Protein AF-0000000070917417 (afdb_homodimer)

Sequence (1078 aa):
MVTTTGLTSVLLRDFNTTGLFTLMVLMLLGSSVFVSLLPIYVRRLRILRYNRALDTSNAANVSSSQLSSYNSSDCHHSRATGMSPISNHTLQIVAEVDAQSHDSGTGFGRHPHINSDPVVINIANRFNDLSDEQEVAQQSDDLRIARWLEDQALRSLSWIIPTYIVVLLTFGFLAVVWNNSFNSKEASKIRSLFDAQGINPTLAAIFMSISAFSNTGSSPLDENFVPFATSSLVLVSLTVLFLGGNTLFPPILRFIIWGLRTLKRTDDPQKDVYNFLLRYPRRCSTHLFPHMQSLWIIATVLGFNTVDLIAFCALEWKSAALAALPDRSAWIKLMDGLFQSLNTRSSGMNVLTLSTLSPSLLVLYSAMMCIAVYPVYLSRQHTRLTHTDFNQLHLFSTSDLCDPEKHKSTADGADDNRLSTQYKQLLTRDSASLFVLVFLVCTLEMRNTNSDPLNYSVFNIVFEVISAYGNVGLSLGYSCEQWQRASSNSSTSQLADECKNVSYSFSGKWSSGSKLLLICCMILGKHRSLPNDDDSTISMVTTTGLTSVLLRDFNTTGLFTLMVLMLLGSSVFVSLLPIYVRRLRILRYNRALDTSNAANVSSSQLSSYNSSDCHHSRATGMSPISNHTLQIVAEVDAQSHDSGTGFGRHPHINSDPVVINIANRFNDLSDEQEVAQQSDDLRIARWLEDQALRSLSWIIPTYIVVLLTFGFLAVVWNNSFNSKEASKIRSLFDAQGINPTLAAIFMSISAFSNTGSSPLDENFVPFATSSLVLVSLTVLFLGGNTLFPPILRFIIWGLRTLKRTDDPQKDVYNFLLRYPRRCSTHLFPHMQSLWIIATVLGFNTVDLIAFCALEWKSAALAALPDRSAWIKLMDGLFQSLNTRSSGMNVLTLSTLSPSLLVLYSAMMCIAVYPVYLSRQHTRLTHTDFNQLHLFSTSDLCDPEKHKSTADGADDNRLSTQYKQLLTRDSASLFVLVFLVCTLEMRNTNSDPLNYSVFNIVFEVISAYGNVGLSLGYSCEQWQRASSNSSTSQLADECKNVSYSFSGKWSSGSKLLLICCMILGKHRSLPNDDDSTIS

Structure (mmCIF, N/CA/C/O backbone):
data_AF-0000000070917417-model_v1
#
loop_
_entity.id
_entity.type
_entity.pdbx_description
1 polymer 'Sodium transporter'
#
loop_
_atom_site.group_PDB
_atom_site.id
_atom_site.type_symbol
_atom_site.label_atom_id
_atom_site.label_alt_id
_atom_site.label_comp_id
_atom_site.label_asym_id
_atom_site.label_entity_id
_atom_site.label_seq_id
_atom_site.pdbx_PDB_ins_code
_atom_site.Cartn_x
_atom_site.Cartn_y
_atom_site.Cartn_z
_atom_site.occupancy
_atom_site.B_iso_or_equiv
_atom_site.auth_seq_id
_atom_site.auth_comp_id
_atom_site.auth_asym_id
_atom_site.auth_atom_id
_atom_site.pdbx_PDB_model_num
ATOM 1 N N . MET A 1 1 ? 10.109 -21.766 5.824 1 53.62 1 MET A N 1
ATOM 2 C CA . MET A 1 1 ? 8.906 -22.562 5.676 1 53.62 1 MET A CA 1
ATOM 3 C C . MET A 1 1 ? 8.867 -23.25 4.309 1 53.62 1 MET A C 1
ATOM 5 O O . MET A 1 1 ? 8.922 -22.578 3.275 1 53.62 1 MET A O 1
ATOM 9 N N . VAL A 1 2 ? 9.188 -24.516 4.262 1 57.09 2 VAL A N 1
ATOM 10 C CA . VAL A 1 2 ? 9.516 -25.406 3.148 1 57.09 2 VAL A CA 1
ATOM 11 C C . VAL A 1 2 ? 8.266 -25.688 2.328 1 57.09 2 VAL A C 1
ATOM 13 O O . VAL A 1 2 ? 8.344 -25.938 1.122 1 57.09 2 VAL A O 1
ATOM 16 N N . THR A 1 3 ? 7.055 -25.422 2.969 1 56.38 3 THR A N 1
ATOM 17 C CA . THR A 1 3 ? 5.883 -25.922 2.266 1 56.38 3 THR A CA 1
ATOM 18 C C . THR A 1 3 ? 5.23 -24.828 1.435 1 56.38 3 THR A C 1
ATOM 20 O O . THR A 1 3 ? 4.391 -25.094 0.577 1 56.38 3 THR A O 1
ATOM 23 N N . THR A 1 4 ? 5.676 -23.562 1.662 1 62.25 4 THR A N 1
ATOM 24 C CA . THR A 1 4 ? 4.809 -22.562 1.047 1 62.25 4 THR A CA 1
ATOM 25 C C . THR A 1 4 ? 5.582 -21.719 0.045 1 62.25 4 THR A C 1
ATOM 27 O O . THR A 1 4 ? 5.051 -21.344 -1.002 1 62.25 4 THR A O 1
ATOM 30 N N . THR A 1 5 ? 6.84 -21.312 0.39 1 69 5 THR A N 1
ATOM 31 C CA . THR A 1 5 ? 7.504 -20.391 -0.52 1 69 5 THR A CA 1
ATOM 32 C C . THR A 1 5 ? 8.961 -20.797 -0.735 1 69 5 THR A C 1
ATOM 34 O O . THR A 1 5 ? 9.539 -21.516 0.08 1 69 5 THR A O 1
ATOM 37 N N . GLY A 1 6 ? 9.406 -20.609 -1.938 1 67.12 6 GLY A N 1
ATOM 38 C CA . GLY A 1 6 ? 10.766 -20.922 -2.338 1 67.12 6 GLY A CA 1
ATOM 39 C C . GLY A 1 6 ? 11.797 -19.969 -1.765 1 67.12 6 GLY A C 1
ATOM 40 O O . GLY A 1 6 ? 12.883 -19.812 -2.324 1 67.12 6 GLY A O 1
ATOM 41 N N . LEU A 1 7 ? 11.414 -19.219 -0.703 1 71.25 7 LEU A N 1
ATOM 42 C CA . LEU A 1 7 ? 12.445 -18.391 -0.101 1 71.25 7 LEU A CA 1
ATOM 43 C C . LEU A 1 7 ? 13.344 -19.203 0.814 1 71.25 7 LEU A C 1
ATOM 45 O O . LEU A 1 7 ? 12.914 -19.641 1.887 1 71.25 7 LEU A O 1
ATOM 49 N N . THR A 1 8 ? 14.523 -19.578 0.251 1 70.5 8 THR A N 1
ATOM 50 C CA . THR A 1 8 ? 15.43 -20.453 0.98 1 70.5 8 THR A CA 1
ATOM 51 C C . THR A 1 8 ? 16.531 -19.656 1.663 1 70.5 8 THR A C 1
ATOM 53 O O . THR A 1 8 ? 17.047 -18.688 1.096 1 70.5 8 THR A O 1
ATOM 56 N N . SER A 1 9 ? 16.719 -19.953 2.865 1 70.81 9 SER A N 1
ATOM 57 C CA . SER A 1 9 ? 17.812 -19.312 3.604 1 70.81 9 SER A CA 1
ATOM 58 C C . SER A 1 9 ? 19.062 -20.172 3.568 1 70.81 9 SER A C 1
ATOM 60 O O . SER A 1 9 ? 20.141 -19.719 3.955 1 70.81 9 SER A O 1
ATOM 62 N N . VAL A 1 10 ? 18.906 -21.5 3.023 1 68.38 10 VAL A N 1
ATOM 63 C CA . VAL A 1 10 ? 20.031 -22.422 2.953 1 68.38 10 VAL A CA 1
ATOM 64 C C . VAL A 1 10 ? 20.125 -23.016 1.55 1 68.38 10 VAL A C 1
ATOM 66 O O . VAL A 1 10 ? 19.125 -23.078 0.829 1 68.38 10 VAL A O 1
ATOM 69 N N . LEU A 1 11 ? 21.328 -23.375 1.203 1 70.25 11 LEU A N 1
ATOM 70 C CA . LEU A 1 11 ? 21.531 -24 -0.1 1 70.25 11 LEU A CA 1
ATOM 71 C C . LEU A 1 11 ? 21.031 -25.438 -0.09 1 70.25 11 LEU A C 1
ATOM 73 O O . LEU A 1 11 ? 21.359 -26.203 0.809 1 70.25 11 LEU A O 1
ATOM 77 N N . LEU A 1 12 ? 20.203 -25.734 -1.057 1 71.81 12 LEU A N 1
ATOM 78 C CA . LEU A 1 12 ? 19.594 -27.062 -1.142 1 71.81 12 LEU A CA 1
ATOM 79 C C . LEU A 1 12 ? 20.625 -28.125 -1.525 1 71.81 12 LEU A C 1
ATOM 81 O O . LEU A 1 12 ? 20.422 -29.312 -1.26 1 71.81 12 LEU A O 1
ATOM 85 N N . ARG A 1 13 ? 21.797 -27.625 -2.131 1 69.5 13 ARG A N 1
ATOM 86 C CA . ARG A 1 13 ? 22.828 -28.562 -2.518 1 69.5 13 ARG A CA 1
ATOM 87 C C . ARG A 1 13 ? 23.469 -29.219 -1.291 1 69.5 13 ARG A C 1
ATOM 89 O O . ARG A 1 13 ? 24 -30.328 -1.379 1 69.5 13 ARG A O 1
ATOM 96 N N . ASP A 1 14 ? 23.266 -28.531 -0.188 1 73.88 14 ASP A N 1
ATOM 97 C CA . ASP A 1 14 ? 23.922 -29.031 1.024 1 73.88 14 ASP A CA 1
ATOM 98 C C . ASP A 1 14 ? 23.047 -30.078 1.719 1 73.88 14 ASP A C 1
ATOM 100 O O . ASP A 1 14 ? 23.5 -30.734 2.67 1 73.88 14 ASP A O 1
ATOM 104 N N . PHE A 1 15 ? 21.922 -30.359 1.168 1 78.19 15 PHE A N 1
ATOM 105 C CA . PHE A 1 15 ? 21.031 -31.359 1.761 1 78.19 15 PHE A CA 1
ATOM 106 C C . PHE A 1 15 ? 21.375 -32.75 1.261 1 78.19 15 PHE A C 1
ATOM 108 O O . PHE A 1 15 ? 21.734 -32.938 0.093 1 78.19 15 PHE A O 1
ATOM 115 N N . ASN A 1 16 ? 21.359 -33.656 2.131 1 80.56 16 ASN A N 1
ATOM 116 C CA . ASN A 1 16 ? 21.516 -35.062 1.77 1 80.56 16 ASN A CA 1
ATOM 117 C C . ASN A 1 16 ? 20.312 -35.562 1 1 80.56 16 ASN A C 1
ATOM 119 O O . ASN A 1 16 ? 19.281 -34.906 0.911 1 80.56 16 ASN A O 1
ATOM 123 N N . THR A 1 17 ? 20.484 -36.719 0.344 1 84.75 17 THR A N 1
ATOM 124 C CA . THR A 1 17 ? 19.422 -37.312 -0.446 1 84.75 17 THR A CA 1
ATOM 125 C C . THR A 1 17 ? 18.172 -37.531 0.403 1 84.75 17 THR A C 1
ATOM 127 O O . THR A 1 17 ? 17.047 -37.344 -0.073 1 84.75 17 THR A O 1
ATOM 130 N N . THR A 1 18 ? 18.344 -37.781 1.649 1 85.44 18 THR A N 1
ATOM 131 C CA . THR A 1 18 ? 17.203 -37.969 2.537 1 85.44 18 THR A CA 1
ATOM 132 C C . THR A 1 18 ? 16.516 -36.625 2.838 1 85.44 18 THR A C 1
ATOM 134 O O . THR A 1 18 ? 15.289 -36.562 2.951 1 85.44 18 THR A O 1
ATOM 137 N N . GLY A 1 19 ? 17.328 -35.688 2.92 1 84.56 19 GLY A N 1
ATOM 138 C CA . GLY A 1 19 ? 16.766 -34.344 3.143 1 84.56 19 GLY A CA 1
ATOM 139 C C . GLY A 1 19 ? 15.945 -33.844 1.973 1 84.56 19 GLY A C 1
ATOM 140 O O . GLY A 1 19 ? 14.891 -33.25 2.164 1 84.56 19 GLY A O 1
ATOM 141 N N . LEU A 1 20 ? 16.391 -34.188 0.832 1 86.38 20 LEU A N 1
ATOM 142 C CA . LEU A 1 20 ? 15.664 -33.781 -0.367 1 86.38 20 LEU A CA 1
ATOM 143 C C . LEU A 1 20 ? 14.344 -34.531 -0.494 1 86.38 20 LEU A C 1
ATOM 145 O O . LEU A 1 20 ? 13.336 -33.938 -0.903 1 86.38 20 LEU A O 1
ATOM 149 N N . PHE A 1 21 ? 14.391 -35.75 -0.078 1 88.25 21 PHE A N 1
ATOM 150 C CA . PHE A 1 21 ? 13.18 -36.562 -0.131 1 88.25 21 PHE A CA 1
ATOM 151 C C . PHE A 1 21 ? 12.148 -36.062 0.871 1 88.25 21 PHE A C 1
ATOM 153 O O . PHE A 1 21 ? 10.953 -36 0.562 1 88.25 21 PHE A O 1
ATOM 160 N N . THR A 1 22 ? 12.578 -35.719 2.016 1 87.62 22 THR A N 1
ATOM 161 C CA . THR A 1 22 ? 11.672 -35.188 3.025 1 87.62 22 THR A CA 1
ATOM 162 C C . THR A 1 22 ? 11.062 -33.875 2.557 1 87.62 22 THR A C 1
ATOM 164 O O . THR A 1 22 ? 9.867 -33.625 2.762 1 87.62 22 THR A O 1
ATOM 167 N N . LEU A 1 23 ? 11.867 -33.094 1.877 1 87.5 23 LEU A N 1
ATOM 168 C CA . LEU A 1 23 ? 11.375 -31.828 1.363 1 87.5 23 LEU A CA 1
ATOM 169 C C . LEU A 1 23 ? 10.336 -32.062 0.272 1 87.5 23 LEU A C 1
ATOM 171 O O . LEU A 1 23 ? 9.336 -31.344 0.205 1 87.5 23 LEU A O 1
ATOM 175 N N . MET A 1 24 ? 10.531 -33.062 -0.531 1 90 24 MET A N 1
ATOM 176 C CA . MET A 1 24 ? 9.602 -33.375 -1.614 1 90 24 MET A CA 1
ATOM 177 C C . MET A 1 24 ? 8.25 -33.812 -1.062 1 90 24 MET A C 1
ATOM 179 O O . MET A 1 24 ? 7.203 -33.375 -1.55 1 90 24 MET A O 1
ATOM 183 N N . VAL A 1 25 ? 8.328 -34.531 -0.019 1 89.88 25 VAL A N 1
ATOM 184 C CA . VAL A 1 25 ? 7.098 -35.031 0.572 1 89.88 25 VAL A CA 1
ATOM 185 C C . VAL A 1 25 ? 6.34 -33.906 1.246 1 89.88 25 VAL A C 1
ATOM 187 O O . VAL A 1 25 ? 5.117 -33.781 1.12 1 89.88 25 VAL A O 1
ATOM 190 N N . LEU A 1 26 ? 7.078 -33.094 1.856 1 87.81 26 LEU A N 1
ATOM 191 C CA . LEU A 1 26 ? 6.445 -31.984 2.535 1 87.81 26 LEU A CA 1
ATOM 192 C C . LEU A 1 26 ? 5.836 -31.016 1.527 1 87.81 26 LEU A C 1
ATOM 194 O O . LEU A 1 26 ? 4.777 -30.438 1.776 1 87.81 26 LEU A O 1
ATOM 198 N N . MET A 1 27 ? 6.469 -30.875 0.442 1 89.44 27 MET A N 1
ATOM 199 C CA . MET A 1 27 ? 5.953 -30 -0.601 1 89.44 27 MET A CA 1
ATOM 200 C C . MET A 1 27 ? 4.664 -30.547 -1.196 1 89.44 27 MET A C 1
ATOM 202 O O . MET A 1 27 ? 3.717 -29.797 -1.444 1 89.44 27 MET A O 1
ATOM 206 N N . LEU A 1 28 ? 4.645 -31.797 -1.358 1 89.25 28 LEU A N 1
ATOM 207 C CA . LEU A 1 28 ? 3.465 -32.438 -1.944 1 89.25 28 LEU A CA 1
ATOM 208 C C . LEU A 1 28 ? 2.287 -32.375 -0.977 1 89.25 28 LEU A C 1
ATOM 210 O O . LEU A 1 28 ? 1.146 -32.156 -1.391 1 89.25 28 LEU A O 1
ATOM 214 N N . LEU A 1 29 ? 2.578 -32.5 0.268 1 87 29 LEU A N 1
ATOM 215 C CA . LEU A 1 29 ? 1.525 -32.469 1.278 1 87 29 LEU A CA 1
ATOM 216 C C . LEU A 1 29 ? 0.992 -31.062 1.481 1 87 29 LEU A C 1
ATOM 218 O O . LEU A 1 29 ? -0.166 -30.875 1.864 1 87 29 LEU A O 1
ATOM 222 N N . GLY A 1 30 ? 1.816 -30.203 1.198 1 84.19 30 GLY A N 1
ATOM 223 C CA . GLY A 1 30 ? 1.404 -28.812 1.386 1 84.19 30 GLY A CA 1
ATOM 224 C C . GLY A 1 30 ? 0.796 -28.203 0.139 1 84.19 30 GLY A C 1
ATOM 225 O O . GLY A 1 30 ? 0.291 -27.078 0.178 1 84.19 30 GLY A O 1
ATOM 226 N N . SER A 1 31 ? 0.723 -28.938 -0.907 1 87.62 31 SER A N 1
ATOM 227 C CA . SER A 1 31 ? 0.179 -28.406 -2.154 1 87.62 31 SER A CA 1
ATOM 228 C C . SER A 1 31 ? -1.331 -28.219 -2.061 1 87.62 31 SER A C 1
ATOM 230 O O . SER A 1 31 ? -2.016 -28.953 -1.356 1 87.62 31 SER A O 1
ATOM 232 N N . SER A 1 32 ? -1.799 -27.172 -2.666 1 83 32 SER A N 1
ATOM 233 C CA . SER A 1 32 ? -3.219 -26.828 -2.631 1 83 32 SER A CA 1
ATOM 234 C C . SER A 1 32 ? -4.07 -27.969 -3.197 1 83 32 SER A C 1
ATOM 236 O O . SER A 1 32 ? -5.172 -28.219 -2.713 1 83 32 SER A O 1
ATOM 238 N N . VAL A 1 33 ? -3.588 -28.641 -4.195 1 88.81 33 VAL A N 1
ATOM 239 C CA . VAL A 1 33 ? -4.34 -29.719 -4.824 1 88.81 33 VAL A CA 1
ATOM 240 C C . VAL A 1 33 ? -4.449 -30.906 -3.865 1 88.81 33 VAL A C 1
ATOM 242 O O . VAL A 1 33 ? -5.52 -31.5 -3.729 1 88.81 33 VAL A O 1
ATOM 245 N N . PHE A 1 34 ? -3.381 -31.203 -3.184 1 88.38 34 PHE A N 1
ATOM 246 C CA . PHE A 1 34 ? -3.391 -32.312 -2.242 1 88.38 34 PHE A CA 1
ATOM 247 C C . PHE A 1 34 ? -4.266 -32 -1.036 1 88.38 34 PHE A C 1
ATOM 249 O O . PHE A 1 34 ? -4.992 -32.875 -0.545 1 88.38 34 PHE A O 1
ATOM 256 N N . VAL A 1 35 ? -4.219 -30.797 -0.583 1 84.56 35 VAL A N 1
ATOM 257 C CA . VAL A 1 35 ? -5.016 -30.406 0.573 1 84.56 35 VAL A CA 1
ATOM 258 C C . VAL A 1 35 ? -6.5 -30.422 0.215 1 84.56 35 VAL A C 1
ATOM 260 O O . VAL A 1 35 ? -7.348 -30.672 1.075 1 84.56 35 VAL A O 1
ATOM 263 N N . SER A 1 36 ? -6.797 -30.219 -0.989 1 84.88 36 SER A N 1
ATOM 264 C CA . SER A 1 36 ? -8.188 -30.234 -1.427 1 84.88 36 SER A CA 1
ATOM 265 C C . SER A 1 36 ? -8.766 -31.641 -1.382 1 84.88 36 SER A C 1
ATOM 267 O O . SER A 1 36 ? -9.984 -31.812 -1.401 1 84.88 36 SER A O 1
ATOM 269 N N . LEU A 1 37 ? -7.898 -32.656 -1.332 1 87.38 37 LEU A N 1
ATOM 270 C CA . LEU A 1 37 ? -8.336 -34.031 -1.302 1 87.38 37 LEU A CA 1
ATOM 271 C C . LEU A 1 37 ? -8.812 -34.438 0.093 1 87.38 37 LEU A C 1
ATOM 273 O O . LEU A 1 37 ? -9.664 -35.312 0.237 1 87.38 37 LEU A O 1
ATOM 277 N N . LEU A 1 38 ? -8.344 -33.719 1.079 1 84.81 38 LEU A N 1
ATOM 278 C CA . LEU A 1 38 ? -8.617 -34.094 2.461 1 84.81 38 LEU A CA 1
ATOM 279 C C . LEU A 1 38 ? -10.094 -33.969 2.783 1 84.81 38 LEU A C 1
ATOM 281 O O . LEU A 1 38 ? -10.719 -34.906 3.289 1 84.81 38 LEU A O 1
ATOM 285 N N . PRO A 1 39 ? -10.672 -32.906 2.447 1 83.19 39 PRO A N 1
ATOM 286 C CA . PRO A 1 39 ? -12.102 -32.781 2.75 1 83.19 39 PRO A CA 1
ATOM 287 C C . PRO A 1 39 ? -12.953 -33.781 1.952 1 83.19 39 PRO A C 1
ATOM 289 O O . PRO A 1 39 ? -14 -34.219 2.428 1 83.19 39 PRO A O 1
ATOM 292 N N . ILE A 1 40 ? -12.586 -34.156 0.803 1 85.44 40 ILE A N 1
ATOM 293 C CA . ILE A 1 40 ? -13.328 -35.094 -0.031 1 85.44 40 ILE A CA 1
ATOM 294 C C . ILE A 1 40 ? -13.297 -36.469 0.602 1 85.44 40 ILE A C 1
ATOM 296 O O . ILE A 1 40 ? -14.328 -37.125 0.701 1 85.44 40 ILE A O 1
ATOM 300 N N . TYR A 1 41 ? -12.148 -36.875 1.142 1 86.56 41 TYR A N 1
ATOM 301 C CA . TYR A 1 41 ? -12.023 -38.188 1.762 1 86.56 41 TYR A CA 1
ATOM 302 C C . TYR A 1 41 ? -12.719 -38.219 3.115 1 86.56 41 TYR A C 1
ATOM 304 O O . TYR A 1 41 ? -13.305 -39.25 3.492 1 86.56 41 TYR A O 1
ATOM 312 N N . VAL A 1 42 ? -12.68 -37.125 3.801 1 83.94 42 VAL A N 1
ATOM 313 C CA . VAL A 1 42 ? -13.359 -37.094 5.09 1 83.94 42 VAL A CA 1
ATOM 314 C C . VAL A 1 42 ? -14.867 -37.156 4.883 1 83.94 42 VAL A C 1
ATOM 316 O O . VAL A 1 42 ? -15.57 -37.875 5.609 1 83.94 42 VAL A O 1
ATOM 319 N N . ARG A 1 43 ? -15.336 -36.469 3.951 1 82.75 43 ARG A N 1
ATOM 320 C CA . ARG A 1 43 ? -16.766 -36.5 3.662 1 82.75 43 ARG A CA 1
ATOM 321 C C . ARG A 1 43 ? -17.203 -37.875 3.172 1 82.75 43 ARG A C 1
ATOM 323 O O . ARG A 1 43 ? -18.281 -38.344 3.516 1 82.75 43 ARG A O 1
ATOM 330 N N . ARG A 1 44 ? -16.391 -38.5 2.4 1 82.5 44 ARG A N 1
ATOM 331 C CA . ARG A 1 44 ? -16.688 -39.844 1.937 1 82.5 44 ARG A CA 1
ATOM 332 C C . ARG A 1 44 ? -16.734 -40.812 3.105 1 82.5 44 ARG A C 1
ATOM 334 O O . ARG A 1 44 ? -17.625 -41.688 3.16 1 82.5 44 ARG A O 1
ATOM 341 N N . LEU A 1 45 ? -15.844 -40.562 4.043 1 82.06 45 LEU A N 1
ATOM 342 C CA . LEU A 1 45 ? -15.812 -41.438 5.211 1 82.06 45 LEU A CA 1
ATOM 343 C C . LEU A 1 45 ? -17.031 -41.188 6.094 1 82.06 45 LEU A C 1
ATOM 345 O O . LEU A 1 45 ? -17.594 -42.156 6.664 1 82.06 45 LEU A O 1
ATOM 349 N N . ARG A 1 46 ? -17.469 -40 6.113 1 78 46 ARG A N 1
ATOM 350 C CA . ARG A 1 46 ? -18.641 -39.688 6.918 1 78 46 ARG A CA 1
ATOM 351 C C . ARG A 1 46 ? -19.906 -40.281 6.312 1 78 46 ARG A C 1
ATOM 353 O O . ARG A 1 46 ? -20.781 -40.781 7.035 1 78 46 ARG A O 1
ATOM 360 N N . ILE A 1 47 ? -20 -40.219 5.023 1 76.88 47 ILE A N 1
ATOM 361 C CA . ILE A 1 47 ? -21.172 -40.781 4.344 1 76.88 47 ILE A CA 1
ATOM 362 C C . ILE A 1 47 ? -21.172 -42.281 4.461 1 76.88 47 ILE A C 1
ATOM 364 O O . ILE A 1 47 ? -22.219 -42.906 4.664 1 76.88 47 ILE A O 1
ATOM 368 N N . LEU A 1 48 ? -20.016 -42.875 4.426 1 74.62 48 LEU A N 1
ATOM 369 C CA . LEU A 1 48 ? -19.906 -44.312 4.562 1 74.62 48 LEU A CA 1
ATOM 370 C C . LEU A 1 48 ? -20.281 -44.75 5.977 1 74.62 48 LEU A C 1
ATOM 372 O O . LEU A 1 48 ? -20.938 -45.781 6.156 1 74.62 48 LEU A O 1
ATOM 376 N N . ARG A 1 49 ? -19.938 -43.875 6.848 1 70.31 49 ARG A N 1
ATOM 377 C CA . ARG A 1 49 ? -20.266 -44.219 8.227 1 70.31 49 ARG A CA 1
ATOM 378 C C . ARG A 1 49 ? -21.766 -44.062 8.477 1 70.31 49 ARG A C 1
ATOM 380 O O . ARG A 1 49 ? -22.359 -44.875 9.203 1 70.31 49 ARG A O 1
ATOM 387 N N . TYR A 1 50 ? -22.266 -43.094 7.832 1 67.5 50 TYR A N 1
ATOM 388 C CA . TYR A 1 50 ? -23.703 -42.906 7.984 1 67.5 50 TYR A CA 1
ATOM 389 C C . TYR A 1 50 ? -24.484 -44.031 7.32 1 67.5 50 TYR A C 1
ATOM 391 O O . TYR A 1 50 ? -25.453 -44.531 7.883 1 67.5 50 TYR A O 1
ATOM 399 N N . ASN A 1 51 ? -24.078 -44.469 6.16 1 65.44 51 ASN A N 1
ATOM 400 C CA . ASN A 1 51 ? -24.734 -45.562 5.469 1 65.44 51 ASN A CA 1
ATOM 401 C C . ASN A 1 51 ? -24.594 -46.875 6.23 1 65.44 51 ASN A C 1
ATOM 403 O O . ASN A 1 51 ? -25.516 -47.688 6.277 1 65.44 51 ASN A O 1
ATOM 407 N N . ARG A 1 52 ? -23.531 -46.969 6.82 1 63.62 52 ARG A N 1
ATOM 408 C CA . ARG A 1 52 ? -23.328 -48.188 7.621 1 63.62 52 ARG A CA 1
ATOM 409 C C . ARG A 1 52 ? -24.219 -48.156 8.867 1 63.62 52 ARG A C 1
ATOM 411 O O . ARG A 1 52 ? -24.75 -49.188 9.273 1 63.62 52 ARG A O 1
ATOM 418 N N . ALA A 1 53 ? -24.406 -47 9.297 1 63.78 53 ALA A N 1
ATOM 419 C CA . ALA A 1 53 ? -25.266 -46.875 10.469 1 63.78 53 ALA A CA 1
ATOM 420 C C . ALA A 1 53 ? -26.734 -47.156 10.109 1 63.78 53 ALA A C 1
ATOM 422 O O . ALA A 1 53 ? -27.469 -47.75 10.883 1 63.78 53 ALA A O 1
ATOM 423 N N . LEU A 1 54 ? -27.047 -46.656 8.953 1 57.47 54 LEU A N 1
ATOM 424 C CA . LEU A 1 54 ? -28.422 -46.906 8.5 1 57.47 54 LEU A CA 1
ATOM 425 C C . LEU A 1 54 ? -28.625 -48.375 8.18 1 57.47 54 LEU A C 1
ATOM 427 O O . LEU A 1 54 ? -29.703 -48.938 8.469 1 57.47 54 LEU A O 1
ATOM 431 N N . ASP A 1 55 ? -27.688 -48.938 7.59 1 56.72 55 ASP A N 1
ATOM 432 C CA . ASP A 1 55 ? -27.781 -50.375 7.273 1 56.72 55 ASP A CA 1
ATOM 433 C C . ASP A 1 55 ? -27.859 -51.219 8.547 1 56.72 55 ASP A C 1
ATOM 435 O O . ASP A 1 55 ? -28.609 -52.188 8.609 1 56.72 55 ASP A O 1
ATOM 439 N N . THR A 1 56 ? -27.219 -50.719 9.508 1 58.28 56 THR A N 1
ATOM 440 C CA . THR A 1 56 ? -27.266 -51.438 10.773 1 58.28 56 THR A CA 1
ATOM 441 C C . THR A 1 56 ? -28.609 -51.219 11.469 1 58.28 56 THR A C 1
ATOM 443 O O . THR A 1 56 ? -29.125 -52.125 12.125 1 58.28 56 THR A O 1
ATOM 446 N N . SER A 1 57 ? -29.094 -50.062 11.258 1 51.94 57 SER A N 1
ATOM 447 C CA . SER A 1 57 ? -30.391 -49.812 11.859 1 51.94 57 SER A CA 1
ATOM 448 C C . SER A 1 57 ? -31.5 -50.562 11.109 1 51.94 57 SER A C 1
ATOM 450 O O . SER A 1 57 ? -32.438 -51.062 11.727 1 51.94 57 SER A O 1
ATOM 452 N N . ASN A 1 58 ? -31.438 -50.594 9.82 1 49 58 ASN A N 1
ATOM 453 C CA . ASN A 1 58 ? -32.438 -51.312 9.055 1 49 58 ASN A CA 1
ATOM 454 C C . ASN A 1 58 ? -32.281 -52.812 9.227 1 49 58 ASN A C 1
ATOM 456 O O . ASN A 1 58 ? -33.281 -53.562 9.227 1 49 58 ASN A O 1
ATOM 460 N N . ALA A 1 59 ? -31.156 -53.375 9.312 1 44.88 59 ALA A N 1
ATOM 461 C CA . ALA A 1 59 ? -30.969 -54.812 9.625 1 44.88 59 ALA A CA 1
ATOM 462 C C . ALA A 1 59 ? -31.516 -55.125 11.016 1 44.88 59 ALA A C 1
ATOM 464 O O . ALA A 1 59 ? -32.094 -56.188 11.227 1 44.88 59 ALA A O 1
ATOM 465 N N . ALA A 1 60 ? -31.422 -54.094 11.773 1 45.97 60 ALA A N 1
ATOM 466 C CA . ALA A 1 60 ? -32 -54.344 13.094 1 45.97 60 ALA A CA 1
ATOM 467 C C . ALA A 1 60 ? -33.531 -54.312 13.039 1 45.97 60 ALA A C 1
ATOM 469 O O . ALA A 1 60 ? -34.188 -55.062 13.75 1 45.97 60 ALA A O 1
ATOM 470 N N . ASN A 1 61 ? -34.031 -53.469 12.242 1 40.91 61 ASN A N 1
ATOM 471 C CA . ASN A 1 61 ? -35.5 -53.438 12.156 1 40.91 61 ASN A CA 1
ATOM 472 C C . ASN A 1 61 ? -36 -54.594 11.328 1 40.91 61 ASN A C 1
ATOM 474 O O . ASN A 1 61 ? -37.156 -55 11.484 1 40.91 61 ASN A O 1
ATOM 478 N N . VAL A 1 62 ? -35.281 -55.094 10.359 1 38.59 62 VAL A N 1
ATOM 479 C CA . VAL A 1 62 ? -35.781 -56.25 9.617 1 38.59 62 VAL A CA 1
ATOM 480 C C . VAL A 1 62 ? -35.75 -57.5 10.492 1 38.59 62 VAL A C 1
ATOM 482 O O . VAL A 1 62 ? -36.594 -58.375 10.344 1 38.59 62 VAL A O 1
ATOM 485 N N . SER A 1 63 ? -34.844 -57.656 11.406 1 34.16 63 SER A N 1
ATOM 486 C CA . SER A 1 63 ? -34.906 -58.906 12.156 1 34.16 63 SER A CA 1
ATOM 487 C C . SER A 1 63 ? -36.125 -58.906 13.094 1 34.16 63 SER A C 1
ATOM 489 O O . SER A 1 63 ? -36.625 -59.969 13.445 1 34.16 63 SER A O 1
ATOM 491 N N . SER A 1 64 ? -36.5 -57.844 13.797 1 31.92 64 SER A N 1
ATOM 492 C CA . SER A 1 64 ? -37.594 -58 14.734 1 31.92 64 SER A CA 1
ATOM 493 C C . SER A 1 64 ? -38.938 -57.938 14.023 1 31.92 64 SER A C 1
ATOM 495 O O . SER A 1 64 ? -40 -58.031 14.656 1 31.92 64 SER A O 1
ATOM 497 N N . SER A 1 65 ? -39.094 -57.438 12.781 1 31.33 65 SER A N 1
ATOM 498 C CA . SER A 1 65 ? -40.438 -57.531 12.195 1 31.33 65 SER A CA 1
ATOM 499 C C . SER A 1 65 ? -40.812 -58.969 11.883 1 31.33 65 SER A C 1
ATOM 501 O O . SER A 1 65 ? -40.312 -59.531 10.906 1 31.33 65 SER A O 1
ATOM 503 N N . GLN A 1 66 ? -40.781 -59.938 12.844 1 27.58 66 GLN A N 1
ATOM 504 C CA . GLN A 1 66 ? -41.656 -61.125 12.844 1 27.58 66 GLN A CA 1
ATOM 505 C C . GLN A 1 66 ? -43.062 -60.75 12.414 1 27.58 66 GLN A C 1
ATOM 507 O O . GLN A 1 66 ? -43.531 -59.625 12.617 1 27.58 66 GLN A O 1
ATOM 512 N N . LEU A 1 67 ? -43.938 -61.75 11.695 1 24.81 67 LEU A N 1
ATOM 513 C CA . LEU A 1 67 ? -45.188 -61.969 11.008 1 24.81 67 LEU A CA 1
ATOM 514 C C . LEU A 1 67 ? -46.375 -61.562 11.906 1 24.81 67 LEU A C 1
ATOM 516 O O . LEU A 1 67 ? -47.062 -62.438 12.43 1 24.81 67 LEU A O 1
ATOM 520 N N . SER A 1 68 ? -46.312 -60.938 13.047 1 24.66 68 SER A N 1
ATOM 521 C CA . SER A 1 68 ? -47.594 -60.875 13.727 1 24.66 68 SER A CA 1
ATOM 522 C C . SER A 1 68 ? -48.656 -60.281 12.836 1 24.66 68 SER A C 1
ATOM 524 O O . SER A 1 68 ? -48.406 -59.281 12.125 1 24.66 68 SER A O 1
ATOM 526 N N . SER A 1 69 ? -49.781 -61.062 12.359 1 24.11 69 SER A N 1
ATOM 527 C CA . SER A 1 69 ? -51.094 -60.969 11.688 1 24.11 69 SER A CA 1
ATOM 528 C C . SER A 1 69 ? -51.875 -59.75 12.203 1 24.11 69 SER A C 1
ATOM 530 O O . SER A 1 69 ? -52.312 -59.75 13.352 1 24.11 69 SER A O 1
ATOM 532 N N . TYR A 1 70 ? -51.344 -58.562 12.227 1 21.3 70 TYR A N 1
ATOM 533 C CA . TYR A 1 70 ? -52.188 -57.438 12.664 1 21.3 70 TYR A CA 1
ATOM 534 C C . TYR A 1 70 ? -53.531 -57.438 11.914 1 21.3 70 TYR A C 1
ATOM 536 O O . TYR A 1 70 ? -53.562 -57.438 10.68 1 21.3 70 TYR A O 1
ATOM 544 N N . ASN A 1 71 ? -54.656 -58 12.477 1 19.34 71 ASN A N 1
ATOM 545 C CA . ASN A 1 71 ? -56.094 -57.906 12.266 1 19.34 71 ASN A CA 1
ATOM 546 C C . ASN A 1 71 ? -56.531 -56.5 11.898 1 19.34 71 ASN A C 1
ATOM 548 O O . ASN A 1 71 ? -55.969 -55.5 12.414 1 19.34 71 ASN A O 1
ATOM 552 N N . SER A 1 72 ? -57.094 -56.219 10.664 1 20.81 72 SER A N 1
ATOM 553 C CA . SER A 1 72 ? -57.719 -55.125 9.891 1 20.81 72 SER A CA 1
ATOM 554 C C . SER A 1 72 ? -58.688 -54.312 10.742 1 20.81 72 SER A C 1
ATOM 556 O O . SER A 1 72 ? -59.562 -53.625 10.211 1 20.81 72 SER A O 1
ATOM 558 N N . SER A 1 73 ? -58.688 -54.312 12.102 1 19.73 73 SER A N 1
ATOM 559 C CA . SER A 1 73 ? -59.875 -53.719 12.664 1 19.73 73 SER A CA 1
ATOM 560 C C . SER A 1 73 ? -60.125 -52.312 12.086 1 19.73 73 SER A C 1
ATOM 562 O O . SER A 1 73 ? -59.188 -51.625 11.719 1 19.73 73 SER A O 1
ATOM 564 N N . ASP A 1 74 ? -61.5 -51.938 11.844 1 19.89 74 ASP A N 1
ATOM 565 C CA . ASP A 1 74 ? -62.469 -51.031 11.219 1 19.89 74 ASP A CA 1
ATOM 566 C C . ASP A 1 74 ? -62.344 -49.625 11.758 1 19.89 74 ASP A C 1
ATOM 568 O O . ASP A 1 74 ? -62.781 -49.344 12.867 1 19.89 74 ASP A O 1
ATOM 572 N N . CYS A 1 75 ? -61.125 -49.094 12.055 1 19.58 75 CYS A N 1
ATOM 573 C CA . CYS A 1 75 ? -61.281 -47.75 12.602 1 19.58 75 CYS A CA 1
ATOM 574 C C . CYS A 1 75 ? -62.094 -46.875 11.688 1 19.58 75 CYS A C 1
ATOM 576 O O . CYS A 1 75 ? -61.75 -46.656 10.523 1 19.58 75 CYS A O 1
ATOM 578 N N . HIS A 1 76 ? -63.438 -46.906 11.844 1 19.12 76 HIS A N 1
ATOM 579 C CA . HIS A 1 76 ? -64.562 -46.094 11.367 1 19.12 76 HIS A CA 1
ATOM 580 C C . HIS A 1 76 ? -64.25 -44.625 11.523 1 19.12 76 HIS A C 1
ATOM 582 O O . HIS A 1 76 ? -64.125 -44.125 12.648 1 19.12 76 HIS A O 1
ATOM 588 N N . HIS A 1 77 ? -63.344 -44.125 10.742 1 19.62 77 HIS A N 1
ATOM 589 C CA . HIS A 1 77 ? -63.156 -42.688 10.648 1 19.62 77 HIS A CA 1
ATOM 590 C C . HIS A 1 77 ? -64.438 -41.938 10.422 1 19.62 77 HIS A C 1
ATOM 592 O O . HIS A 1 77 ? -65.188 -42.219 9.453 1 19.62 77 HIS A O 1
ATOM 598 N N . SER A 1 78 ? -65.188 -41.656 11.523 1 18.86 78 SER A N 1
ATOM 599 C CA . SER A 1 78 ? -66.438 -40.844 11.469 1 18.86 78 SER A CA 1
ATOM 600 C C . SER A 1 78 ? -66.188 -39.562 10.656 1 18.86 78 SER A C 1
ATOM 602 O O . SER A 1 78 ? -65.188 -38.875 10.867 1 18.86 78 SER A O 1
ATOM 604 N N . ARG A 1 79 ? -66.75 -39.438 9.422 1 21.41 79 ARG A N 1
ATOM 605 C CA . ARG A 1 79 ? -66.938 -38.469 8.352 1 21.41 79 ARG A CA 1
ATOM 606 C C . ARG A 1 79 ? -67.562 -37.188 8.906 1 21.41 79 ARG A C 1
ATOM 608 O O . ARG A 1 79 ? -68.75 -37.094 9.133 1 21.41 79 ARG A O 1
ATOM 615 N N . ALA A 1 80 ? -67 -36.625 10.086 1 19.09 80 ALA A N 1
ATOM 616 C CA . ALA A 1 80 ? -67.75 -35.406 10.438 1 19.09 80 ALA A CA 1
ATOM 617 C C . ALA A 1 80 ? -67.875 -34.469 9.242 1 19.09 80 ALA A C 1
ATOM 619 O O . ALA A 1 80 ? -66.875 -34.219 8.539 1 19.09 80 ALA A O 1
ATOM 620 N N . THR A 1 81 ? -69.062 -34.25 8.617 1 19.08 81 THR A N 1
ATOM 621 C CA . THR A 1 81 ? -69.75 -33.625 7.496 1 19.08 81 THR A CA 1
ATOM 622 C C . THR A 1 81 ? -69.438 -32.156 7.383 1 19.08 81 THR A C 1
ATOM 624 O O . THR A 1 81 ? -69.438 -31.594 6.285 1 19.08 81 THR A O 1
ATOM 627 N N . GLY A 1 82 ? -69.5 -31.344 8.453 1 18.81 82 GLY A N 1
ATOM 628 C CA . GLY A 1 82 ? -70.25 -30.109 8.289 1 18.81 82 GLY A CA 1
ATOM 629 C C . GLY A 1 82 ? -69.438 -29.047 7.512 1 18.81 82 GLY A C 1
ATOM 630 O O . GLY A 1 82 ? -69.938 -27.922 7.352 1 18.81 82 GLY A O 1
ATOM 631 N N . MET A 1 83 ? -68.125 -29.078 7.457 1 18.8 83 MET A N 1
ATOM 632 C CA . MET A 1 83 ? -67.562 -27.719 7.309 1 18.8 83 MET A CA 1
ATOM 633 C C . MET A 1 83 ? -67.938 -27.141 5.941 1 18.8 83 MET A C 1
ATOM 635 O O . MET A 1 83 ? -67.875 -27.844 4.93 1 18.8 83 MET A O 1
ATOM 639 N N . SER A 1 84 ? -68.625 -25.938 5.934 1 19.94 84 SER A N 1
ATOM 640 C CA . SER A 1 84 ? -69.25 -25.141 4.879 1 19.94 84 SER A CA 1
ATOM 641 C C . SER A 1 84 ? -68.312 -24.828 3.76 1 19.94 84 SER A C 1
ATOM 643 O O . SER A 1 84 ? -67.062 -24.703 4 1 19.94 84 SER A O 1
ATOM 645 N N . PRO A 1 85 ? -68.625 -25.109 2.479 1 20 85 PRO A N 1
ATOM 646 C CA . PRO A 1 85 ? -67.875 -25.047 1.193 1 20 85 PRO A CA 1
ATOM 647 C C . PRO A 1 85 ? -67.375 -23.641 0.88 1 20 85 PRO A C 1
ATOM 649 O O . PRO A 1 85 ? -68.188 -22.688 0.835 1 20 85 PRO A O 1
ATOM 652 N N . ILE A 1 86 ? -66.312 -23.172 1.608 1 19.81 86 ILE A N 1
ATOM 653 C CA . ILE A 1 86 ? -65.812 -21.828 1.319 1 19.81 86 ILE A CA 1
ATOM 654 C C . ILE A 1 86 ? -65.75 -21.641 -0.191 1 19.81 86 ILE A C 1
ATOM 656 O O . ILE A 1 86 ? -65.25 -22.516 -0.903 1 19.81 86 ILE A O 1
ATOM 660 N N . SER A 1 87 ? -66.562 -20.641 -0.743 1 18.3 87 SER A N 1
ATOM 661 C CA . SER A 1 87 ? -66.812 -20.141 -2.088 1 18.3 87 SER A CA 1
ATOM 662 C C . SER A 1 87 ? -65.5 -19.891 -2.85 1 18.3 87 SER A C 1
ATOM 664 O O . SER A 1 87 ? -64.5 -19.453 -2.266 1 18.3 87 SER A O 1
ATOM 666 N N . ASN A 1 88 ? -65.25 -20.625 -3.936 1 19.17 88 ASN A N 1
ATOM 667 C CA . ASN A 1 88 ? -64.25 -20.734 -5.008 1 19.17 88 ASN A CA 1
ATOM 668 C C . ASN A 1 88 ? -64 -19.375 -5.672 1 19.17 88 ASN A C 1
ATOM 670 O O . ASN A 1 88 ? -64.75 -18.938 -6.523 1 19.17 88 ASN A O 1
ATOM 674 N N . HIS A 1 89 ? -63.938 -18.219 -4.91 1 19.41 89 HIS A N 1
ATOM 675 C CA . HIS A 1 89 ? -63.812 -17 -5.707 1 19.41 89 HIS A CA 1
ATOM 676 C C . HIS A 1 89 ? -62.688 -17.125 -6.723 1 19.41 89 HIS A C 1
ATOM 678 O O . HIS A 1 89 ? -61.562 -17.453 -6.363 1 19.41 89 HIS A O 1
ATOM 684 N N . THR A 1 90 ? -63.031 -17.531 -7.992 1 19.42 90 THR A N 1
ATOM 685 C CA . THR A 1 90 ? -62.312 -17.656 -9.258 1 19.42 90 THR A CA 1
ATOM 686 C C . THR A 1 90 ? -61.531 -16.375 -9.57 1 19.42 90 THR A C 1
ATOM 688 O O . THR A 1 90 ? -62.125 -15.305 -9.703 1 19.42 90 THR A O 1
ATOM 691 N N . LEU A 1 91 ? -60.406 -16.125 -8.859 1 18.77 91 LEU A N 1
ATOM 692 C CA . LEU A 1 91 ? -59.562 -14.992 -9.242 1 18.77 91 LEU A CA 1
ATOM 693 C C . LEU A 1 91 ? -59.312 -14.992 -10.742 1 18.77 91 LEU A C 1
ATOM 695 O O . LEU A 1 91 ? -58.781 -15.969 -11.289 1 18.77 91 LEU A O 1
ATOM 699 N N . GLN A 1 92 ? -60.219 -14.469 -11.562 1 19.08 92 GLN A N 1
ATOM 700 C CA . GLN A 1 92 ? -60.156 -14.203 -13 1 19.08 92 GLN A CA 1
ATOM 701 C C . GLN A 1 92 ? -58.844 -13.461 -13.352 1 19.08 92 GLN A C 1
ATOM 703 O O . GLN A 1 92 ? -58.656 -12.312 -12.953 1 19.08 92 GLN A O 1
ATOM 708 N N . ILE A 1 93 ? -57.75 -14.18 -13.328 1 20.02 93 ILE A N 1
ATOM 709 C CA . ILE A 1 93 ? -56.469 -13.672 -13.859 1 20.02 93 ILE A CA 1
ATOM 710 C C . ILE A 1 93 ? -56.719 -13.102 -15.258 1 20.02 93 ILE A C 1
ATOM 712 O O . ILE A 1 93 ? -57.156 -13.812 -16.156 1 20.02 93 ILE A O 1
ATOM 716 N N . VAL A 1 94 ? -57.094 -11.82 -15.352 1 19.83 94 VAL A N 1
ATOM 717 C CA . VAL A 1 94 ? -57.281 -11.047 -16.578 1 19.83 94 VAL A CA 1
ATOM 718 C C . VAL A 1 94 ? -56.094 -11.242 -17.516 1 19.83 94 VAL A C 1
ATOM 720 O O . VAL A 1 94 ? -54.969 -10.828 -17.188 1 19.83 94 VAL A O 1
ATOM 723 N N . ALA A 1 95 ? -56 -12.32 -18.328 1 20.34 95 ALA A N 1
ATOM 724 C CA . ALA A 1 95 ? -55.094 -12.766 -19.391 1 20.34 95 ALA A CA 1
ATOM 725 C C . ALA A 1 95 ? -54.969 -11.703 -20.484 1 20.34 95 ALA A C 1
ATOM 727 O O . ALA A 1 95 ? -54.125 -11.828 -21.375 1 20.34 95 ALA A O 1
ATOM 728 N N . GLU A 1 96 ? -55.875 -10.766 -20.688 1 20.81 96 GLU A N 1
ATOM 729 C CA . GLU A 1 96 ? -56.031 -10.375 -22.078 1 20.81 96 GLU A CA 1
ATOM 730 C C . GLU A 1 96 ? -54.844 -9.523 -22.562 1 20.81 96 GLU A C 1
ATOM 732 O O . GLU A 1 96 ? -54.906 -8.297 -22.438 1 20.81 96 GLU A O 1
ATOM 737 N N . VAL A 1 97 ? -53.688 -9.445 -21.984 1 20.81 97 VAL A N 1
ATOM 738 C CA . VAL A 1 97 ? -52.938 -8.352 -22.578 1 20.81 97 VAL A CA 1
ATOM 739 C C . VAL A 1 97 ? -52.781 -8.594 -24.078 1 20.81 97 VAL A C 1
ATOM 741 O O . VAL A 1 97 ? -52.406 -9.688 -24.5 1 20.81 97 VAL A O 1
ATOM 744 N N . ASP A 1 98 ? -53.344 -7.855 -24.938 1 19.16 98 ASP A N 1
ATOM 745 C CA . ASP A 1 98 ? -53.406 -7.727 -26.391 1 19.16 98 ASP A CA 1
ATOM 746 C C . ASP A 1 98 ? -52 -7.668 -27 1 19.16 98 ASP A C 1
ATOM 748 O O . ASP A 1 98 ? -51.156 -6.918 -26.531 1 19.16 98 ASP A O 1
ATOM 752 N N . ALA A 1 99 ? -51.562 -8.766 -27.766 1 20.47 99 ALA A N 1
ATOM 753 C CA . ALA A 1 99 ? -50.469 -9.109 -28.656 1 20.47 99 ALA A CA 1
ATOM 754 C C . ALA A 1 99 ? -50.281 -8.055 -29.734 1 20.47 99 ALA A C 1
ATOM 756 O O . ALA A 1 99 ? -50.531 -8.32 -30.922 1 20.47 99 ALA A O 1
ATOM 757 N N . GLN A 1 100 ? -50.625 -6.797 -29.578 1 20.38 100 GLN A N 1
ATOM 758 C CA . GLN A 1 100 ? -50.469 -6.098 -30.844 1 20.38 100 GLN A CA 1
ATOM 759 C C . GLN A 1 100 ? -49.031 -6.207 -31.359 1 20.38 100 GLN A C 1
ATOM 761 O O . GLN A 1 100 ? -48.062 -6.051 -30.594 1 20.38 100 GLN A O 1
ATOM 766 N N . SER A 1 101 ? -48.844 -6.824 -32.656 1 20.52 101 SER A N 1
ATOM 767 C CA . SER A 1 101 ? -47.812 -7.27 -33.562 1 20.52 101 SER A CA 1
ATOM 768 C C . SER A 1 101 ? -46.844 -6.137 -33.938 1 20.52 101 SER A C 1
ATOM 770 O O . SER A 1 101 ? -45.969 -6.293 -34.781 1 20.52 101 SER A O 1
ATOM 772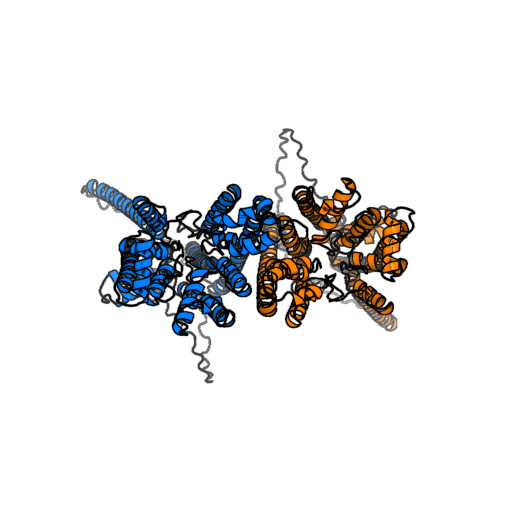 N N . HIS A 1 102 ? -46.75 -4.992 -33.25 1 21.48 102 HIS A N 1
ATOM 773 C CA . HIS A 1 102 ? -46.031 -4.066 -34.125 1 21.48 102 HIS A CA 1
ATOM 774 C C . HIS A 1 102 ? -44.656 -4.633 -34.531 1 21.48 102 HIS A C 1
ATOM 776 O O . HIS A 1 102 ? -44 -5.285 -33.75 1 21.48 102 HIS A O 1
ATOM 782 N N . ASP A 1 103 ? -44.281 -4.703 -35.906 1 20.08 103 ASP A N 1
ATOM 783 C CA . ASP A 1 103 ? -43.375 -5.305 -36.875 1 20.08 103 ASP A CA 1
ATOM 784 C C . ASP A 1 103 ? -41.906 -5.02 -36.5 1 20.08 103 ASP A C 1
ATOM 786 O O . ASP A 1 103 ? -41 -5.727 -36.969 1 20.08 103 ASP A O 1
ATOM 790 N N . SER A 1 104 ? -41.562 -3.754 -36.156 1 23.44 104 SER A N 1
ATOM 791 C CA . SER A 1 104 ? -40.312 -3.305 -36.75 1 23.44 104 SER A CA 1
ATOM 792 C C . SER A 1 104 ? -39.156 -4.195 -36.312 1 23.44 104 SER A C 1
ATOM 794 O O . SER A 1 104 ? -39.25 -4.883 -35.281 1 23.44 104 SER A O 1
ATOM 796 N N . GLY A 1 105 ? -37.906 -4.199 -37.031 1 21.39 105 GLY A N 1
ATOM 797 C CA . GLY A 1 105 ? -36.781 -5.047 -37.438 1 21.39 105 GLY A CA 1
ATOM 798 C C . GLY A 1 105 ? -35.969 -5.543 -36.281 1 21.39 105 GLY A C 1
ATOM 799 O O . GLY A 1 105 ? -35.594 -6.719 -36.219 1 21.39 105 GLY A O 1
ATOM 800 N N . THR A 1 106 ? -35.188 -4.59 -35.656 1 24.86 106 THR A N 1
ATOM 801 C CA . THR A 1 106 ? -33.812 -4.992 -35.344 1 24.86 106 THR A CA 1
ATOM 802 C C . THR A 1 106 ? -33.781 -6.074 -34.281 1 24.86 106 THR A C 1
ATOM 804 O O . THR A 1 106 ? -34.406 -5.938 -33.219 1 24.86 106 THR A O 1
ATOM 807 N N . GLY A 1 107 ? -33.594 -7.309 -34.656 1 22.38 107 GLY A N 1
ATOM 808 C CA . GLY A 1 107 ? -33.75 -8.625 -34.062 1 22.38 107 GLY A CA 1
ATOM 809 C C . GLY A 1 107 ? -32.938 -8.789 -32.781 1 22.38 107 GLY A C 1
ATOM 810 O O . GLY A 1 107 ? -31.953 -9.531 -32.75 1 22.38 107 GLY A O 1
ATOM 811 N N . PHE A 1 108 ? -32.5 -7.676 -32.125 1 23.45 108 PHE A N 1
ATOM 812 C CA . PHE A 1 108 ? -31.641 -8.086 -31.031 1 23.45 108 PHE A CA 1
ATOM 813 C C . PHE A 1 108 ? -32.312 -9.156 -30.188 1 23.45 108 PHE A C 1
ATOM 815 O O . PHE A 1 108 ? -33.438 -8.977 -29.734 1 23.45 108 PHE A O 1
ATOM 822 N N . GLY A 1 109 ? -32 -10.344 -30.578 1 21.84 109 GLY A N 1
ATOM 823 C CA . GLY A 1 109 ? -32.562 -11.594 -30.109 1 21.84 109 GLY A CA 1
ATOM 824 C C . GLY A 1 109 ? -32.844 -11.609 -28.609 1 21.84 109 GLY A C 1
ATOM 825 O O . GLY A 1 109 ? -32.062 -11.039 -27.844 1 21.84 109 GLY A O 1
ATOM 826 N N . ARG A 1 110 ? -34.094 -11.539 -28.281 1 25.62 110 ARG A N 1
ATOM 827 C CA . ARG A 1 110 ? -34.625 -11.797 -26.953 1 25.62 110 ARG A CA 1
ATOM 828 C C . ARG A 1 110 ? -33.906 -12.977 -26.281 1 25.62 110 ARG A C 1
ATOM 830 O O . ARG A 1 110 ? -33.688 -14 -26.922 1 25.62 110 ARG A O 1
ATOM 837 N N . HIS A 1 111 ? -32.969 -12.609 -25.422 1 23.14 111 HIS A N 1
ATOM 838 C CA . HIS A 1 111 ? -32.312 -13.641 -24.641 1 23.14 111 HIS A CA 1
ATOM 839 C C . HIS A 1 111 ? -33.219 -14.836 -24.391 1 23.14 111 HIS A C 1
ATOM 841 O O . HIS A 1 111 ? -34.406 -14.664 -24.078 1 23.14 111 HIS A O 1
ATOM 847 N N . PRO A 1 112 ? -33.031 -15.922 -25.156 1 25.05 112 PRO A N 1
ATOM 848 C CA . PRO A 1 112 ? -33.844 -17.125 -25.016 1 25.05 112 PRO A CA 1
ATOM 849 C C . PRO A 1 112 ? -34.25 -17.391 -23.562 1 25.05 112 PRO A C 1
ATOM 851 O O . PRO A 1 112 ? -33.531 -17 -22.641 1 25.05 112 PRO A O 1
ATOM 854 N N . HIS A 1 113 ? -35.562 -17.359 -23.359 1 25.53 113 HIS A N 1
ATOM 855 C CA . HIS A 1 113 ? -36.188 -17.875 -22.156 1 25.53 113 HIS A CA 1
ATOM 856 C C . HIS A 1 113 ? -35.5 -19.125 -21.641 1 25.53 113 HIS A C 1
ATOM 858 O O . HIS A 1 113 ? -35.219 -20.047 -22.406 1 25.53 113 HIS A O 1
ATOM 864 N N . ILE A 1 114 ? -34.469 -18.906 -20.812 1 26.78 114 ILE A N 1
ATOM 865 C CA . ILE A 1 114 ? -33.906 -20.031 -20.094 1 26.78 114 ILE A CA 1
ATOM 866 C C . ILE A 1 114 ? -34.969 -21.094 -19.844 1 26.78 114 ILE A C 1
ATOM 868 O O . ILE A 1 114 ? -35.938 -20.828 -19.141 1 26.78 114 ILE A O 1
ATOM 872 N N . ASN A 1 115 ? -35.25 -21.875 -20.906 1 25.56 115 ASN A N 1
ATOM 873 C CA . ASN A 1 115 ? -36.031 -23.109 -20.781 1 25.56 115 ASN A CA 1
ATOM 874 C C . ASN A 1 115 ? -35.781 -23.781 -19.438 1 25.56 115 ASN A C 1
ATOM 876 O O . ASN A 1 115 ? -34.656 -24.156 -19.125 1 25.56 115 ASN A O 1
ATOM 880 N N . SER A 1 116 ? -36.5 -23.312 -18.406 1 28.7 116 SER A N 1
ATOM 881 C CA . SER A 1 116 ? -36.625 -24.031 -17.141 1 28.7 116 SER A CA 1
ATOM 882 C C . SER A 1 116 ? -36.656 -25.547 -17.359 1 28.7 116 SER A C 1
ATOM 884 O O . SER A 1 116 ? -37.438 -26.047 -18.172 1 28.7 116 SER A O 1
ATOM 886 N N . ASP A 1 117 ? -35.562 -26.188 -17.391 1 26.75 117 ASP A N 1
ATOM 887 C CA . ASP A 1 117 ? -35.438 -27.625 -17.547 1 26.75 117 ASP A CA 1
ATOM 888 C C . ASP A 1 117 ? -36.625 -28.344 -16.906 1 26.75 117 ASP A C 1
ATOM 890 O O . ASP A 1 117 ? -37.125 -27.938 -15.852 1 26.75 117 ASP A O 1
ATOM 894 N N . PRO A 1 118 ? -37.438 -29.125 -17.641 1 31.41 118 PRO A N 1
ATOM 895 C CA . PRO A 1 118 ? -38.656 -29.844 -17.312 1 31.41 118 PRO A CA 1
ATOM 896 C C . PRO A 1 118 ? -38.594 -30.562 -15.969 1 31.41 118 PRO A C 1
ATOM 898 O O . PRO A 1 118 ? -39.625 -30.875 -15.367 1 31.41 118 PRO A O 1
ATOM 901 N N . VAL A 1 119 ? -37.406 -30.906 -15.586 1 31.41 119 VAL A N 1
ATOM 902 C CA . VAL A 1 119 ? -37.344 -31.75 -14.391 1 31.41 119 VAL A CA 1
ATOM 903 C C . VAL A 1 119 ? -37.812 -30.938 -13.18 1 31.41 119 VAL A C 1
ATOM 905 O O . VAL A 1 119 ? -38.562 -31.453 -12.336 1 31.41 119 VAL A O 1
ATOM 908 N N . VAL A 1 120 ? -37.5 -29.672 -13.117 1 32.25 120 VAL A N 1
ATOM 909 C CA . VAL A 1 120 ? -37.969 -28.891 -11.977 1 32.25 120 VAL A CA 1
ATOM 910 C C . VAL A 1 120 ? -39.469 -28.609 -12.148 1 32.25 120 VAL A C 1
ATOM 912 O O . VAL A 1 120 ? -40.219 -28.562 -11.164 1 32.25 120 VAL A O 1
ATOM 915 N N . ILE A 1 121 ? -39.938 -28.391 -13.375 1 33.34 121 ILE A N 1
ATOM 916 C CA . ILE A 1 121 ? -41.344 -28.156 -13.617 1 33.34 121 ILE A CA 1
ATOM 917 C C . ILE A 1 121 ? -42.156 -29.406 -13.289 1 33.34 121 ILE A C 1
ATOM 919 O O . ILE A 1 121 ? -43.219 -29.344 -12.711 1 33.34 121 ILE A O 1
ATOM 923 N N . ASN A 1 122 ? -41.594 -30.547 -13.781 1 31.05 122 ASN A N 1
ATOM 924 C CA . ASN A 1 122 ? -42.344 -31.766 -13.516 1 31.05 122 ASN A CA 1
ATOM 925 C C . ASN A 1 122 ? -42.469 -32.031 -12.023 1 31.05 122 ASN A C 1
ATOM 927 O O . ASN A 1 122 ? -43.438 -32.656 -11.562 1 31.05 122 ASN A O 1
ATOM 931 N N . ILE A 1 123 ? -41.406 -31.641 -11.305 1 30.83 123 ILE A N 1
ATOM 932 C CA . ILE A 1 123 ? -41.531 -31.859 -9.867 1 30.83 123 ILE A CA 1
ATOM 933 C C . ILE A 1 123 ? -42.562 -30.906 -9.297 1 30.83 123 ILE A C 1
ATOM 935 O O . ILE A 1 123 ? -43.406 -31.281 -8.469 1 30.83 123 ILE A O 1
ATOM 939 N N . ALA A 1 124 ? -42.531 -29.656 -9.844 1 30.52 124 ALA A N 1
ATOM 940 C CA . ALA A 1 124 ? -43.531 -28.703 -9.344 1 30.52 124 ALA A CA 1
ATOM 941 C C . ALA A 1 124 ? -44.938 -29.109 -9.766 1 30.52 124 ALA A C 1
ATOM 943 O O . ALA A 1 124 ? -45.875 -28.969 -8.984 1 30.52 124 ALA A O 1
ATOM 944 N N . ASN A 1 125 ? -45.062 -29.422 -11.055 1 33.41 125 ASN A N 1
ATOM 945 C CA . ASN A 1 125 ? -46.406 -29.766 -11.492 1 33.41 125 ASN A CA 1
ATOM 946 C C . ASN A 1 125 ? -46.906 -31.062 -10.844 1 33.41 125 ASN A C 1
ATOM 948 O O . ASN A 1 125 ? -48.094 -31.297 -10.734 1 33.41 125 ASN A O 1
ATOM 952 N N . ARG A 1 126 ? -45.938 -32.031 -10.688 1 31.86 126 ARG A N 1
ATOM 953 C CA . ARG A 1 126 ? -46.438 -33.25 -10.062 1 31.86 126 ARG A CA 1
ATOM 954 C C . ARG A 1 126 ? -46.875 -33 -8.633 1 31.86 126 ARG A C 1
ATOM 956 O O . ARG A 1 126 ? -47.531 -33.844 -8.016 1 31.86 126 ARG A O 1
ATOM 963 N N . PHE A 1 127 ? -46.438 -31.875 -8.109 1 34.31 127 PHE A N 1
ATOM 964 C CA . PHE A 1 127 ? -46.906 -31.594 -6.754 1 34.31 127 PHE A CA 1
ATOM 965 C C . PHE A 1 127 ? -48.375 -31.281 -6.727 1 34.31 127 PHE A C 1
ATOM 967 O O . PHE A 1 127 ? -49 -31.234 -5.66 1 34.31 127 PHE A O 1
ATOM 974 N N . ASN A 1 128 ? -48.875 -30.797 -7.809 1 33.5 128 ASN A N 1
ATOM 975 C CA . ASN A 1 128 ? -50.281 -30.484 -7.652 1 33.5 128 ASN A CA 1
ATOM 976 C C . ASN A 1 128 ? -51.094 -31.719 -7.246 1 33.5 128 ASN A C 1
ATOM 978 O O . ASN A 1 128 ? -52.062 -31.609 -6.484 1 33.5 128 ASN A O 1
ATOM 982 N N . ASP A 1 129 ? -51.125 -32.781 -8.141 1 35.47 129 ASP A N 1
ATOM 983 C CA . ASP A 1 129 ? -52.125 -33.812 -7.953 1 35.47 129 ASP A CA 1
ATOM 984 C C . ASP A 1 129 ? -51.719 -34.812 -6.879 1 35.47 129 ASP A C 1
ATOM 986 O O . ASP A 1 129 ? -52.375 -35.844 -6.676 1 35.47 129 ASP A O 1
ATOM 990 N N . LEU A 1 130 ? -50.375 -34.969 -6.57 1 35.06 130 LEU A N 1
ATOM 991 C CA . LEU A 1 130 ? -50.062 -36.094 -5.707 1 35.06 130 LEU A CA 1
ATOM 992 C C . LEU A 1 130 ? -50.438 -35.812 -4.262 1 35.06 130 LEU A C 1
ATOM 994 O O . LEU A 1 130 ? -50.406 -34.656 -3.83 1 35.06 130 LEU A O 1
ATOM 998 N N . SER A 1 131 ? -51.219 -36.688 -3.615 1 35.31 131 SER A N 1
ATOM 999 C CA . SER A 1 131 ? -51.625 -36.719 -2.215 1 35.31 131 SER A CA 1
ATOM 1000 C C . SER A 1 131 ? -50.438 -36.438 -1.29 1 35.31 131 SER A C 1
ATOM 1002 O O . SER A 1 131 ? -49.281 -36.594 -1.686 1 35.31 131 SER A O 1
ATOM 1004 N N . ASP A 1 132 ? -50.562 -35.781 -0.16 1 40.88 132 ASP A N 1
ATOM 1005 C CA . ASP A 1 132 ? -49.594 -35.344 0.87 1 40.88 132 ASP A CA 1
ATOM 1006 C C . ASP A 1 132 ? -48.531 -36.406 1.103 1 40.88 132 ASP A C 1
ATOM 1008 O O . ASP A 1 132 ? -47.344 -36.094 1.294 1 40.88 132 ASP A O 1
ATOM 1012 N N . GLU A 1 133 ? -48.875 -37.625 1.212 1 43.66 133 GLU A N 1
ATOM 1013 C CA . GLU A 1 133 ? -47.938 -38.719 1.548 1 43.66 133 GLU A CA 1
ATOM 1014 C C . GLU A 1 133 ? -46.969 -39 0.403 1 43.66 133 GLU A C 1
ATOM 1016 O O . GLU A 1 133 ? -45.812 -39.312 0.636 1 43.66 133 GLU A O 1
ATOM 1021 N N . GLN A 1 134 ? -47.438 -38.906 -0.726 1 45.09 134 GLN A N 1
ATOM 1022 C CA . GLN A 1 134 ? -46.594 -39.188 -1.896 1 45.09 134 GLN A CA 1
ATOM 1023 C C . GLN A 1 134 ? -45.594 -38.094 -2.129 1 45.09 134 GLN A C 1
ATOM 1025 O O . GLN A 1 134 ? -44.469 -38.344 -2.602 1 45.09 134 GLN A O 1
ATOM 1030 N N . GLU A 1 135 ? -45.906 -36.938 -1.732 1 46.84 135 GLU A N 1
ATOM 1031 C CA . GLU A 1 135 ? -44.969 -35.812 -1.831 1 46.84 135 GLU A CA 1
ATOM 1032 C C . GLU A 1 135 ? -43.781 -36 -0.902 1 46.84 135 GLU A C 1
ATOM 1034 O O . GLU A 1 135 ? -42.656 -35.719 -1.281 1 46.84 135 GLU A O 1
ATOM 1039 N N . VAL A 1 136 ? -44.188 -36.375 0.306 1 47.53 136 VAL A N 1
ATOM 1040 C CA . VAL A 1 136 ? -43.094 -36.594 1.265 1 47.53 136 VAL A CA 1
ATOM 1041 C C . VAL A 1 136 ? -42.219 -37.75 0.797 1 47.53 136 VAL A C 1
ATOM 1043 O O . VAL A 1 136 ? -41 -37.688 0.912 1 47.53 136 VAL A O 1
ATOM 1046 N N . ALA A 1 137 ? -42.844 -38.781 0.296 1 47.28 137 ALA A N 1
ATOM 1047 C CA . ALA A 1 137 ? -42.094 -39.938 -0.2 1 47.28 137 ALA A CA 1
ATOM 1048 C C . ALA A 1 137 ? -41.219 -39.562 -1.4 1 47.28 137 ALA A C 1
ATOM 1050 O O . ALA A 1 137 ? -40.062 -40 -1.512 1 47.28 137 ALA A O 1
ATOM 1051 N N . GLN A 1 138 ? -41.75 -38.781 -2.262 1 48.59 138 GLN A N 1
ATOM 1052 C CA . GLN A 1 138 ? -41 -38.344 -3.43 1 48.59 138 GLN A CA 1
ATOM 1053 C C . GLN A 1 138 ? -39.844 -37.406 -3.025 1 48.59 138 GLN A C 1
ATOM 1055 O O . GLN A 1 138 ? -38.75 -37.469 -3.584 1 48.59 138 GLN A O 1
ATOM 1060 N N . GLN A 1 139 ? -40.219 -36.562 -2.092 1 51.41 139 GLN A N 1
ATOM 1061 C CA . GLN A 1 139 ? -39.156 -35.688 -1.589 1 51.41 139 GLN A CA 1
ATOM 1062 C C . GLN A 1 139 ? -38.062 -36.5 -0.945 1 51.41 139 GLN A C 1
ATOM 1064 O O . GLN A 1 139 ? -36.875 -36.188 -1.098 1 51.41 139 GLN A O 1
ATOM 1069 N N . SER A 1 140 ? -38.531 -37.5 -0.207 1 52.88 140 SER A N 1
ATOM 1070 C CA . SER A 1 140 ? -37.562 -38.375 0.417 1 52.88 140 SER A CA 1
ATOM 1071 C C . SER A 1 140 ? -36.75 -39.125 -0.631 1 52.88 140 SER A C 1
ATOM 1073 O O . SER A 1 140 ? -35.562 -39.344 -0.478 1 52.88 140 SER A O 1
ATOM 1075 N N . ASP A 1 141 ? -37.438 -39.594 -1.634 1 54.75 141 ASP A N 1
ATOM 1076 C CA . ASP A 1 141 ? -36.75 -40.281 -2.703 1 54.75 141 ASP A CA 1
ATOM 1077 C C . ASP A 1 141 ? -35.781 -39.344 -3.445 1 54.75 141 ASP A C 1
ATOM 1079 O O . ASP A 1 141 ? -34.688 -39.75 -3.809 1 54.75 141 ASP A O 1
ATOM 1083 N N . ASP A 1 142 ? -36.188 -38.188 -3.68 1 57.84 142 ASP A N 1
ATOM 1084 C CA . ASP A 1 142 ? -35.312 -37.219 -4.336 1 57.84 142 ASP A CA 1
ATOM 1085 C C . ASP A 1 142 ? -34.094 -36.875 -3.486 1 57.84 142 ASP A C 1
ATOM 1087 O O . ASP A 1 142 ? -33 -36.719 -4.012 1 57.84 142 ASP A O 1
ATOM 1091 N N . LEU A 1 143 ? -34.375 -36.812 -2.219 1 62.34 143 LEU A N 1
ATOM 1092 C CA . LEU A 1 143 ? -33.25 -36.594 -1.314 1 62.34 143 LEU A CA 1
ATOM 1093 C C . LEU A 1 143 ? -32.281 -37.781 -1.317 1 62.34 143 LEU A C 1
ATOM 1095 O O . LEU A 1 143 ? -31.078 -37.594 -1.235 1 62.34 143 LEU A O 1
ATOM 1099 N N . ARG A 1 144 ? -32.938 -39 -1.466 1 64.31 144 ARG A N 1
ATOM 1100 C CA . ARG A 1 144 ? -32.094 -40.188 -1.501 1 64.31 144 ARG A CA 1
ATOM 1101 C C . ARG A 1 144 ? -31.266 -40.25 -2.777 1 64.31 144 ARG A C 1
ATOM 1103 O O . ARG A 1 144 ? -30.094 -40.594 -2.746 1 64.31 144 ARG A O 1
ATOM 1110 N N . ILE A 1 145 ? -31.812 -39.844 -3.895 1 68 145 ILE A N 1
ATOM 1111 C CA . ILE A 1 145 ? -31.109 -39.844 -5.168 1 68 145 ILE A CA 1
ATOM 1112 C C . ILE A 1 145 ? -30.016 -38.75 -5.145 1 68 145 ILE A C 1
ATOM 1114 O O . ILE A 1 145 ? -28.906 -38.969 -5.633 1 68 145 ILE A O 1
ATOM 1118 N N . ALA A 1 146 ? -30.312 -37.719 -4.508 1 69.06 146 ALA A N 1
ATOM 1119 C CA . ALA A 1 146 ? -29.328 -36.625 -4.414 1 69.06 146 ALA A CA 1
ATOM 1120 C C . ALA A 1 146 ? -28.141 -37.062 -3.564 1 69.06 146 ALA A C 1
ATOM 1122 O O . ALA A 1 146 ? -26.984 -36.75 -3.898 1 69.06 146 ALA A O 1
ATOM 1123 N N . ARG A 1 147 ? -28.453 -37.781 -2.568 1 71.44 147 ARG A N 1
ATOM 1124 C CA . ARG A 1 147 ? -27.391 -38.25 -1.69 1 71.44 147 ARG A CA 1
ATOM 1125 C C . ARG A 1 147 ? -26.531 -39.281 -2.383 1 71.44 147 ARG A C 1
ATOM 1127 O O . ARG A 1 147 ? -25.312 -39.344 -2.186 1 71.44 147 ARG A O 1
ATOM 1134 N N . TRP A 1 148 ? -27.266 -40.094 -3.113 1 75.25 148 TRP A N 1
ATOM 1135 C CA . TRP A 1 148 ? -26.531 -41.062 -3.879 1 75.25 148 TRP A CA 1
ATOM 1136 C C . TRP A 1 148 ? -25.656 -40.406 -4.93 1 75.25 148 TRP A C 1
ATOM 1138 O O . TRP A 1 148 ? -24.484 -40.781 -5.109 1 75.25 148 TRP A O 1
ATOM 1148 N N . LEU A 1 149 ? -26.109 -39.5 -5.613 1 77.56 149 LEU A N 1
ATOM 1149 C CA . LEU A 1 149 ? -25.344 -38.781 -6.625 1 77.56 149 LEU A CA 1
ATOM 1150 C C . LEU A 1 149 ? -24.172 -38.031 -5.996 1 77.56 149 LEU A C 1
ATOM 1152 O O . LEU A 1 149 ? -23.094 -37.969 -6.586 1 77.56 149 LEU A O 1
ATOM 1156 N N . GLU A 1 150 ? -24.375 -37.594 -4.832 1 79.19 150 GLU A N 1
ATOM 1157 C CA . GLU A 1 150 ? -23.297 -36.906 -4.121 1 79.19 150 GLU A CA 1
ATOM 1158 C C . GLU A 1 150 ? -22.188 -37.875 -3.736 1 79.19 150 GLU A C 1
ATOM 1160 O O . GLU A 1 150 ? -21 -37.562 -3.844 1 79.19 150 GLU A O 1
ATOM 1165 N N . ASP A 1 151 ? -22.625 -39.031 -3.332 1 80.94 151 ASP A N 1
ATOM 1166 C CA . ASP A 1 151 ? -21.641 -40.031 -2.957 1 80.94 151 ASP A CA 1
ATOM 1167 C C . ASP A 1 151 ? -20.828 -40.5 -4.172 1 80.94 151 ASP A C 1
ATOM 1169 O O . ASP A 1 151 ? -19.625 -40.656 -4.086 1 80.94 151 ASP A O 1
ATOM 1173 N N . GLN A 1 152 ? -21.531 -40.656 -5.262 1 83.56 152 GLN A N 1
ATOM 1174 C CA . GLN A 1 152 ? -20.844 -41.062 -6.477 1 83.56 152 GLN A CA 1
ATOM 1175 C C . GLN A 1 152 ? -19.938 -39.938 -7.004 1 83.56 152 GLN A C 1
ATOM 1177 O O . GLN A 1 152 ? -18.875 -40.219 -7.578 1 83.56 152 GLN A O 1
ATOM 1182 N N . ALA A 1 153 ? -20.359 -38.781 -6.824 1 84.88 153 ALA A N 1
ATOM 1183 C CA . ALA A 1 153 ? -19.562 -37.625 -7.23 1 84.88 153 ALA A CA 1
ATOM 1184 C C . ALA A 1 153 ? -18.281 -37.562 -6.418 1 84.88 153 ALA A C 1
ATOM 1186 O O . ALA A 1 153 ? -17.203 -37.281 -6.969 1 84.88 153 ALA A O 1
ATOM 1187 N N . LEU A 1 154 ? -18.391 -37.812 -5.172 1 85.62 154 LEU A N 1
ATOM 1188 C CA . LEU A 1 154 ? -17.219 -37.781 -4.305 1 85.62 154 LEU A CA 1
ATOM 1189 C C . LEU A 1 154 ? -16.266 -38.906 -4.621 1 85.62 154 LEU A C 1
ATOM 1191 O O . LEU A 1 154 ? -15.039 -38.75 -4.547 1 85.62 154 LEU A O 1
ATOM 1195 N N . ARG A 1 155 ? -16.875 -40 -5 1 86.12 155 ARG A N 1
ATOM 1196 C CA . ARG A 1 155 ? -16.047 -41.156 -5.395 1 86.12 155 ARG A CA 1
ATOM 1197 C C . ARG A 1 155 ? -15.305 -40.875 -6.699 1 86.12 155 ARG A C 1
ATOM 1199 O O . ARG A 1 155 ? -14.133 -41.219 -6.844 1 86.12 155 ARG A O 1
ATOM 1206 N N . SER A 1 156 ? -15.984 -40.312 -7.586 1 87.62 156 SER A N 1
ATOM 1207 C CA . SER A 1 156 ? -15.352 -39.969 -8.859 1 87.62 156 SER A CA 1
ATOM 1208 C C . SER A 1 156 ? -14.25 -38.938 -8.664 1 87.62 156 SER A C 1
ATOM 1210 O O . SER A 1 156 ? -13.172 -39.031 -9.25 1 87.62 156 SER A O 1
ATOM 1212 N N . LEU A 1 157 ? -14.5 -38 -7.82 1 88.62 157 LEU A N 1
ATOM 1213 C CA . LEU A 1 157 ? -13.516 -36.938 -7.57 1 88.62 157 LEU A CA 1
ATOM 1214 C C . LEU A 1 157 ? -12.289 -37.5 -6.852 1 88.62 157 LEU A C 1
ATOM 1216 O O . LEU A 1 157 ? -11.172 -37.031 -7.066 1 88.62 157 LEU A O 1
ATOM 1220 N N . SER A 1 158 ? -12.5 -38.531 -5.973 1 88.81 158 SER A N 1
ATOM 1221 C CA . SER A 1 158 ? -11.414 -39.156 -5.219 1 88.81 158 SER A CA 1
ATOM 1222 C C . SER A 1 158 ? -10.453 -39.875 -6.137 1 88.81 158 SER A C 1
ATOM 1224 O O . SER A 1 158 ? -9.305 -40.125 -5.777 1 88.81 158 SER A O 1
ATOM 1226 N N . TRP A 1 159 ? -10.922 -40.156 -7.332 1 90.19 159 TRP A N 1
ATOM 1227 C CA . TRP A 1 159 ? -10.047 -40.844 -8.289 1 90.19 159 TRP A CA 1
ATOM 1228 C C . TRP A 1 159 ? -9.5 -39.844 -9.312 1 90.19 159 TRP A C 1
ATOM 1230 O O . TRP A 1 159 ? -8.375 -40 -9.789 1 90.19 159 TRP A O 1
ATOM 1240 N N . ILE A 1 160 ? -10.242 -38.844 -9.641 1 91 160 ILE A N 1
ATOM 1241 C CA . ILE A 1 160 ? -9.867 -37.906 -10.688 1 91 160 ILE A CA 1
ATOM 1242 C C . ILE A 1 160 ? -8.711 -37.031 -10.203 1 91 160 ILE A C 1
ATOM 1244 O O . ILE A 1 160 ? -7.742 -36.812 -10.93 1 91 160 ILE A O 1
ATOM 1248 N N . ILE A 1 161 ? -8.727 -36.562 -8.922 1 92.12 161 ILE A N 1
ATOM 1249 C CA . ILE A 1 161 ? -7.75 -35.625 -8.422 1 92.12 161 ILE A CA 1
ATOM 1250 C C . ILE A 1 161 ? -6.391 -36.281 -8.258 1 92.12 161 ILE A C 1
ATOM 1252 O O . ILE A 1 161 ? -5.371 -35.781 -8.711 1 92.12 161 ILE A O 1
ATOM 1256 N N . PRO A 1 162 ? -6.332 -37.531 -7.676 1 93.12 162 PRO A N 1
ATOM 1257 C CA . PRO A 1 162 ? -5.027 -38.219 -7.605 1 93.12 162 PRO A CA 1
ATOM 1258 C C . PRO A 1 162 ? -4.465 -38.562 -8.984 1 93.12 162 PRO A C 1
ATOM 1260 O O . PRO A 1 162 ? -3.252 -38.5 -9.195 1 93.12 162 PRO A O 1
ATOM 1263 N N . THR A 1 163 ? -5.332 -38.969 -9.891 1 94.12 163 THR A N 1
ATOM 1264 C CA . THR A 1 163 ? -4.871 -39.25 -11.25 1 94.12 163 THR A CA 1
ATOM 1265 C C . THR A 1 163 ? -4.336 -37.969 -11.898 1 94.12 163 THR A C 1
ATOM 1267 O O . THR A 1 163 ? -3.34 -38 -12.625 1 94.12 163 THR A O 1
ATOM 1270 N N . TYR A 1 164 ? -5.008 -36.844 -11.633 1 94.56 164 TYR A N 1
ATOM 1271 C CA . TYR A 1 164 ? -4.566 -35.562 -12.117 1 94.56 164 TYR A CA 1
ATOM 1272 C C . TYR A 1 164 ? -3.17 -35.219 -11.609 1 94.56 164 TYR A C 1
ATOM 1274 O O . TYR A 1 164 ? -2.311 -34.781 -12.375 1 94.56 164 TYR A O 1
ATOM 1282 N N . ILE A 1 165 ? -2.871 -35.469 -10.312 1 95.19 165 ILE A N 1
ATOM 1283 C CA . ILE A 1 165 ? -1.584 -35.188 -9.688 1 95.19 165 ILE A CA 1
ATOM 1284 C C . ILE A 1 165 ? -0.498 -36.062 -10.336 1 95.19 165 ILE A C 1
ATOM 1286 O O . ILE A 1 165 ? 0.554 -35.562 -10.727 1 95.19 165 ILE A O 1
ATOM 1290 N N . VAL A 1 166 ? -0.792 -37.312 -10.555 1 95.31 166 VAL A N 1
ATOM 1291 C CA . VAL A 1 166 ? 0.192 -38.25 -11.078 1 95.31 166 VAL A CA 1
ATOM 1292 C C . VAL A 1 166 ? 0.488 -37.938 -12.547 1 95.31 166 VAL A C 1
ATOM 1294 O O . VAL A 1 166 ? 1.646 -37.938 -12.969 1 95.31 166 VAL A O 1
ATOM 1297 N N . VAL A 1 167 ? -0.527 -37.625 -13.289 1 95.81 167 VAL A N 1
ATOM 1298 C CA . VAL A 1 167 ? -0.361 -37.344 -14.711 1 95.81 167 VAL A CA 1
ATOM 1299 C C . VAL A 1 167 ? 0.488 -36.094 -14.891 1 95.81 167 VAL A C 1
ATOM 1301 O O . VAL A 1 167 ? 1.402 -36.062 -15.719 1 95.81 167 VAL A O 1
ATOM 1304 N N . LEU A 1 168 ? 0.227 -35.062 -14.109 1 96 168 LEU A N 1
ATOM 1305 C CA . LEU A 1 168 ? 0.96 -33.812 -14.25 1 96 168 LEU A CA 1
ATOM 1306 C C . LEU A 1 168 ? 2.4 -33.969 -13.781 1 96 168 LEU A C 1
ATOM 1308 O O . LEU A 1 168 ? 3.326 -33.438 -14.406 1 96 168 LEU A O 1
ATOM 1312 N N . LEU A 1 169 ? 2.607 -34.688 -12.695 1 96.38 169 LEU A N 1
ATOM 1313 C CA . LEU A 1 169 ? 3.957 -34.906 -12.18 1 96.38 169 LEU A CA 1
ATOM 1314 C C . LEU A 1 169 ? 4.785 -35.75 -13.141 1 96.38 169 LEU A C 1
ATOM 1316 O O . LEU A 1 169 ? 5.973 -35.469 -13.344 1 96.38 169 LEU A O 1
ATOM 1320 N N . THR A 1 170 ? 4.105 -36.75 -13.734 1 96.56 170 THR A N 1
ATOM 1321 C CA . THR A 1 170 ? 4.805 -37.562 -14.711 1 96.56 170 THR A CA 1
ATOM 1322 C C . THR A 1 170 ? 5.129 -36.781 -15.969 1 96.56 170 THR A C 1
ATOM 1324 O O . THR A 1 170 ? 6.203 -36.938 -16.547 1 96.56 170 THR A O 1
ATOM 1327 N N . PHE A 1 171 ? 4.219 -35.969 -16.328 1 96 171 PHE A N 1
ATOM 1328 C CA . PHE A 1 171 ? 4.441 -35.094 -17.469 1 96 171 PHE A CA 1
ATOM 1329 C C . PHE A 1 171 ? 5.652 -34.219 -17.25 1 96 171 PHE A C 1
ATOM 1331 O O . PHE A 1 171 ? 6.512 -34.094 -18.125 1 96 171 PHE A O 1
ATOM 1338 N N . GLY A 1 172 ? 5.73 -33.562 -16.109 1 95.44 172 GLY A N 1
ATOM 1339 C CA . GLY A 1 172 ? 6.867 -32.719 -15.789 1 95.44 172 GLY A CA 1
ATOM 1340 C C . GLY A 1 172 ? 8.18 -33.469 -15.727 1 95.44 172 GLY A C 1
ATOM 1341 O O . GLY A 1 172 ? 9.195 -33.031 -16.25 1 95.44 172 GLY A O 1
ATOM 1342 N N . PHE A 1 173 ? 8.141 -34.625 -15.125 1 95.81 173 PHE A N 1
ATOM 1343 C CA . PHE A 1 173 ? 9.32 -35.469 -14.984 1 95.81 173 PHE A CA 1
ATOM 1344 C C . PHE A 1 173 ? 9.844 -35.906 -16.344 1 95.81 173 PHE A C 1
ATOM 1346 O O . PHE A 1 173 ? 11.039 -35.781 -16.625 1 95.81 173 PHE A O 1
ATOM 1353 N N . LEU A 1 174 ? 8.977 -36.344 -17.203 1 95.5 174 LEU A N 1
ATOM 1354 C CA . LEU A 1 174 ? 9.367 -36.812 -18.531 1 95.5 174 LEU A CA 1
ATOM 1355 C C . LEU A 1 174 ? 9.914 -35.688 -19.375 1 95.5 174 LEU A C 1
ATOM 1357 O O . LEU A 1 174 ? 10.859 -35.875 -20.156 1 95.5 174 LEU A O 1
ATOM 1361 N N . ALA A 1 175 ? 9.359 -34.531 -19.281 1 94.75 175 ALA A N 1
ATOM 1362 C CA . ALA A 1 175 ? 9.812 -33.406 -20.062 1 94.75 175 ALA A CA 1
ATOM 1363 C C . ALA A 1 175 ? 11.234 -33 -19.672 1 94.75 175 ALA A C 1
ATOM 1365 O O . ALA A 1 175 ? 12.062 -32.719 -20.547 1 94.75 175 ALA A O 1
ATOM 1366 N N . VAL A 1 176 ? 11.531 -32.969 -18.406 1 92.81 176 VAL A N 1
ATOM 1367 C CA . VAL A 1 176 ? 12.852 -32.562 -17.938 1 92.81 176 VAL A CA 1
ATOM 1368 C C . VAL A 1 176 ? 13.883 -33.625 -18.312 1 92.81 176 VAL A C 1
ATOM 1370 O O . VAL A 1 176 ? 14.969 -33.281 -18.797 1 92.81 176 VAL A O 1
ATOM 1373 N N . VAL A 1 177 ? 13.539 -34.906 -18.203 1 93.19 177 VAL A N 1
ATOM 1374 C CA . VAL A 1 177 ? 14.453 -35.969 -18.547 1 93.19 177 VAL A CA 1
ATOM 1375 C C . VAL A 1 177 ? 14.672 -36 -20.047 1 93.19 177 VAL A C 1
ATOM 1377 O O . VAL A 1 177 ? 15.789 -36.25 -20.516 1 93.19 177 VAL A O 1
ATOM 1380 N N . TRP A 1 178 ? 13.562 -35.781 -20.734 1 91.69 178 TRP A N 1
ATOM 1381 C CA . TRP A 1 178 ? 13.664 -35.75 -22.188 1 91.69 178 TRP A CA 1
ATOM 1382 C C . TRP A 1 178 ? 14.594 -34.625 -22.656 1 91.69 178 TRP A C 1
ATOM 1384 O O . TRP A 1 178 ? 15.414 -34.844 -23.562 1 91.69 178 TRP A O 1
ATOM 1394 N N . ASN A 1 179 ? 14.531 -33.5 -22.078 1 90.81 179 ASN A N 1
ATOM 1395 C CA . ASN A 1 179 ? 15.414 -32.406 -22.438 1 90.81 179 ASN A CA 1
ATOM 1396 C C . ASN A 1 179 ? 16.875 -32.719 -22.125 1 90.81 179 ASN A C 1
ATOM 1398 O O . ASN A 1 179 ? 17.766 -32.375 -22.891 1 90.81 179 ASN A O 1
ATOM 1402 N N . ASN A 1 180 ? 17.109 -33.344 -20.984 1 88.12 180 ASN A N 1
ATOM 1403 C CA . ASN A 1 180 ? 18.469 -33.656 -20.562 1 88.12 180 ASN A CA 1
ATOM 1404 C C . ASN A 1 180 ? 19.078 -34.75 -21.453 1 88.12 180 ASN A C 1
ATOM 1406 O O . ASN A 1 180 ? 20.312 -34.875 -21.547 1 88.12 180 ASN A O 1
ATOM 1410 N N . SER A 1 181 ? 18.25 -35.469 -22.109 1 87.06 181 SER A N 1
ATOM 1411 C CA . SER A 1 181 ? 18.734 -36.562 -22.938 1 87.06 181 SER A CA 1
ATOM 1412 C C . SER A 1 181 ? 19.094 -36.094 -24.328 1 87.06 181 SER A C 1
ATOM 1414 O O . SER A 1 181 ? 19.734 -36.844 -25.094 1 87.06 181 SER A O 1
ATOM 1416 N N . PHE A 1 182 ? 18.672 -34.875 -24.641 1 82.94 182 PHE A N 1
ATOM 1417 C CA . PHE A 1 182 ? 19 -34.344 -25.953 1 82.94 182 PHE A CA 1
ATOM 1418 C C . PHE A 1 182 ? 20.5 -34.094 -26.078 1 82.94 182 PHE A C 1
ATOM 1420 O O . PHE A 1 182 ? 21.172 -33.844 -25.062 1 82.94 182 PHE A O 1
ATOM 1427 N N . ASN A 1 183 ? 21.031 -34.344 -27.25 1 77.06 183 ASN A N 1
ATOM 1428 C CA . ASN A 1 183 ? 22.438 -34.062 -27.5 1 77.06 183 ASN A CA 1
ATOM 1429 C C . ASN A 1 183 ? 22.656 -32.625 -27.984 1 77.06 183 ASN A C 1
ATOM 1431 O O . ASN A 1 183 ? 23.188 -32.406 -29.078 1 77.06 183 ASN A O 1
ATOM 1435 N N . SER A 1 184 ? 22.047 -31.656 -27.297 1 81.81 184 SER A N 1
ATOM 1436 C CA . SER A 1 184 ? 22.25 -30.25 -27.641 1 81.81 184 SER A CA 1
ATOM 1437 C C . SER A 1 184 ? 23.266 -29.609 -26.719 1 81.81 184 SER A C 1
ATOM 1439 O O . SER A 1 184 ? 23.609 -30.156 -25.656 1 81.81 184 SER A O 1
ATOM 1441 N N . LYS A 1 185 ? 23.922 -28.531 -27.188 1 79.69 185 LYS A N 1
ATOM 1442 C CA . LYS A 1 185 ? 24.906 -27.797 -26.406 1 79.69 185 LYS A CA 1
ATOM 1443 C C . LYS A 1 185 ? 24.328 -27.312 -25.078 1 79.69 185 LYS A C 1
ATOM 1445 O O . LYS A 1 185 ? 25.016 -27.328 -24.062 1 79.69 185 LYS A O 1
ATOM 1450 N N . GLU A 1 186 ? 23.078 -27.078 -25.172 1 82.12 186 GLU A N 1
ATOM 1451 C CA . GLU A 1 186 ? 22.406 -26.594 -23.969 1 82.12 186 GLU A CA 1
ATOM 1452 C C . GLU A 1 186 ? 22.219 -27.703 -22.953 1 82.12 186 GLU A C 1
ATOM 1454 O O . GLU A 1 186 ? 22.438 -27.516 -21.766 1 82.12 186 GLU A O 1
ATOM 1459 N N . ALA A 1 187 ? 21.859 -28.812 -23.375 1 86.12 187 ALA A N 1
ATOM 1460 C CA . ALA A 1 187 ? 21.656 -29.969 -22.5 1 86.12 187 ALA A CA 1
ATOM 1461 C C . ALA A 1 187 ? 22.969 -30.422 -21.875 1 86.12 187 ALA A C 1
ATOM 1463 O O . ALA A 1 187 ? 23 -30.828 -20.703 1 86.12 187 ALA A O 1
ATOM 1464 N N . SER A 1 188 ? 24.016 -30.312 -22.625 1 87.5 188 SER A N 1
ATOM 1465 C CA . SER A 1 188 ? 25.328 -30.688 -22.109 1 87.5 188 SER A CA 1
ATOM 1466 C C . SER A 1 188 ? 25.781 -29.75 -21 1 87.5 188 SER A C 1
ATOM 1468 O O . SER A 1 188 ? 26.406 -30.188 -20.031 1 87.5 188 SER A O 1
ATOM 1470 N N . LYS A 1 189 ? 25.438 -28.5 -21.172 1 86.06 189 LYS A N 1
ATOM 1471 C CA . LYS A 1 189 ? 25.781 -27.516 -20.156 1 86.06 189 LYS A CA 1
ATOM 1472 C C . LYS A 1 189 ? 25.047 -27.812 -18.844 1 86.06 189 LYS A C 1
ATOM 1474 O O . LYS A 1 189 ? 25.641 -27.719 -17.766 1 86.06 189 LYS A O 1
ATOM 1479 N N . ILE A 1 190 ? 23.844 -28.172 -18.984 1 87.88 190 ILE A N 1
ATOM 1480 C CA . ILE A 1 190 ? 23.031 -28.469 -17.812 1 87.88 190 ILE A CA 1
ATOM 1481 C C . ILE A 1 190 ? 23.531 -29.734 -17.125 1 87.88 190 ILE A C 1
ATOM 1483 O O . ILE A 1 190 ? 23.625 -29.812 -15.906 1 87.88 190 ILE A O 1
ATOM 1487 N N . ARG A 1 191 ? 23.953 -30.688 -17.891 1 88.06 191 ARG A N 1
ATOM 1488 C CA . ARG A 1 191 ? 24.484 -31.938 -17.359 1 88.06 191 ARG A CA 1
ATOM 1489 C C . ARG A 1 191 ? 25.812 -31.688 -16.641 1 88.06 191 ARG A C 1
ATOM 1491 O O . ARG A 1 191 ? 26.047 -32.281 -15.578 1 88.06 191 ARG A O 1
ATOM 1498 N N . SER A 1 192 ? 26.516 -30.875 -17.234 1 88.69 192 SER A N 1
ATOM 1499 C CA . SER A 1 192 ? 27.797 -30.547 -16.609 1 88.69 192 SER A CA 1
ATOM 1500 C C . SER A 1 192 ? 27.609 -29.812 -15.297 1 88.69 192 SER A C 1
ATOM 1502 O O . SER A 1 192 ? 28.375 -30 -14.352 1 88.69 192 SER A O 1
ATOM 1504 N N . LEU A 1 193 ? 26.594 -29 -15.289 1 87.88 193 LEU A N 1
ATOM 1505 C CA . LEU A 1 193 ? 26.297 -28.281 -14.055 1 87.88 193 LEU A CA 1
ATOM 1506 C C . LEU A 1 193 ? 25.828 -29.234 -12.961 1 87.88 193 LEU A C 1
ATOM 1508 O O . LEU A 1 193 ? 26.203 -29.078 -11.797 1 87.88 193 LEU A O 1
ATOM 1512 N N . PHE A 1 194 ? 25 -30.203 -13.312 1 87.12 194 PHE A N 1
ATOM 1513 C CA . PHE A 1 194 ? 24.547 -31.203 -12.352 1 87.12 194 PHE A CA 1
ATOM 1514 C C . PHE A 1 194 ? 25.719 -32 -11.812 1 87.12 194 PHE A C 1
ATOM 1516 O O . PHE A 1 194 ? 25.797 -32.281 -10.609 1 87.12 194 PHE A O 1
ATOM 1523 N N . ASP A 1 195 ? 26.609 -32.344 -12.688 1 87 195 ASP A N 1
ATOM 1524 C CA . ASP A 1 195 ? 27.781 -33.094 -12.289 1 87 195 ASP A CA 1
ATOM 1525 C C . ASP A 1 195 ? 28.719 -32.281 -11.406 1 87 195 ASP A C 1
ATOM 1527 O O . ASP A 1 195 ? 29.25 -32.781 -10.422 1 87 195 ASP A O 1
ATOM 1531 N N . ALA A 1 196 ? 28.828 -31.047 -11.75 1 86 196 ALA A N 1
ATOM 1532 C CA . ALA A 1 196 ? 29.703 -30.156 -10.992 1 86 196 ALA A CA 1
ATOM 1533 C C . ALA A 1 196 ? 29.188 -29.953 -9.57 1 86 196 ALA A C 1
ATOM 1535 O O . ALA A 1 196 ? 29.969 -29.812 -8.633 1 86 196 ALA A O 1
ATOM 1536 N N . GLN A 1 197 ? 27.938 -29.984 -9.445 1 85.69 197 GLN A N 1
ATOM 1537 C CA . GLN A 1 197 ? 27.328 -29.734 -8.141 1 85.69 197 GLN A CA 1
ATOM 1538 C C . GLN A 1 197 ? 27 -31.047 -7.434 1 85.69 197 GLN A C 1
ATOM 1540 O O . GLN A 1 197 ? 26.516 -31.047 -6.297 1 85.69 197 GLN A O 1
ATOM 1545 N N . GLY A 1 198 ? 27.203 -32.188 -8.016 1 82.5 198 GLY A N 1
ATOM 1546 C CA . GLY A 1 198 ? 27.016 -33.5 -7.426 1 82.5 198 GLY A CA 1
ATOM 1547 C C . GLY A 1 198 ? 25.562 -33.875 -7.262 1 82.5 198 GLY A C 1
ATOM 1548 O O . GLY A 1 198 ? 25.188 -34.5 -6.266 1 82.5 198 GLY A O 1
ATOM 1549 N N . ILE A 1 199 ? 24.719 -33.438 -8.141 1 86.62 199 ILE A N 1
ATOM 1550 C CA . ILE A 1 199 ? 23.297 -33.719 -8.039 1 86.62 199 ILE A CA 1
ATOM 1551 C C . ILE A 1 199 ? 22.891 -34.719 -9.117 1 86.62 199 ILE A C 1
ATOM 1553 O O . ILE A 1 199 ? 23.312 -34.594 -10.273 1 86.62 199 ILE A O 1
ATOM 1557 N N . ASN A 1 200 ? 22.203 -35.719 -8.719 1 88.62 200 ASN A N 1
ATOM 1558 C CA . ASN A 1 200 ? 21.672 -36.688 -9.688 1 88.62 200 ASN A CA 1
ATOM 1559 C C . ASN A 1 200 ? 20.609 -36.062 -10.57 1 88.62 200 ASN A C 1
ATOM 1561 O O . ASN A 1 200 ? 19.625 -35.5 -10.062 1 88.62 200 ASN A O 1
ATOM 1565 N N . PRO A 1 201 ? 20.828 -36.094 -11.859 1 89.31 201 PRO A N 1
ATOM 1566 C CA . PRO A 1 201 ? 19.891 -35.438 -12.773 1 89.31 201 PRO A CA 1
ATOM 1567 C C . PRO A 1 201 ? 18.469 -36 -12.68 1 89.31 201 PRO A C 1
ATOM 1569 O O . PRO A 1 201 ? 17.5 -35.25 -12.844 1 89.31 201 PRO A O 1
ATOM 1572 N N . THR A 1 202 ? 18.312 -37.25 -12.453 1 90.69 202 THR A N 1
ATOM 1573 C CA . THR A 1 202 ? 16.984 -37.844 -12.344 1 90.69 202 THR A CA 1
ATOM 1574 C C . THR A 1 202 ? 16.266 -37.375 -11.086 1 90.69 202 THR A C 1
ATOM 1576 O O . THR A 1 202 ? 15.078 -37.031 -11.133 1 90.69 202 THR A O 1
ATOM 1579 N N . LEU A 1 203 ? 16.953 -37.344 -10.039 1 90 203 LEU A N 1
ATOM 1580 C CA . LEU A 1 203 ? 16.375 -36.844 -8.797 1 90 203 LEU A CA 1
ATOM 1581 C C . LEU A 1 203 ? 16.047 -35.344 -8.906 1 90 203 LEU A C 1
ATOM 1583 O O . LEU A 1 203 ? 15.031 -34.906 -8.367 1 90 203 LEU A O 1
ATOM 1587 N N . ALA A 1 204 ? 16.906 -34.688 -9.586 1 90.75 204 ALA A N 1
ATOM 1588 C CA . ALA A 1 204 ? 16.672 -33.25 -9.797 1 90.75 204 ALA A CA 1
ATOM 1589 C C . ALA A 1 204 ? 15.398 -33.031 -10.617 1 90.75 204 ALA A C 1
ATOM 1591 O O . ALA A 1 204 ? 14.648 -32.094 -10.359 1 90.75 204 ALA A O 1
ATOM 1592 N N . ALA A 1 205 ? 15.172 -33.875 -11.562 1 93.31 205 ALA A N 1
ATOM 1593 C CA . ALA A 1 205 ? 13.984 -33.75 -12.406 1 93.31 205 ALA A CA 1
ATOM 1594 C C . ALA A 1 205 ? 12.711 -33.969 -11.609 1 93.31 205 ALA A C 1
ATOM 1596 O O . ALA A 1 205 ? 11.719 -33.281 -11.773 1 93.31 205 ALA A O 1
ATOM 1597 N N . ILE A 1 206 ? 12.734 -34.938 -10.734 1 93.56 206 ILE A N 1
ATOM 1598 C CA . ILE A 1 206 ? 11.594 -35.219 -9.875 1 93.56 206 ILE A CA 1
ATOM 1599 C C . ILE A 1 206 ? 11.352 -34.062 -8.93 1 93.56 206 ILE A C 1
ATOM 1601 O O . ILE A 1 206 ? 10.219 -33.594 -8.758 1 93.56 206 ILE A O 1
ATOM 1605 N N . PHE A 1 207 ? 12.406 -33.594 -8.422 1 91.81 207 PHE A N 1
ATOM 1606 C CA . PHE A 1 207 ? 12.32 -32.5 -7.465 1 91.81 207 PHE A CA 1
ATOM 1607 C C . PHE A 1 207 ? 11.758 -31.25 -8.125 1 91.81 207 PHE A C 1
ATOM 1609 O O . PHE A 1 207 ? 10.883 -30.594 -7.566 1 91.81 207 PHE A O 1
ATOM 1616 N N . MET A 1 208 ? 12.234 -30.969 -9.258 1 92.12 208 MET A N 1
ATOM 1617 C CA . MET A 1 208 ? 11.789 -29.781 -9.969 1 92.12 208 MET A CA 1
ATOM 1618 C C . MET A 1 208 ? 10.312 -29.875 -10.328 1 92.12 208 MET A C 1
ATOM 1620 O O . MET A 1 208 ? 9.586 -28.891 -10.258 1 92.12 208 MET A O 1
ATOM 1624 N N . SER A 1 209 ? 9.898 -31 -10.719 1 94.38 209 SER A N 1
ATOM 1625 C CA . SER A 1 209 ? 8.5 -31.188 -11.078 1 94.38 209 SER A CA 1
ATOM 1626 C C . SER A 1 209 ? 7.59 -31.031 -9.867 1 94.38 209 SER A C 1
ATOM 1628 O O . SER A 1 209 ? 6.551 -30.375 -9.953 1 94.38 209 SER A O 1
ATOM 1630 N N . ILE A 1 210 ? 8.008 -31.594 -8.758 1 92.69 210 ILE A N 1
ATOM 1631 C CA . ILE A 1 210 ? 7.215 -31.5 -7.539 1 92.69 210 ILE A CA 1
ATOM 1632 C C . ILE A 1 210 ? 7.219 -30.047 -7.031 1 92.69 210 ILE A C 1
ATOM 1634 O O . ILE A 1 210 ? 6.191 -29.547 -6.574 1 92.69 210 ILE A O 1
ATOM 1638 N N . SER A 1 211 ? 8.328 -29.391 -7.145 1 91.5 211 SER A N 1
ATOM 1639 C CA . SER A 1 211 ? 8.445 -28 -6.707 1 91.5 211 SER A CA 1
ATOM 1640 C C . SER A 1 211 ? 7.559 -27.094 -7.539 1 91.5 211 SER A C 1
ATOM 1642 O O . SER A 1 211 ? 6.934 -26.172 -7.008 1 91.5 211 SER A O 1
ATOM 1644 N N . ALA A 1 212 ? 7.516 -27.328 -8.781 1 92.88 212 ALA A N 1
ATOM 1645 C CA . ALA A 1 212 ? 6.672 -26.531 -9.664 1 92.88 212 ALA A CA 1
ATOM 1646 C C . ALA A 1 212 ? 5.195 -26.797 -9.398 1 92.88 212 ALA A C 1
ATOM 1648 O O . ALA A 1 212 ? 4.398 -25.859 -9.289 1 92.88 212 ALA A O 1
ATOM 1649 N N . PHE A 1 213 ? 4.859 -28.047 -9.234 1 93 213 PHE A N 1
ATOM 1650 C CA . PHE A 1 213 ? 3.469 -28.406 -9.023 1 93 213 PHE A CA 1
ATOM 1651 C C . PHE A 1 213 ? 2.969 -27.891 -7.68 1 93 213 PHE A C 1
ATOM 1653 O O . PHE A 1 213 ? 1.814 -27.469 -7.562 1 93 213 PHE A O 1
ATOM 1660 N N . SER A 1 214 ? 3.818 -27.938 -6.711 1 90.25 214 SER A N 1
ATOM 1661 C CA . SER A 1 214 ? 3.436 -27.516 -5.367 1 90.25 214 SER A CA 1
ATOM 1662 C C . SER A 1 214 ? 3.594 -26 -5.203 1 90.25 214 SER A C 1
ATOM 1664 O O . SER A 1 214 ? 3.332 -25.453 -4.125 1 90.25 214 SER A O 1
ATOM 1666 N N . ASN A 1 215 ? 3.992 -25.281 -6.109 1 88.19 215 ASN A N 1
ATOM 1667 C CA . ASN A 1 215 ? 4.141 -23.828 -6.113 1 88.19 215 ASN A CA 1
ATOM 1668 C C . ASN A 1 215 ? 5.156 -23.375 -5.074 1 88.19 215 ASN A C 1
ATOM 1670 O O . ASN A 1 215 ? 4.98 -22.328 -4.449 1 88.19 215 ASN A O 1
ATOM 1674 N N . THR A 1 216 ? 6.141 -24.109 -4.801 1 85.81 216 THR A N 1
ATOM 1675 C CA . THR A 1 216 ? 7.195 -23.703 -3.873 1 85.81 216 THR A CA 1
ATOM 1676 C C . THR A 1 216 ? 8.344 -23.031 -4.613 1 85.81 216 THR A C 1
ATOM 1678 O O . THR A 1 216 ? 8.93 -22.078 -4.113 1 85.81 216 THR A O 1
ATOM 1681 N N . GLY A 1 217 ? 8.625 -23.406 -5.789 1 84.19 217 GLY A N 1
ATOM 1682 C CA . GLY A 1 217 ? 9.602 -22.75 -6.648 1 84.19 217 GLY A CA 1
ATOM 1683 C C . GLY A 1 217 ? 11.031 -22.984 -6.211 1 84.19 217 GLY A C 1
ATOM 1684 O O . GLY A 1 217 ? 11.93 -22.219 -6.559 1 84.19 217 GLY A O 1
ATOM 1685 N N . SER A 1 218 ? 11.344 -24 -5.492 1 83.31 218 SER A N 1
ATOM 1686 C CA . SER A 1 218 ? 12.703 -24.297 -5.062 1 83.31 218 SER A CA 1
ATOM 1687 C C . SER A 1 218 ? 13.438 -25.141 -6.102 1 83.31 218 SER A C 1
ATOM 1689 O O . SER A 1 218 ? 12.828 -26 -6.754 1 83.31 218 SER A O 1
ATOM 1691 N N . SER A 1 219 ? 14.656 -24.75 -6.363 1 84.12 219 SER A N 1
ATOM 1692 C CA . SER A 1 219 ? 15.5 -25.484 -7.293 1 84.12 219 SER A CA 1
ATOM 1693 C C . SER A 1 219 ? 16.703 -26.094 -6.582 1 84.12 219 SER A C 1
ATOM 1695 O O . SER A 1 219 ? 17.219 -25.531 -5.613 1 84.12 219 SER A O 1
ATOM 1697 N N . PRO A 1 220 ? 17.062 -27.297 -7.047 1 81.38 220 PRO A N 1
ATOM 1698 C CA . PRO A 1 220 ? 18.266 -27.891 -6.453 1 81.38 220 PRO A CA 1
ATOM 1699 C C . PRO A 1 220 ? 19.547 -27.188 -6.879 1 81.38 220 PRO A C 1
ATOM 1701 O O . PRO A 1 220 ? 20.578 -27.328 -6.227 1 81.38 220 PRO A O 1
ATOM 1704 N N . LEU A 1 221 ? 19.438 -26.406 -7.922 1 82.19 221 LEU A N 1
ATOM 1705 C CA . LEU A 1 221 ? 20.609 -25.672 -8.398 1 82.19 221 LEU A CA 1
ATOM 1706 C C . LEU A 1 221 ? 20.734 -24.328 -7.676 1 82.19 221 LEU A C 1
ATOM 1708 O O . LEU A 1 221 ? 19.734 -23.719 -7.289 1 82.19 221 LEU A O 1
ATOM 1712 N N . ASP A 1 222 ? 21.906 -23.938 -7.551 1 76.5 222 ASP A N 1
ATOM 1713 C CA . ASP A 1 222 ? 22.188 -22.688 -6.852 1 76.5 222 ASP A CA 1
ATOM 1714 C C . ASP A 1 222 ? 21.656 -21.484 -7.633 1 76.5 222 ASP A C 1
ATOM 1716 O O . ASP A 1 222 ? 21.188 -20.516 -7.043 1 76.5 222 ASP A O 1
ATOM 1720 N N . GLU A 1 223 ? 21.656 -21.547 -8.891 1 77.81 223 GLU A N 1
ATOM 1721 C CA . GLU A 1 223 ? 21.219 -20.422 -9.719 1 77.81 223 GLU A CA 1
ATOM 1722 C C . GLU A 1 223 ? 19.75 -20.562 -10.102 1 77.81 223 GLU A C 1
ATOM 1724 O O . GLU A 1 223 ? 19.281 -19.938 -11.055 1 77.81 223 GLU A O 1
ATOM 1729 N N . ASN A 1 224 ? 18.984 -21.391 -9.398 1 85.31 224 ASN A N 1
ATOM 1730 C CA . ASN A 1 224 ? 17.578 -21.625 -9.648 1 85.31 224 ASN A CA 1
ATOM 1731 C C . ASN A 1 224 ? 17.328 -22.094 -11.078 1 85.31 224 ASN A C 1
ATOM 1733 O O . ASN A 1 224 ? 17.906 -23.109 -11.508 1 85.31 224 ASN A O 1
ATOM 1737 N N . PHE A 1 225 ? 16.625 -21.438 -11.875 1 88.88 225 PHE A N 1
ATOM 1738 C CA . PHE A 1 225 ? 16.297 -21.922 -13.211 1 88.88 225 PHE A CA 1
ATOM 1739 C C . PHE A 1 225 ? 16.953 -21.062 -14.281 1 88.88 225 PHE A C 1
ATOM 1741 O O . PHE A 1 225 ? 16.578 -21.125 -15.453 1 88.88 225 PHE A O 1
ATOM 1748 N N . VAL A 1 226 ? 18.031 -20.344 -13.875 1 86.31 226 VAL A N 1
ATOM 1749 C CA . VAL A 1 226 ? 18.75 -19.469 -14.805 1 86.31 226 VAL A CA 1
ATOM 1750 C C . VAL A 1 226 ? 19.453 -20.312 -15.867 1 86.31 226 VAL A C 1
ATOM 1752 O O . VAL A 1 226 ? 19.438 -19.969 -17.047 1 86.31 226 VAL A O 1
ATOM 1755 N N . PRO A 1 227 ? 20.031 -21.5 -15.484 1 86.06 227 PRO A N 1
ATOM 1756 C CA . PRO A 1 227 ? 20.688 -22.312 -16.5 1 86.06 227 PRO A CA 1
ATOM 1757 C C . PRO A 1 227 ? 19.719 -22.906 -17.516 1 86.06 227 PRO A C 1
ATOM 1759 O O . PRO A 1 227 ? 20.141 -23.328 -18.594 1 86.06 227 PRO A O 1
ATOM 1762 N N . PHE A 1 228 ? 18.438 -22.953 -17.219 1 88.88 228 PHE A N 1
ATOM 1763 C CA . PHE A 1 228 ? 17.438 -23.531 -18.094 1 88.88 228 PHE A CA 1
ATOM 1764 C C . PHE A 1 228 ? 16.812 -22.453 -18.984 1 88.88 228 PHE A C 1
ATOM 1766 O O . PHE A 1 228 ? 15.797 -22.688 -19.641 1 88.88 228 PHE A O 1
ATOM 1773 N N . ALA A 1 229 ? 17.406 -21.281 -19.031 1 87.88 229 ALA A N 1
ATOM 1774 C CA . ALA A 1 229 ? 16.859 -20.141 -19.781 1 87.88 229 ALA A CA 1
ATOM 1775 C C . ALA A 1 229 ? 16.766 -20.469 -21.266 1 87.88 229 ALA A C 1
ATOM 1777 O O . ALA A 1 229 ? 15.883 -19.969 -21.953 1 87.88 229 ALA A O 1
ATOM 1778 N N . THR A 1 230 ? 17.609 -21.312 -21.766 1 86.81 230 THR A N 1
ATOM 1779 C CA . THR A 1 230 ? 17.656 -21.609 -23.188 1 86.81 230 THR A CA 1
ATOM 1780 C C . THR A 1 230 ? 16.828 -22.844 -23.516 1 86.81 230 THR A C 1
ATOM 1782 O O . THR A 1 230 ? 16.609 -23.172 -24.688 1 86.81 230 THR A O 1
ATOM 1785 N N . SER A 1 231 ? 16.375 -23.625 -22.562 1 89.38 231 SER A N 1
ATOM 1786 C CA . SER A 1 231 ? 15.578 -24.828 -22.766 1 89.38 231 SER A CA 1
ATOM 1787 C C . SER A 1 231 ? 14.086 -24.531 -22.688 1 89.38 231 SER A C 1
ATOM 1789 O O . SER A 1 231 ? 13.484 -24.609 -21.625 1 89.38 231 SER A O 1
ATOM 1791 N N . SER A 1 232 ? 13.5 -24.266 -23.828 1 89.56 232 SER A N 1
ATOM 1792 C CA . SER A 1 232 ? 12.094 -23.875 -23.875 1 89.56 232 SER A CA 1
ATOM 1793 C C . SER A 1 232 ? 11.188 -25.031 -23.453 1 89.56 232 SER A C 1
ATOM 1795 O O . SER A 1 232 ? 10.117 -24.812 -22.875 1 89.56 232 SER A O 1
ATOM 1797 N N . LEU A 1 233 ? 11.609 -26.266 -23.672 1 91.44 233 LEU A N 1
ATOM 1798 C CA . LEU A 1 233 ? 10.789 -27.422 -23.328 1 91.44 233 LEU A CA 1
ATOM 1799 C C . LEU A 1 233 ? 10.602 -27.531 -21.812 1 91.44 233 LEU A C 1
ATOM 1801 O O . LEU A 1 233 ? 9.492 -27.766 -21.344 1 91.44 233 LEU A O 1
ATOM 1805 N N . VAL A 1 234 ? 11.664 -27.344 -21.125 1 93.06 234 VAL A N 1
ATOM 1806 C CA . VAL A 1 234 ? 11.609 -27.438 -19.672 1 93.06 234 VAL A CA 1
ATOM 1807 C C . VAL A 1 234 ? 10.766 -26.281 -19.125 1 93.06 234 VAL A C 1
ATOM 1809 O O . VAL A 1 234 ? 9.922 -26.5 -18.234 1 93.06 234 VAL A O 1
ATOM 1812 N N . LEU A 1 235 ? 10.922 -25.094 -19.641 1 94.25 235 LEU A N 1
ATOM 1813 C CA . LEU A 1 235 ? 10.203 -23.922 -19.141 1 94.25 235 LEU A CA 1
ATOM 1814 C C . LEU A 1 235 ? 8.703 -24.062 -19.391 1 94.25 235 LEU A C 1
ATOM 1816 O O . LEU A 1 235 ? 7.898 -23.734 -18.516 1 94.25 235 LEU A O 1
ATOM 1820 N N . VAL A 1 236 ? 8.312 -24.547 -20.531 1 94.56 236 VAL A N 1
ATOM 1821 C CA . VAL A 1 236 ? 6.902 -24.688 -20.859 1 94.56 236 VAL A CA 1
ATOM 1822 C C . VAL A 1 236 ? 6.277 -25.766 -19.969 1 94.56 236 VAL A C 1
ATOM 1824 O O . VAL A 1 236 ? 5.152 -25.609 -19.484 1 94.56 236 VAL A O 1
ATOM 1827 N N . SER A 1 237 ? 6.988 -26.844 -19.797 1 95.56 237 SER A N 1
ATOM 1828 C CA . SER A 1 237 ? 6.469 -27.938 -18.969 1 95.56 237 SER A CA 1
ATOM 1829 C C . SER A 1 237 ? 6.285 -27.484 -17.531 1 95.56 237 SER A C 1
ATOM 1831 O O . SER A 1 237 ? 5.27 -27.781 -16.891 1 95.56 237 SER A O 1
ATOM 1833 N N . LEU A 1 238 ? 7.266 -26.75 -17.031 1 95 238 LEU A N 1
ATOM 1834 C CA . LEU A 1 238 ? 7.16 -26.266 -15.664 1 95 238 LEU A CA 1
ATOM 1835 C C . LEU A 1 238 ? 6.012 -25.266 -15.539 1 95 238 LEU A C 1
ATOM 1837 O O . LEU A 1 238 ? 5.336 -25.219 -14.508 1 95 238 LEU A O 1
ATOM 1841 N N . THR A 1 239 ? 5.781 -24.453 -16.562 1 95.12 239 THR A N 1
ATOM 1842 C CA . THR A 1 239 ? 4.688 -23.5 -16.562 1 95.12 239 THR A CA 1
ATOM 1843 C C . THR A 1 239 ? 3.342 -24.203 -16.453 1 95.12 239 THR A C 1
ATOM 1845 O O . THR A 1 239 ? 2.473 -23.766 -15.688 1 95.12 239 THR A O 1
ATOM 1848 N N . VAL A 1 240 ? 3.207 -25.25 -17.156 1 94.62 240 VAL A N 1
ATOM 1849 C CA . VAL A 1 240 ? 1.97 -26.031 -17.109 1 94.62 240 VAL A CA 1
ATOM 1850 C C . VAL A 1 240 ? 1.779 -26.609 -15.703 1 94.62 240 VAL A C 1
ATOM 1852 O O . VAL A 1 240 ? 0.661 -26.656 -15.188 1 94.62 240 VAL A O 1
ATOM 1855 N N . LEU A 1 241 ? 2.852 -26.984 -15.141 1 95.25 241 LEU A N 1
ATOM 1856 C CA . LEU A 1 241 ? 2.787 -27.625 -13.836 1 95.25 241 LEU A CA 1
ATOM 1857 C C . LEU A 1 241 ? 2.391 -26.609 -12.758 1 95.25 241 LEU A C 1
ATOM 1859 O O . LEU A 1 241 ? 1.511 -26.891 -11.938 1 95.25 241 LEU A O 1
ATOM 1863 N N . PHE A 1 242 ? 3.031 -25.438 -12.711 1 93.25 242 PHE A N 1
ATOM 1864 C CA . PHE A 1 242 ? 2.707 -24.531 -11.609 1 93.25 242 PHE A CA 1
ATOM 1865 C C . PHE A 1 242 ? 1.359 -23.859 -11.836 1 93.25 242 PHE A C 1
ATOM 1867 O O . PHE A 1 242 ? 0.663 -23.516 -10.883 1 93.25 242 PHE A O 1
ATOM 1874 N N . LEU A 1 243 ? 0.94 -23.625 -13.07 1 93 243 LEU A N 1
ATOM 1875 C CA . LEU A 1 243 ? -0.396 -23.109 -13.32 1 93 243 LEU A CA 1
ATOM 1876 C C . LEU A 1 243 ? -1.462 -24.141 -12.992 1 93 243 LEU A C 1
ATOM 1878 O O . LEU A 1 243 ? -2.496 -23.812 -12.406 1 93 243 LEU A O 1
ATOM 1882 N N . GLY A 1 244 ? -1.177 -25.359 -13.375 1 92.56 244 GLY A N 1
ATOM 1883 C CA . GLY A 1 244 ? -2.119 -26.453 -13.141 1 92.56 244 GLY A CA 1
ATOM 1884 C C . GLY A 1 244 ? -2.189 -26.859 -11.68 1 92.56 244 GLY A C 1
ATOM 1885 O O . GLY A 1 244 ? -3.203 -27.406 -11.234 1 92.56 244 GLY A O 1
ATOM 1886 N N . GLY A 1 245 ? -1.185 -26.625 -10.984 1 90.56 245 GLY A N 1
ATOM 1887 C CA . GLY A 1 245 ? -1.151 -27.047 -9.586 1 90.56 245 GLY A CA 1
ATOM 1888 C C . GLY A 1 245 ? -1.68 -25.984 -8.641 1 90.56 245 GLY A C 1
ATOM 1889 O O . GLY A 1 245 ? -1.924 -26.266 -7.461 1 90.56 245 GLY A O 1
ATOM 1890 N N . ASN A 1 246 ? -1.926 -24.828 -9.125 1 87.62 246 ASN A N 1
ATOM 1891 C CA . ASN A 1 246 ? -2.324 -23.766 -8.211 1 87.62 246 ASN A CA 1
ATOM 1892 C C . ASN A 1 246 ? -3.537 -23 -8.734 1 87.62 246 ASN A C 1
ATOM 1894 O O . ASN A 1 246 ? -4.672 -23.469 -8.594 1 87.62 246 ASN A O 1
ATOM 1898 N N . THR A 1 247 ? -3.408 -21.969 -9.492 1 86.69 247 THR A N 1
ATOM 1899 C CA . THR A 1 247 ? -4.48 -21.047 -9.844 1 86.69 247 THR A CA 1
ATOM 1900 C C . THR A 1 247 ? -5.41 -21.656 -10.883 1 86.69 247 THR A C 1
ATOM 1902 O O . THR A 1 247 ? -6.621 -21.438 -10.852 1 86.69 247 THR A O 1
ATOM 1905 N N . LEU A 1 248 ? -4.895 -22.406 -11.773 1 90.94 248 LEU A N 1
ATOM 1906 C CA . LEU A 1 248 ? -5.727 -22.906 -12.859 1 90.94 248 LEU A CA 1
ATOM 1907 C C . LEU A 1 248 ? -6.219 -24.328 -12.547 1 90.94 248 LEU A C 1
ATOM 1909 O O . LEU A 1 248 ? -6.832 -24.969 -13.398 1 90.94 248 LEU A O 1
ATOM 1913 N N . PHE A 1 249 ? -6.055 -24.797 -11.32 1 90.94 249 PHE A N 1
ATOM 1914 C CA . PHE A 1 249 ? -6.508 -26.141 -10.938 1 90.94 249 PHE A CA 1
ATOM 1915 C C . PHE A 1 249 ? -8.023 -26.234 -11.047 1 90.94 249 PHE A C 1
ATOM 1917 O O . PHE A 1 249 ? -8.547 -27.172 -11.672 1 90.94 249 PHE A O 1
ATOM 1924 N N . PRO A 1 250 ? -8.711 -25.234 -10.578 1 89.38 250 PRO A N 1
ATOM 1925 C CA . PRO A 1 250 ? -10.172 -25.359 -10.633 1 89.38 250 PRO A CA 1
ATOM 1926 C C . PRO A 1 250 ? -10.711 -25.344 -12.055 1 89.38 250 PRO A C 1
ATOM 1928 O O . PRO A 1 250 ? -11.508 -26.219 -12.422 1 89.38 250 PRO A O 1
ATOM 1931 N N . PRO A 1 251 ? -10.258 -24.453 -12.883 1 90.88 251 PRO A N 1
ATOM 1932 C CA . PRO A 1 251 ? -10.75 -24.484 -14.258 1 90.88 251 PRO A CA 1
ATOM 1933 C C . PRO A 1 251 ? -10.305 -25.734 -15.016 1 90.88 251 PRO A C 1
ATOM 1935 O O . PRO A 1 251 ? -11.047 -26.25 -15.859 1 90.88 251 PRO A O 1
ATOM 1938 N N . ILE A 1 252 ? -9.133 -26.25 -14.812 1 92.88 252 ILE A N 1
ATOM 1939 C CA . ILE A 1 252 ? -8.648 -27.453 -15.484 1 92.88 252 ILE A CA 1
ATOM 1940 C C . ILE A 1 252 ? -9.453 -28.672 -15.016 1 92.88 252 ILE A C 1
ATOM 1942 O O . ILE A 1 252 ? -9.805 -29.531 -15.82 1 92.88 252 ILE A O 1
ATOM 1946 N N . LEU A 1 253 ? -9.703 -28.688 -13.75 1 90.88 253 LEU A N 1
ATOM 1947 C CA . LEU A 1 253 ? -10.508 -29.781 -13.203 1 90.88 253 LEU A CA 1
ATOM 1948 C C . LEU A 1 253 ? -11.898 -29.781 -13.836 1 90.88 253 LEU A C 1
ATOM 1950 O O . LEU A 1 253 ? -12.414 -30.844 -14.188 1 90.88 253 LEU A O 1
ATOM 1954 N N . ARG A 1 254 ? -12.469 -28.672 -14 1 90.69 254 ARG A N 1
ATOM 1955 C CA . ARG A 1 254 ? -13.781 -28.578 -14.633 1 90.69 254 ARG A CA 1
ATOM 1956 C C . ARG A 1 254 ? -13.711 -29.047 -16.078 1 90.69 254 ARG A C 1
ATOM 1958 O O . ARG A 1 254 ? -14.625 -29.734 -16.562 1 90.69 254 ARG A O 1
ATOM 1965 N N . PHE A 1 255 ? -12.68 -28.672 -16.703 1 90.94 255 PHE A N 1
ATOM 1966 C CA . PHE A 1 255 ? -12.508 -29.062 -18.094 1 90.94 255 PHE A CA 1
ATOM 1967 C C . PHE A 1 255 ? -12.359 -30.578 -18.219 1 90.94 255 PHE A C 1
ATOM 1969 O O . PHE A 1 255 ? -12.898 -31.188 -19.141 1 90.94 255 PHE A O 1
ATOM 1976 N N . ILE A 1 256 ? -11.656 -31.156 -17.344 1 91.12 256 ILE A N 1
ATOM 1977 C CA . ILE A 1 256 ? -11.453 -32.594 -17.344 1 91.12 256 ILE A CA 1
ATOM 1978 C C . ILE A 1 256 ? -12.789 -33.312 -17.094 1 91.12 256 ILE A C 1
ATOM 1980 O O . ILE A 1 256 ? -13.109 -34.281 -17.766 1 91.12 256 ILE A O 1
ATOM 1984 N N . ILE A 1 257 ? -13.586 -32.781 -16.109 1 89.44 257 ILE A N 1
ATOM 1985 C CA . ILE A 1 257 ? -14.883 -33.375 -15.805 1 89.44 257 ILE A CA 1
ATOM 1986 C C . ILE A 1 257 ? -15.828 -33.219 -16.984 1 89.44 257 ILE A C 1
ATOM 1988 O O . ILE A 1 257 ? -16.594 -34.125 -17.328 1 89.44 257 ILE A O 1
ATOM 1992 N N . TRP A 1 258 ? -15.734 -32.125 -17.641 1 87.94 258 TRP A N 1
ATOM 1993 C CA . TRP A 1 258 ? -16.531 -31.891 -18.828 1 87.94 258 TRP A CA 1
ATOM 1994 C C . TRP A 1 258 ? -16.141 -32.844 -19.953 1 87.94 258 TRP A C 1
ATOM 1996 O O . TRP A 1 258 ? -17 -33.375 -20.656 1 87.94 258 TRP A O 1
ATOM 2006 N N . GLY A 1 259 ? -14.836 -33 -20.125 1 88.81 259 GLY A N 1
ATOM 2007 C CA . GLY A 1 259 ? -14.344 -33.938 -21.141 1 88.81 259 GLY A CA 1
ATOM 2008 C C . GLY A 1 259 ? -14.75 -35.375 -20.875 1 88.81 259 GLY A C 1
ATOM 2009 O O . GLY A 1 259 ? -15.133 -36.094 -21.797 1 88.81 259 GLY A O 1
ATOM 2010 N N . LEU A 1 260 ? -14.727 -35.781 -19.609 1 88.5 260 LEU A N 1
ATOM 2011 C CA . LEU A 1 260 ? -15.125 -37.156 -19.25 1 88.5 260 LEU A CA 1
ATOM 2012 C C . LEU A 1 260 ? -16.625 -37.344 -19.469 1 88.5 260 LEU A C 1
ATOM 2014 O O . LEU A 1 260 ? -17.047 -38.438 -19.859 1 88.5 260 LEU A O 1
ATOM 2018 N N . ARG A 1 261 ? -17.359 -36.281 -19.266 1 85.19 261 ARG A N 1
ATOM 2019 C CA . ARG A 1 261 ? -18.797 -36.312 -19.5 1 85.19 261 ARG A CA 1
ATOM 2020 C C . ARG A 1 261 ? -19.109 -36.531 -20.969 1 85.19 261 ARG A C 1
ATOM 2022 O O . ARG A 1 261 ? -20 -37.312 -21.328 1 85.19 261 ARG A O 1
ATOM 2029 N N . THR A 1 262 ? -18.312 -35.906 -21.781 1 86.06 262 THR A N 1
ATOM 2030 C CA . THR A 1 262 ? -18.578 -35.938 -23.203 1 86.06 262 THR A CA 1
ATOM 2031 C C . THR A 1 262 ? -18.109 -37.281 -23.812 1 86.06 262 THR A C 1
ATOM 2033 O O . THR A 1 262 ? -18.641 -37.719 -24.828 1 86.06 262 THR A O 1
ATOM 2036 N N . LEU A 1 263 ? -17.109 -37.844 -23.203 1 85.56 263 LEU A N 1
ATOM 2037 C CA . LEU A 1 263 ? -16.547 -39.062 -23.734 1 85.56 263 LEU A CA 1
ATOM 2038 C C . LEU A 1 263 ? -17.422 -40.25 -23.359 1 85.56 263 LEU A C 1
ATOM 2040 O O . LEU A 1 263 ? -17.406 -41.281 -24.031 1 85.56 263 LEU A O 1
ATOM 2044 N N . LYS A 1 264 ? -18.188 -40.125 -22.312 1 78.12 264 LYS A N 1
ATOM 2045 C CA . LYS A 1 264 ? -19.016 -41.25 -21.891 1 78.12 264 LYS A CA 1
ATOM 2046 C C . LYS A 1 264 ? -20.312 -41.312 -22.688 1 78.12 264 LYS A C 1
ATOM 2048 O O . LYS A 1 264 ? -20.797 -40.312 -23.172 1 78.12 264 LYS A O 1
ATOM 2053 N N . ARG A 1 265 ? -20.703 -42.562 -23 1 70.88 265 ARG A N 1
ATOM 2054 C CA . ARG A 1 265 ? -21.906 -42.812 -23.766 1 70.88 265 ARG A CA 1
ATOM 2055 C C . ARG A 1 265 ? -23.141 -42.312 -23.031 1 70.88 265 ARG A C 1
ATOM 2057 O O . ARG A 1 265 ? -23.141 -42.188 -21.812 1 70.88 265 ARG A O 1
ATOM 2064 N N . THR A 1 266 ? -24.141 -41.719 -23.672 1 67.69 266 THR A N 1
ATOM 2065 C CA . THR A 1 266 ? -25.375 -41.125 -23.203 1 67.69 266 THR A CA 1
ATOM 2066 C C . THR A 1 266 ? -26.078 -42.062 -22.203 1 67.69 266 THR A C 1
ATOM 2068 O O . THR A 1 266 ? -26.781 -41.594 -21.312 1 67.69 266 THR A O 1
ATOM 2071 N N . ASP A 1 267 ? -25.781 -43.375 -22.25 1 67.06 267 ASP A N 1
ATOM 2072 C CA . ASP A 1 267 ? -26.547 -44.312 -21.422 1 67.06 267 ASP A CA 1
ATOM 2073 C C . ASP A 1 267 ? -25.781 -44.656 -20.156 1 67.06 267 ASP A C 1
ATOM 2075 O O . ASP A 1 267 ? -26.281 -45.406 -19.312 1 67.06 267 ASP A O 1
ATOM 2079 N N . ASP A 1 268 ? -24.734 -44 -19.875 1 72.81 268 ASP A N 1
ATOM 2080 C CA . ASP A 1 268 ? -23.922 -44.375 -18.719 1 72.81 268 ASP A CA 1
ATOM 2081 C C . ASP A 1 268 ? -24.328 -43.562 -17.484 1 72.81 268 ASP A C 1
ATOM 2083 O O . ASP A 1 268 ? -24.5 -42.344 -17.578 1 72.81 268 ASP A O 1
ATOM 2087 N N . PRO A 1 269 ? -24.688 -44.25 -16.406 1 76.12 269 PRO A N 1
ATOM 2088 C CA . PRO A 1 269 ? -25.094 -43.562 -15.18 1 76.12 269 PRO A CA 1
ATOM 2089 C C . PRO A 1 269 ? -24.031 -42.594 -14.664 1 76.12 269 PRO A C 1
ATOM 2091 O O . PRO A 1 269 ? -24.344 -41.656 -13.938 1 76.12 269 PRO A O 1
ATOM 2094 N N . GLN A 1 270 ? -22.844 -42.781 -15.188 1 80.06 270 GLN A N 1
ATOM 2095 C CA . GLN A 1 270 ? -21.781 -41.906 -14.711 1 80.06 270 GLN A CA 1
ATOM 2096 C C . GLN A 1 270 ? -21.891 -40.5 -15.32 1 80.06 270 GLN A C 1
ATOM 2098 O O . GLN A 1 270 ? -21.359 -39.531 -14.773 1 80.06 270 GLN A O 1
ATOM 2103 N N . LYS A 1 271 ? -22.578 -40.406 -16.391 1 81.06 271 LYS A N 1
ATOM 2104 C CA . LYS A 1 271 ? -22.797 -39.094 -17.016 1 81.06 271 LYS A CA 1
ATOM 2105 C C . LYS A 1 271 ? -23.625 -38.188 -16.125 1 81.06 271 LYS A C 1
ATOM 2107 O O . LYS A 1 271 ? -23.391 -36.969 -16.078 1 81.06 271 LYS A O 1
ATOM 2112 N N . ASP A 1 272 ? -24.438 -38.812 -15.391 1 79.38 272 ASP A N 1
ATOM 2113 C CA . ASP A 1 272 ? -25.281 -38.031 -14.484 1 79.38 272 ASP A CA 1
ATOM 2114 C C . ASP A 1 272 ? -24.484 -37.531 -13.289 1 79.38 272 ASP A C 1
ATOM 2116 O O . ASP A 1 272 ? -24.75 -36.438 -12.789 1 79.38 272 ASP A O 1
ATOM 2120 N N . VAL A 1 273 ? -23.547 -38.344 -12.969 1 81.94 273 VAL A N 1
ATOM 2121 C CA . VAL A 1 273 ? -22.688 -37.938 -11.852 1 81.94 273 VAL A CA 1
ATOM 2122 C C . VAL A 1 273 ? -21.859 -36.719 -12.242 1 81.94 273 VAL A C 1
ATOM 2124 O O . VAL A 1 273 ? -21.75 -35.781 -11.477 1 81.94 273 VAL A O 1
ATOM 2127 N N . TYR A 1 274 ? -21.406 -36.781 -13.461 1 84.88 274 TYR A N 1
ATOM 2128 C CA . TYR A 1 274 ? -20.578 -35.688 -13.938 1 84.88 274 TYR A CA 1
ATOM 2129 C C . TYR A 1 274 ? -21.422 -34.438 -14.164 1 84.88 274 TYR A C 1
ATOM 2131 O O . TYR A 1 274 ? -20.969 -33.312 -13.914 1 84.88 274 TYR A O 1
ATOM 2139 N N . ASN A 1 275 ? -22.609 -34.594 -14.594 1 80.5 275 ASN A N 1
ATOM 2140 C CA . ASN A 1 275 ? -23.516 -33.438 -14.75 1 80.5 275 ASN A CA 1
ATOM 2141 C C . ASN A 1 275 ? -23.859 -32.812 -13.398 1 80.5 275 ASN A C 1
ATOM 2143 O O . ASN A 1 275 ? -23.984 -31.594 -13.289 1 80.5 275 ASN A O 1
ATOM 2147 N N . PHE A 1 276 ? -23.922 -33.75 -12.477 1 77.62 276 PHE A N 1
ATOM 2148 C CA . PHE A 1 276 ? -24.203 -33.25 -11.125 1 77.62 276 PHE A CA 1
ATOM 2149 C C . PHE A 1 276 ? -23.031 -32.438 -10.594 1 77.62 276 PHE A C 1
ATOM 2151 O O . PHE A 1 276 ? -23.234 -31.391 -9.977 1 77.62 276 PHE A O 1
ATOM 2158 N N . LEU A 1 277 ? -21.875 -32.844 -10.906 1 79.81 277 LEU A N 1
ATOM 2159 C CA . LEU A 1 277 ? -20.672 -32.188 -10.438 1 79.81 277 LEU A CA 1
ATOM 2160 C C . LEU A 1 277 ? -20.531 -30.812 -11.102 1 79.81 277 LEU A C 1
ATOM 2162 O O . LEU A 1 277 ? -20.094 -29.844 -10.469 1 79.81 277 LEU A O 1
ATOM 2166 N N . LEU A 1 278 ? -20.953 -30.766 -12.367 1 80.25 278 LEU A N 1
ATOM 2167 C CA . LEU A 1 278 ? -20.812 -29.531 -13.117 1 80.25 278 LEU A CA 1
ATOM 2168 C C . LEU A 1 278 ? -21.906 -28.531 -12.727 1 80.25 278 LEU A C 1
ATOM 2170 O O . LEU A 1 278 ? -21.688 -27.312 -12.773 1 80.25 278 LEU A O 1
ATOM 2174 N N . ARG A 1 279 ? -22.984 -29.062 -12.25 1 72.94 279 ARG A N 1
ATOM 2175 C CA . ARG A 1 279 ? -24.109 -28.203 -11.906 1 72.94 279 ARG A CA 1
ATOM 2176 C C . ARG A 1 279 ? -23.984 -27.703 -10.469 1 72.94 279 ARG A C 1
ATOM 2178 O O . ARG A 1 279 ? -24.328 -26.547 -10.18 1 72.94 279 ARG A O 1
ATOM 2185 N N . TYR A 1 280 ? -23.5 -28.656 -9.648 1 70.94 280 TYR A N 1
ATOM 2186 C CA . TYR A 1 280 ? -23.375 -28.297 -8.25 1 70.94 280 TYR A CA 1
ATOM 2187 C C . TYR A 1 280 ? -21.938 -28.453 -7.766 1 70.94 280 TYR A C 1
ATOM 2189 O O . TYR A 1 280 ? -21.656 -29.266 -6.883 1 70.94 280 TYR A O 1
ATOM 2197 N N . PRO A 1 281 ? -21.141 -27.656 -8.25 1 72.56 281 PRO A N 1
ATOM 2198 C CA . PRO A 1 281 ? -19.719 -27.844 -7.961 1 72.56 281 PRO A CA 1
ATOM 2199 C C . PRO A 1 281 ? -19.375 -27.516 -6.508 1 72.56 281 PRO A C 1
ATOM 2201 O O . PRO A 1 281 ? -18.531 -28.203 -5.91 1 72.56 281 PRO A O 1
ATOM 2204 N N . ARG A 1 282 ? -20.031 -26.609 -5.887 1 67.81 282 ARG A N 1
ATOM 2205 C CA . ARG A 1 282 ? -19.656 -26.156 -4.551 1 67.81 282 ARG A CA 1
ATOM 2206 C C . ARG A 1 282 ? -20.078 -27.156 -3.488 1 67.81 282 ARG A C 1
ATOM 2208 O O . ARG A 1 282 ? -19.5 -27.203 -2.404 1 67.81 282 ARG A O 1
ATOM 2215 N N . ARG A 1 283 ? -21.031 -28 -3.889 1 64.94 283 ARG A N 1
ATOM 2216 C CA . ARG A 1 283 ? -21.5 -28.984 -2.928 1 64.94 283 ARG A CA 1
ATOM 2217 C C . ARG A 1 283 ? -20.5 -30.125 -2.775 1 64.94 283 ARG A C 1
ATOM 2219 O O . ARG A 1 283 ? -20.422 -30.766 -1.717 1 64.94 283 ARG A O 1
ATOM 2226 N N . CYS A 1 284 ? -19.688 -30.156 -3.803 1 67.81 284 CYS A N 1
ATOM 2227 C CA . CYS A 1 284 ? -18.844 -31.344 -3.787 1 67.81 284 CYS A CA 1
ATOM 2228 C C . CYS A 1 284 ? -17.391 -30.969 -3.48 1 67.81 284 CYS A C 1
ATOM 2230 O O . CYS A 1 284 ? -16.703 -31.688 -2.768 1 67.81 284 CYS A O 1
ATOM 2232 N N . SER A 1 285 ? -16.984 -29.938 -4.117 1 75.19 285 SER A N 1
ATOM 2233 C CA . SER A 1 285 ? -15.586 -29.578 -3.891 1 75.19 285 SER A CA 1
ATOM 2234 C C . SER A 1 285 ? -15.422 -28.078 -3.736 1 75.19 285 SER A C 1
ATOM 2236 O O . SER A 1 285 ? -16.188 -27.297 -4.316 1 75.19 285 SER A O 1
ATOM 2238 N N . THR A 1 286 ? -14.531 -27.734 -2.83 1 70.62 286 THR A N 1
ATOM 2239 C CA . THR A 1 286 ? -14.266 -26.328 -2.539 1 70.62 286 THR A CA 1
ATOM 2240 C C . THR A 1 286 ? -13.531 -25.672 -3.701 1 70.62 286 THR A C 1
ATOM 2242 O O . THR A 1 286 ? -13.562 -24.453 -3.84 1 70.62 286 THR A O 1
ATOM 2245 N N . HIS A 1 287 ? -12.945 -26.484 -4.527 1 76.62 287 HIS A N 1
ATOM 2246 C CA . HIS A 1 287 ? -12.133 -25.891 -5.578 1 76.62 287 HIS A CA 1
ATOM 2247 C C . HIS A 1 287 ? -12.789 -26.047 -6.945 1 76.62 287 HIS A C 1
ATOM 2249 O O . HIS A 1 287 ? -12.141 -25.844 -7.977 1 76.62 287 HIS A O 1
ATOM 2255 N N . LEU A 1 288 ? -14.008 -26.5 -6.973 1 78.19 288 LEU A N 1
ATOM 2256 C CA . LEU A 1 288 ? -14.758 -26.562 -8.227 1 78.19 288 LEU A CA 1
ATOM 2257 C C . LEU A 1 288 ? -15.695 -25.375 -8.359 1 78.19 288 LEU A C 1
ATOM 2259 O O . LEU A 1 288 ? -16.609 -25.203 -7.551 1 78.19 288 LEU A O 1
ATOM 2263 N N . PHE A 1 289 ? -15.367 -24.562 -9.297 1 80.12 289 PHE A N 1
ATOM 2264 C CA . PHE A 1 289 ? -16.125 -23.344 -9.484 1 80.12 289 PHE A CA 1
ATOM 2265 C C . PHE A 1 289 ? -17.094 -23.469 -10.656 1 80.12 289 PHE A C 1
ATOM 2267 O O . PHE A 1 289 ? -16.875 -24.297 -11.555 1 80.12 289 PHE A O 1
ATOM 2274 N N . PRO A 1 290 ? -18.094 -22.672 -10.516 1 80.62 290 PRO A N 1
ATOM 2275 C CA . PRO A 1 290 ? -19.031 -22.672 -11.648 1 80.62 290 PRO A CA 1
ATOM 2276 C C . PRO A 1 290 ? -18.406 -22.094 -12.914 1 80.62 290 PRO A C 1
ATOM 2278 O O . PRO A 1 290 ? -17.281 -21.594 -12.891 1 80.62 290 PRO A O 1
ATOM 2281 N N . HIS A 1 291 ? -19.062 -22.219 -13.953 1 8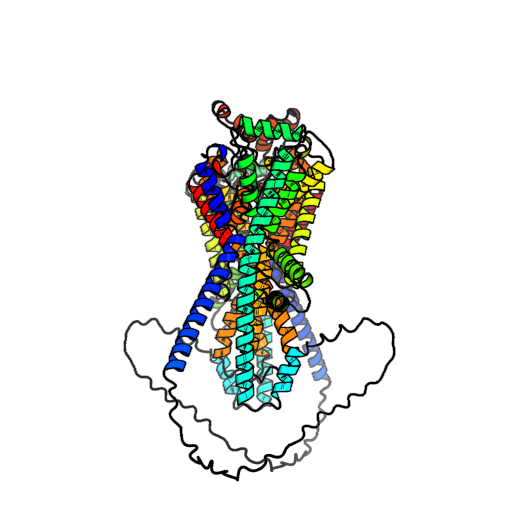3.94 291 HIS A N 1
ATOM 2282 C CA . HIS A 1 291 ? -18.547 -21.891 -15.273 1 83.94 291 HIS A CA 1
ATOM 2283 C C . HIS A 1 291 ? -18.109 -20.422 -15.352 1 83.94 291 HIS A C 1
ATOM 2285 O O . HIS A 1 291 ? -17.016 -20.125 -15.82 1 83.94 291 HIS A O 1
ATOM 2291 N N . MET A 1 292 ? -18.891 -19.531 -14.812 1 80.81 292 MET A N 1
ATOM 2292 C CA . MET A 1 292 ? -18.594 -18.109 -14.914 1 80.81 292 MET A CA 1
ATOM 2293 C C . MET A 1 292 ? -17.359 -17.75 -14.094 1 80.81 292 MET A C 1
ATOM 2295 O O . MET A 1 292 ? -16.531 -16.953 -14.539 1 80.81 292 MET A O 1
ATOM 2299 N N . GLN A 1 293 ? -17.297 -18.359 -13.008 1 83.5 293 GLN A N 1
ATOM 2300 C CA . GLN A 1 293 ? -16.156 -18.062 -12.141 1 83.5 293 GLN A CA 1
ATOM 2301 C C . GLN A 1 293 ? -14.875 -18.688 -12.688 1 83.5 293 GLN A C 1
ATOM 2303 O O . GLN A 1 293 ? -13.797 -18.109 -12.547 1 83.5 293 GLN A O 1
ATOM 2308 N N . SER A 1 294 ? -15 -19.828 -13.305 1 88.38 294 SER A N 1
ATOM 2309 C CA . SER A 1 294 ? -13.836 -20.469 -13.914 1 88.38 294 SER A CA 1
ATOM 2310 C C . SER A 1 294 ? -13.305 -19.641 -15.086 1 88.38 294 SER A C 1
ATOM 2312 O O . SER A 1 294 ? -12.094 -19.469 -15.242 1 88.38 294 SER A O 1
ATOM 2314 N N . LEU A 1 295 ? -14.227 -19.078 -15.812 1 89.12 295 LEU A N 1
ATOM 2315 C CA . LEU A 1 295 ? -13.82 -18.25 -16.938 1 89.12 295 LEU A CA 1
ATOM 2316 C C . LEU A 1 295 ? -13.211 -16.938 -16.453 1 89.12 295 LEU A C 1
ATOM 2318 O O . LEU A 1 295 ? -12.297 -16.406 -17.094 1 89.12 295 LEU A O 1
ATOM 2322 N N . TRP A 1 296 ? -13.703 -16.484 -15.344 1 87.19 296 TRP A N 1
ATOM 2323 C CA . TRP A 1 296 ? -13.164 -15.266 -14.758 1 87.19 296 TRP A CA 1
ATOM 2324 C C . TRP A 1 296 ? -11.719 -15.469 -14.305 1 87.19 296 TRP A C 1
ATOM 2326 O O . TRP A 1 296 ? -10.867 -14.609 -14.531 1 87.19 296 TRP A O 1
ATOM 2336 N N . ILE A 1 297 ? -11.461 -16.594 -13.719 1 90.06 297 ILE A N 1
ATOM 2337 C CA . ILE A 1 297 ? -10.117 -16.875 -13.234 1 90.06 297 ILE A CA 1
ATOM 2338 C C . ILE A 1 297 ? -9.156 -16.984 -14.414 1 90.06 297 ILE A C 1
ATOM 2340 O O . ILE A 1 297 ? -8.047 -16.438 -14.375 1 90.06 297 ILE A O 1
ATOM 2344 N N . ILE A 1 298 ? -9.617 -17.609 -15.461 1 92.62 298 ILE A N 1
ATOM 2345 C CA . ILE A 1 298 ? -8.789 -17.766 -16.656 1 92.62 298 ILE A CA 1
ATOM 2346 C C . ILE A 1 298 ? -8.523 -16.391 -17.281 1 92.62 298 ILE A C 1
ATOM 2348 O O . ILE A 1 298 ? -7.395 -16.094 -17.672 1 92.62 298 ILE A O 1
ATOM 2352 N N . ALA A 1 299 ? -9.5 -15.609 -17.297 1 91.88 299 ALA A N 1
ATOM 2353 C CA . ALA A 1 299 ? -9.383 -14.281 -17.891 1 91.88 299 ALA A CA 1
ATOM 2354 C C . ALA A 1 299 ? -8.422 -13.406 -17.078 1 91.88 299 ALA A C 1
ATOM 2356 O O . ALA A 1 299 ? -7.637 -12.648 -17.656 1 91.88 299 ALA A O 1
ATOM 2357 N N . THR A 1 300 ? -8.508 -13.516 -15.797 1 90 300 THR A N 1
ATOM 2358 C CA . THR A 1 300 ? -7.648 -12.703 -14.945 1 90 300 THR A CA 1
ATOM 2359 C C . THR A 1 300 ? -6.195 -13.148 -15.062 1 90 300 THR A C 1
ATOM 2361 O O . THR A 1 300 ? -5.285 -12.32 -15.094 1 90 300 THR A O 1
ATOM 2364 N N . VAL A 1 301 ? -5.969 -14.484 -15.117 1 91.19 301 VAL A N 1
ATOM 2365 C CA . VAL A 1 301 ? -4.613 -15 -15.258 1 91.19 301 VAL A CA 1
ATOM 2366 C C . VAL A 1 301 ? -4.023 -14.531 -16.594 1 91.19 301 VAL A C 1
ATOM 2368 O O . VAL A 1 301 ? -2.889 -14.047 -16.641 1 91.19 301 VAL A O 1
ATOM 2371 N N . LEU A 1 302 ? -4.801 -14.609 -17.578 1 92.31 302 LEU A N 1
ATOM 2372 C CA . LEU A 1 302 ? -4.332 -14.195 -18.891 1 92.31 302 LEU A CA 1
ATOM 2373 C C . LEU A 1 302 ? -4.164 -12.688 -18.969 1 92.31 302 LEU A C 1
ATOM 2375 O O . LEU A 1 302 ? -3.191 -12.188 -19.531 1 92.31 302 LEU A O 1
ATOM 2379 N N . GLY A 1 303 ? -5.062 -11.984 -18.422 1 92.88 303 GLY A N 1
ATOM 2380 C CA . GLY A 1 303 ? -5.016 -10.531 -18.469 1 92.88 303 GLY A CA 1
ATOM 2381 C C . GLY A 1 303 ? -3.82 -9.953 -17.734 1 92.88 303 GLY A C 1
ATOM 2382 O O . GLY A 1 303 ? -3.051 -9.172 -18.297 1 92.88 303 GLY A O 1
ATOM 2383 N N . PHE A 1 304 ? -3.596 -10.297 -16.516 1 92.19 304 PHE A N 1
ATOM 2384 C CA . PHE A 1 304 ? -2.504 -9.766 -15.711 1 92.19 304 PHE A CA 1
ATOM 2385 C C . PHE A 1 304 ? -1.154 -10.211 -16.266 1 92.19 304 PHE A C 1
ATOM 2387 O O . PHE A 1 304 ? -0.2 -9.43 -16.297 1 92.19 304 PHE A O 1
ATOM 2394 N N . ASN A 1 305 ? -1.081 -11.484 -16.719 1 93.44 305 ASN A N 1
ATOM 2395 C CA . ASN A 1 305 ? 0.185 -11.969 -17.266 1 93.44 305 ASN A CA 1
ATOM 2396 C C . ASN A 1 305 ? 0.526 -11.305 -18.594 1 93.44 305 ASN A C 1
ATOM 2398 O O . ASN A 1 305 ? 1.701 -11.109 -18.906 1 93.44 305 ASN A O 1
ATOM 2402 N N . THR A 1 306 ? -0.487 -10.945 -19.312 1 94.38 306 THR A N 1
ATOM 2403 C CA . THR A 1 306 ? -0.235 -10.234 -20.562 1 94.38 306 THR A CA 1
ATOM 2404 C C . THR A 1 306 ? 0.313 -8.836 -20.297 1 94.38 306 THR A C 1
ATOM 2406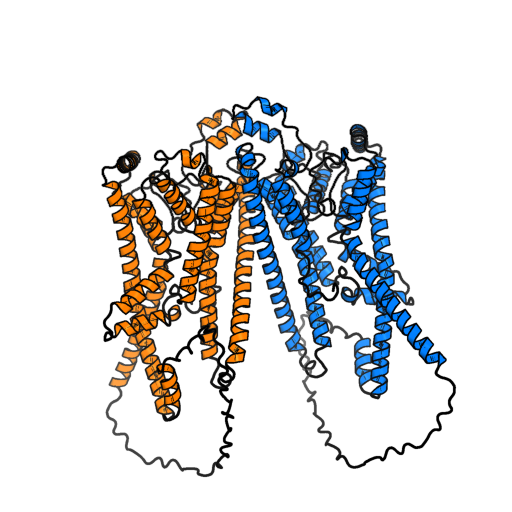 O O . THR A 1 306 ? 1.217 -8.367 -20.984 1 94.38 306 THR A O 1
ATOM 2409 N N . VAL A 1 307 ? -0.156 -8.227 -19.312 1 92.25 307 VAL A N 1
ATOM 2410 C CA . VAL A 1 307 ? 0.335 -6.902 -18.938 1 92.25 307 VAL A CA 1
ATOM 2411 C C . VAL A 1 307 ? 1.794 -7 -18.5 1 92.25 307 VAL A C 1
ATOM 2413 O O . VAL A 1 307 ? 2.621 -6.168 -18.875 1 92.25 307 VAL A O 1
ATOM 2416 N N . ASP A 1 308 ? 2.062 -7.98 -17.734 1 94.12 308 ASP A N 1
ATOM 2417 C CA . ASP A 1 308 ? 3.426 -8.203 -17.266 1 94.12 308 ASP A CA 1
ATOM 2418 C C . ASP A 1 308 ? 4.367 -8.477 -18.438 1 94.12 308 ASP A C 1
ATOM 2420 O O . ASP A 1 308 ? 5.492 -7.965 -18.469 1 94.12 308 ASP A O 1
ATOM 2424 N N . LEU A 1 309 ? 3.879 -9.266 -19.375 1 94.88 309 LEU A N 1
ATOM 2425 C CA . LEU A 1 309 ? 4.703 -9.617 -20.516 1 94.88 309 LEU A CA 1
ATOM 2426 C C . LEU A 1 309 ? 4.977 -8.391 -21.391 1 94.88 309 LEU A C 1
ATOM 2428 O O . LEU A 1 309 ? 6.102 -8.188 -21.844 1 94.88 309 LEU A O 1
ATOM 2432 N N . ILE A 1 310 ? 4 -7.594 -21.562 1 94.25 310 ILE A N 1
ATOM 2433 C CA . ILE A 1 310 ? 4.156 -6.383 -22.359 1 94.25 310 ILE A CA 1
ATOM 2434 C C . ILE A 1 310 ? 5.148 -5.441 -21.688 1 94.25 310 ILE A C 1
ATOM 2436 O O . ILE A 1 310 ? 6.008 -4.852 -22.344 1 94.25 310 ILE A O 1
ATOM 2440 N N . ALA A 1 311 ? 5 -5.305 -20.422 1 92.62 311 ALA A N 1
ATOM 2441 C CA . ALA A 1 311 ? 5.922 -4.453 -19.672 1 92.62 311 ALA A CA 1
ATOM 2442 C C . ALA A 1 311 ? 7.352 -4.988 -19.75 1 92.62 311 ALA A C 1
ATOM 2444 O O . ALA A 1 311 ? 8.305 -4.215 -19.891 1 92.62 311 ALA A O 1
ATOM 2445 N N . PHE A 1 312 ? 7.48 -6.281 -19.641 1 92.56 312 PHE A N 1
ATOM 2446 C CA . PHE A 1 312 ? 8.797 -6.902 -19.75 1 92.56 312 PHE A CA 1
ATOM 2447 C C . PHE A 1 312 ? 9.422 -6.629 -21.109 1 92.56 312 PHE A C 1
ATOM 2449 O O . PHE A 1 312 ? 10.586 -6.25 -21.203 1 92.56 312 PHE A O 1
ATOM 2456 N N . CYS A 1 313 ? 8.633 -6.816 -22.141 1 91.56 313 CYS A N 1
ATOM 2457 C CA . CYS A 1 313 ? 9.141 -6.625 -23.5 1 91.56 313 CYS A CA 1
ATOM 2458 C C . CYS A 1 313 ? 9.453 -5.156 -23.75 1 91.56 313 CYS A C 1
ATOM 2460 O O . CYS A 1 313 ? 10.438 -4.836 -24.422 1 91.56 313 CYS A O 1
ATOM 2462 N N . ALA A 1 314 ? 8.734 -4.277 -23.25 1 88.69 314 ALA A N 1
ATOM 2463 C CA . ALA A 1 314 ? 8.922 -2.848 -23.484 1 88.69 314 ALA A CA 1
ATOM 2464 C C . ALA A 1 314 ? 10.133 -2.318 -22.719 1 88.69 314 ALA A C 1
ATOM 2466 O O . ALA A 1 314 ? 10.875 -1.477 -23.219 1 88.69 314 ALA A O 1
ATOM 2467 N N . LEU A 1 315 ? 10.383 -2.857 -21.578 1 87.5 315 LEU A N 1
ATOM 2468 C CA . LEU A 1 315 ? 11.391 -2.262 -20.703 1 87.5 315 LEU A CA 1
ATOM 2469 C C . LEU A 1 315 ? 12.711 -3.02 -20.797 1 87.5 315 LEU A C 1
ATOM 2471 O O . LEU A 1 315 ? 13.781 -2.439 -20.609 1 87.5 315 LEU A O 1
ATOM 2475 N N . GLU A 1 316 ? 12.633 -4.324 -20.984 1 86.38 316 GLU A N 1
ATOM 2476 C CA . GLU A 1 316 ? 13.836 -5.129 -20.844 1 86.38 316 GLU A CA 1
ATOM 2477 C C . GLU A 1 316 ? 14.32 -5.652 -22.188 1 86.38 316 GLU A C 1
ATOM 2479 O O . GLU A 1 316 ? 15.375 -6.277 -22.281 1 86.38 316 GLU A O 1
ATOM 2484 N N . TRP A 1 317 ? 13.695 -5.402 -23.219 1 82.12 317 TRP A N 1
ATOM 2485 C CA . TRP A 1 317 ? 14.055 -6.023 -24.5 1 82.12 317 TRP A CA 1
ATOM 2486 C C . TRP A 1 317 ? 15.484 -5.668 -24.891 1 82.12 317 TRP A C 1
ATOM 2488 O O . TRP A 1 317 ? 16.203 -6.504 -25.453 1 82.12 317 TRP A O 1
ATOM 2498 N N . LYS A 1 318 ? 15.938 -4.469 -24.531 1 77.06 318 LYS A N 1
ATOM 2499 C CA . LYS A 1 318 ? 17.281 -4.047 -24.922 1 77.06 318 LYS A CA 1
ATOM 2500 C C . LYS A 1 318 ? 18.203 -3.945 -23.719 1 77.06 318 LYS A C 1
ATOM 2502 O O . LYS A 1 318 ? 19.297 -3.402 -23.812 1 77.06 318 LYS A O 1
ATOM 2507 N N . SER A 1 319 ? 17.828 -4.562 -22.734 1 75.12 319 SER A N 1
ATOM 2508 C CA . SER A 1 319 ? 18.594 -4.387 -21.5 1 75.12 319 SER A CA 1
ATOM 2509 C C . SER A 1 319 ? 19.734 -5.387 -21.422 1 75.12 319 SER A C 1
ATOM 2511 O O . SER A 1 319 ? 19.781 -6.363 -22.172 1 75.12 319 SER A O 1
ATOM 2513 N N . ALA A 1 320 ? 20.656 -5.027 -20.547 1 65.75 320 ALA A N 1
ATOM 2514 C CA . ALA A 1 320 ? 21.859 -5.828 -20.312 1 65.75 320 ALA A CA 1
ATOM 2515 C C . ALA A 1 320 ? 21.5 -7.176 -19.703 1 65.75 320 ALA A C 1
ATOM 2517 O O . ALA A 1 320 ? 22.203 -8.164 -19.891 1 65.75 320 ALA A O 1
ATOM 2518 N N . ALA A 1 321 ? 20.422 -7.258 -19.094 1 65.69 321 ALA A N 1
ATOM 2519 C CA . ALA A 1 321 ? 20.031 -8.5 -18.438 1 65.69 321 ALA A CA 1
ATOM 2520 C C . ALA A 1 321 ? 19.766 -9.602 -19.453 1 65.69 321 ALA A C 1
ATOM 2522 O O . ALA A 1 321 ? 20.109 -10.766 -19.219 1 65.69 321 ALA A O 1
ATOM 2523 N N . LEU A 1 322 ? 19.188 -9.188 -20.578 1 71.75 322 LEU A N 1
ATOM 2524 C CA . LEU A 1 322 ? 18.875 -10.156 -21.625 1 71.75 322 LEU A CA 1
ATOM 2525 C C . LEU A 1 322 ? 20.062 -10.328 -22.562 1 71.75 322 LEU A C 1
ATOM 2527 O O . LEU A 1 322 ? 20.172 -11.344 -23.25 1 71.75 322 LEU A O 1
ATOM 2531 N N . ALA A 1 323 ? 20.875 -9.297 -22.469 1 64.5 323 ALA A N 1
ATOM 2532 C CA . ALA A 1 323 ? 22.047 -9.367 -23.328 1 64.5 323 ALA A CA 1
ATOM 2533 C C . ALA A 1 323 ? 23.031 -10.445 -22.859 1 64.5 323 ALA A C 1
ATOM 2535 O O . ALA A 1 323 ? 23.812 -10.977 -23.641 1 64.5 323 ALA A O 1
ATOM 2536 N N . ALA A 1 324 ? 22.922 -10.742 -21.609 1 60.72 324 ALA A N 1
ATOM 2537 C CA . ALA A 1 324 ? 23.828 -11.742 -21.047 1 60.72 324 ALA A CA 1
ATOM 2538 C C . ALA A 1 324 ? 23.453 -13.148 -21.516 1 60.72 324 ALA A C 1
ATOM 2540 O O . ALA A 1 324 ? 24.234 -14.086 -21.359 1 60.72 324 ALA A O 1
ATOM 2541 N N . LEU A 1 325 ? 22.328 -13.312 -22.188 1 62.03 325 LEU A N 1
ATOM 2542 C CA . LEU A 1 325 ? 21.906 -14.633 -22.641 1 62.03 325 LEU A CA 1
ATOM 2543 C C . LEU A 1 325 ? 22.594 -15 -23.953 1 62.03 325 LEU A C 1
ATOM 2545 O O . LEU A 1 325 ? 22.719 -14.164 -24.859 1 62.03 325 LEU A O 1
ATOM 2549 N N . PRO A 1 326 ? 23.469 -16 -23.922 1 57.41 326 PRO A N 1
ATOM 2550 C CA . PRO A 1 326 ? 24.266 -16.359 -25.094 1 57.41 326 PRO A CA 1
ATOM 2551 C C . PRO A 1 326 ? 23.484 -16.281 -26.391 1 57.41 326 PRO A C 1
ATOM 2553 O O . PRO A 1 326 ? 24.016 -15.859 -27.422 1 57.41 326 PRO A O 1
ATOM 2556 N N . ASP A 1 327 ? 22.312 -17.062 -26.453 1 61.56 327 ASP A N 1
ATOM 2557 C CA . ASP A 1 327 ? 21.578 -17.125 -27.719 1 61.56 327 ASP A CA 1
ATOM 2558 C C . ASP A 1 327 ? 20.438 -16.109 -27.75 1 61.56 327 ASP A C 1
ATOM 2560 O O . ASP A 1 327 ? 19.516 -16.172 -26.938 1 61.56 327 ASP A O 1
ATOM 2564 N N . ARG A 1 328 ? 20.75 -14.883 -28.344 1 62.97 328 ARG A N 1
ATOM 2565 C CA . ARG A 1 328 ? 19.984 -13.641 -28.422 1 62.97 328 ARG A CA 1
ATOM 2566 C C . ARG A 1 328 ? 18.766 -13.805 -29.328 1 62.97 328 ARG A C 1
ATOM 2568 O O . ARG A 1 328 ? 18.422 -12.883 -30.078 1 62.97 328 ARG A O 1
ATOM 2575 N N . SER A 1 329 ? 18.141 -15.156 -29.422 1 81.31 329 SER A N 1
ATOM 2576 C CA . SER A 1 329 ? 16.969 -15.211 -30.297 1 81.31 329 SER A CA 1
ATOM 2577 C C . SER A 1 329 ? 15.75 -14.602 -29.641 1 81.31 329 SER A C 1
ATOM 2579 O O . SER A 1 329 ? 15.625 -14.625 -28.406 1 81.31 329 SER A O 1
ATOM 2581 N N . ALA A 1 330 ? 14.984 -13.891 -30.375 1 86.12 330 ALA A N 1
ATOM 2582 C CA . ALA A 1 330 ? 13.773 -13.219 -29.922 1 86.12 330 ALA A CA 1
ATOM 2583 C C . ALA A 1 330 ? 12.812 -14.211 -29.266 1 86.12 330 ALA A C 1
ATOM 2585 O O . ALA A 1 330 ? 12.125 -13.875 -28.297 1 86.12 330 ALA A O 1
ATOM 2586 N N . TRP A 1 331 ? 12.883 -15.492 -29.75 1 87.25 331 TRP A N 1
ATOM 2587 C CA . TRP A 1 331 ? 11.992 -16.516 -29.219 1 87.25 331 TRP A CA 1
ATOM 2588 C C . TRP A 1 331 ? 12.383 -16.875 -27.797 1 87.25 331 TRP A C 1
ATOM 2590 O O . TRP A 1 331 ? 11.516 -17 -26.922 1 87.25 331 TRP A O 1
ATOM 2600 N N . ILE A 1 332 ? 13.609 -17.031 -27.562 1 88.12 332 ILE A N 1
ATOM 2601 C CA . ILE A 1 332 ? 14.094 -17.391 -26.234 1 88.12 332 ILE A CA 1
ATOM 2602 C C . ILE A 1 332 ? 13.828 -16.266 -25.266 1 88.12 332 ILE A C 1
ATOM 2604 O O . ILE A 1 332 ? 13.414 -16.5 -24.125 1 88.12 332 ILE A O 1
ATOM 2608 N N . LYS A 1 333 ? 13.977 -15.047 -25.75 1 89.19 333 LYS A N 1
ATOM 2609 C CA . LYS A 1 333 ? 13.719 -13.891 -24.906 1 89.19 333 LYS A CA 1
ATOM 2610 C C . LYS A 1 333 ? 12.242 -13.812 -24.516 1 89.19 333 LYS A C 1
ATOM 2612 O O . LYS A 1 333 ? 11.914 -13.516 -23.375 1 89.19 333 LYS A O 1
ATOM 2617 N N . LEU A 1 334 ? 11.469 -14.086 -25.453 1 90.44 334 LEU A N 1
ATOM 2618 C CA . LEU A 1 334 ? 10.031 -14.039 -25.203 1 90.44 334 LEU A CA 1
ATOM 2619 C C . LEU A 1 334 ? 9.609 -15.141 -24.25 1 90.44 334 LEU A C 1
ATOM 2621 O O . LEU A 1 334 ? 8.766 -14.922 -23.375 1 90.44 334 LEU A O 1
ATOM 2625 N N . MET A 1 335 ? 10.195 -16.312 -24.422 1 91.38 335 MET A N 1
ATOM 2626 C CA . MET A 1 335 ? 9.859 -17.438 -23.547 1 91.38 335 MET A CA 1
ATOM 2627 C C . MET A 1 335 ? 10.32 -17.188 -22.125 1 91.38 335 MET A C 1
ATOM 2629 O O . MET A 1 335 ? 9.602 -17.5 -21.172 1 91.38 335 MET A O 1
ATOM 2633 N N . ASP A 1 336 ? 11.43 -16.578 -22 1 91.5 336 ASP A N 1
ATOM 2634 C CA . ASP A 1 336 ? 11.938 -16.25 -20.672 1 91.5 336 ASP A CA 1
ATOM 2635 C C . ASP A 1 336 ? 11.078 -15.172 -20 1 91.5 336 ASP A C 1
ATOM 2637 O O . ASP A 1 336 ? 10.836 -15.227 -18.797 1 91.5 336 ASP A O 1
ATOM 2641 N N . GLY A 1 337 ? 10.703 -14.211 -20.859 1 91.44 337 GLY A N 1
ATOM 2642 C CA . GLY A 1 337 ? 9.812 -13.18 -20.344 1 91.44 337 GLY A CA 1
ATOM 2643 C C . GLY A 1 337 ? 8.461 -13.727 -19.922 1 91.44 337 GLY A C 1
ATOM 2644 O O . GLY A 1 337 ? 7.922 -13.312 -18.891 1 91.44 337 GLY A O 1
ATOM 2645 N N . LEU A 1 338 ? 7.984 -14.648 -20.688 1 93.62 338 LEU A N 1
ATOM 2646 C CA . LEU A 1 338 ? 6.703 -15.258 -20.359 1 93.62 338 LEU A CA 1
ATOM 2647 C C . LEU A 1 338 ? 6.812 -16.094 -19.078 1 93.62 338 LEU A C 1
ATOM 2649 O O . LEU A 1 338 ? 5.953 -16.016 -18.203 1 93.62 338 LEU A O 1
ATOM 2653 N N . PHE A 1 339 ? 7.879 -16.875 -19 1 94.25 339 PHE A N 1
ATOM 2654 C CA . PHE A 1 339 ? 8.102 -17.719 -17.828 1 94.25 339 PHE A CA 1
ATOM 2655 C C . PHE A 1 339 ? 8.242 -16.859 -16.562 1 94.25 339 PHE A C 1
ATOM 2657 O O . PHE A 1 339 ? 7.645 -17.172 -15.531 1 94.25 339 PHE A O 1
ATOM 2664 N N . GLN A 1 340 ? 8.914 -15.805 -16.688 1 92.5 340 GLN A N 1
ATOM 2665 C CA . GLN A 1 340 ? 9.141 -14.93 -15.547 1 92.5 340 GLN A CA 1
ATOM 2666 C C . GLN A 1 340 ? 7.859 -14.203 -15.141 1 92.5 340 GLN A C 1
ATOM 2668 O O . GLN A 1 340 ? 7.578 -14.047 -13.953 1 92.5 340 GLN A O 1
ATOM 2673 N N . SER A 1 341 ? 7.145 -13.727 -16.078 1 93.06 341 SER A N 1
ATOM 2674 C CA . SER A 1 341 ? 5.898 -13.016 -15.812 1 93.06 341 SER A CA 1
ATOM 2675 C C . SER A 1 341 ? 4.879 -13.922 -15.133 1 93.06 341 SER A C 1
ATOM 2677 O O . SER A 1 341 ? 4.18 -13.5 -14.211 1 93.06 341 SER A O 1
ATOM 2679 N N . LEU A 1 342 ? 4.836 -15.156 -15.516 1 92.88 342 LEU A N 1
ATOM 2680 C CA . LEU A 1 342 ? 3.885 -16.109 -14.938 1 92.88 342 LEU A CA 1
ATOM 2681 C C . LEU A 1 342 ? 4.297 -16.484 -13.523 1 92.88 342 LEU A C 1
ATOM 2683 O O . LEU A 1 342 ? 3.443 -16.75 -12.672 1 92.88 342 LEU A O 1
ATOM 2687 N N . ASN A 1 343 ? 5.523 -16.438 -13.258 1 92.56 343 ASN A N 1
ATOM 2688 C CA . ASN A 1 343 ? 6.027 -16.859 -11.953 1 92.56 343 ASN A CA 1
ATOM 2689 C C . ASN A 1 343 ? 5.867 -15.75 -10.914 1 92.56 343 ASN A C 1
ATOM 2691 O O . ASN A 1 343 ? 5.969 -16 -9.711 1 92.56 343 ASN A O 1
ATOM 2695 N N . THR A 1 344 ? 5.582 -14.508 -11.312 1 90.81 344 THR A N 1
ATOM 2696 C CA . THR A 1 344 ? 5.398 -13.406 -10.375 1 90.81 344 THR A CA 1
ATOM 2697 C C . THR A 1 344 ? 4.141 -13.617 -9.531 1 90.81 344 THR A C 1
ATOM 2699 O O . THR A 1 344 ? 4.035 -13.086 -8.422 1 90.81 344 THR A O 1
ATOM 2702 N N . ARG A 1 345 ? 3.275 -14.391 -9.961 1 88.81 345 ARG A N 1
ATOM 2703 C CA . ARG A 1 345 ? 2.033 -14.609 -9.227 1 88.81 345 ARG A CA 1
ATOM 2704 C C . ARG A 1 345 ? 1.896 -16.062 -8.805 1 88.81 345 ARG A C 1
ATOM 2706 O O . ARG A 1 345 ? 0.842 -16.484 -8.312 1 88.81 345 ARG A O 1
ATOM 2713 N N . SER A 1 346 ? 2.895 -16.828 -9.055 1 86.06 346 SER A N 1
ATOM 2714 C CA . SER A 1 346 ? 2.783 -18.25 -8.766 1 86.06 346 SER A CA 1
ATOM 2715 C C . SER A 1 346 ? 3.967 -18.75 -7.941 1 86.06 346 SER A C 1
ATOM 2717 O O . SER A 1 346 ? 4.16 -18.312 -6.805 1 86.06 346 SER A O 1
ATOM 2719 N N . SER A 1 347 ? 4.844 -19.719 -8.469 1 83.19 347 SER A N 1
ATOM 2720 C CA . SER A 1 347 ? 5.844 -20.453 -7.715 1 83.19 347 SER A CA 1
ATOM 2721 C C . SER A 1 347 ? 7.094 -19.609 -7.469 1 83.19 347 SER A C 1
ATOM 2723 O O . SER A 1 347 ? 7.902 -19.938 -6.598 1 83.19 347 SER A O 1
ATOM 2725 N N . GLY A 1 348 ? 7.312 -18.531 -8.141 1 86.31 348 GLY A N 1
ATOM 2726 C CA . GLY A 1 348 ? 8.461 -17.672 -7.895 1 86.31 348 GLY A CA 1
ATOM 2727 C C . GLY A 1 348 ? 9.758 -18.234 -8.438 1 86.31 348 GLY A C 1
ATOM 2728 O O . GLY A 1 348 ? 10.812 -18.062 -7.82 1 86.31 348 GLY A O 1
ATOM 2729 N N . MET A 1 349 ? 9.758 -19.031 -9.414 1 89.62 349 MET A N 1
ATOM 2730 C CA . MET A 1 349 ? 10.969 -19.5 -10.094 1 89.62 349 MET A CA 1
ATOM 2731 C C . MET A 1 349 ? 11.57 -18.406 -10.969 1 89.62 349 MET A C 1
ATOM 2733 O O . MET A 1 349 ? 10.836 -17.672 -11.633 1 89.62 349 MET A O 1
ATOM 2737 N N . ASN A 1 350 ? 12.836 -18.234 -10.781 1 88.69 350 ASN A N 1
ATOM 2738 C CA . ASN A 1 350 ? 13.461 -17.172 -11.562 1 88.69 350 ASN A CA 1
ATOM 2739 C C . ASN A 1 350 ? 14.359 -17.734 -12.656 1 88.69 350 ASN A C 1
ATOM 2741 O O . ASN A 1 350 ? 15.203 -18.594 -12.398 1 88.69 350 ASN A O 1
ATOM 2745 N N . VAL A 1 351 ? 14.109 -17.328 -13.812 1 89.31 351 VAL A N 1
ATOM 2746 C CA . VAL A 1 351 ? 14.93 -17.719 -14.953 1 89.31 351 VAL A CA 1
ATOM 2747 C C . VAL A 1 351 ? 15.953 -16.625 -15.25 1 89.31 351 VAL A C 1
ATOM 2749 O O . VAL A 1 351 ? 16.984 -16.891 -15.859 1 89.31 351 VAL A O 1
ATOM 2752 N N . LEU A 1 352 ? 15.625 -15.438 -14.766 1 86.56 352 LEU A N 1
ATOM 2753 C CA . LEU A 1 352 ? 16.516 -14.289 -14.875 1 86.56 352 LEU A CA 1
ATOM 2754 C C . LEU A 1 352 ? 16.938 -13.781 -13.5 1 86.56 352 LEU A C 1
ATOM 2756 O O . LEU A 1 352 ? 16.234 -14.008 -12.516 1 86.56 352 LEU A O 1
ATOM 2760 N N . THR A 1 353 ? 18.109 -13.258 -13.523 1 83.25 353 THR A N 1
ATOM 2761 C CA . THR A 1 353 ? 18.5 -12.594 -12.281 1 83.25 353 THR A CA 1
ATOM 2762 C C . THR A 1 353 ? 17.703 -11.32 -12.062 1 83.25 353 THR A C 1
ATOM 2764 O O . THR A 1 353 ? 17.875 -10.336 -12.789 1 83.25 353 THR A O 1
ATOM 2767 N N . LEU A 1 354 ? 16.891 -11.344 -11.078 1 86.31 354 LEU A N 1
ATOM 2768 C CA . LEU A 1 354 ? 15.914 -10.281 -10.867 1 86.31 354 LEU A CA 1
ATOM 2769 C C . LEU A 1 354 ? 16.609 -8.969 -10.508 1 86.31 354 LEU A C 1
ATOM 2771 O O . LEU A 1 354 ? 16.094 -7.887 -10.797 1 86.31 354 LEU A O 1
ATOM 2775 N N . SER A 1 355 ? 17.797 -9.039 -9.883 1 79.94 355 SER A N 1
ATOM 2776 C CA . SER A 1 355 ? 18.516 -7.844 -9.438 1 79.94 355 SER A CA 1
ATOM 2777 C C . SER A 1 355 ? 18.984 -7.016 -10.625 1 79.94 355 SER A C 1
ATOM 2779 O O . SER A 1 355 ? 19.281 -5.824 -10.484 1 79.94 355 SER A O 1
ATOM 2781 N N . THR A 1 356 ? 19 -7.645 -11.781 1 79.06 356 THR A N 1
ATOM 2782 C CA . THR A 1 356 ? 19.516 -6.949 -12.953 1 79.06 356 THR A CA 1
ATOM 2783 C C . THR A 1 356 ? 18.375 -6.336 -13.758 1 79.06 356 THR A C 1
ATOM 2785 O O . THR A 1 356 ? 18.609 -5.605 -14.727 1 79.06 356 THR A O 1
ATOM 2788 N N . LEU A 1 357 ? 17.234 -6.59 -13.344 1 85.75 357 LEU A N 1
ATOM 2789 C CA . LEU A 1 357 ? 16.078 -6.059 -14.055 1 85.75 357 LEU A CA 1
ATOM 2790 C C . LEU A 1 357 ? 15.852 -4.594 -13.703 1 85.75 357 LEU A C 1
ATOM 2792 O O . LEU A 1 357 ? 16.375 -4.098 -12.703 1 85.75 357 LEU A O 1
ATOM 2796 N N . SER A 1 358 ? 15.188 -3.941 -14.562 1 86.94 358 SER A N 1
ATOM 2797 C CA . SER A 1 358 ? 14.867 -2.533 -14.352 1 86.94 358 SER A CA 1
ATOM 2798 C C . SER A 1 358 ? 14.016 -2.338 -13.102 1 86.94 358 SER A C 1
ATOM 2800 O O . SER A 1 358 ? 13.156 -3.17 -12.797 1 86.94 358 SER A O 1
ATOM 2802 N N . PRO A 1 359 ? 14.281 -1.259 -12.398 1 86.25 359 PRO A N 1
ATOM 2803 C CA . PRO A 1 359 ? 13.516 -0.999 -11.18 1 86.25 359 PRO A CA 1
ATOM 2804 C C . PRO A 1 359 ? 12.016 -0.846 -11.445 1 86.25 359 PRO A C 1
ATOM 2806 O O . PRO A 1 359 ? 11.195 -1.233 -10.617 1 86.25 359 PRO A O 1
ATOM 2809 N N . SER A 1 360 ? 11.695 -0.239 -12.578 1 88.88 360 SER A N 1
ATOM 2810 C CA . SER A 1 360 ? 10.289 -0.086 -12.914 1 88.88 360 SER A CA 1
ATOM 2811 C C . SER A 1 360 ? 9.594 -1.44 -13.016 1 88.88 360 SER A C 1
ATOM 2813 O O . SER A 1 360 ? 8.453 -1.596 -12.578 1 88.88 360 SER A O 1
ATOM 2815 N N . LEU A 1 361 ? 10.242 -2.393 -13.578 1 91.19 361 LEU A N 1
ATOM 2816 C CA . LEU A 1 361 ? 9.672 -3.73 -13.703 1 91.19 361 LEU A CA 1
ATOM 2817 C C . LEU A 1 361 ? 9.562 -4.406 -12.336 1 91.19 361 LEU A C 1
ATOM 2819 O O . LEU A 1 361 ? 8.594 -5.117 -12.07 1 91.19 361 LEU A O 1
ATOM 2823 N N . LEU A 1 362 ? 10.523 -4.195 -11.508 1 91.12 362 LEU A N 1
ATOM 2824 C CA . LEU A 1 362 ? 10.5 -4.781 -10.172 1 91.12 362 LEU A CA 1
ATOM 2825 C C . LEU A 1 362 ? 9.336 -4.234 -9.359 1 91.12 362 LEU A C 1
ATOM 2827 O O . LEU A 1 362 ? 8.758 -4.953 -8.539 1 91.12 362 LEU A O 1
ATOM 2831 N N . VAL A 1 363 ? 9.055 -2.957 -9.57 1 91.88 363 VAL A N 1
ATOM 2832 C CA . VAL A 1 363 ? 7.902 -2.369 -8.898 1 91.88 363 VAL A CA 1
ATOM 2833 C C . VAL A 1 363 ? 6.625 -3.045 -9.383 1 91.88 363 VAL A C 1
ATOM 2835 O O . VAL A 1 363 ? 5.75 -3.383 -8.578 1 91.88 363 VAL A O 1
ATOM 2838 N N . LEU A 1 364 ? 6.547 -3.236 -10.648 1 93.44 364 LEU A N 1
ATOM 2839 C CA . LEU A 1 364 ? 5.383 -3.912 -11.203 1 93.44 364 LEU A CA 1
ATOM 2840 C C . LEU A 1 364 ? 5.273 -5.336 -10.672 1 93.44 364 LEU A C 1
ATOM 2842 O O . LEU A 1 364 ? 4.184 -5.785 -10.305 1 93.44 364 LEU A O 1
ATOM 2846 N N . TYR A 1 365 ? 6.395 -6.047 -10.648 1 93.25 365 TYR A N 1
ATOM 2847 C CA . TYR A 1 365 ? 6.406 -7.41 -10.141 1 93.25 365 TYR A CA 1
ATOM 2848 C C . TYR A 1 365 ? 5.965 -7.453 -8.68 1 93.25 365 TYR A C 1
ATOM 2850 O O . TYR A 1 365 ? 5.266 -8.375 -8.266 1 93.25 365 TYR A O 1
ATOM 2858 N N . SER A 1 366 ? 6.391 -6.434 -7.914 1 93.25 366 SER A N 1
ATOM 2859 C CA . SER A 1 366 ? 5.98 -6.383 -6.516 1 93.25 366 SER A CA 1
ATOM 2860 C C . SER A 1 366 ? 4.469 -6.211 -6.391 1 93.25 366 SER A C 1
ATOM 2862 O O . SER A 1 366 ? 3.836 -6.832 -5.539 1 93.25 366 SER A O 1
ATOM 2864 N N . ALA A 1 367 ? 3.904 -5.395 -7.207 1 91 367 ALA A N 1
ATOM 2865 C CA . ALA A 1 367 ? 2.457 -5.184 -7.188 1 91 367 ALA A CA 1
ATOM 2866 C C . ALA A 1 367 ? 1.716 -6.449 -7.617 1 91 367 ALA A C 1
ATOM 2868 O O . ALA A 1 367 ? 0.682 -6.793 -7.039 1 91 367 ALA A O 1
ATOM 2869 N N . MET A 1 368 ? 2.234 -7.109 -8.625 1 92 368 MET A N 1
ATOM 2870 C CA . MET A 1 368 ? 1.61 -8.336 -9.109 1 92 368 MET A CA 1
ATOM 2871 C C . MET A 1 368 ? 1.64 -9.422 -8.039 1 92 368 MET A C 1
ATOM 2873 O O . MET A 1 368 ? 0.687 -10.188 -7.898 1 92 368 MET A O 1
ATOM 2877 N N . MET A 1 369 ? 2.727 -9.453 -7.305 1 91.69 369 MET A N 1
ATOM 2878 C CA . MET A 1 369 ? 2.824 -10.43 -6.223 1 91.69 369 MET A CA 1
ATOM 2879 C C . MET A 1 369 ? 1.798 -10.133 -5.133 1 91.69 369 MET A C 1
ATOM 2881 O O . MET A 1 369 ? 1.242 -11.055 -4.535 1 91.69 369 MET A O 1
ATOM 2885 N N . CYS A 1 370 ? 1.508 -8.844 -4.93 1 87.75 370 CYS A N 1
ATOM 2886 C CA . CYS A 1 370 ? 0.571 -8.438 -3.887 1 87.75 370 CYS A CA 1
ATOM 2887 C C . CYS A 1 370 ? -0.859 -8.805 -4.266 1 87.75 370 CYS A C 1
ATOM 2889 O O . CYS A 1 370 ? -1.668 -9.148 -3.404 1 87.75 370 CYS A O 1
ATOM 2891 N N . ILE A 1 371 ? -1.203 -8.797 -5.496 1 85.69 371 ILE A N 1
ATOM 2892 C CA . ILE A 1 371 ? -2.59 -8.961 -5.918 1 85.69 371 ILE A CA 1
ATOM 2893 C C . ILE A 1 371 ? -2.826 -10.406 -6.348 1 85.69 371 ILE A C 1
ATOM 2895 O O . ILE A 1 371 ? -3.928 -10.766 -6.773 1 85.69 371 ILE A O 1
ATOM 2899 N N . ALA A 1 372 ? -1.929 -11.258 -6.242 1 84.25 372 ALA A N 1
ATOM 2900 C CA . ALA A 1 372 ? -1.987 -12.617 -6.773 1 84.25 372 ALA A CA 1
ATOM 2901 C C . ALA A 1 372 ? -3.16 -13.383 -6.176 1 84.25 372 ALA A C 1
ATOM 2903 O O . ALA A 1 372 ? -3.828 -14.148 -6.871 1 84.25 372 ALA A O 1
ATOM 2904 N N . VAL A 1 373 ? -3.557 -13.172 -4.988 1 79.06 373 VAL A N 1
ATOM 2905 C CA . VAL A 1 373 ? -4.531 -14.016 -4.301 1 79.06 373 VAL A CA 1
ATOM 2906 C C . VAL A 1 373 ? -5.938 -13.453 -4.508 1 79.06 373 VAL A C 1
ATOM 2908 O O . VAL A 1 373 ? -6.926 -14.164 -4.328 1 79.06 373 VAL A O 1
ATOM 2911 N N . TYR A 1 374 ? -6.078 -12.289 -5.055 1 81.25 374 TYR A N 1
ATOM 2912 C CA . TYR A 1 374 ? -7.352 -11.578 -5.02 1 81.25 374 TYR A CA 1
ATOM 2913 C C . TYR A 1 374 ? -8.352 -12.211 -5.973 1 81.25 374 TYR A C 1
ATOM 2915 O O . TYR A 1 374 ? -9.523 -12.398 -5.621 1 81.25 374 TYR A O 1
ATOM 2923 N N . PRO A 1 375 ? -7.898 -12.641 -7.16 1 81.06 375 PRO A N 1
ATOM 2924 C CA . PRO A 1 375 ? -8.891 -13.219 -8.062 1 81.06 375 PRO A CA 1
ATOM 2925 C C . PRO A 1 375 ? -9.477 -14.523 -7.531 1 81.06 375 PRO A C 1
ATOM 2927 O O . PRO A 1 375 ? -10.68 -14.766 -7.668 1 81.06 375 PRO A O 1
ATOM 2930 N N . VAL A 1 376 ? -8.703 -15.344 -7.004 1 78.75 376 VAL A N 1
ATOM 2931 C CA . VAL A 1 376 ? -9.188 -16.609 -6.453 1 78.75 376 VAL A CA 1
ATOM 2932 C C . VAL A 1 376 ? -10.055 -16.344 -5.227 1 78.75 376 VAL A C 1
ATOM 2934 O O . VAL A 1 376 ? -11.094 -16.984 -5.047 1 78.75 376 VAL A O 1
ATOM 2937 N N . TYR A 1 377 ? -9.664 -15.43 -4.48 1 80.5 377 TYR A N 1
ATOM 2938 C CA . TYR A 1 377 ? -10.445 -15.062 -3.299 1 80.5 377 TYR A CA 1
ATOM 2939 C C . TYR A 1 377 ? -11.812 -14.531 -3.691 1 80.5 377 TYR A C 1
ATOM 2941 O O . TYR A 1 377 ? -12.828 -14.891 -3.086 1 80.5 377 TYR A O 1
ATOM 2949 N N . LEU A 1 378 ? -11.82 -13.695 -4.633 1 79.5 378 LEU A N 1
ATOM 2950 C CA . LEU A 1 378 ? -13.07 -13.094 -5.07 1 79.5 378 LEU A CA 1
ATOM 2951 C C . LEU A 1 378 ? -14 -14.141 -5.672 1 79.5 378 LEU A C 1
ATOM 2953 O O . LEU A 1 378 ? -15.219 -14.094 -5.473 1 79.5 378 LEU A O 1
ATOM 2957 N N . SER A 1 379 ? -13.422 -15.078 -6.41 1 79.44 379 SER A N 1
ATOM 2958 C CA . SER A 1 379 ? -14.227 -16.141 -7.008 1 79.44 379 SER A CA 1
ATOM 2959 C C . SER A 1 379 ? -14.805 -17.062 -5.941 1 79.44 379 SER A C 1
ATOM 2961 O O . SER A 1 379 ? -15.961 -17.484 -6.035 1 79.44 379 SER A O 1
ATOM 2963 N N . ARG A 1 380 ? -14.102 -17.344 -4.965 1 77.44 380 ARG A N 1
ATOM 2964 C CA . ARG A 1 380 ? -14.562 -18.203 -3.877 1 77.44 380 ARG A CA 1
ATOM 2965 C C . ARG A 1 380 ? -15.672 -17.516 -3.08 1 77.44 380 ARG A C 1
ATOM 2967 O O . ARG A 1 380 ? -16.641 -18.156 -2.686 1 77.44 380 ARG A O 1
ATOM 2974 N N . GLN A 1 381 ? -15.5 -16.234 -2.898 1 75.19 381 GLN A N 1
ATOM 2975 C CA . GLN A 1 381 ? -16.5 -15.492 -2.133 1 75.19 381 GLN A CA 1
ATOM 2976 C C . GLN A 1 381 ? -17.781 -15.32 -2.932 1 75.19 381 GLN A C 1
ATOM 2978 O O . GLN A 1 381 ? -18.891 -15.375 -2.369 1 75.19 381 GLN A O 1
ATOM 2983 N N . HIS A 1 382 ? -17.594 -15.094 -4.168 1 75.25 382 HIS A N 1
ATOM 2984 C CA . HIS A 1 382 ? -18.766 -14.945 -5.016 1 75.25 382 HIS A CA 1
ATOM 2985 C C . HIS A 1 382 ? -19.594 -16.219 -5.031 1 75.25 382 HIS A C 1
ATOM 2987 O O . HIS A 1 382 ? -20.828 -16.172 -4.992 1 75.25 382 HIS A O 1
ATOM 2993 N N . THR A 1 383 ? -18.969 -17.312 -5.145 1 73.12 383 THR A N 1
ATOM 2994 C CA . THR A 1 383 ? -19.672 -18.594 -5.207 1 73.12 383 THR A CA 1
ATOM 2995 C C . THR A 1 383 ? -20.328 -18.906 -3.867 1 73.12 383 THR A C 1
ATOM 2997 O O . THR A 1 383 ? -21.375 -19.547 -3.824 1 73.12 383 THR A O 1
ATOM 3000 N N . ARG A 1 384 ? -19.75 -18.422 -2.859 1 69.5 384 ARG A N 1
ATOM 3001 C CA . ARG A 1 384 ? -20.312 -18.656 -1.527 1 69.5 384 ARG A CA 1
ATOM 3002 C C . ARG A 1 384 ? -21.594 -17.859 -1.335 1 69.5 384 ARG A C 1
ATOM 3004 O O . ARG A 1 384 ? -22.562 -18.375 -0.766 1 69.5 384 ARG A O 1
ATOM 3011 N N . LEU A 1 385 ? -21.531 -16.625 -1.702 1 63.16 385 LEU A N 1
ATOM 3012 C CA . LEU A 1 385 ? -22.688 -15.766 -1.531 1 63.16 385 LEU A CA 1
ATOM 3013 C C . LEU A 1 385 ? -23.875 -16.281 -2.35 1 63.16 385 LEU A C 1
ATOM 3015 O O . LEU A 1 385 ? -25.016 -16.219 -1.897 1 63.16 385 LEU A O 1
ATOM 3019 N N . THR A 1 386 ? -23.5 -16.781 -3.479 1 57.62 386 THR A N 1
ATOM 3020 C CA . THR A 1 386 ? -24.578 -17.297 -4.32 1 57.62 386 THR A CA 1
ATOM 3021 C C . THR A 1 386 ? -25.172 -18.578 -3.725 1 57.62 386 THR A C 1
ATOM 3023 O O . THR A 1 386 ? -26.375 -18.812 -3.828 1 57.62 386 THR A O 1
ATOM 3026 N N . HIS A 1 387 ? -24.281 -19.266 -3.061 1 59.47 387 HIS A N 1
ATOM 3027 C CA . HIS A 1 387 ? -24.766 -20.5 -2.449 1 59.47 387 HIS A CA 1
ATOM 3028 C C . HIS A 1 387 ? -25.562 -20.203 -1.189 1 59.47 387 HIS A C 1
ATOM 3030 O O . HIS A 1 387 ? -26.547 -20.906 -0.903 1 59.47 387 HIS A O 1
ATOM 3036 N N . THR A 1 388 ? -25.109 -19.219 -0.401 1 51.72 388 THR A N 1
ATOM 3037 C CA . THR A 1 388 ? -25.844 -18.891 0.808 1 51.72 388 THR A CA 1
ATOM 3038 C C . THR A 1 388 ? -27.219 -18.312 0.457 1 51.72 388 THR A C 1
ATOM 3040 O O . THR A 1 388 ? -28.203 -18.562 1.157 1 51.72 388 THR A O 1
ATOM 3043 N N . ASP A 1 389 ? -27.234 -17.484 -0.509 1 47.78 389 ASP A N 1
ATOM 3044 C CA . ASP A 1 389 ? -28.531 -16.953 -0.932 1 47.78 389 ASP A CA 1
ATOM 3045 C C . ASP A 1 389 ? -29.453 -18.062 -1.421 1 47.78 389 ASP A C 1
ATOM 3047 O O . ASP A 1 389 ? -30.656 -18.031 -1.158 1 47.78 389 ASP A O 1
ATOM 3051 N N . PHE A 1 390 ? -28.812 -19 -2.07 1 45.41 390 PHE A N 1
ATOM 3052 C CA . PHE A 1 390 ? -29.609 -20.125 -2.533 1 45.41 390 PHE A CA 1
ATOM 3053 C C . PHE A 1 390 ? -30.094 -20.953 -1.354 1 45.41 390 PHE A C 1
ATOM 3055 O O . PHE A 1 390 ? -31.234 -21.438 -1.36 1 45.41 390 PHE A O 1
ATOM 3062 N N . ASN A 1 391 ? -29.172 -21.172 -0.405 1 43.06 391 ASN A N 1
ATOM 3063 C CA . ASN A 1 391 ? -29.609 -21.922 0.766 1 43.06 391 ASN A CA 1
ATOM 3064 C C . ASN A 1 391 ? -30.641 -21.141 1.576 1 43.06 391 ASN A C 1
ATOM 3066 O O . ASN A 1 391 ? -31.547 -21.719 2.156 1 43.06 391 ASN A O 1
ATOM 3070 N N . GLN A 1 392 ? -30.312 -19.844 1.71 1 41.22 392 GLN A N 1
ATOM 3071 C CA . GLN A 1 392 ? -31.344 -19.047 2.369 1 41.22 392 GLN A CA 1
ATOM 3072 C C . GLN A 1 392 ? -32.625 -19.047 1.55 1 41.22 392 GLN A C 1
ATOM 3074 O O . GLN A 1 392 ? -33.719 -18.984 2.109 1 41.22 392 GLN A O 1
ATOM 3079 N N . LEU A 1 393 ? -32.438 -19 0.311 1 35.94 393 LEU A N 1
ATOM 3080 C CA . LEU A 1 393 ? -33.656 -19.141 -0.493 1 35.94 393 LEU A CA 1
ATOM 3081 C C . LEU A 1 393 ? -34.312 -20.484 -0.205 1 35.94 393 LEU A C 1
ATOM 3083 O O . LEU A 1 393 ? -35.562 -20.562 -0.199 1 35.94 393 LEU A O 1
ATOM 3087 N N . HIS A 1 394 ? -33.469 -21.531 -0.021 1 34.97 394 HIS A N 1
ATOM 3088 C CA . HIS A 1 394 ? -34.156 -22.781 0.298 1 34.97 394 HIS A CA 1
ATOM 3089 C C . HIS A 1 394 ? -34.75 -22.75 1.691 1 34.97 394 HIS A C 1
ATOM 3091 O O . HIS A 1 394 ? -35.656 -23.531 2 1 34.97 394 HIS A O 1
ATOM 3097 N N . LEU A 1 395 ? -34.125 -22.094 2.627 1 32.41 395 LEU A N 1
ATOM 3098 C CA . LEU A 1 395 ? -34.844 -21.984 3.891 1 32.41 395 LEU A CA 1
ATOM 3099 C C . LEU A 1 395 ? -36 -21 3.773 1 32.41 395 LEU A C 1
ATOM 3101 O O . LEU A 1 395 ? -36.781 -20.859 4.699 1 32.41 395 LEU A O 1
ATOM 3105 N N . PHE A 1 396 ? -35.875 -19.875 3.098 1 31.97 396 PHE A N 1
ATOM 3106 C CA . PHE A 1 396 ? -37.094 -19.094 2.904 1 31.97 396 PHE A CA 1
ATOM 3107 C C . PHE A 1 396 ? -38.156 -19.938 2.227 1 31.97 396 PHE A C 1
ATOM 3109 O O . PHE A 1 396 ? -37.906 -20.578 1.202 1 31.97 396 PHE A O 1
ATOM 3116 N N . SER A 1 397 ? -39.188 -20.469 3.004 1 29.78 397 SER A N 1
ATOM 3117 C CA . SER A 1 397 ? -40.5 -21.094 2.744 1 29.78 397 SER A CA 1
ATOM 3118 C C . SER A 1 397 ? -41.094 -20.578 1.447 1 29.78 397 SER A C 1
ATOM 3120 O O . SER A 1 397 ? -40.719 -19.531 0.944 1 29.78 397 SER A O 1
ATOM 3122 N N . THR A 1 398 ? -42.5 -21.094 0.99 1 30.27 398 THR A N 1
ATOM 3123 C CA . THR A 1 398 ? -43.594 -21.016 0.014 1 30.27 398 THR A CA 1
ATOM 3124 C C . THR A 1 398 ? -43.938 -19.547 -0.268 1 30.27 398 THR A C 1
ATOM 3126 O O . THR A 1 398 ? -44.5 -19.234 -1.322 1 30.27 398 THR A O 1
ATOM 3129 N N . SER A 1 399 ? -44.125 -18.672 0.737 1 30.31 399 SER A N 1
ATOM 3130 C CA . SER A 1 399 ? -44.938 -17.484 0.515 1 30.31 399 SER A CA 1
ATOM 3131 C C . SER A 1 399 ? -44.156 -16.453 -0.308 1 30.31 399 SER A C 1
ATOM 3133 O O . SER A 1 399 ? -44.75 -15.766 -1.148 1 30.31 399 SER A O 1
ATOM 3135 N N . ASP A 1 400 ? -43 -16 0.035 1 31.66 400 ASP A N 1
ATOM 3136 C CA . ASP A 1 400 ? -42.5 -14.805 -0.625 1 31.66 400 ASP A CA 1
ATOM 3137 C C . ASP A 1 400 ? -41.75 -15.156 -1.909 1 31.66 400 ASP A C 1
ATOM 3139 O O . ASP A 1 400 ? -41.031 -14.328 -2.465 1 31.66 400 ASP A O 1
ATOM 3143 N N . LEU A 1 401 ? -41.594 -16.375 -2.406 1 31.91 401 LEU A N 1
ATOM 3144 C CA . LEU A 1 401 ? -41.25 -16.859 -3.736 1 31.91 401 LEU A CA 1
ATOM 3145 C C . LEU A 1 401 ? -42.062 -16.141 -4.809 1 31.91 401 LEU A C 1
ATOM 3147 O O . LEU A 1 401 ? -41.938 -16.438 -6 1 31.91 401 LEU A O 1
ATOM 3151 N N . CYS A 1 402 ? -43.156 -15.461 -4.457 1 30.91 402 CYS A N 1
ATOM 3152 C CA . CYS A 1 402 ? -44.062 -14.938 -5.473 1 30.91 402 CYS A CA 1
ATOM 3153 C C . CYS A 1 402 ? -43.406 -13.812 -6.262 1 30.91 402 CYS A C 1
ATOM 3155 O O . CYS A 1 402 ? -43.875 -13.43 -7.332 1 30.91 402 CYS A O 1
ATOM 3157 N N . ASP A 1 403 ? -42.688 -12.734 -5.625 1 28.8 403 ASP A N 1
ATOM 3158 C CA . ASP A 1 403 ? -42.281 -11.664 -6.535 1 28.8 403 ASP A CA 1
ATOM 3159 C C . ASP A 1 403 ? -40.812 -11.781 -6.898 1 28.8 403 ASP A C 1
ATOM 3161 O O . ASP A 1 403 ? -39.938 -11.297 -6.164 1 28.8 403 ASP A O 1
ATOM 3165 N N . PRO A 1 404 ? -40.438 -12.719 -7.793 1 35.41 404 PRO A N 1
ATOM 3166 C CA . PRO A 1 404 ? -39.094 -13.078 -8.297 1 35.41 404 PRO A CA 1
ATOM 3167 C C . PRO A 1 404 ? -38.281 -11.859 -8.727 1 35.41 404 PRO A C 1
ATOM 3169 O O . PRO A 1 404 ? -37.062 -11.906 -8.727 1 35.41 404 PRO A O 1
ATOM 3172 N N . GLU A 1 405 ? -38.875 -10.883 -9.273 1 33.38 405 GLU A N 1
ATOM 3173 C CA . GLU A 1 405 ? -38.188 -9.766 -9.922 1 33.38 405 GLU A CA 1
ATOM 3174 C C . GLU A 1 405 ? -37.469 -8.906 -8.898 1 33.38 405 GLU A C 1
ATOM 3176 O O . GLU A 1 405 ? -36.438 -8.273 -9.219 1 33.38 405 GLU A O 1
ATOM 3181 N N . LYS A 1 406 ? -38.219 -8.703 -7.883 1 38.91 406 LYS A N 1
ATOM 3182 C CA . LYS A 1 406 ? -37.656 -7.754 -6.93 1 38.91 406 LYS A CA 1
ATOM 3183 C C . LYS A 1 406 ? -36.406 -8.312 -6.277 1 38.91 406 LYS A C 1
ATOM 3185 O O . LYS A 1 406 ? -35.562 -7.551 -5.781 1 38.91 406 LYS A O 1
ATOM 3190 N N . HIS A 1 407 ? -36.375 -9.641 -6.145 1 37.16 407 HIS A N 1
ATOM 3191 C CA . HIS A 1 407 ? -35.25 -10.203 -5.406 1 37.16 407 HIS A CA 1
ATOM 3192 C C . HIS A 1 407 ? -34 -10.25 -6.273 1 37.16 407 HIS A C 1
ATOM 3194 O O . HIS A 1 407 ? -32.906 -10.523 -5.773 1 37.16 407 HIS A O 1
ATOM 3200 N N . LYS A 1 408 ? -34.219 -10.422 -7.543 1 41.94 408 LYS A N 1
ATOM 3201 C CA . LYS A 1 408 ? -33.062 -10.562 -8.422 1 41.94 408 LYS A CA 1
ATOM 3202 C C . LYS A 1 408 ? -32.156 -9.32 -8.383 1 41.94 408 LYS A C 1
ATOM 3204 O O . LYS A 1 408 ? -30.938 -9.422 -8.414 1 41.94 408 LYS A O 1
ATOM 3209 N N . SER A 1 409 ? -32.812 -8.25 -8.742 1 40.28 409 SER A N 1
ATOM 3210 C CA . SER A 1 409 ? -32.094 -6.992 -8.961 1 40.28 409 SER A CA 1
ATOM 3211 C C . SER A 1 409 ? -31.422 -6.52 -7.684 1 40.28 409 SER A C 1
ATOM 3213 O O . SER A 1 409 ? -30.312 -5.996 -7.727 1 40.28 409 SER A O 1
ATOM 3215 N N . THR A 1 410 ? -32.125 -6.641 -6.555 1 39.84 410 THR A N 1
ATOM 3216 C CA . THR A 1 410 ? -31.609 -6.094 -5.297 1 39.84 410 THR A CA 1
ATOM 3217 C C . THR A 1 410 ? -30.547 -7.004 -4.695 1 39.84 410 THR A C 1
ATOM 3219 O O . THR A 1 410 ? -29.609 -6.527 -4.043 1 39.84 410 THR A O 1
ATOM 3222 N N . ALA A 1 411 ? -30.672 -8.367 -4.961 1 40.75 411 ALA A N 1
ATOM 3223 C CA . ALA A 1 411 ? -29.734 -9.359 -4.434 1 40.75 411 ALA A CA 1
ATOM 3224 C C . ALA A 1 411 ? -28.375 -9.258 -5.125 1 40.75 411 ALA A C 1
ATOM 3226 O O . ALA A 1 411 ? -27.328 -9.328 -4.473 1 40.75 411 ALA A O 1
ATOM 3227 N N . ASP A 1 412 ? -28.469 -9.172 -6.512 1 46.34 412 ASP A N 1
ATOM 3228 C CA . ASP A 1 412 ? -27.25 -9.094 -7.297 1 46.34 412 ASP A CA 1
ATOM 3229 C C . ASP A 1 412 ? -26.469 -7.82 -6.965 1 46.34 412 ASP A C 1
ATOM 3231 O O . ASP A 1 412 ? -25.234 -7.852 -6.859 1 46.34 412 ASP A O 1
ATOM 3235 N N . GLY A 1 413 ? -27.25 -6.691 -6.875 1 46.5 413 GLY A N 1
ATOM 3236 C CA . GLY A 1 413 ? -26.609 -5.438 -6.496 1 46.5 413 GLY A CA 1
ATOM 3237 C C . GLY A 1 413 ? -26.047 -5.457 -5.09 1 46.5 413 GLY A C 1
ATOM 3238 O O . GLY A 1 413 ? -24.953 -4.922 -4.844 1 46.5 413 GLY A O 1
ATOM 3239 N N . ALA A 1 414 ? -26.797 -6.176 -4.305 1 50.34 414 ALA A N 1
ATOM 3240 C CA . ALA A 1 414 ? -26.375 -6.27 -2.91 1 50.34 414 ALA A CA 1
ATOM 3241 C C . ALA A 1 414 ? -25.141 -7.148 -2.766 1 50.34 414 ALA A C 1
ATOM 3243 O O . ALA A 1 414 ? -24.25 -6.852 -1.968 1 50.34 414 ALA A O 1
ATOM 3244 N N . ASP A 1 415 ? -25.188 -8.25 -3.648 1 53.12 415 ASP A N 1
ATOM 3245 C CA . ASP A 1 415 ? -24.047 -9.164 -3.602 1 53.12 415 ASP A CA 1
ATOM 3246 C C . ASP A 1 415 ? -22.781 -8.484 -4.105 1 53.12 415 ASP A C 1
ATOM 3248 O O . ASP A 1 415 ? -21.703 -8.68 -3.547 1 53.12 415 ASP A O 1
ATOM 3252 N N . ASP A 1 416 ? -23 -7.652 -5.113 1 57.69 416 ASP A N 1
ATOM 3253 C CA . ASP A 1 416 ? -21.844 -6.945 -5.637 1 57.69 416 ASP A CA 1
ATOM 3254 C C . ASP A 1 416 ? -21.297 -5.945 -4.613 1 57.69 416 ASP A C 1
ATOM 3256 O O . ASP A 1 416 ? -20.094 -5.766 -4.496 1 57.69 416 ASP A O 1
ATOM 3260 N N . ASN A 1 417 ? -22.281 -5.434 -3.928 1 62.91 417 ASN A N 1
ATOM 3261 C CA . ASN A 1 417 ? -21.828 -4.492 -2.904 1 62.91 417 ASN A CA 1
ATOM 3262 C C . ASN A 1 417 ? -21.125 -5.199 -1.758 1 62.91 417 ASN A C 1
ATOM 3264 O O . ASN A 1 417 ? -20.141 -4.68 -1.209 1 62.91 417 ASN A O 1
ATOM 3268 N N . ARG A 1 418 ? -21.594 -6.477 -1.546 1 66.69 418 ARG A N 1
ATOM 3269 C CA . ARG A 1 418 ? -20.938 -7.234 -0.482 1 66.69 418 ARG A CA 1
ATOM 3270 C C . ARG A 1 418 ? -19.547 -7.707 -0.915 1 66.69 418 ARG A C 1
ATOM 3272 O O . ARG A 1 418 ? -18.609 -7.691 -0.119 1 66.69 418 ARG A O 1
ATOM 3279 N N . LEU A 1 419 ? -19.484 -8.047 -2.217 1 72.56 419 LEU A N 1
ATOM 3280 C CA . LEU A 1 419 ? -18.188 -8.484 -2.746 1 72.56 419 LEU A CA 1
ATOM 3281 C C . LEU A 1 419 ? -17.188 -7.332 -2.762 1 72.56 419 LEU A C 1
ATOM 3283 O O . LEU A 1 419 ? -16.016 -7.523 -2.453 1 72.56 419 LEU A O 1
ATOM 3287 N N . SER A 1 420 ? -17.75 -6.191 -3.049 1 73.88 420 SER A N 1
ATOM 3288 C CA . SER A 1 420 ? -16.891 -5.016 -3.088 1 73.88 420 SER A CA 1
ATOM 3289 C C . SER A 1 420 ? -16.406 -4.645 -1.692 1 73.88 420 SER A C 1
ATOM 3291 O O . SER A 1 420 ? -15.242 -4.258 -1.519 1 73.88 420 SER A O 1
ATOM 3293 N N . THR A 1 421 ? -17.188 -4.906 -0.774 1 75.06 421 THR A N 1
ATOM 3294 C CA . THR A 1 421 ? -16.797 -4.59 0.595 1 75.06 421 THR A CA 1
ATOM 3295 C C . THR A 1 421 ? -15.766 -5.59 1.104 1 75.06 421 THR A C 1
ATOM 3297 O O . THR A 1 421 ? -14.836 -5.219 1.821 1 75.06 421 THR A O 1
ATOM 3300 N N . GLN A 1 422 ? -15.938 -6.785 0.587 1 75.69 422 GLN A N 1
ATOM 3301 C CA . GLN A 1 422 ? -15.031 -7.824 1.072 1 75.69 422 GLN A CA 1
ATOM 3302 C C . GLN A 1 422 ? -13.633 -7.652 0.488 1 75.69 422 GLN A C 1
ATOM 3304 O O . GLN A 1 422 ? -12.641 -7.844 1.187 1 75.69 422 GLN A O 1
ATOM 3309 N N . TYR A 1 423 ? -13.617 -7.336 -0.728 1 78.5 423 TYR A N 1
ATOM 3310 C CA . TYR A 1 423 ? -12.305 -7.141 -1.328 1 78.5 423 TYR A CA 1
ATOM 3311 C C . TYR A 1 423 ? -11.602 -5.926 -0.731 1 78.5 423 TYR A C 1
ATOM 3313 O O . TYR A 1 423 ? -10.391 -5.938 -0.521 1 78.5 423 TYR A O 1
ATOM 3321 N N . LYS A 1 424 ? -12.367 -4.926 -0.411 1 79.06 424 LYS A N 1
ATOM 3322 C CA . LYS A 1 424 ? -11.789 -3.723 0.182 1 79.06 424 LYS A CA 1
ATOM 3323 C C . LYS A 1 424 ? -11.281 -3.994 1.596 1 79.06 424 LYS A C 1
ATOM 3325 O O . LYS A 1 424 ? -10.258 -3.447 2.01 1 79.06 424 LYS A O 1
ATOM 3330 N N . GLN A 1 425 ? -11.93 -4.863 2.209 1 80.31 425 GLN A N 1
ATOM 3331 C CA . GLN A 1 425 ? -11.5 -5.246 3.551 1 80.31 425 GLN A CA 1
ATOM 3332 C C . GLN A 1 425 ? -10.195 -6.039 3.508 1 80.31 425 GLN A C 1
ATOM 3334 O O . GLN A 1 425 ? -9.305 -5.82 4.332 1 80.31 425 GLN A O 1
ATOM 3339 N N . LEU A 1 426 ? -10.117 -6.859 2.559 1 81.56 426 LEU A N 1
ATOM 3340 C CA . LEU A 1 426 ? -8.914 -7.664 2.418 1 81.56 426 LEU A CA 1
ATOM 3341 C C . LEU A 1 426 ? -7.715 -6.793 2.049 1 81.56 426 LEU A C 1
ATOM 3343 O O . LEU A 1 426 ? -6.625 -6.969 2.594 1 81.56 426 LEU A O 1
ATOM 3347 N N . LEU A 1 427 ? -8.016 -5.91 1.232 1 83.06 427 LEU A N 1
ATOM 3348 C CA . LEU A 1 427 ? -6.934 -5.031 0.795 1 83.06 427 LEU A CA 1
ATOM 3349 C C . LEU A 1 427 ? -6.434 -4.168 1.947 1 83.06 427 LEU A C 1
ATOM 3351 O O . LEU A 1 427 ? -5.23 -3.932 2.076 1 83.06 427 LEU A O 1
ATOM 3355 N N . THR A 1 428 ? -7.32 -3.682 2.748 1 83.31 428 THR A N 1
ATOM 3356 C CA . THR A 1 428 ? -6.941 -2.846 3.883 1 83.31 428 THR A CA 1
ATOM 3357 C C . THR A 1 428 ? -6.148 -3.652 4.91 1 83.31 428 THR A C 1
ATOM 3359 O O . THR A 1 428 ? -5.141 -3.178 5.434 1 83.31 428 THR A O 1
ATOM 3362 N N . ARG A 1 429 ? -6.574 -4.816 5.098 1 84.75 429 ARG A N 1
ATOM 3363 C CA . ARG A 1 429 ? -5.879 -5.68 6.047 1 84.75 429 ARG A CA 1
ATOM 3364 C C . ARG A 1 429 ? -4.488 -6.051 5.531 1 84.75 429 ARG A C 1
ATOM 3366 O O . ARG A 1 429 ? -3.518 -6.031 6.289 1 84.75 429 ARG A O 1
ATOM 3373 N N . ASP A 1 430 ? -4.395 -6.363 4.285 1 88.38 430 ASP A N 1
ATOM 3374 C CA . ASP A 1 430 ? -3.121 -6.742 3.688 1 88.38 430 ASP A CA 1
ATOM 3375 C C . ASP A 1 430 ? -2.137 -5.574 3.701 1 88.38 430 ASP A C 1
ATOM 3377 O O . ASP A 1 430 ? -0.96 -5.75 4.023 1 88.38 430 ASP A O 1
ATOM 3381 N N . SER A 1 431 ? -2.641 -4.43 3.387 1 87.81 431 SER A N 1
ATOM 3382 C CA . SER A 1 431 ? -1.765 -3.264 3.348 1 87.81 431 SER A CA 1
ATOM 3383 C C . SER A 1 431 ? -1.265 -2.9 4.742 1 87.81 431 SER A C 1
ATOM 3385 O O . SER A 1 431 ? -0.098 -2.541 4.914 1 87.81 431 SER A O 1
ATOM 3387 N N . ALA A 1 432 ? -2.086 -2.979 5.703 1 87.38 432 ALA A N 1
ATOM 3388 C CA . ALA A 1 432 ? -1.695 -2.672 7.078 1 87.38 432 ALA A CA 1
ATOM 3389 C C . ALA A 1 432 ? -0.687 -3.689 7.602 1 87.38 432 ALA A C 1
ATOM 3391 O O . ALA A 1 432 ? 0.31 -3.32 8.227 1 87.38 432 ALA A O 1
ATOM 3392 N N . SER A 1 433 ? -0.954 -4.945 7.324 1 90.25 433 SER A N 1
ATOM 3393 C CA . SER A 1 433 ? -0.044 -5.988 7.785 1 90.25 433 SER A CA 1
ATOM 3394 C C . SER A 1 433 ? 1.32 -5.867 7.117 1 90.25 433 SER A C 1
ATOM 3396 O O . SER A 1 433 ? 2.354 -6.02 7.77 1 90.25 433 SER A O 1
ATOM 3398 N N . LEU A 1 434 ? 1.27 -5.605 5.859 1 91.5 434 LEU A N 1
ATOM 3399 C CA . LEU A 1 434 ? 2.52 -5.461 5.121 1 91.5 434 LEU A CA 1
ATOM 3400 C C . LEU A 1 434 ? 3.324 -4.277 5.645 1 91.5 434 LEU A C 1
ATOM 3402 O O . LEU A 1 434 ? 4.547 -4.363 5.781 1 91.5 434 LEU A O 1
ATOM 3406 N N . PHE A 1 435 ? 2.711 -3.191 6.016 1 90.81 435 PHE A N 1
ATOM 3407 C CA . PHE A 1 435 ? 3.396 -2.014 6.535 1 90.81 435 PHE A CA 1
ATOM 3408 C C . PHE A 1 435 ? 4.051 -2.316 7.879 1 90.81 435 PHE A C 1
ATOM 3410 O O . PHE A 1 435 ? 5.219 -1.983 8.094 1 90.81 435 PHE A O 1
ATOM 3417 N N . VAL A 1 436 ? 3.287 -2.912 8.688 1 89.75 436 VAL A N 1
ATOM 3418 C CA . VAL A 1 436 ? 3.799 -3.209 10.016 1 89.75 436 VAL A CA 1
ATOM 3419 C C . VAL A 1 436 ? 4.992 -4.156 9.914 1 89.75 436 VAL A C 1
ATOM 3421 O O . VAL A 1 436 ? 6 -3.971 10.602 1 89.75 436 VAL A O 1
ATOM 3424 N N . LEU A 1 437 ? 4.906 -5.109 9.047 1 92.44 437 LEU A N 1
ATOM 3425 C CA . LEU A 1 437 ? 5.98 -6.082 8.898 1 92.44 437 LEU A CA 1
ATOM 3426 C C . LEU A 1 437 ? 7.227 -5.43 8.312 1 92.44 437 LEU A C 1
ATOM 3428 O O . LEU A 1 437 ? 8.344 -5.688 8.766 1 92.44 437 LEU A O 1
ATOM 3432 N N . VAL A 1 438 ? 7.027 -4.621 7.301 1 92.5 438 VAL A N 1
ATOM 3433 C CA . VAL A 1 438 ? 8.156 -3.924 6.691 1 92.5 438 VAL A CA 1
ATOM 3434 C C . VAL A 1 438 ? 8.82 -3.018 7.727 1 92.5 438 VAL A C 1
ATOM 3436 O O . VAL A 1 438 ? 10.047 -2.959 7.809 1 92.5 438 VAL A O 1
ATOM 3439 N N . PHE A 1 439 ? 8.031 -2.289 8.547 1 92 439 PHE A N 1
ATOM 3440 C CA . PHE A 1 439 ? 8.555 -1.388 9.57 1 92 439 PHE A CA 1
ATOM 3441 C C . PHE A 1 439 ? 9.367 -2.154 10.602 1 92 439 PHE A C 1
ATOM 3443 O O . PHE A 1 439 ? 10.477 -1.74 10.961 1 92 439 PHE A O 1
ATOM 3450 N N . LEU A 1 440 ? 8.867 -3.27 11 1 91.19 440 LEU A N 1
ATOM 3451 C CA . LEU A 1 440 ? 9.547 -4.066 12.023 1 91.19 440 LEU A CA 1
ATOM 3452 C C . LEU A 1 440 ? 10.852 -4.645 11.484 1 91.19 440 LEU A C 1
ATOM 3454 O O . LEU A 1 440 ? 11.867 -4.648 12.18 1 91.19 440 LEU A O 1
ATOM 3458 N N . VAL A 1 441 ? 10.852 -5.137 10.25 1 91.75 441 VAL A N 1
ATOM 3459 C CA . VAL A 1 441 ? 12.062 -5.707 9.656 1 91.75 441 VAL A CA 1
ATOM 3460 C C . VAL A 1 441 ? 13.109 -4.609 9.461 1 91.75 441 VAL A C 1
ATOM 3462 O O . VAL A 1 441 ? 14.289 -4.82 9.727 1 91.75 441 VAL A O 1
ATOM 3465 N N . CYS A 1 442 ? 12.656 -3.434 9 1 89.88 442 CYS A N 1
ATOM 3466 C CA . CYS A 1 442 ? 13.586 -2.328 8.805 1 89.88 442 CYS A CA 1
ATOM 3467 C C . CYS A 1 442 ? 14.203 -1.895 10.133 1 89.88 442 CYS A C 1
ATOM 3469 O O . CYS A 1 442 ? 15.375 -1.514 10.18 1 89.88 442 CYS A O 1
ATOM 3471 N N . THR A 1 443 ? 13.453 -1.929 11.234 1 88.94 443 THR A N 1
ATOM 3472 C CA . THR A 1 443 ? 13.945 -1.532 12.555 1 88.94 443 THR A CA 1
ATOM 3473 C C . THR A 1 443 ? 14.953 -2.551 13.086 1 88.94 443 THR A C 1
ATOM 3475 O O . THR A 1 443 ? 15.969 -2.178 13.68 1 88.94 443 THR A O 1
ATOM 3478 N N . LEU A 1 444 ? 14.703 -3.824 12.773 1 88.38 444 LEU A N 1
ATOM 3479 C CA . LEU A 1 444 ? 15.602 -4.863 13.266 1 88.38 444 LEU A CA 1
ATOM 3480 C C . LEU A 1 444 ? 16.891 -4.895 12.445 1 88.38 444 LEU A C 1
ATOM 3482 O O . LEU A 1 444 ? 17.953 -5.234 12.977 1 88.38 444 LEU A O 1
ATOM 3486 N N . GLU A 1 445 ? 16.797 -4.562 11.188 1 86.81 445 GLU A N 1
ATOM 3487 C CA . GLU A 1 445 ? 17.953 -4.605 10.305 1 86.81 445 GLU A CA 1
ATOM 3488 C C . GLU A 1 445 ? 18.609 -3.23 10.172 1 86.81 445 GLU A C 1
ATOM 3490 O O . GLU A 1 445 ? 19.281 -2.949 9.188 1 86.81 445 GLU A O 1
ATOM 3495 N N . MET A 1 446 ? 18.453 -2.383 11.055 1 82.75 446 MET A N 1
ATOM 3496 C CA . MET A 1 446 ? 18.953 -1.015 10.992 1 82.75 446 MET A CA 1
ATOM 3497 C C . MET A 1 446 ? 20.469 -1 10.914 1 82.75 446 MET A C 1
ATOM 3499 O O . MET A 1 446 ? 21.047 -0.217 10.164 1 82.75 446 MET A O 1
ATOM 3503 N N . ARG A 1 447 ? 21.078 -1.839 11.594 1 76.38 447 ARG A N 1
ATOM 3504 C CA . ARG A 1 447 ? 22.531 -1.883 11.602 1 76.38 447 ARG A CA 1
ATOM 3505 C C . ARG A 1 447 ? 23.078 -2.305 10.242 1 76.38 447 ARG A C 1
ATOM 3507 O O . ARG A 1 447 ? 24.047 -1.724 9.742 1 76.38 447 ARG A O 1
ATOM 3514 N N . ASN A 1 448 ? 22.375 -3.281 9.664 1 77.75 448 ASN A N 1
ATOM 3515 C CA . ASN A 1 448 ? 22.812 -3.775 8.359 1 77.75 448 ASN A CA 1
ATOM 3516 C C . ASN A 1 448 ? 22.516 -2.771 7.254 1 77.75 448 ASN A C 1
ATOM 3518 O O . ASN A 1 448 ? 23.297 -2.646 6.301 1 77.75 448 ASN A O 1
ATOM 3522 N N . THR A 1 449 ? 21.469 -2.072 7.395 1 74 449 THR A N 1
ATOM 3523 C CA . THR A 1 449 ? 21.094 -1.084 6.391 1 74 449 THR A CA 1
ATOM 3524 C C . THR A 1 449 ? 22.094 0.078 6.383 1 74 449 THR A C 1
ATOM 3526 O O . THR A 1 449 ? 22.391 0.632 5.324 1 74 449 THR A O 1
ATOM 3529 N N . ASN A 1 450 ? 22.578 0.417 7.523 1 70.75 450 ASN A N 1
ATOM 3530 C CA . ASN A 1 450 ? 23.547 1.508 7.617 1 70.75 450 ASN A CA 1
ATOM 3531 C C . ASN A 1 450 ? 24.922 1.093 7.082 1 70.75 450 ASN A C 1
ATOM 3533 O O . ASN A 1 450 ? 25.641 1.907 6.496 1 70.75 450 ASN A O 1
ATOM 3537 N N . SER A 1 451 ? 25.188 -0.233 7.168 1 68.75 451 SER A N 1
ATOM 3538 C CA . SER A 1 451 ? 26.484 -0.729 6.727 1 68.75 451 SER A CA 1
ATOM 3539 C C . SER A 1 451 ? 26.484 -1.016 5.23 1 68.75 451 SER A C 1
ATOM 3541 O O . SER A 1 451 ? 27.469 -0.756 4.543 1 68.75 451 SER A O 1
ATOM 3543 N N . ASP A 1 452 ? 25.406 -1.537 4.73 1 71.44 452 ASP A N 1
ATOM 3544 C CA . ASP A 1 452 ? 25.281 -1.877 3.318 1 71.44 452 ASP A CA 1
ATOM 3545 C C . ASP A 1 452 ? 23.984 -1.313 2.738 1 71.44 452 ASP A C 1
ATOM 3547 O O . ASP A 1 452 ? 23.016 -2.051 2.525 1 71.44 452 ASP A O 1
ATOM 3551 N N . PRO A 1 453 ? 24.016 -0.043 2.367 1 67.12 453 PRO A N 1
ATOM 3552 C CA . PRO A 1 453 ? 22.766 0.604 1.956 1 67.12 453 PRO A CA 1
ATOM 3553 C C . PRO A 1 453 ? 22.281 0.137 0.584 1 67.12 453 PRO A C 1
ATOM 3555 O O . PRO A 1 453 ? 21.094 0.234 0.28 1 67.12 453 PRO A O 1
ATOM 3558 N N . LEU A 1 454 ? 23.172 -0.379 -0.229 1 66 454 LEU A N 1
ATOM 3559 C CA . LEU A 1 454 ? 22.75 -0.75 -1.577 1 66 454 LEU A CA 1
ATOM 3560 C C . LEU A 1 454 ? 21.984 -2.07 -1.565 1 66 454 LEU A C 1
ATOM 3562 O O . LEU A 1 454 ? 20.969 -2.205 -2.238 1 66 454 LEU A O 1
ATOM 3566 N N . ASN A 1 455 ? 22.531 -3.057 -0.744 1 68.81 455 ASN A N 1
ATOM 3567 C CA . ASN A 1 455 ? 21.859 -4.344 -0.673 1 68.81 455 ASN A CA 1
ATOM 3568 C C . ASN A 1 455 ? 20.641 -4.285 0.255 1 68.81 455 ASN A C 1
ATOM 3570 O O . ASN A 1 455 ? 19.609 -4.875 -0.039 1 68.81 455 ASN A O 1
ATOM 3574 N N . TYR A 1 456 ? 20.875 -3.557 1.306 1 72.94 456 TYR A N 1
ATOM 3575 C CA . TYR A 1 456 ? 19.797 -3.461 2.291 1 72.94 456 TYR A CA 1
ATOM 3576 C C . TYR A 1 456 ? 18.969 -2.201 2.074 1 72.94 456 TYR A C 1
ATOM 3578 O O . TYR A 1 456 ? 18.766 -1.425 3.008 1 72.94 456 TYR A O 1
ATOM 3586 N N . SER A 1 457 ? 18.578 -2.051 0.806 1 80.69 457 SER A N 1
ATOM 3587 C CA . SER A 1 457 ? 17.688 -0.948 0.491 1 80.69 457 SER A CA 1
ATOM 3588 C C . SER A 1 457 ? 16.266 -1.238 0.977 1 80.69 457 SER A C 1
ATOM 3590 O O . SER A 1 457 ? 15.883 -2.4 1.128 1 80.69 457 SER A O 1
ATOM 3592 N N . VAL A 1 458 ? 15.602 -0.221 1.323 1 84.62 458 VAL A N 1
ATOM 3593 C CA . VAL A 1 458 ? 14.227 -0.364 1.796 1 84.62 458 VAL A CA 1
ATOM 3594 C C . VAL A 1 458 ? 13.391 -1.09 0.745 1 84.62 458 VAL A C 1
ATOM 3596 O O . VAL A 1 458 ? 12.531 -1.907 1.082 1 84.62 458 VAL A O 1
ATOM 3599 N N . PHE A 1 459 ? 13.727 -0.892 -0.46 1 87.06 459 PHE A N 1
ATOM 3600 C CA . PHE A 1 459 ? 12.961 -1.528 -1.523 1 87.06 459 PHE A CA 1
ATOM 3601 C C . PHE A 1 459 ? 13.211 -3.031 -1.55 1 87.06 459 PHE A C 1
ATOM 3603 O O . PHE A 1 459 ? 12.289 -3.818 -1.771 1 87.06 459 PHE A O 1
ATOM 3610 N N . ASN A 1 460 ? 14.445 -3.4 -1.346 1 87.75 460 ASN A N 1
ATOM 3611 C CA . ASN A 1 460 ? 14.75 -4.824 -1.314 1 87.75 460 ASN A CA 1
ATOM 3612 C C . ASN A 1 460 ? 14.031 -5.527 -0.168 1 87.75 460 ASN A C 1
ATOM 3614 O O . ASN A 1 460 ? 13.594 -6.672 -0.312 1 87.75 460 ASN A O 1
ATOM 3618 N N . ILE A 1 461 ? 13.914 -4.824 0.898 1 89.12 461 ILE A N 1
ATOM 3619 C CA . ILE A 1 461 ? 13.203 -5.387 2.045 1 89.12 461 ILE A CA 1
ATOM 3620 C C . ILE A 1 461 ? 11.719 -5.496 1.731 1 89.12 461 ILE A C 1
ATOM 3622 O O . ILE A 1 461 ? 11.086 -6.516 2.021 1 89.12 461 ILE A O 1
ATOM 3626 N N . VAL A 1 462 ? 11.234 -4.426 1.133 1 91.12 462 VAL A N 1
ATOM 3627 C CA . VAL A 1 462 ? 9.82 -4.418 0.77 1 91.12 462 VAL A CA 1
ATOM 3628 C C . VAL A 1 462 ? 9.539 -5.543 -0.223 1 91.12 462 VAL A C 1
ATOM 3630 O O . VAL A 1 462 ? 8.531 -6.246 -0.102 1 91.12 462 VAL A O 1
ATOM 3633 N N . PHE A 1 463 ? 10.359 -5.723 -1.2 1 91.38 463 PHE A N 1
ATOM 3634 C CA . PHE A 1 463 ? 10.195 -6.758 -2.213 1 91.38 463 PHE A CA 1
ATOM 3635 C C . PHE A 1 463 ? 10.18 -8.141 -1.576 1 91.38 463 PHE A C 1
ATOM 3637 O O . PHE A 1 463 ? 9.328 -8.977 -1.899 1 91.38 463 PHE A O 1
ATOM 3644 N N . GLU A 1 464 ? 11.078 -8.383 -0.649 1 90.5 464 GLU A N 1
ATOM 3645 C CA . GLU A 1 464 ? 11.188 -9.68 0.025 1 90.5 464 GLU A CA 1
ATOM 3646 C C . GLU A 1 464 ? 9.969 -9.953 0.9 1 90.5 464 GLU A C 1
ATOM 3648 O O . GLU A 1 464 ? 9.461 -11.07 0.927 1 90.5 464 GLU A O 1
ATOM 3653 N N . VAL A 1 465 ? 9.531 -8.953 1.605 1 91.81 465 VAL A N 1
ATOM 3654 C CA . VAL A 1 465 ? 8.391 -9.117 2.504 1 91.81 465 VAL A CA 1
ATOM 3655 C C . VAL A 1 465 ? 7.121 -9.367 1.691 1 91.81 465 VAL A C 1
ATOM 3657 O O . VAL A 1 465 ? 6.297 -10.203 2.061 1 91.81 465 VAL A O 1
ATOM 3660 N N . ILE A 1 466 ? 6.977 -8.648 0.62 1 91.94 466 ILE A N 1
ATOM 3661 C CA . ILE A 1 466 ? 5.809 -8.836 -0.236 1 91.94 466 ILE A CA 1
ATOM 3662 C C . ILE A 1 466 ? 5.844 -10.234 -0.851 1 91.94 466 ILE A C 1
ATOM 3664 O O . ILE A 1 466 ? 4.809 -10.891 -0.975 1 91.94 466 ILE A O 1
ATOM 3668 N N . SER A 1 467 ? 7.027 -10.625 -1.267 1 90.94 467 SER A N 1
ATOM 3669 C CA . SER A 1 467 ? 7.18 -11.969 -1.829 1 90.94 467 SER A CA 1
ATOM 3670 C C . SER A 1 467 ? 6.816 -13.039 -0.808 1 90.94 467 SER A C 1
ATOM 3672 O O . SER A 1 467 ? 6.16 -14.031 -1.144 1 90.94 467 SER A O 1
ATOM 3674 N N . ALA A 1 468 ? 7.203 -12.812 0.417 1 89.62 468 ALA A N 1
ATOM 3675 C CA . ALA A 1 468 ? 6.895 -13.766 1.481 1 89.62 468 ALA A CA 1
ATOM 3676 C C . ALA A 1 468 ? 5.406 -13.742 1.822 1 89.62 468 ALA A C 1
ATOM 3678 O O . ALA A 1 468 ? 4.797 -14.789 2.039 1 89.62 468 ALA A O 1
ATOM 3679 N N . TYR A 1 469 ? 4.855 -12.562 1.848 1 88.94 469 TYR A N 1
ATOM 3680 C CA . TYR A 1 469 ? 3.443 -12.422 2.182 1 88.94 469 TYR A CA 1
ATOM 3681 C C . TYR A 1 469 ? 2.564 -13.008 1.086 1 88.94 469 TYR A C 1
ATOM 3683 O O . TYR A 1 469 ? 1.49 -13.547 1.365 1 88.94 469 TYR A O 1
ATOM 3691 N N . GLY A 1 470 ? 2.92 -12.852 -0.101 1 85.88 470 GLY A N 1
ATOM 3692 C CA . GLY A 1 470 ? 2.188 -13.422 -1.222 1 85.88 470 GLY A CA 1
ATOM 3693 C C . GLY A 1 470 ? 2.5 -14.883 -1.455 1 85.88 470 GLY A C 1
ATOM 3694 O O . GLY A 1 470 ? 1.854 -15.539 -2.275 1 85.88 470 GLY A O 1
ATOM 3695 N N . ASN A 1 471 ? 3.379 -15.453 -0.819 1 86.38 471 ASN A N 1
ATOM 3696 C CA . ASN A 1 471 ? 3.828 -16.828 -0.967 1 86.38 471 ASN A CA 1
ATOM 3697 C C . ASN A 1 471 ? 4.301 -17.109 -2.389 1 86.38 471 ASN A C 1
ATOM 3699 O O . ASN A 1 471 ? 3.938 -18.141 -2.977 1 86.38 471 ASN A O 1
ATOM 3703 N N . VAL A 1 472 ? 4.973 -16.203 -3.008 1 86.94 472 VAL A N 1
ATOM 3704 C CA . VAL A 1 472 ? 5.523 -16.359 -4.348 1 86.94 472 VAL A CA 1
ATOM 3705 C C . VAL A 1 472 ? 6.961 -16.859 -4.258 1 86.94 472 VAL A C 1
ATOM 3707 O O . VAL A 1 472 ? 7.34 -17.812 -4.961 1 86.94 472 VAL A O 1
ATOM 3710 N N . GLY A 1 473 ? 7.828 -16.266 -3.439 1 86.19 473 GLY A N 1
ATOM 3711 C CA . GLY A 1 473 ? 9.164 -16.781 -3.201 1 86.19 473 GLY A CA 1
ATOM 3712 C C . GLY A 1 473 ? 10.219 -16.141 -4.078 1 86.19 473 GLY A C 1
ATOM 3713 O O . GLY A 1 473 ? 11.344 -16.625 -4.18 1 86.19 473 GLY A O 1
ATOM 3714 N N . LEU A 1 474 ? 9.93 -15.086 -4.742 1 87.25 474 LEU A N 1
ATOM 3715 C CA . LEU A 1 474 ? 10.93 -14.359 -5.523 1 87.25 474 LEU A CA 1
ATOM 3716 C C . LEU A 1 474 ? 11.797 -13.492 -4.625 1 87.25 474 LEU A C 1
ATOM 3718 O O . LEU A 1 474 ? 11.312 -12.93 -3.643 1 87.25 474 LEU A O 1
ATOM 3722 N N . SER A 1 475 ? 13.07 -13.422 -4.895 1 85.81 475 SER A N 1
ATOM 3723 C CA . SER A 1 475 ? 14.016 -12.617 -4.121 1 85.81 475 SER A CA 1
ATOM 3724 C C . SER A 1 475 ? 15.008 -11.906 -5.031 1 85.81 475 SER A C 1
ATOM 3726 O O . SER A 1 475 ? 15.32 -12.391 -6.121 1 85.81 475 SER A O 1
ATOM 3728 N N . LEU A 1 476 ? 15.453 -10.742 -4.684 1 83.31 476 LEU A N 1
ATOM 3729 C CA . LEU A 1 476 ? 16.438 -9.984 -5.438 1 83.31 476 LEU A CA 1
ATOM 3730 C C . LEU A 1 476 ? 17.859 -10.453 -5.102 1 83.31 476 LEU A C 1
ATOM 3732 O O . LEU A 1 476 ? 18.797 -10.156 -5.832 1 83.31 476 LEU A O 1
ATOM 3736 N N . GLY A 1 477 ? 17.969 -11.336 -4.262 1 74.81 477 GLY A N 1
ATOM 3737 C CA . GLY A 1 477 ? 19.266 -11.906 -3.936 1 74.81 477 GLY A CA 1
ATOM 3738 C C . GLY A 1 477 ? 20.234 -10.891 -3.354 1 74.81 477 GLY A C 1
ATOM 3739 O O . GLY A 1 477 ? 19.891 -9.719 -3.195 1 74.81 477 GLY A O 1
ATOM 3740 N N . TYR A 1 478 ? 21.406 -11.289 -2.871 1 69.88 478 TYR A N 1
ATOM 3741 C CA . TYR A 1 478 ? 22.469 -10.453 -2.324 1 69.88 478 TYR A CA 1
ATOM 3742 C C . TYR A 1 478 ? 23.656 -10.391 -3.277 1 69.88 478 TYR A C 1
ATOM 3744 O O . TYR A 1 478 ? 24.125 -11.422 -3.766 1 69.88 478 TYR A O 1
ATOM 3752 N N . SER A 1 479 ? 23.844 -9.211 -3.828 1 64 479 SER A N 1
ATOM 3753 C CA . SER A 1 479 ? 24.969 -9.062 -4.742 1 64 479 SER A CA 1
ATOM 3754 C C . SER A 1 479 ? 26.188 -8.484 -4.031 1 64 479 SER A C 1
ATOM 3756 O O . SER A 1 479 ? 26.094 -7.418 -3.414 1 64 479 SER A O 1
ATOM 3758 N N . CYS A 1 480 ? 27.141 -9.273 -3.951 1 61.28 480 CYS A N 1
ATOM 3759 C CA . CYS A 1 480 ? 28.391 -8.805 -3.369 1 61.28 480 CYS A CA 1
ATOM 3760 C C . CYS A 1 480 ? 28.969 -7.645 -4.18 1 61.28 480 CYS A C 1
ATOM 3762 O O . CYS A 1 480 ? 29.656 -6.785 -3.633 1 61.28 480 CYS A O 1
ATOM 3764 N N . GLU A 1 481 ? 28.641 -7.715 -5.43 1 55.41 481 GLU A N 1
ATOM 3765 C CA . GLU A 1 481 ? 29.141 -6.629 -6.262 1 55.41 481 GLU A CA 1
ATOM 3766 C C . GLU A 1 481 ? 28.578 -5.281 -5.82 1 55.41 481 GLU A C 1
ATOM 3768 O O . GLU A 1 481 ? 29.297 -4.281 -5.781 1 55.41 481 GLU A O 1
ATOM 3773 N N . GLN A 1 482 ? 27.422 -5.32 -5.434 1 55.28 482 GLN A N 1
ATOM 3774 C CA . GLN A 1 482 ? 26.781 -4.082 -4.992 1 55.28 482 GLN A CA 1
ATOM 3775 C C . GLN A 1 482 ? 27.344 -3.625 -3.646 1 55.28 482 GLN A C 1
ATOM 3777 O O . GLN A 1 482 ? 27.484 -2.426 -3.406 1 55.28 482 GLN A O 1
ATOM 3782 N N . TRP A 1 483 ? 27.656 -4.629 -2.828 1 52.91 483 TRP A N 1
ATOM 3783 C CA . TRP A 1 483 ? 28.281 -4.332 -1.541 1 52.91 483 TRP A CA 1
ATOM 3784 C C . TRP A 1 483 ? 29.641 -3.658 -1.734 1 52.91 483 TRP A C 1
ATOM 3786 O O . TRP A 1 483 ? 29.969 -2.707 -1.025 1 52.91 483 TRP A O 1
ATOM 3796 N N . GLN A 1 484 ? 30.406 -4.246 -2.666 1 51.62 484 GLN A N 1
ATOM 3797 C CA . GLN A 1 484 ? 31.734 -3.676 -2.916 1 51.62 484 GLN A CA 1
ATOM 3798 C C . GLN A 1 484 ? 31.625 -2.225 -3.377 1 51.62 484 GLN A C 1
ATOM 3800 O O . GLN A 1 484 ? 32.438 -1.391 -3.01 1 51.62 484 GLN A O 1
ATOM 3805 N N . ARG A 1 485 ? 30.578 -1.959 -4.027 1 49.59 485 ARG A N 1
ATOM 3806 C CA . ARG A 1 485 ? 30.391 -0.597 -4.516 1 49.59 485 ARG A CA 1
ATOM 3807 C C . ARG A 1 485 ? 30.062 0.358 -3.373 1 49.59 485 ARG A C 1
ATOM 3809 O O . ARG A 1 485 ? 30.516 1.51 -3.375 1 49.59 485 ARG A O 1
ATOM 3816 N N . ALA A 1 486 ? 29.328 -0.112 -2.525 1 51.62 486 ALA A N 1
ATOM 3817 C CA . ALA A 1 486 ? 28.969 0.716 -1.376 1 51.62 486 ALA A CA 1
ATOM 3818 C C . ALA A 1 486 ? 30.156 0.883 -0.428 1 51.62 486 ALA A C 1
ATOM 3820 O O . ALA A 1 486 ? 30.344 1.948 0.165 1 51.62 486 ALA A O 1
ATOM 3821 N N . SER A 1 487 ? 30.859 -0.273 -0.073 1 47.34 487 SER A N 1
ATOM 3822 C CA . SER A 1 487 ? 31.984 -0.272 0.855 1 47.34 487 SER A CA 1
ATOM 3823 C C . SER A 1 487 ? 33.188 0.45 0.26 1 47.34 487 SER A C 1
ATOM 3825 O O . SER A 1 487 ? 34.156 0.752 0.97 1 47.34 487 SER A O 1
ATOM 3827 N N . SER A 1 488 ? 33.375 0.411 -0.956 1 44.34 488 SER A N 1
ATOM 3828 C CA . SER A 1 488 ? 34.594 1.067 -1.383 1 44.34 488 SER A CA 1
ATOM 3829 C C . SER A 1 488 ? 34.75 2.428 -0.713 1 44.34 488 SER A C 1
ATOM 3831 O O . SER A 1 488 ? 35.875 2.955 -0.625 1 44.34 488 SER A O 1
ATOM 3833 N N . ASN A 1 489 ? 33.781 3.131 -0.436 1 38.38 489 ASN A N 1
ATOM 3834 C CA . ASN A 1 489 ? 34.094 4.398 0.212 1 38.38 489 ASN A CA 1
ATOM 3835 C C . ASN A 1 489 ? 34.438 4.203 1.684 1 38.38 489 ASN A C 1
ATOM 3837 O O . ASN A 1 489 ? 34.812 5.16 2.375 1 38.38 489 ASN A O 1
ATOM 3841 N N . SER A 1 490 ? 33.719 3.428 2.5 1 36.09 490 SER A N 1
ATOM 3842 C CA . SER A 1 490 ? 34.281 3.301 3.848 1 36.09 490 SER A CA 1
ATOM 3843 C C . SER A 1 490 ? 35.531 2.436 3.859 1 36.09 490 SER A C 1
ATOM 3845 O O . SER A 1 490 ? 35.75 1.624 2.955 1 36.09 490 SER A O 1
ATOM 3847 N N . SER A 1 491 ? 36.656 2.869 4.52 1 35.44 491 SER A N 1
ATOM 3848 C CA . SER A 1 491 ? 37.969 2.283 4.785 1 35.44 491 SER A CA 1
ATOM 3849 C C . SER A 1 491 ? 37.844 0.775 4.992 1 35.44 491 SER A C 1
ATOM 3851 O O . SER A 1 491 ? 38.844 0.117 5.301 1 35.44 491 SER A O 1
ATOM 3853 N N . THR A 1 492 ? 36.812 0.192 5.277 1 35.69 492 THR A N 1
ATOM 3854 C CA . THR A 1 492 ? 36.969 -1.203 5.676 1 35.69 492 THR A CA 1
ATOM 3855 C C . THR A 1 492 ? 37.219 -2.088 4.457 1 35.69 492 THR A C 1
ATOM 3857 O O . THR A 1 492 ? 36.281 -2.533 3.795 1 35.69 492 THR A O 1
ATOM 3860 N N . SER A 1 493 ? 38.125 -1.896 3.592 1 36.78 493 SER A N 1
ATOM 3861 C CA . SER A 1 493 ? 38.844 -2.633 2.559 1 36.78 493 SER A CA 1
ATOM 3862 C C . SER A 1 493 ? 38.781 -4.137 2.797 1 36.78 493 SER A C 1
ATOM 3864 O O . SER A 1 493 ? 38.75 -4.918 1.844 1 36.78 493 SER A O 1
ATOM 3866 N N . GLN A 1 494 ? 39.156 -4.621 3.951 1 36.22 494 GLN A N 1
ATOM 3867 C CA . GLN A 1 494 ? 39.438 -6.012 4.293 1 36.22 494 GLN A CA 1
ATOM 3868 C C . GLN A 1 494 ? 38.188 -6.879 4.184 1 36.22 494 GLN A C 1
ATOM 3870 O O . GLN A 1 494 ? 38.281 -8.102 4.062 1 36.22 494 GLN A O 1
ATOM 3875 N N . LEU A 1 495 ? 36.969 -6.312 4.348 1 37.31 495 LEU A N 1
ATOM 3876 C CA . LEU A 1 495 ? 35.875 -7.258 4.414 1 37.31 495 LEU A CA 1
ATOM 3877 C C . LEU A 1 495 ? 35.312 -7.527 3.023 1 37.31 495 LEU A C 1
ATOM 3879 O O . LEU A 1 495 ? 34.281 -8.195 2.887 1 37.31 495 LEU A O 1
ATOM 3883 N N . ALA A 1 496 ? 35.781 -7.004 2 1 41.22 496 ALA A N 1
ATOM 3884 C CA . ALA A 1 496 ? 35.5 -7.254 0.586 1 41.22 496 ALA A CA 1
ATOM 3885 C C . ALA A 1 496 ? 35.656 -8.734 0.255 1 41.22 496 ALA A C 1
ATOM 3887 O O . ALA A 1 496 ? 34.906 -9.273 -0.566 1 41.22 496 ALA A O 1
ATOM 3888 N N . ASP A 1 497 ? 36.719 -9.148 0.597 1 43.53 497 ASP A N 1
ATOM 3889 C CA . ASP A 1 497 ? 37.062 -10.539 0.303 1 43.53 497 ASP A CA 1
ATOM 3890 C C . ASP A 1 497 ? 35.969 -11.484 0.812 1 43.53 497 ASP A C 1
ATOM 3892 O O . ASP A 1 497 ? 35.875 -12.625 0.344 1 43.53 497 ASP A O 1
ATOM 3896 N N . GLU A 1 498 ? 35.25 -11.078 1.875 1 45.88 498 GLU A N 1
ATOM 3897 C CA . GLU A 1 498 ? 34.406 -12.078 2.488 1 45.88 498 GLU A CA 1
ATOM 3898 C C . GLU A 1 498 ? 32.969 -12 1.93 1 45.88 498 GLU A C 1
ATOM 3900 O O . GLU A 1 498 ? 32.094 -12.719 2.385 1 45.88 498 GLU A O 1
ATOM 3905 N N . CYS A 1 499 ? 32.812 -11.078 1.079 1 52.91 499 CYS A N 1
ATOM 3906 C CA . CYS A 1 499 ? 31.422 -11.07 0.63 1 52.91 499 CYS A CA 1
ATOM 3907 C C . CYS A 1 499 ? 31.156 -12.18 -0.378 1 52.91 499 CYS A C 1
ATOM 3909 O O . CYS A 1 499 ? 31.812 -12.242 -1.42 1 52.91 499 CYS A O 1
ATOM 3911 N N . LYS A 1 500 ? 30.812 -13.352 -0.039 1 53.19 500 LYS A N 1
ATOM 3912 C CA . LYS A 1 500 ? 30.438 -14.484 -0.888 1 53.19 500 LYS A CA 1
ATOM 3913 C C . LYS A 1 500 ? 29.062 -14.289 -1.488 1 53.19 500 LYS A C 1
ATOM 3915 O O . LYS A 1 500 ? 28.109 -13.945 -0.776 1 53.19 500 LYS A O 1
ATOM 3920 N N . ASN A 1 501 ? 29.047 -13.992 -2.766 1 57.62 501 ASN A N 1
ATOM 3921 C CA . ASN A 1 501 ? 27.75 -14.055 -3.449 1 57.62 501 ASN A CA 1
ATOM 3922 C C . ASN A 1 501 ? 26.984 -15.312 -3.07 1 57.62 501 ASN A C 1
ATOM 3924 O O . ASN A 1 501 ? 27.453 -16.422 -3.268 1 57.62 501 ASN A O 1
ATOM 3928 N N . VAL A 1 502 ? 26.297 -15.234 -2.004 1 58.75 502 VAL A N 1
ATOM 3929 C CA . VAL A 1 502 ? 25.531 -16.406 -1.618 1 58.75 502 VAL A CA 1
ATOM 3930 C C . VAL A 1 502 ? 24.234 -16.469 -2.432 1 58.75 502 VAL A C 1
ATOM 3932 O O . VAL A 1 502 ? 23.594 -15.445 -2.668 1 58.75 502 VAL A O 1
ATOM 3935 N N . SER A 1 503 ? 24.016 -17.547 -3.154 1 61.84 503 SER A N 1
ATOM 3936 C CA . SER A 1 503 ? 22.922 -17.797 -4.086 1 61.84 503 SER A CA 1
ATOM 3937 C C . SER A 1 503 ? 21.609 -18.047 -3.344 1 61.84 503 SER A C 1
ATOM 3939 O O . SER A 1 503 ? 20.688 -18.656 -3.891 1 61.84 503 SER A O 1
ATOM 3941 N N . TYR A 1 504 ? 21.594 -17.609 -2.043 1 65.31 504 TYR A N 1
ATOM 3942 C CA . TYR A 1 504 ? 20.297 -17.781 -1.409 1 65.31 504 TYR A CA 1
ATOM 3943 C C . TYR A 1 504 ? 19.516 -16.469 -1.398 1 65.31 504 TYR A C 1
ATOM 3945 O O . TYR A 1 504 ? 19.969 -15.461 -1.94 1 65.31 504 TYR A O 1
ATOM 3953 N N . SER A 1 505 ? 18.328 -16.594 -0.901 1 76.44 505 SER A N 1
ATOM 3954 C CA . SER A 1 505 ? 17.438 -15.445 -0.877 1 76.44 505 SER A CA 1
ATOM 3955 C C . SER A 1 505 ? 17.984 -14.328 0.006 1 76.44 505 SER A C 1
ATOM 3957 O O . SER A 1 505 ? 18.828 -14.578 0.871 1 76.44 505 SER A O 1
ATOM 3959 N N . PHE A 1 506 ? 17.781 -13.109 -0.326 1 76.69 506 PHE A N 1
ATOM 3960 C CA . PHE A 1 506 ? 18.188 -11.922 0.424 1 76.69 506 PHE A CA 1
ATOM 3961 C C . PHE A 1 506 ? 17.891 -12.094 1.909 1 76.69 506 PHE A C 1
ATOM 3963 O O . PHE A 1 506 ? 18.672 -11.648 2.758 1 76.69 506 PHE A O 1
ATOM 3970 N N . SER A 1 507 ? 16.875 -12.883 2.266 1 76.62 507 SER A N 1
ATOM 3971 C CA . SER A 1 507 ? 16.453 -13.086 3.648 1 76.62 507 SER A CA 1
ATOM 3972 C C . SER A 1 507 ? 17.438 -13.961 4.41 1 76.62 507 SER A C 1
ATOM 3974 O O . SER A 1 507 ? 17.453 -13.977 5.641 1 76.62 507 SER A O 1
ATOM 3976 N N . GLY A 1 508 ? 18.266 -14.68 3.631 1 75.62 508 GLY A N 1
ATOM 3977 C CA . GLY A 1 508 ? 19.25 -15.531 4.273 1 75.62 508 GLY A CA 1
ATOM 3978 C C . GLY A 1 508 ? 20.312 -14.75 5.027 1 75.62 508 GLY A C 1
ATOM 3979 O O . GLY A 1 508 ? 20.906 -15.258 5.973 1 75.62 508 GLY A O 1
ATOM 3980 N N . LYS A 1 509 ? 20.469 -13.5 4.664 1 76.12 509 LYS A N 1
ATOM 3981 C CA . LYS A 1 509 ? 21.516 -12.672 5.277 1 76.12 509 LYS A CA 1
ATOM 3982 C C . LYS A 1 509 ? 20.938 -11.805 6.395 1 76.12 509 LYS A C 1
ATOM 3984 O O . LYS A 1 509 ? 21.656 -11.055 7.047 1 76.12 509 LYS A O 1
ATOM 3989 N N . TRP A 1 510 ? 19.703 -12.039 6.648 1 82.62 510 TRP A N 1
ATOM 3990 C CA . TRP A 1 510 ? 19.047 -11.227 7.672 1 82.62 510 TRP A CA 1
ATOM 3991 C C . TRP A 1 510 ? 19.359 -11.75 9.07 1 82.62 510 TRP A C 1
ATOM 3993 O O . TRP A 1 510 ? 19.906 -12.844 9.219 1 82.62 510 TRP A O 1
ATOM 4003 N N . SER A 1 511 ? 19.156 -10.914 10.039 1 86 511 SER A N 1
ATOM 4004 C CA . SER A 1 511 ? 19.297 -11.312 11.43 1 86 511 SER A CA 1
ATOM 4005 C C . SER A 1 511 ? 18.25 -12.352 11.82 1 86 511 SER A C 1
ATOM 4007 O O . SER A 1 511 ? 17.266 -12.555 11.094 1 86 511 SER A O 1
ATOM 4009 N N . SER A 1 512 ? 18.453 -13.039 12.852 1 86.5 512 SER A N 1
ATOM 4010 C CA . SER A 1 512 ? 17.547 -14.102 13.289 1 86.5 512 SER A CA 1
ATOM 4011 C C . SER A 1 512 ? 16.156 -13.555 13.602 1 86.5 512 SER A C 1
ATOM 4013 O O . SER A 1 512 ? 15.148 -14.211 13.328 1 86.5 512 SER A O 1
ATOM 4015 N N . GLY A 1 513 ? 16.109 -12.398 14.164 1 87.62 513 GLY A N 1
ATOM 4016 C CA . GLY A 1 513 ? 14.82 -11.797 14.438 1 87.62 513 GLY A CA 1
ATOM 4017 C C . GLY A 1 513 ? 14.023 -11.5 13.18 1 87.62 513 GLY A C 1
ATOM 4018 O O . GLY A 1 513 ? 12.82 -11.75 13.133 1 87.62 513 GLY A O 1
ATOM 4019 N N . SER A 1 514 ? 14.711 -11.062 12.242 1 89.62 514 SER A N 1
ATOM 4020 C CA . SER A 1 514 ? 14.039 -10.742 10.984 1 89.62 514 SER A CA 1
ATOM 4021 C C . SER A 1 514 ? 13.617 -12.008 10.242 1 89.62 514 SER A C 1
ATOM 4023 O O . SER A 1 514 ? 12.602 -12.016 9.547 1 89.62 514 SER A O 1
ATOM 4025 N N . LYS A 1 515 ? 14.375 -13.102 10.391 1 89.19 515 LYS A N 1
ATOM 4026 C CA . LYS A 1 515 ? 13.992 -14.367 9.766 1 89.19 515 LYS A CA 1
ATOM 4027 C C . LYS A 1 515 ? 12.719 -14.922 10.398 1 89.19 515 LYS A C 1
ATOM 4029 O O . LYS A 1 515 ? 11.859 -15.461 9.695 1 89.19 515 LYS A O 1
ATOM 4034 N N . LEU A 1 516 ? 12.578 -14.734 11.648 1 89.62 516 LEU A N 1
ATOM 4035 C CA . LEU A 1 516 ? 11.375 -15.188 12.344 1 89.62 516 LEU A CA 1
ATOM 4036 C C . LEU A 1 516 ? 10.164 -14.375 11.906 1 89.62 516 LEU A C 1
ATOM 4038 O O . LEU A 1 516 ? 9.07 -14.922 11.75 1 89.62 516 LEU A O 1
ATOM 4042 N N . LEU A 1 517 ? 10.414 -13.102 11.766 1 90.62 517 LEU A N 1
ATOM 4043 C CA . LEU A 1 517 ? 9.328 -12.25 11.305 1 90.62 517 LEU A CA 1
ATOM 4044 C C . LEU A 1 517 ? 8.883 -12.633 9.898 1 90.62 517 LEU A C 1
ATOM 4046 O O . LEU A 1 517 ? 7.699 -12.57 9.578 1 90.62 517 LEU A O 1
ATOM 4050 N N . LEU A 1 518 ? 9.859 -13.031 9.117 1 89.81 518 LEU A N 1
ATOM 4051 C CA . LEU A 1 518 ? 9.539 -13.43 7.75 1 89.81 518 LEU A CA 1
ATOM 4052 C C . LEU A 1 518 ? 8.742 -14.727 7.73 1 89.81 518 LEU A C 1
ATOM 4054 O O . LEU A 1 518 ? 7.844 -14.891 6.898 1 89.81 518 LEU A O 1
ATOM 4058 N N . ILE A 1 519 ? 9.023 -15.602 8.641 1 87.81 519 ILE A N 1
ATOM 4059 C CA . ILE A 1 519 ? 8.273 -16.844 8.75 1 87.81 519 ILE A CA 1
ATOM 4060 C C . ILE A 1 519 ? 6.832 -16.547 9.156 1 87.81 519 ILE A C 1
ATOM 4062 O O . ILE A 1 519 ? 5.891 -17.125 8.602 1 87.81 519 ILE A O 1
ATOM 4066 N N . CYS A 1 520 ? 6.711 -15.586 10.062 1 87.62 520 CYS A N 1
ATOM 4067 C CA . CYS A 1 520 ? 5.371 -15.172 10.469 1 87.62 520 CYS A CA 1
ATOM 4068 C C . CYS A 1 520 ? 4.617 -14.547 9.305 1 87.62 520 CYS A C 1
ATOM 4070 O O . CYS A 1 520 ? 3.41 -14.758 9.156 1 87.62 520 CYS A O 1
ATOM 4072 N N . CYS A 1 521 ? 5.379 -13.82 8.516 1 89.19 521 CYS A N 1
ATOM 4073 C CA . CYS A 1 521 ? 4.785 -13.18 7.348 1 89.19 521 CYS A CA 1
ATOM 4074 C C . CYS A 1 521 ? 4.289 -14.227 6.355 1 89.19 521 CYS A C 1
ATOM 4076 O O . CYS A 1 521 ? 3.199 -14.086 5.797 1 89.19 521 CYS A O 1
ATOM 4078 N N . MET A 1 522 ? 4.992 -15.273 6.199 1 88.88 522 MET A N 1
ATOM 4079 C CA . MET A 1 522 ? 4.617 -16.328 5.266 1 88.88 522 MET A CA 1
ATOM 4080 C C . MET A 1 522 ? 3.365 -17.062 5.746 1 88.88 522 MET A C 1
ATOM 4082 O O . MET A 1 522 ? 2.488 -17.391 4.949 1 88.88 522 MET A O 1
ATOM 4086 N N . ILE A 1 523 ? 3.232 -17.203 7.008 1 85.56 523 ILE A N 1
ATOM 4087 C CA . ILE A 1 523 ? 2.082 -17.906 7.582 1 85.56 523 ILE A CA 1
ATOM 4088 C C . ILE A 1 523 ? 0.839 -17.031 7.461 1 85.56 523 ILE A C 1
ATOM 4090 O O . ILE A 1 523 ? -0.246 -17.516 7.141 1 85.56 523 ILE A O 1
ATOM 4094 N N . LEU A 1 524 ? 1.048 -15.766 7.684 1 85.62 524 LEU A N 1
ATOM 4095 C CA . LEU A 1 524 ? -0.071 -14.836 7.559 1 85.62 524 LEU A CA 1
ATOM 4096 C C . LEU A 1 524 ? -0.558 -14.766 6.117 1 85.62 524 LEU A C 1
ATOM 4098 O O . LEU A 1 524 ? -1.761 -14.648 5.867 1 85.62 524 LEU A O 1
ATOM 4102 N N . GLY A 1 525 ? 0.355 -14.758 5.262 1 84.12 525 GLY A N 1
ATOM 4103 C CA . GLY A 1 525 ? -0.003 -14.703 3.852 1 84.12 525 GLY A CA 1
ATOM 4104 C C . GLY A 1 525 ? -0.774 -15.93 3.387 1 84.12 525 GLY A C 1
ATOM 4105 O O . GLY A 1 525 ? -1.709 -15.812 2.592 1 84.12 525 GLY A O 1
ATOM 4106 N N . LYS A 1 526 ? -0.398 -17.047 3.926 1 80.12 526 LYS A N 1
ATOM 4107 C CA . LYS A 1 526 ? -1.062 -18.297 3.539 1 80.12 526 LYS A CA 1
ATOM 4108 C C . LYS A 1 526 ? -2.488 -18.344 4.078 1 80.12 526 LYS A C 1
ATOM 4110 O O . LYS A 1 526 ? -3.375 -18.922 3.447 1 80.12 526 LYS A O 1
ATOM 4115 N N . HIS A 1 527 ? -2.789 -17.703 5.129 1 76.5 527 HIS A N 1
ATOM 4116 C CA . HIS A 1 527 ? -4.094 -17.781 5.773 1 76.5 527 HIS A CA 1
ATOM 4117 C C . HIS A 1 527 ? -4.977 -16.594 5.391 1 76.5 527 HIS A C 1
ATOM 4119 O O . HIS A 1 527 ? -6.121 -16.5 5.84 1 76.5 527 HIS A O 1
ATOM 4125 N N . ARG A 1 528 ? -4.453 -15.766 4.66 1 76.38 528 ARG A N 1
ATOM 4126 C CA . ARG A 1 528 ? -5.238 -14.586 4.305 1 76.38 528 ARG A CA 1
ATOM 4127 C C . ARG A 1 528 ? -6.434 -14.969 3.441 1 76.38 528 ARG A C 1
ATOM 4129 O O . ARG A 1 528 ? -7.441 -14.258 3.424 1 76.38 528 ARG A O 1
ATOM 4136 N N . SER A 1 529 ? -6.352 -16.062 2.695 1 65.12 529 SER A N 1
ATOM 4137 C CA . SER A 1 529 ? -7.422 -16.453 1.783 1 65.12 529 SER A CA 1
ATOM 4138 C C . SER A 1 529 ? -8.484 -17.281 2.504 1 65.12 529 SER A C 1
ATOM 4140 O O . SER A 1 529 ? -9.492 -17.656 1.906 1 65.12 529 SER A O 1
ATOM 4142 N N . LEU A 1 530 ? -8.258 -17.531 3.771 1 59.91 530 LEU A N 1
ATOM 4143 C CA . LEU A 1 530 ? -9.227 -18.375 4.453 1 59.91 530 LEU A CA 1
ATOM 4144 C C . LEU A 1 530 ? -10.484 -17.594 4.805 1 59.91 530 LEU A C 1
ATOM 4146 O O . LEU A 1 530 ? -10.406 -16.438 5.223 1 59.91 530 LEU A O 1
ATOM 4150 N N . PRO A 1 531 ? -11.578 -18.219 4.125 1 54.31 531 PRO A N 1
ATOM 4151 C CA . PRO A 1 531 ? -12.859 -17.547 4.359 1 54.31 531 PRO A CA 1
ATOM 4152 C C . PRO A 1 531 ? -13.164 -17.344 5.844 1 54.31 531 PRO A C 1
ATOM 4154 O O . PRO A 1 531 ? -12.656 -18.094 6.684 1 54.31 531 PRO A O 1
ATOM 4157 N N . ASN A 1 532 ? -13.562 -16.172 6.141 1 50.91 532 ASN A N 1
ATOM 4158 C CA . ASN A 1 532 ? -14.086 -16 7.492 1 50.91 532 ASN A CA 1
ATOM 4159 C C . ASN A 1 532 ? -15 -17.156 7.887 1 50.91 532 ASN A C 1
ATOM 4161 O O . ASN A 1 532 ? -15.531 -17.859 7.02 1 50.91 532 ASN A O 1
ATOM 4165 N N . ASP A 1 533 ? -14.883 -17.797 9.023 1 45.56 533 ASP A N 1
ATOM 4166 C CA . ASP A 1 533 ? -15.547 -18.922 9.664 1 45.56 533 ASP A CA 1
ATOM 4167 C C . ASP A 1 533 ? -16.844 -19.281 8.945 1 45.56 533 ASP A C 1
ATOM 4169 O O . ASP A 1 533 ? -17.453 -20.312 9.219 1 45.56 533 ASP A O 1
ATOM 4173 N N . ASP A 1 534 ? -17.359 -18.625 8.07 1 44.72 534 ASP A N 1
ATOM 4174 C CA . ASP A 1 534 ? -18.75 -18.984 7.828 1 44.72 534 ASP A CA 1
ATOM 4175 C C . ASP A 1 534 ? -18.891 -19.891 6.602 1 44.72 534 ASP A C 1
ATOM 4177 O O . ASP A 1 534 ? -19.984 -20.062 6.066 1 44.72 534 ASP A O 1
ATOM 4181 N N . ASP A 1 535 ? -17.875 -20.484 6.082 1 47.69 535 ASP A N 1
ATOM 4182 C CA . ASP A 1 535 ? -18.078 -21.312 4.895 1 47.69 535 ASP A CA 1
ATOM 4183 C C . ASP A 1 535 ? -18.453 -22.734 5.281 1 47.69 535 ASP A C 1
ATOM 4185 O O . ASP A 1 535 ? -17.672 -23.438 5.938 1 47.69 535 ASP A O 1
ATOM 4189 N N . SER A 1 536 ? -19.562 -23.078 5.082 1 45.78 536 SER A N 1
ATOM 4190 C CA . SER A 1 536 ? -20.156 -24.359 5.473 1 45.78 536 SER A CA 1
ATOM 4191 C C . SER A 1 536 ? -19.438 -25.531 4.828 1 45.78 536 SER A C 1
ATOM 4193 O O . SER A 1 536 ? -19.516 -26.656 5.316 1 45.78 536 SER A O 1
ATOM 4195 N N . THR A 1 537 ? -18.781 -25.297 3.738 1 44.38 537 THR A N 1
ATOM 4196 C CA . THR A 1 537 ? -18.188 -26.453 3.057 1 44.38 537 THR A CA 1
ATOM 4197 C C . THR A 1 537 ? -16.922 -26.906 3.762 1 44.38 537 THR A C 1
ATOM 4199 O O . THR A 1 537 ? -16.516 -28.062 3.652 1 44.38 537 THR A O 1
ATOM 4202 N N . ILE A 1 538 ? -16.281 -25.922 4.438 1 46.88 538 ILE A N 1
ATOM 4203 C CA . ILE A 1 538 ? -15.062 -26.266 5.148 1 46.88 538 ILE A CA 1
ATOM 4204 C C . ILE A 1 538 ? -15.391 -26.672 6.578 1 46.88 538 ILE A C 1
ATOM 4206 O O . ILE A 1 538 ? -14.719 -27.531 7.156 1 46.88 538 ILE A O 1
ATOM 4210 N N . SER A 1 539 ? -16.422 -26.078 7.203 1 41.53 539 SER A N 1
ATOM 4211 C CA . SER A 1 539 ? -16.781 -26.438 8.57 1 41.53 539 SER A CA 1
ATOM 4212 C C . SER A 1 539 ? -17.484 -27.781 8.625 1 41.53 539 SER A C 1
ATOM 4214 O O . SER A 1 539 ? -18.266 -28.109 7.738 1 41.53 539 SER A O 1
ATOM 4216 N N . MET B 1 1 ? 3.143 23.125 -8.047 1 53.81 1 MET B N 1
ATOM 4217 C CA . MET B 1 1 ? 1.881 23.641 -7.531 1 53.81 1 MET B CA 1
ATOM 4218 C C . MET B 1 1 ? 2.092 24.328 -6.188 1 53.81 1 MET B C 1
ATOM 4220 O O . MET B 1 1 ? 2.574 23.719 -5.234 1 53.81 1 MET B O 1
ATOM 4224 N N . VAL B 1 2 ? 2.121 25.656 -6.184 1 57 2 VAL B N 1
ATOM 4225 C CA . VAL B 1 2 ? 2.549 26.609 -5.172 1 57 2 VAL B CA 1
ATOM 4226 C C . VAL B 1 2 ? 1.535 26.656 -4.031 1 57 2 VAL B C 1
ATOM 4228 O O . VAL B 1 2 ? 1.89 26.953 -2.889 1 57 2 VAL B O 1
ATOM 4231 N N . THR B 1 3 ? 0.294 26.109 -4.324 1 56.25 3 THR B N 1
ATOM 4232 C CA . THR B 1 3 ? -0.722 26.375 -3.312 1 56.25 3 THR B CA 1
ATOM 4233 C C . THR B 1 3 ? -0.869 25.172 -2.371 1 56.25 3 THR B C 1
ATOM 4235 O O . THR B 1 3 ? -1.477 25.297 -1.305 1 56.25 3 THR B O 1
ATOM 4238 N N . THR B 1 4 ? -0.245 24.047 -2.748 1 62.16 4 THR B N 1
ATOM 4239 C CA . THR B 1 4 ? -0.681 22.906 -1.954 1 62.16 4 THR B CA 1
ATOM 4240 C C . THR B 1 4 ? 0.5 22.266 -1.221 1 62.16 4 THR B C 1
ATOM 4242 O O . THR B 1 4 ? 0.356 21.797 -0.088 1 62.16 4 THR B O 1
ATOM 4245 N N . THR B 1 5 ? 1.676 22.141 -1.902 1 68.12 5 THR B N 1
ATOM 4246 C CA . THR B 1 5 ? 2.742 21.406 -1.229 1 68.12 5 THR B CA 1
ATOM 4247 C C . THR B 1 5 ? 4.082 22.125 -1.411 1 68.12 5 THR B C 1
ATOM 4249 O O . THR B 1 5 ? 4.246 22.922 -2.334 1 68.12 5 THR B O 1
ATOM 4252 N N . GLY B 1 6 ? 4.852 22.078 -0.384 1 66.31 6 GLY B N 1
ATOM 4253 C CA . GLY B 1 6 ? 6.172 22.688 -0.357 1 66.31 6 GLY B CA 1
ATOM 4254 C C . GLY B 1 6 ? 7.188 21.953 -1.21 1 66.31 6 GLY B C 1
ATOM 4255 O O . GLY B 1 6 ? 8.391 22.016 -0.952 1 66.31 6 GLY B O 1
ATOM 4256 N N . LEU B 1 7 ? 6.707 21.109 -2.166 1 70.88 7 LEU B N 1
ATOM 4257 C CA . LEU B 1 7 ? 7.695 20.5 -3.043 1 70.88 7 LEU B CA 1
ATOM 4258 C C . LEU B 1 7 ? 8.117 21.469 -4.145 1 70.88 7 LEU B C 1
ATOM 4260 O O . LEU B 1 7 ? 7.355 21.719 -5.074 1 70.88 7 LEU B O 1
ATOM 4264 N N . THR B 1 8 ? 9.289 22.109 -3.898 1 70.06 8 THR B N 1
ATOM 4265 C CA . THR B 1 8 ? 9.75 23.156 -4.82 1 70.06 8 THR B CA 1
ATOM 4266 C C . THR B 1 8 ? 10.766 22.594 -5.805 1 70.06 8 THR B C 1
ATOM 4268 O O . THR B 1 8 ? 11.617 21.781 -5.43 1 70.06 8 THR B O 1
ATOM 4271 N N . SER B 1 9 ? 10.555 22.875 -6.996 1 70.69 9 SER B N 1
ATOM 4272 C CA . SER B 1 9 ? 11.508 22.469 -8.016 1 70.69 9 SER B CA 1
ATOM 4273 C C . SER B 1 9 ? 12.516 23.578 -8.297 1 70.69 9 SER B C 1
ATOM 4275 O O . SER B 1 9 ? 13.523 23.359 -8.977 1 70.69 9 SER B O 1
ATOM 4277 N N . VAL B 1 10 ? 12.219 24.859 -7.688 1 68.31 10 VAL B N 1
ATOM 4278 C CA . VAL B 1 10 ? 13.109 26 -7.898 1 68.31 10 VAL B CA 1
ATOM 4279 C C . VAL B 1 10 ? 13.445 26.641 -6.555 1 68.31 10 VAL B C 1
ATOM 4281 O O . VAL B 1 10 ? 12.695 26.516 -5.586 1 68.31 10 VAL B O 1
ATOM 4284 N N . LEU B 1 11 ? 14.602 27.266 -6.539 1 70.19 11 LEU B N 1
ATOM 4285 C CA . LEU B 1 11 ? 15 27.953 -5.316 1 70.19 11 LEU B CA 1
ATOM 4286 C C . LEU B 1 11 ? 14.211 29.25 -5.148 1 70.19 11 LEU B C 1
ATOM 4288 O O . LEU B 1 11 ? 14.117 30.047 -6.082 1 70.19 11 LEU B O 1
ATOM 4292 N N . LEU B 1 12 ? 13.641 29.406 -3.984 1 71.19 12 LEU B N 1
ATOM 4293 C CA . LEU B 1 12 ? 12.789 30.547 -3.695 1 71.19 12 LEU B CA 1
ATOM 4294 C C . LEU B 1 12 ? 13.625 31.828 -3.566 1 71.19 12 LEU B C 1
ATOM 4296 O O . LEU B 1 12 ? 13.109 32.938 -3.727 1 71.19 12 LEU B O 1
ATOM 4300 N N . ARG B 1 13 ? 15.008 31.609 -3.324 1 69.38 13 ARG B N 1
ATOM 4301 C CA . ARG B 1 13 ? 15.875 32.781 -3.199 1 69.38 13 ARG B CA 1
ATOM 4302 C C . ARG B 1 13 ? 15.984 33.531 -4.523 1 69.38 13 ARG B C 1
ATOM 4304 O O . ARG B 1 13 ? 16.281 34.719 -4.547 1 69.38 13 ARG B O 1
ATOM 4311 N N . ASP B 1 14 ? 15.664 32.781 -5.559 1 73.5 14 ASP B N 1
ATOM 4312 C CA . ASP B 1 14 ? 15.836 33.375 -6.879 1 73.5 14 ASP B CA 1
ATOM 4313 C C . ASP B 1 14 ? 14.602 34.188 -7.277 1 73.5 14 ASP B C 1
ATOM 4315 O O . ASP B 1 14 ? 14.617 34.906 -8.289 1 73.5 14 ASP B O 1
ATOM 4319 N N . PHE B 1 15 ? 13.625 34.219 -6.43 1 77.81 15 PHE B N 1
ATOM 4320 C CA . PHE B 1 15 ? 12.422 34.969 -6.727 1 77.81 15 PHE B CA 1
ATOM 4321 C C . PHE B 1 15 ? 12.578 36.438 -6.297 1 77.81 15 PHE B C 1
ATOM 4323 O O . PHE B 1 15 ? 13.188 36.719 -5.266 1 77.81 15 PHE B O 1
ATOM 4330 N N . ASN B 1 16 ? 12.133 37.281 -7.105 1 80.25 16 ASN B N 1
ATOM 4331 C CA . ASN B 1 16 ? 12.07 38.688 -6.758 1 80.25 16 ASN B CA 1
ATOM 4332 C C . ASN B 1 16 ? 11.023 38.969 -5.68 1 80.25 16 ASN B C 1
ATOM 4334 O O . ASN B 1 16 ? 10.234 38.094 -5.34 1 80.25 16 ASN B O 1
ATOM 4338 N N . THR B 1 17 ? 11.125 40.125 -5.059 1 84.56 17 THR B N 1
ATOM 4339 C CA . THR B 1 17 ? 10.203 40.531 -3.996 1 84.56 17 THR B CA 1
ATOM 4340 C C . THR B 1 17 ? 8.758 40.438 -4.473 1 84.56 17 THR B C 1
ATOM 4342 O O . THR B 1 17 ? 7.875 40 -3.721 1 84.56 17 THR B O 1
ATOM 4345 N N . THR B 1 18 ? 8.531 40.656 -5.711 1 85.31 18 THR B N 1
ATOM 4346 C CA . THR B 1 18 ? 7.176 40.562 -6.2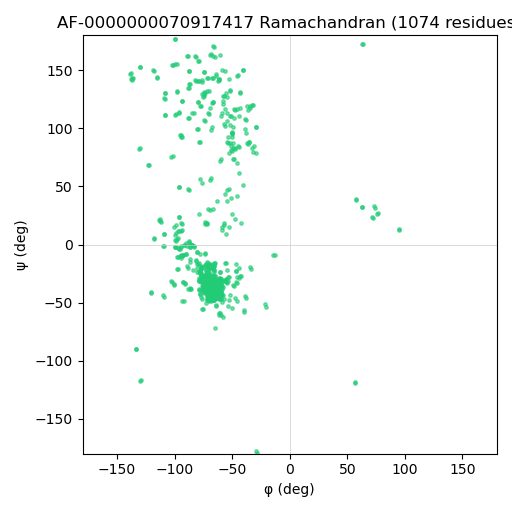54 1 85.31 18 THR B CA 1
ATOM 4347 C C . THR B 1 18 ? 6.742 39.125 -6.398 1 85.31 18 THR B C 1
ATOM 4349 O O . THR B 1 18 ? 5.578 38.781 -6.176 1 85.31 18 THR B O 1
ATOM 4352 N N . GLY B 1 19 ? 7.688 38.344 -6.727 1 84.38 19 GLY B N 1
ATOM 4353 C CA . GLY B 1 19 ? 7.391 36.938 -6.832 1 84.38 19 GLY B CA 1
ATOM 4354 C C . GLY B 1 19 ? 7.043 36.312 -5.5 1 84.38 19 GLY B C 1
ATOM 4355 O O . GLY B 1 19 ? 6.129 35.469 -5.418 1 84.38 19 GLY B O 1
ATOM 4356 N N . LEU B 1 20 ? 7.695 36.75 -4.512 1 86.38 20 LEU B N 1
ATOM 4357 C CA . LEU B 1 20 ? 7.434 36.25 -3.178 1 86.38 20 LEU B CA 1
ATOM 4358 C C . LEU B 1 20 ? 6.062 36.688 -2.678 1 86.38 20 LEU B C 1
ATOM 4360 O O . LEU B 1 20 ? 5.355 35.906 -2.027 1 86.38 20 LEU B O 1
ATOM 4364 N N . PHE B 1 21 ? 5.719 37.875 -3.049 1 88.19 21 PHE B N 1
ATOM 4365 C CA . PHE B 1 21 ? 4.418 38.406 -2.645 1 88.19 21 PHE B CA 1
ATOM 4366 C C . PHE B 1 21 ? 3.293 37.656 -3.348 1 88.19 21 PHE B C 1
ATOM 4368 O O . PHE B 1 21 ? 2.275 37.344 -2.732 1 88.19 21 PHE B O 1
ATOM 4375 N N . THR B 1 22 ? 3.475 37.375 -4.566 1 87.56 22 THR B N 1
ATOM 4376 C CA . THR B 1 22 ? 2.469 36.625 -5.312 1 87.56 22 THR B CA 1
ATOM 4377 C C . THR B 1 22 ? 2.305 35.219 -4.738 1 87.56 22 THR B C 1
ATOM 4379 O O . THR B 1 22 ? 1.186 34.719 -4.617 1 87.56 22 THR B O 1
ATOM 4382 N N . LEU B 1 23 ? 3.412 34.688 -4.336 1 87.38 23 LEU B N 1
ATOM 4383 C CA . LEU B 1 23 ? 3.361 33.344 -3.744 1 87.38 23 LEU B CA 1
ATOM 4384 C C . LEU B 1 23 ? 2.631 33.375 -2.406 1 87.38 23 LEU B C 1
ATOM 4386 O O . LEU B 1 23 ? 1.868 32.469 -2.094 1 87.38 23 LEU B O 1
ATOM 4390 N N . MET B 1 24 ? 2.812 34.406 -1.65 1 89.88 24 MET B N 1
ATOM 4391 C CA . MET B 1 24 ? 2.168 34.562 -0.346 1 89.88 24 MET B CA 1
ATOM 4392 C C . MET B 1 24 ? 0.656 34.656 -0.498 1 89.88 24 MET B C 1
ATOM 4394 O O . MET B 1 24 ? -0.099 34.031 0.241 1 89.88 24 MET B O 1
ATOM 4398 N N . VAL B 1 25 ? 0.294 35.375 -1.494 1 89.75 25 VAL B N 1
ATOM 4399 C CA . VAL B 1 25 ? -1.134 35.562 -1.715 1 89.75 25 VAL B CA 1
ATOM 4400 C C . VAL B 1 25 ? -1.779 34.281 -2.191 1 89.75 25 VAL B C 1
ATOM 4402 O O . VAL B 1 25 ? -2.871 33.906 -1.742 1 89.75 25 VAL B O 1
ATOM 4405 N N . LEU B 1 26 ? -1.08 33.656 -3.006 1 87.5 26 LEU B N 1
ATOM 4406 C CA . LEU B 1 26 ? -1.613 32.375 -3.521 1 87.5 26 LEU B CA 1
ATOM 4407 C C . LEU B 1 26 ? -1.698 31.344 -2.418 1 87.5 26 LEU B C 1
ATOM 4409 O O . LEU B 1 26 ? -2.635 30.531 -2.389 1 87.5 26 LEU B O 1
ATOM 4413 N N . MET B 1 27 ? -0.776 31.375 -1.556 1 89.31 27 MET B N 1
ATOM 4414 C CA . MET B 1 27 ? -0.787 30.438 -0.439 1 89.31 27 MET B CA 1
ATOM 4415 C C . MET B 1 27 ? -1.956 30.719 0.498 1 89.31 27 MET B C 1
ATOM 4417 O O . MET B 1 27 ? -2.615 29.781 0.971 1 89.31 27 MET B O 1
ATOM 4421 N N . LEU B 1 28 ? -2.203 31.938 0.701 1 89.19 28 LEU B N 1
ATOM 4422 C CA . LEU B 1 28 ? -3.287 32.312 1.602 1 89.19 28 LEU B CA 1
ATOM 4423 C C . LEU B 1 28 ? -4.645 31.984 0.987 1 89.19 28 LEU B C 1
ATOM 4425 O O . LEU B 1 28 ? -5.555 31.547 1.687 1 89.19 28 LEU B O 1
ATOM 4429 N N . LEU B 1 29 ? -4.734 32.125 -0.281 1 86.81 29 LEU B N 1
ATOM 4430 C CA . LEU B 1 29 ? -5.992 31.844 -0.968 1 86.81 29 LEU B CA 1
ATOM 4431 C C . LEU B 1 29 ? -6.242 30.344 -1.06 1 86.81 29 LEU B C 1
ATOM 4433 O O . LEU B 1 29 ? -7.395 29.906 -1.115 1 86.81 29 LEU B O 1
ATOM 4437 N N . GLY B 1 30 ? -5.203 29.688 -1.051 1 83.94 30 GLY B N 1
ATOM 4438 C CA . GLY B 1 30 ? -5.344 28.234 -1.159 1 83.94 30 GLY B CA 1
ATOM 4439 C C . GLY B 1 30 ? -5.441 27.547 0.187 1 83.94 30 GLY B C 1
ATOM 4440 O O . GLY B 1 30 ? -5.68 26.344 0.253 1 83.94 30 GLY B O 1
ATOM 4441 N N . SER B 1 31 ? -5.379 28.281 1.231 1 87.31 31 SER B N 1
ATOM 4442 C CA . SER B 1 31 ? -5.434 27.688 2.562 1 87.31 31 SER B CA 1
ATOM 4443 C C . SER B 1 31 ? -6.836 27.156 2.875 1 87.31 31 SER B C 1
ATOM 4445 O O . SER B 1 31 ? -7.828 27.719 2.408 1 87.31 31 SER B O 1
ATOM 4447 N N . SER B 1 32 ? -6.883 26.062 3.551 1 82.88 32 SER B N 1
ATOM 4448 C CA . SER B 1 32 ? -8.148 25.422 3.889 1 82.88 32 SER B CA 1
ATOM 4449 C C . SER B 1 32 ? -9.047 26.359 4.699 1 82.88 32 SER B C 1
ATOM 4451 O O . SER B 1 32 ? -10.266 26.359 4.539 1 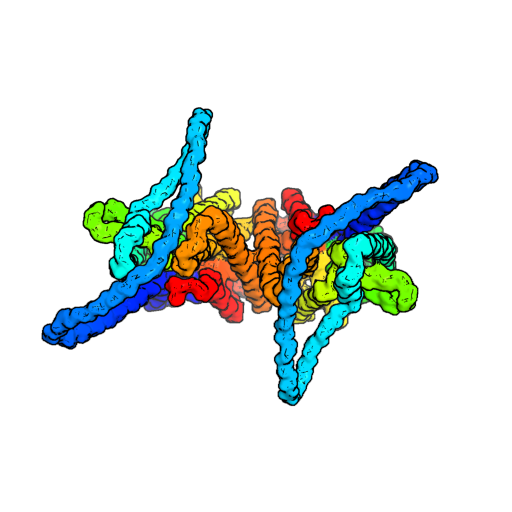82.88 32 SER B O 1
ATOM 4453 N N . VAL B 1 33 ? -8.469 27.156 5.551 1 88.62 33 VAL B N 1
ATOM 4454 C CA . VAL B 1 33 ? -9.234 28.062 6.395 1 88.62 33 VAL B CA 1
ATOM 4455 C C . VAL B 1 33 ? -9.852 29.172 5.539 1 88.62 33 VAL B C 1
ATOM 4457 O O . VAL B 1 33 ? -11.023 29.516 5.715 1 88.62 33 VAL B O 1
ATOM 4460 N N . PHE B 1 34 ? -9.109 29.656 4.598 1 88.25 34 PHE B N 1
ATOM 4461 C CA . PHE B 1 34 ? -9.609 30.719 3.73 1 88.25 34 PHE B CA 1
ATOM 4462 C C . PHE B 1 34 ? -10.688 30.188 2.795 1 88.25 34 PHE B C 1
ATOM 4464 O O . PHE B 1 34 ? -11.688 30.859 2.543 1 88.25 34 PHE B O 1
ATOM 4471 N N . VAL B 1 35 ? -10.5 29.016 2.32 1 84.44 35 VAL B N 1
ATOM 4472 C CA . VAL B 1 35 ? -11.469 28.422 1.409 1 84.44 35 VAL B CA 1
ATOM 4473 C C . VAL B 1 35 ? -12.773 28.125 2.156 1 84.44 35 VAL B C 1
ATOM 4475 O O . VAL B 1 35 ? -13.852 28.156 1.564 1 84.44 35 VAL B O 1
ATOM 4478 N N . SER B 1 36 ? -12.695 27.891 3.385 1 84.69 36 SER B N 1
ATOM 4479 C CA . SER B 1 36 ? -13.883 27.625 4.184 1 84.69 36 SER B CA 1
ATOM 4480 C C . SER B 1 36 ? -14.742 28.875 4.34 1 84.69 36 SER B C 1
ATOM 4482 O O . SER B 1 36 ? -15.922 28.781 4.699 1 84.69 36 SER B O 1
ATOM 4484 N N . LEU B 1 37 ? -14.156 30.031 4.082 1 87.06 37 LEU B N 1
ATOM 4485 C CA . LEU B 1 37 ? -14.875 31.297 4.215 1 87.06 37 LEU B CA 1
ATOM 4486 C C . LEU B 1 37 ? -15.797 31.531 3.021 1 87.06 37 LEU B C 1
ATOM 4488 O O . LEU B 1 37 ? -16.828 32.188 3.145 1 87.06 37 LEU B O 1
ATOM 4492 N N . LEU B 1 38 ? -15.469 30.922 1.923 1 84.5 38 LEU B N 1
ATOM 4493 C CA . LEU B 1 38 ? -16.188 31.203 0.682 1 84.5 38 LEU B CA 1
ATOM 4494 C C . LEU B 1 38 ? -17.625 30.734 0.772 1 84.5 38 LEU B C 1
ATOM 4496 O O . LEU B 1 38 ? -18.562 31.484 0.488 1 84.5 38 LEU B O 1
ATOM 4500 N N . PRO B 1 39 ? -17.844 29.562 1.213 1 82.88 39 PRO B N 1
ATOM 4501 C CA . PRO B 1 39 ? -19.25 29.141 1.307 1 82.88 39 PRO B CA 1
ATOM 4502 C C . PRO B 1 39 ? -20.047 29.953 2.332 1 82.88 39 PRO B C 1
ATOM 4504 O O . PRO B 1 39 ? -21.25 30.141 2.172 1 82.88 39 PRO B O 1
ATOM 4507 N N . ILE B 1 40 ? -19.469 30.422 3.354 1 85.06 40 ILE B N 1
ATOM 4508 C CA . ILE B 1 40 ? -20.141 31.203 4.387 1 85.06 40 ILE B CA 1
ATOM 4509 C C . ILE B 1 40 ? -20.578 32.531 3.811 1 85.06 40 ILE B C 1
ATOM 4511 O O . ILE B 1 40 ? -21.719 32.969 4.016 1 85.06 40 ILE B O 1
ATOM 4515 N N . TYR B 1 41 ? -19.75 33.188 2.994 1 86.19 41 TYR B N 1
ATOM 4516 C CA . TYR B 1 41 ? -20.078 34.469 2.406 1 86.19 41 TYR B CA 1
ATOM 4517 C C . TYR B 1 41 ? -21.109 34.312 1.295 1 86.19 41 TYR B C 1
ATOM 4519 O O . TYR B 1 41 ? -21.984 35.188 1.122 1 86.19 41 TYR B O 1
ATOM 4527 N N . VAL B 1 42 ? -21.016 33.25 0.594 1 83.31 42 VAL B N 1
ATOM 4528 C CA . VAL B 1 42 ? -21.984 33 -0.465 1 83.31 42 VAL B CA 1
ATOM 4529 C C . VAL B 1 42 ? -23.375 32.75 0.147 1 83.31 42 VAL B C 1
ATOM 4531 O O . VAL B 1 42 ? -24.375 33.281 -0.342 1 83.31 42 VAL B O 1
ATOM 4534 N N . ARG B 1 43 ? -23.391 32 1.134 1 82.5 43 ARG B N 1
ATOM 4535 C CA . ARG B 1 43 ? -24.672 31.734 1.8 1 82.5 43 ARG B CA 1
ATOM 4536 C C . ARG B 1 43 ? -25.234 33 2.434 1 82.5 43 ARG B C 1
ATOM 4538 O O . ARG B 1 43 ? -26.453 33.219 2.41 1 82.5 43 ARG B O 1
ATOM 4545 N N . ARG B 1 44 ? -24.406 33.781 2.975 1 82.06 44 ARG B N 1
ATOM 4546 C CA . ARG B 1 44 ? -24.859 35.062 3.545 1 82.06 44 ARG B CA 1
ATOM 4547 C C . ARG B 1 44 ? -25.438 35.969 2.467 1 82.06 44 ARG B C 1
ATOM 4549 O O . ARG B 1 44 ? -26.469 36.594 2.678 1 82.06 44 ARG B O 1
ATOM 4556 N N . LEU B 1 45 ? -24.797 35.906 1.314 1 81.69 45 LEU B N 1
ATOM 4557 C CA . LEU B 1 45 ? -25.281 36.719 0.212 1 81.69 45 LEU B CA 1
ATOM 4558 C C . LEU B 1 45 ? -26.609 36.188 -0.318 1 81.69 45 LEU B C 1
ATOM 4560 O O . LEU B 1 45 ? -27.484 36.969 -0.687 1 81.69 45 LEU B O 1
ATOM 4564 N N . ARG B 1 46 ? -26.75 34.938 -0.259 1 77.25 46 ARG B N 1
ATOM 4565 C CA . ARG B 1 46 ? -28 34.344 -0.732 1 77.25 46 ARG B CA 1
ATOM 4566 C C . ARG B 1 46 ? -29.156 34.656 0.211 1 77.25 46 ARG B C 1
ATOM 4568 O O . ARG B 1 46 ? -30.266 34.938 -0.236 1 77.25 46 ARG B O 1
ATOM 4575 N N . ILE B 1 47 ? -28.875 34.594 1.47 1 76.19 47 ILE B N 1
ATOM 4576 C CA . ILE B 1 47 ? -29.906 34.906 2.457 1 76.19 47 ILE B CA 1
ATOM 4577 C C . ILE B 1 47 ? -30.266 36.375 2.393 1 76.19 47 ILE B C 1
ATOM 4579 O O . ILE B 1 47 ? -31.453 36.75 2.498 1 76.19 47 ILE B O 1
ATOM 4583 N N . LEU B 1 48 ? -29.312 37.219 2.143 1 74 48 LEU B N 1
ATOM 4584 C CA . LEU B 1 48 ? -29.562 38.625 2.031 1 74 48 LEU B CA 1
ATOM 4585 C C . LEU B 1 48 ? -30.391 38.938 0.786 1 74 48 LEU B C 1
ATOM 4587 O O . LEU B 1 48 ? -31.281 39.812 0.821 1 74 48 LEU B O 1
ATOM 4591 N N . ARG B 1 49 ? -30.109 38.156 -0.173 1 69.81 49 ARG B N 1
ATOM 4592 C CA . ARG B 1 49 ? -30.875 38.344 -1.404 1 69.81 49 ARG B CA 1
ATOM 4593 C C . ARG B 1 49 ? -32.312 37.875 -1.244 1 69.81 49 ARG B C 1
ATOM 4595 O O . ARG B 1 49 ? -33.25 38.5 -1.759 1 69.81 49 ARG B O 1
ATOM 4602 N N . TYR B 1 50 ? -32.375 36.844 -0.518 1 66.94 50 TYR B N 1
ATOM 4603 C CA . TYR B 1 50 ? -33.75 36.312 -0.29 1 66.94 50 TYR B CA 1
ATOM 4604 C C . TYR B 1 50 ? -34.531 37.281 0.593 1 66.94 50 TYR B C 1
ATOM 4606 O O . TYR B 1 50 ? -35.719 37.531 0.323 1 66.94 50 TYR B O 1
ATOM 4614 N N . ASN B 1 51 ? -33.938 37.812 1.616 1 64.62 51 ASN B N 1
ATOM 4615 C CA . ASN B 1 51 ? -34.625 38.75 2.494 1 64.62 51 ASN B CA 1
ATOM 4616 C C . ASN B 1 51 ? -34.969 40.031 1.765 1 64.62 51 ASN B C 1
ATOM 4618 O O . ASN B 1 51 ? -36.031 40.594 1.987 1 64.62 51 ASN B O 1
ATOM 4622 N N . ARG B 1 52 ? -34.156 40.344 0.922 1 62.81 52 ARG B N 1
ATOM 4623 C CA . ARG B 1 52 ? -34.469 41.531 0.136 1 62.81 52 ARG B CA 1
ATOM 4624 C C . ARG B 1 52 ? -35.625 41.281 -0.829 1 62.81 52 ARG B C 1
ATOM 4626 O O . ARG B 1 52 ? -36.438 42.188 -1.046 1 62.81 52 ARG B O 1
ATOM 4633 N N . ALA B 1 53 ? -35.656 40.125 -1.245 1 62.94 53 ALA B N 1
ATOM 4634 C CA . ALA B 1 53 ? -36.75 39.75 -2.15 1 62.94 53 ALA B CA 1
ATOM 4635 C C . ALA B 1 53 ? -38.062 39.719 -1.407 1 62.94 53 ALA B C 1
ATOM 4637 O O . ALA B 1 53 ? -39.094 40.125 -1.941 1 62.94 53 ALA B O 1
ATOM 4638 N N . LEU B 1 54 ? -37.969 39.188 -0.216 1 57.16 54 LEU B N 1
ATOM 4639 C CA . LEU B 1 54 ? -39.188 39.125 0.587 1 57.16 54 LEU B CA 1
ATOM 4640 C C . LEU B 1 54 ? -39.625 40.531 0.997 1 57.16 54 LEU B C 1
ATOM 4642 O O . LEU B 1 54 ? -40.844 40.812 1.016 1 57.16 54 LEU B O 1
ATOM 4646 N N . ASP B 1 55 ? -38.75 41.312 1.306 1 55.91 55 ASP B N 1
ATOM 4647 C CA . ASP B 1 55 ? -39.062 42.688 1.669 1 55.91 55 ASP B CA 1
ATOM 4648 C C . ASP B 1 55 ? -39.656 43.438 0.481 1 55.91 55 ASP B C 1
ATOM 4650 O O . ASP B 1 55 ? -40.594 44.219 0.641 1 55.91 55 ASP B O 1
ATOM 4654 N N . THR B 1 56 ? -39.188 43.094 -0.616 1 57.78 56 THR B N 1
ATOM 4655 C CA . THR B 1 56 ? -39.719 43.75 -1.807 1 57.78 56 THR B CA 1
ATOM 4656 C C . THR B 1 56 ? -41.094 43.219 -2.141 1 57.78 56 THR B C 1
ATOM 4658 O O . THR B 1 56 ? -41.969 43.969 -2.609 1 57.78 56 THR B O 1
ATOM 4661 N N . SER B 1 57 ? -41.25 41.969 -1.835 1 51.53 57 SER B N 1
ATOM 4662 C CA . SER B 1 57 ? -42.594 41.406 -2.09 1 51.53 57 SER B CA 1
ATOM 4663 C C . SER B 1 57 ? -43.594 41.875 -1.06 1 51.53 57 SER B C 1
ATOM 4665 O O . SER B 1 57 ? -44.75 42.156 -1.396 1 51.53 57 SER B O 1
ATOM 4667 N N . ASN B 1 58 ? -43.219 41.969 0.153 1 48.72 58 ASN B N 1
ATOM 4668 C CA . ASN B 1 58 ? -44.125 42.469 1.179 1 48.72 58 ASN B CA 1
ATOM 4669 C C . ASN B 1 58 ? -44.344 43.969 1.019 1 48.72 58 ASN B C 1
ATOM 4671 O O . ASN B 1 58 ? -45.438 44.469 1.296 1 48.72 58 ASN B O 1
ATOM 4675 N N . ALA B 1 59 ? -43.438 44.719 0.633 1 49.22 59 ALA B N 1
ATOM 4676 C CA . ALA B 1 59 ? -43.656 46.156 0.335 1 49.22 59 ALA B CA 1
ATOM 4677 C C . ALA B 1 59 ? -44.625 46.312 -0.831 1 49.22 59 ALA B C 1
ATOM 4679 O O . ALA B 1 59 ? -45.469 47.25 -0.824 1 49.22 59 ALA B O 1
ATOM 4680 N N . ALA B 1 60 ? -44.594 45.406 -1.736 1 45.16 60 ALA B N 1
ATOM 4681 C CA . ALA B 1 60 ? -45.562 45.469 -2.844 1 45.16 60 ALA B CA 1
ATOM 4682 C C . ALA B 1 60 ? -46.969 45.094 -2.391 1 45.16 60 ALA B C 1
ATOM 4684 O O . ALA B 1 60 ? -47.938 45.656 -2.857 1 45.16 60 ALA B O 1
ATOM 4685 N N . ASN B 1 61 ? -47 44.094 -1.537 1 41.31 61 ASN B N 1
ATOM 4686 C CA . ASN B 1 61 ? -48.344 43.719 -1.09 1 41.31 61 ASN B CA 1
ATOM 4687 C C . ASN B 1 61 ? -48.906 44.781 -0.139 1 41.31 61 ASN B C 1
ATOM 4689 O O . ASN B 1 61 ? -50.125 44.875 0.006 1 41.31 61 ASN B O 1
ATOM 4693 N N . VAL B 1 62 ? -48.125 45.469 0.646 1 38.81 62 VAL B N 1
ATOM 4694 C CA . VAL B 1 62 ? -48.688 46.5 1.51 1 38.81 62 VAL B CA 1
ATOM 4695 C C . VAL B 1 62 ? -49.188 47.656 0.66 1 38.81 62 VAL B C 1
ATOM 4697 O O . VAL B 1 62 ? -50.156 48.344 1.03 1 38.81 62 VAL B O 1
ATOM 4700 N N . SER B 1 63 ? -48.594 48 -0.47 1 34.28 63 SER B N 1
ATOM 4701 C CA . SER B 1 63 ? -49.156 49.156 -1.181 1 34.28 63 SER B CA 1
ATOM 4702 C C . SER B 1 63 ? -50.5 48.844 -1.773 1 34.28 63 SER B C 1
ATOM 4704 O O . SER B 1 63 ? -51.344 49.719 -1.953 1 34.28 63 SER B O 1
ATOM 4706 N N . SER B 1 64 ? -50.781 47.656 -2.359 1 32.12 64 SER B N 1
ATOM 4707 C CA . SER B 1 64 ? -52.094 47.469 -3.025 1 32.12 64 SER B CA 1
ATOM 4708 C C . SER B 1 64 ? -53.188 47.156 -2.023 1 32.12 64 SER B C 1
ATOM 4710 O O . SER B 1 64 ? -54.344 46.969 -2.406 1 32.12 64 SER B O 1
ATOM 4712 N N . SER B 1 65 ? -52.938 46.688 -0.788 1 31.38 65 SER B N 1
ATOM 4713 C CA . SER B 1 65 ? -54.094 46.5 0.092 1 31.38 65 SER B CA 1
ATOM 4714 C C . SER B 1 65 ? -54.719 47.844 0.481 1 31.38 65 SER B C 1
ATOM 4716 O O . SER B 1 65 ? -54.156 48.562 1.313 1 31.38 65 SER B O 1
ATOM 4718 N N . GLN B 1 66 ? -55.156 48.719 -0.449 1 27.64 66 GLN B N 1
ATOM 4719 C CA . GLN B 1 66 ? -56.25 49.656 -0.239 1 27.64 66 GLN B CA 1
ATOM 4720 C C . GLN B 1 66 ? -57.406 49.031 0.527 1 27.64 66 GLN B C 1
ATOM 4722 O O . GLN B 1 66 ? -57.594 47.812 0.446 1 27.64 66 GLN B O 1
ATOM 4727 N N . LEU B 1 67 ? -58.281 49.844 1.399 1 24.94 67 LEU B N 1
ATOM 4728 C CA . LEU B 1 67 ? -59.344 49.781 2.377 1 24.94 67 LEU B CA 1
ATOM 4729 C C . LEU B 1 67 ? -60.562 49.094 1.799 1 24.94 67 LEU B C 1
ATOM 4731 O O . LEU B 1 67 ? -61.562 49.75 1.462 1 24.94 67 LEU B O 1
ATOM 4735 N N . SER B 1 68 ? -60.625 48.406 0.669 1 24.67 68 SER B N 1
ATOM 4736 C CA . SER B 1 68 ? -62 48.062 0.34 1 24.67 68 SER B CA 1
ATOM 4737 C C . SER B 1 68 ? -62.656 47.281 1.478 1 24.67 68 SER B C 1
ATOM 4739 O O . SER B 1 68 ? -62.031 46.438 2.115 1 24.67 68 SER B O 1
ATOM 4741 N N . SER B 1 69 ? -63.812 47.844 2.199 1 24.36 69 SER B N 1
ATOM 4742 C CA . SER B 1 69 ? -64.812 47.5 3.186 1 24.36 69 SER B CA 1
ATOM 4743 C C . SER B 1 69 ? -65.438 46.125 2.912 1 24.36 69 SER B C 1
ATOM 4745 O O . SER B 1 69 ? -66.188 45.969 1.97 1 24.36 69 SER B O 1
ATOM 4747 N N . TYR B 1 70 ? -64.75 45.094 2.547 1 21.22 70 TYR B N 1
ATOM 4748 C CA . TYR B 1 70 ? -65.438 43.844 2.299 1 21.22 70 TYR B CA 1
ATOM 4749 C C . TYR B 1 70 ? -66.375 43.5 3.473 1 21.22 70 TYR B C 1
ATOM 4751 O O . TYR B 1 70 ? -65.875 43.5 4.625 1 21.22 70 TYR B O 1
ATOM 4759 N N . ASN B 1 71 ? -67.75 43.719 3.416 1 19.7 71 ASN B N 1
ATOM 4760 C CA . ASN B 1 71 ? -68.938 43.312 4.062 1 19.7 71 ASN B CA 1
ATOM 4761 C C . ASN B 1 71 ? -68.938 41.844 4.469 1 19.7 71 ASN B C 1
ATOM 4763 O O . ASN B 1 71 ? -68.375 41 3.764 1 19.7 71 ASN B O 1
ATOM 4767 N N . SER B 1 72 ? -69.062 41.438 5.801 1 21 72 SER B N 1
ATOM 4768 C CA . SER B 1 72 ? -69.125 40.281 6.676 1 21 72 SER B CA 1
ATOM 4769 C C . SER B 1 72 ? -70.125 39.25 6.117 1 21 72 SER B C 1
ATOM 4771 O O . SER B 1 72 ? -70.562 38.344 6.844 1 21 72 SER B O 1
ATOM 4773 N N . SER B 1 73 ? -70.5 39.188 4.805 1 20.19 73 SER B N 1
ATOM 4774 C CA . SER B 1 73 ? -71.688 38.344 4.57 1 20.19 73 SER B CA 1
ATOM 4775 C C . SER B 1 73 ? -71.438 36.938 5.109 1 20.19 73 SER B C 1
ATOM 4777 O O . SER B 1 73 ? -70.312 36.469 5.16 1 20.19 73 SER B O 1
ATOM 4779 N N . ASP B 1 74 ? -72.625 36.219 5.602 1 20.06 74 ASP B N 1
ATOM 4780 C CA . ASP B 1 74 ? -73.188 35.156 6.402 1 20.06 74 ASP B CA 1
ATOM 4781 C C . ASP B 1 74 ? -72.812 33.781 5.824 1 20.06 74 ASP B C 1
ATOM 4783 O O . ASP B 1 74 ? -73.688 32.938 5.648 1 20.06 74 ASP B O 1
ATOM 4787 N N . CYS B 1 75 ? -71.688 33.562 5.164 1 20.2 75 CYS B N 1
ATOM 4788 C CA . CYS B 1 75 ? -71.688 32.219 4.598 1 20.2 75 CYS B CA 1
ATOM 4789 C C . CYS B 1 75 ? -71.938 31.172 5.672 1 20.2 75 CYS B C 1
ATOM 4791 O O . CYS B 1 75 ? -71.188 31.078 6.652 1 20.2 75 CYS B O 1
ATOM 4793 N N . HIS B 1 76 ? -73.188 30.859 5.949 1 19.64 76 HIS B N 1
ATOM 4794 C CA . HIS B 1 76 ? -73.938 29.844 6.715 1 19.64 76 HIS B CA 1
ATOM 4795 C C . HIS B 1 76 ? -73.312 28.453 6.426 1 19.64 76 HIS B C 1
ATOM 4797 O O . HIS B 1 76 ? -73.438 27.953 5.312 1 19.64 76 HIS B O 1
ATOM 4803 N N . HIS B 1 77 ? -72.125 28.25 6.738 1 19.66 77 HIS B N 1
ATOM 4804 C CA . HIS B 1 77 ? -71.5 26.922 6.609 1 19.66 77 HIS B CA 1
ATOM 4805 C C . HIS B 1 77 ? -72.375 25.859 7.312 1 19.66 77 HIS B C 1
ATOM 4807 O O . HIS B 1 77 ? -72.688 26 8.5 1 19.66 77 HIS B O 1
ATOM 4813 N N . SER B 1 78 ? -73.375 25.266 6.594 1 19.52 78 SER B N 1
ATOM 4814 C CA . SER B 1 78 ? -74.188 24.172 7.031 1 19.52 78 SER B CA 1
ATOM 4815 C C . SER B 1 78 ? -73.375 23.078 7.699 1 19.52 78 SER B C 1
ATOM 4817 O O . SER B 1 78 ? -72.375 22.641 7.168 1 19.52 78 SER B O 1
ATOM 4819 N N . ARG B 1 79 ? -73.5 22.859 9.055 1 21.42 79 ARG B N 1
ATOM 4820 C CA . ARG B 1 79 ? -73.062 21.969 10.117 1 21.42 79 ARG B CA 1
ATOM 4821 C C . ARG B 1 79 ? -73.375 20.516 9.781 1 21.42 79 ARG B C 1
ATOM 4823 O O . ARG B 1 79 ? -74.5 20.078 9.93 1 21.42 79 ARG B O 1
ATOM 4830 N N . ALA B 1 80 ? -73.062 19.984 8.516 1 19.88 80 ALA B N 1
ATOM 4831 C CA . ALA B 1 80 ? -73.5 18.609 8.367 1 19.88 80 ALA B CA 1
ATOM 4832 C C . ALA B 1 80 ? -73 17.75 9.523 1 19.88 80 ALA B C 1
ATOM 4834 O O . ALA B 1 80 ? -71.812 17.766 9.859 1 19.88 80 ALA B O 1
ATOM 4835 N N . THR B 1 81 ? -73.812 17.359 10.562 1 19.75 81 THR B N 1
ATOM 4836 C CA . THR B 1 81 ? -73.938 16.688 11.852 1 19.75 81 THR B CA 1
ATOM 4837 C C . THR B 1 81 ? -73.312 15.297 11.766 1 19.75 81 THR B C 1
ATOM 4839 O O . THR B 1 81 ? -72.875 14.727 12.781 1 19.75 81 THR B O 1
ATOM 4842 N N . GLY B 1 82 ? -73.5 14.469 10.727 1 19.47 82 GLY B N 1
ATOM 4843 C CA . GLY B 1 82 ? -73.875 13.094 11.047 1 19.47 82 GLY B CA 1
ATOM 4844 C C . GLY B 1 82 ? -72.625 12.281 11.5 1 19.47 82 GLY B C 1
ATOM 4845 O O . GLY B 1 82 ? -72.75 11.055 11.617 1 19.47 82 GLY B O 1
ATOM 4846 N N . MET B 1 83 ? -71.375 12.742 11.43 1 18.88 83 MET B N 1
ATOM 4847 C CA . MET B 1 83 ? -70.375 11.688 11.391 1 18.88 83 MET B CA 1
ATOM 4848 C C . MET B 1 83 ? -70.312 10.977 12.734 1 18.88 83 MET B C 1
ATOM 4850 O O . MET B 1 83 ? -70.25 11.633 13.781 1 18.88 83 MET B O 1
ATOM 4854 N N . SER B 1 84 ? -70.625 9.625 12.82 1 20.36 84 SER B N 1
ATOM 4855 C CA . SER B 1 84 ? -70.75 8.695 13.938 1 20.36 84 SER B CA 1
ATOM 4856 C C . SER B 1 84 ? -69.5 8.664 14.789 1 20.36 84 SER B C 1
ATOM 4858 O O . SER B 1 84 ? -68.438 8.875 14.289 1 20.36 84 SER B O 1
ATOM 4860 N N . PRO B 1 85 ? -69.562 8.797 16.141 1 20.61 85 PRO B N 1
ATOM 4861 C CA . PRO B 1 85 ? -68.625 8.961 17.219 1 20.61 85 PRO B CA 1
ATOM 4862 C C . PRO B 1 85 ? -67.625 7.777 17.328 1 20.61 85 PRO B C 1
ATOM 4864 O O . PRO B 1 85 ? -68.062 6.633 17.484 1 20.61 85 PRO B O 1
ATOM 4867 N N . ILE B 1 86 ? -66.688 7.629 16.438 1 20.19 86 ILE B N 1
ATOM 4868 C CA . ILE B 1 86 ? -65.75 6.488 16.516 1 20.19 86 ILE B CA 1
ATOM 4869 C C . ILE B 1 86 ? -65.25 6.344 17.953 1 20.19 86 ILE B C 1
ATOM 4871 O O . ILE B 1 86 ? -64.875 7.328 18.578 1 20.19 86 ILE B O 1
ATOM 4875 N N . SER B 1 87 ? -65.562 5.164 18.656 1 19.02 87 SER B N 1
ATOM 4876 C CA . SER B 1 87 ? -65.312 4.625 20 1 19.02 87 SER B CA 1
ATOM 4877 C C . SER B 1 87 ? -63.875 4.75 20.406 1 19.02 87 SER B C 1
ATOM 4879 O O . SER B 1 87 ? -62.969 4.586 19.594 1 19.02 87 SER B O 1
ATOM 4881 N N . ASN B 1 88 ? -63.531 5.516 21.453 1 19.47 88 ASN B N 1
ATOM 4882 C CA . ASN B 1 88 ? -62.344 5.938 22.203 1 19.47 88 ASN B CA 1
ATOM 4883 C C . ASN B 1 88 ? -61.562 4.742 22.734 1 19.47 88 ASN B C 1
ATOM 4885 O O . ASN B 1 88 ? -61.969 4.133 23.734 1 19.47 88 ASN B O 1
ATOM 4889 N N . HIS B 1 89 ? -61.312 3.619 21.984 1 19.94 89 HIS B N 1
ATOM 4890 C CA . HIS B 1 89 ? -60.625 2.492 22.641 1 19.94 89 HIS B CA 1
ATOM 4891 C C . HIS B 1 89 ? -59.375 2.939 23.359 1 19.94 89 HIS B C 1
ATOM 4893 O O . HIS B 1 89 ? -58.5 3.582 22.766 1 19.94 89 HIS B O 1
ATOM 4899 N N . THR B 1 90 ? -59.438 3.213 24.734 1 19.75 90 THR B N 1
ATOM 4900 C CA . THR B 1 90 ? -58.5 3.572 25.781 1 19.75 90 THR B CA 1
ATOM 4901 C C . THR B 1 90 ? -57.344 2.58 25.828 1 19.75 90 THR B C 1
ATOM 4903 O O . THR B 1 90 ? -57.562 1.384 26.047 1 19.75 90 THR B O 1
ATOM 4906 N N . LEU B 1 91 ? -56.344 2.658 24.953 1 19.39 91 LEU B N 1
ATOM 4907 C CA . LEU B 1 91 ? -55.156 1.834 25.047 1 19.39 91 LEU B CA 1
ATOM 4908 C C . LEU B 1 91 ? -54.531 1.903 26.438 1 19.39 91 LEU B C 1
ATOM 4910 O O . LEU B 1 91 ? -54.219 2.988 26.922 1 19.39 91 LEU B O 1
ATOM 4914 N N . GLN B 1 92 ? -54.969 1.11 27.422 1 19.48 92 GLN B N 1
ATOM 4915 C CA . GLN B 1 92 ? -54.469 0.895 28.781 1 19.48 92 GLN B CA 1
ATOM 4916 C C . GLN B 1 92 ? -52.969 0.602 28.766 1 19.48 92 GLN B C 1
ATOM 4918 O O . GLN B 1 92 ? -52.531 -0.42 28.234 1 19.48 92 GLN B O 1
ATOM 4923 N N . ILE B 1 93 ? -52.156 1.614 28.672 1 20.64 93 ILE B N 1
ATOM 4924 C CA . ILE B 1 93 ? -50.719 1.562 28.844 1 20.64 93 ILE B CA 1
ATOM 4925 C C . ILE B 1 93 ? -50.375 0.911 30.172 1 20.64 93 ILE B C 1
ATOM 4927 O O . ILE B 1 93 ? -50.812 1.38 31.234 1 20.64 93 ILE B O 1
ATOM 4931 N N . VAL B 1 94 ? -50.156 -0.42 30.219 1 20.39 94 VAL B N 1
ATOM 4932 C CA . VAL B 1 94 ? -49.781 -1.24 31.359 1 20.39 94 VAL B CA 1
ATOM 4933 C C . VAL B 1 94 ? -48.562 -0.637 32.062 1 20.39 94 VAL B C 1
ATOM 4935 O O . VAL B 1 94 ? -47.469 -0.61 31.469 1 20.39 94 VAL B O 1
ATOM 4938 N N . ALA B 1 95 ? -48.625 0.377 32.938 1 20.56 95 ALA B N 1
ATOM 4939 C CA . ALA B 1 95 ? -47.688 1.13 33.75 1 20.56 95 ALA B CA 1
ATOM 4940 C C . ALA B 1 95 ? -46.938 0.207 34.719 1 20.56 95 ALA B C 1
ATOM 4942 O O . ALA B 1 95 ? -45.906 0.585 35.281 1 20.56 95 ALA B O 1
ATOM 4943 N N . GLU B 1 96 ? -47.438 -0.917 35.219 1 21.36 96 GLU B N 1
ATOM 4944 C CA . GLU B 1 96 ? -47.062 -1.216 36.594 1 21.36 96 GLU B CA 1
ATOM 4945 C C . GLU B 1 96 ? -45.656 -1.79 36.688 1 21.36 96 GLU B C 1
ATOM 4947 O O . GLU B 1 96 ? -45.469 -2.994 36.531 1 21.36 96 GLU B O 1
ATOM 4952 N N . VAL B 1 97 ? -44.688 -1.583 35.844 1 21.17 97 VAL B N 1
ATOM 4953 C CA . VAL B 1 97 ? -43.531 -2.43 36.156 1 21.17 97 VAL B CA 1
ATOM 4954 C C . VAL B 1 97 ? -43.031 -2.113 37.562 1 21.17 97 VAL B C 1
ATOM 4956 O O . VAL B 1 97 ? -42.812 -0.949 37.906 1 21.17 97 VAL B O 1
ATOM 4959 N N . ASP B 1 98 ? -43.156 -2.938 38.531 1 19.72 98 ASP B N 1
ATOM 4960 C CA . ASP B 1 98 ? -42.781 -3.004 39.938 1 19.72 98 ASP B CA 1
ATOM 4961 C C . ASP B 1 98 ? -41.281 -2.773 40.125 1 19.72 98 ASP B C 1
ATOM 4963 O O . ASP B 1 98 ? -40.469 -3.42 39.469 1 19.72 98 ASP B O 1
ATOM 4967 N N . ALA B 1 99 ? -40.812 -1.557 40.656 1 21.2 99 ALA B N 1
ATOM 4968 C CA . ALA B 1 99 ? -39.531 -0.992 41.094 1 21.2 99 ALA B CA 1
ATOM 4969 C C . ALA B 1 99 ? -38.875 -1.892 42.125 1 21.2 99 ALA B C 1
ATOM 4971 O O . ALA B 1 99 ? -39.031 -1.667 43.344 1 21.2 99 ALA B O 1
ATOM 4972 N N . GLN B 1 100 ? -38.906 -3.186 42.094 1 20.75 100 GLN B N 1
ATOM 4973 C CA . GLN B 1 100 ? -38.25 -3.775 43.25 1 20.75 100 GLN B CA 1
ATOM 4974 C C . GLN B 1 100 ? -36.812 -3.332 43.344 1 20.75 100 GLN B C 1
ATOM 4976 O O . GLN B 1 100 ? -36.094 -3.271 42.344 1 20.75 100 GLN B O 1
ATOM 4981 N N . SER B 1 101 ? -36.375 -2.693 44.562 1 20.98 101 SER B N 1
ATOM 4982 C CA . SER B 1 101 ? -35.281 -1.988 45.188 1 20.98 101 SER B CA 1
ATOM 4983 C C . SER B 1 101 ? -34 -2.846 45.188 1 20.98 101 SER B C 1
ATOM 4985 O O . SER B 1 101 ? -33 -2.463 45.781 1 20.98 101 SER B O 1
ATOM 4987 N N . HIS B 1 102 ? -33.781 -3.922 44.469 1 21.61 102 HIS B N 1
ATOM 4988 C CA . HIS B 1 102 ? -32.656 -4.637 45.031 1 21.61 102 HIS B CA 1
ATOM 4989 C C . HIS B 1 102 ? -31.406 -3.746 45.062 1 21.61 102 HIS B C 1
ATOM 4991 O O . HIS B 1 102 ? -31.172 -2.953 44.156 1 21.61 102 HIS B O 1
ATOM 4997 N N . ASP B 1 103 ? -30.656 -3.561 46.25 1 20.41 103 ASP B N 1
ATOM 4998 C CA . ASP B 1 103 ? -29.656 -2.756 46.969 1 20.41 103 ASP B CA 1
ATOM 4999 C C . ASP B 1 103 ? -28.328 -2.734 46.188 1 20.41 103 ASP B C 1
ATOM 5001 O O . ASP B 1 103 ? -27.453 -1.913 46.469 1 20.41 103 ASP B O 1
ATOM 5005 N N . SER B 1 104 ? -27.922 -3.873 45.594 1 24.12 104 SER B N 1
ATOM 5006 C CA . SER B 1 104 ? -26.484 -4.02 45.688 1 24.12 104 SER B CA 1
ATOM 5007 C C . SER B 1 104 ? -25.766 -2.855 45.031 1 24.12 104 SER B C 1
ATOM 5009 O O . SER B 1 104 ? -26.312 -2.217 44.125 1 24.12 104 SER B O 1
ATOM 5011 N N . GLY B 1 105 ? -24.469 -2.412 45.5 1 22.09 105 GLY B N 1
ATOM 5012 C CA . GLY B 1 105 ? -23.641 -1.228 45.562 1 22.09 105 GLY B CA 1
ATOM 5013 C C . GLY B 1 105 ? -23.281 -0.653 44.219 1 22.09 105 GLY B C 1
ATOM 5014 O O . GLY B 1 105 ? -23.234 0.567 44.031 1 22.09 105 GLY B O 1
ATOM 5015 N N . THR B 1 106 ? -22.562 -1.474 43.375 1 25.12 106 THR B N 1
ATOM 5016 C CA . THR B 1 106 ? -21.5 -0.768 42.688 1 25.12 106 THR B CA 1
ATOM 5017 C C . THR B 1 106 ? -22.078 0.235 41.688 1 25.12 106 THR B C 1
ATOM 5019 O O . THR B 1 106 ? -22.953 -0.111 40.875 1 25.12 106 THR B O 1
ATOM 5022 N N . GLY B 1 107 ? -22.156 1.5 42.062 1 22.69 107 GLY B N 1
ATOM 5023 C CA . GLY B 1 107 ? -22.797 2.713 41.594 1 22.69 107 GLY B CA 1
ATOM 5024 C C . GLY B 1 107 ? -22.5 3.021 40.125 1 22.69 107 GLY B C 1
ATOM 5025 O O . GLY B 1 107 ? -21.828 4.004 39.812 1 22.69 107 GLY B O 1
ATOM 5026 N N . PHE B 1 108 ? -21.969 2.047 39.344 1 24.12 108 PHE B N 1
ATOM 5027 C CA . PHE B 1 108 ? -21.625 2.658 38.062 1 24.12 108 PHE B CA 1
ATOM 5028 C C . PHE B 1 108 ? -22.812 3.447 37.5 1 24.12 108 PHE B C 1
ATOM 5030 O O . PHE B 1 108 ? -23.922 2.926 37.406 1 24.12 108 PHE B O 1
ATOM 5037 N N . GLY B 1 109 ? -22.75 4.703 37.781 1 22.27 109 GLY B N 1
ATOM 5038 C CA . GLY B 1 109 ? -23.734 5.742 37.562 1 22.27 109 GLY B CA 1
ATOM 5039 C C . GLY B 1 109 ? -24.469 5.598 36.25 1 22.27 109 GLY B C 1
ATOM 5040 O O . GLY B 1 109 ? -23.875 5.184 35.25 1 22.27 109 GLY B O 1
ATOM 5041 N N . ARG B 1 110 ? -25.703 5.215 36.312 1 25.91 110 ARG B N 1
ATOM 5042 C CA . ARG B 1 110 ? -26.688 5.262 35.25 1 25.91 110 ARG B CA 1
ATOM 5043 C C . ARG B 1 110 ? -26.547 6.535 34.406 1 25.91 110 ARG B C 1
ATOM 5045 O O . ARG B 1 110 ? -26.422 7.629 34.969 1 25.91 110 ARG B O 1
ATOM 5052 N N . HIS B 1 111 ? -25.828 6.367 33.312 1 23.48 111 HIS B N 1
ATOM 5053 C CA . HIS B 1 111 ? -25.719 7.5 32.406 1 23.48 111 HIS B CA 1
ATOM 5054 C C . HIS B 1 111 ? -26.953 8.383 32.469 1 23.48 111 HIS B C 1
ATOM 5056 O O . HIS B 1 111 ? -28.078 7.883 32.469 1 23.48 111 HIS B O 1
ATOM 5062 N N . PRO B 1 112 ? -26.875 9.523 33.188 1 25.06 112 PRO B N 1
ATOM 5063 C CA . PRO B 1 112 ? -28 10.461 33.312 1 25.06 112 PRO B CA 1
ATOM 5064 C C . PRO B 1 112 ? -28.859 10.531 32.031 1 25.06 112 PRO B C 1
ATOM 5066 O O . PRO B 1 112 ? -28.359 10.281 30.938 1 25.06 112 PRO B O 1
ATOM 5069 N N . HIS B 1 113 ? -30.109 10.164 32.219 1 25.66 113 HIS B N 1
ATOM 5070 C CA . HIS B 1 113 ? -31.188 10.438 31.266 1 25.66 113 HIS B CA 1
ATOM 5071 C C . HIS B 1 113 ? -31 11.797 30.609 1 25.66 113 HIS B C 1
ATOM 5073 O O . HIS B 1 113 ? -30.766 12.797 31.281 1 25.66 113 HIS B O 1
ATOM 5079 N N . ILE B 1 114 ? -30.234 11.812 29.531 1 26.8 114 ILE B N 1
ATOM 5080 C CA . ILE B 1 114 ? -30.188 13.023 28.719 1 26.8 114 ILE B CA 1
ATOM 5081 C C . ILE B 1 114 ? -31.531 13.742 28.781 1 26.8 114 ILE B C 1
ATOM 5083 O O . ILE B 1 114 ? -32.562 13.188 28.375 1 26.8 114 ILE B O 1
ATOM 5087 N N . ASN B 1 115 ? -31.734 14.484 29.891 1 25.58 115 ASN B N 1
ATOM 5088 C CA . ASN B 1 115 ? -32.812 15.477 30 1 25.58 115 ASN B CA 1
ATOM 5089 C C . ASN B 1 115 ? -33.125 16.109 28.656 1 25.58 115 ASN B C 1
ATOM 5091 O O . ASN B 1 115 ? -32.281 16.734 28.031 1 25.58 115 ASN B O 1
ATOM 5095 N N . SER B 1 116 ? -33.969 15.422 27.891 1 28.69 116 SER B N 1
ATOM 5096 C CA . SER B 1 116 ? -34.625 16 26.719 1 28.69 116 SER B CA 1
ATOM 5097 C C . SER B 1 116 ? -34.969 17.469 26.953 1 28.69 116 SER B C 1
ATOM 5099 O O . SER B 1 116 ? -35.594 17.812 27.953 1 28.69 116 SER B O 1
ATOM 5101 N N . ASP B 1 117 ? -34.125 18.359 26.672 1 27.05 117 ASP B N 1
ATOM 5102 C CA . ASP B 1 117 ? -34.312 19.812 26.812 1 27.05 117 ASP B CA 1
ATOM 5103 C C . ASP B 1 117 ? -35.75 20.188 26.562 1 27.05 117 ASP B C 1
ATOM 5105 O O . ASP B 1 117 ? -36.406 19.641 25.672 1 27.05 117 ASP B O 1
ATOM 5109 N N . PRO B 1 118 ? -36.5 20.812 27.516 1 31.66 118 PRO B N 1
ATOM 5110 C CA . PRO B 1 118 ? -37.906 21.219 27.547 1 31.66 118 PRO B CA 1
ATOM 5111 C C . PRO B 1 118 ? -38.375 21.859 26.25 1 31.66 118 PRO B C 1
ATOM 5113 O O . PRO B 1 118 ? -39.562 21.906 25.969 1 31.66 118 PRO B O 1
ATOM 5116 N N . VAL B 1 119 ? -37.469 22.438 25.547 1 31.55 119 VAL B N 1
ATOM 5117 C CA . VAL B 1 119 ? -37.938 23.203 24.406 1 31.55 119 VAL B CA 1
ATOM 5118 C C . VAL B 1 119 ? -38.531 22.266 23.359 1 31.55 119 VAL B C 1
ATOM 5120 O O . VAL B 1 119 ? -39.562 22.562 22.766 1 31.55 119 VAL B O 1
ATOM 5123 N N . VAL B 1 120 ? -37.969 21.109 23.172 1 32.59 120 VAL B N 1
ATOM 5124 C CA . VAL B 1 120 ? -38.562 20.188 22.203 1 32.59 120 VAL B CA 1
ATOM 5125 C C . VAL B 1 120 ? -39.812 19.594 22.781 1 32.59 120 VAL B C 1
ATOM 5127 O O . VAL B 1 120 ? -40.781 19.344 22.047 1 32.59 120 VAL B O 1
ATOM 5130 N N . ILE B 1 121 ? -39.875 19.328 24.062 1 33.41 121 ILE B N 1
ATOM 5131 C CA . ILE B 1 121 ? -41.062 18.797 24.688 1 33.41 121 ILE B CA 1
ATOM 5132 C C . ILE B 1 121 ? -42.188 19.828 24.609 1 33.41 121 ILE B C 1
ATOM 5134 O O . ILE B 1 121 ? -43.344 19.5 24.375 1 33.41 121 ILE B O 1
ATOM 5138 N N . ASN B 1 122 ? -41.812 21.078 24.953 1 31.45 122 ASN B N 1
ATOM 5139 C CA . ASN B 1 122 ? -42.844 22.078 24.938 1 31.45 122 ASN B CA 1
ATOM 5140 C C . ASN B 1 122 ? -43.406 22.281 23.531 1 31.45 122 ASN B C 1
ATOM 5142 O O . ASN B 1 122 ? -44.594 22.625 23.359 1 31.45 122 ASN B O 1
ATOM 5146 N N . ILE B 1 123 ? -42.562 22.094 22.547 1 31.03 123 ILE B N 1
ATOM 5147 C CA . ILE B 1 123 ? -43.125 22.203 21.203 1 31.03 123 ILE B CA 1
ATOM 5148 C C . ILE B 1 123 ? -44.031 21.016 20.922 1 31.03 123 ILE B C 1
ATOM 5150 O O . ILE B 1 123 ? -45.125 21.172 20.375 1 31.03 123 ILE B O 1
ATOM 5154 N N . ALA B 1 124 ? -43.594 19.844 21.406 1 30.72 124 ALA B N 1
ATOM 5155 C CA . ALA B 1 124 ? -44.438 18.672 21.188 1 30.72 124 ALA B CA 1
ATOM 5156 C C . ALA B 1 124 ? -45.719 18.766 22 1 30.72 124 ALA B C 1
ATOM 5158 O O . ALA B 1 124 ? -46.781 18.375 21.516 1 30.72 124 ALA B O 1
ATOM 5159 N N . ASN B 1 125 ? -45.562 19.078 23.266 1 33.53 125 ASN B N 1
ATOM 5160 C CA . ASN B 1 125 ? -46.75 19.141 24.078 1 33.53 125 ASN B CA 1
ATOM 5161 C C . ASN B 1 125 ? -47.688 20.266 23.625 1 33.53 125 ASN B C 1
ATOM 5163 O O . ASN B 1 125 ? -48.906 20.219 23.875 1 33.53 125 ASN B O 1
ATOM 5167 N N . ARG B 1 126 ? -47.062 21.422 23.219 1 32.16 126 ARG B N 1
ATOM 5168 C CA . ARG B 1 126 ? -47.969 22.469 22.781 1 32.16 126 ARG B CA 1
ATOM 5169 C C . ARG B 1 126 ? -48.719 22.062 21.516 1 32.16 126 ARG B C 1
ATOM 5171 O O . ARG B 1 126 ? -49.688 22.703 21.141 1 32.16 126 ARG B O 1
ATOM 5178 N N . PHE B 1 127 ? -48.219 21.047 20.875 1 34.53 127 PHE B N 1
ATOM 5179 C CA . PHE B 1 127 ? -48.969 20.625 19.688 1 34.53 127 PHE B CA 1
ATOM 5180 C C . PHE B 1 127 ? -50.281 19.984 20.078 1 34.53 127 PHE B C 1
ATOM 5182 O O . PHE B 1 127 ? -51.156 19.766 19.219 1 34.53 127 PHE B O 1
ATOM 5189 N N . ASN B 1 128 ? -50.344 19.453 21.25 1 33.53 128 ASN B N 1
ATOM 5190 C CA . ASN B 1 128 ? -51.625 18.812 21.484 1 33.53 128 ASN B CA 1
ATOM 5191 C C . ASN B 1 128 ? -52.781 19.812 21.375 1 33.53 128 ASN B C 1
ATOM 5193 O O . ASN B 1 128 ? -53.875 19.453 20.906 1 33.53 128 ASN B O 1
ATOM 5197 N N . ASP B 1 129 ? -52.781 20.891 22.266 1 35.28 129 ASP B N 1
ATOM 5198 C CA . ASP B 1 129 ? -54.031 21.641 22.422 1 35.28 129 ASP B CA 1
ATOM 5199 C C . ASP B 1 129 ? -54.156 22.688 21.312 1 35.28 129 ASP B C 1
ATOM 5201 O O . ASP B 1 129 ? -55.094 23.516 21.344 1 35.28 129 ASP B O 1
ATOM 5205 N N . LEU B 1 130 ? -53.031 23.141 20.641 1 35.34 130 LEU B N 1
ATOM 5206 C CA . LEU B 1 130 ? -53.25 24.297 19.766 1 35.34 130 LEU B CA 1
ATOM 5207 C C . LEU B 1 130 ? -53.938 23.891 18.484 1 35.34 130 LEU B C 1
ATOM 5209 O O . LEU B 1 130 ? -53.781 22.766 18.016 1 35.34 130 LEU B O 1
ATOM 5213 N N . SER B 1 131 ? -55.031 24.562 18.094 1 35.34 131 SER B N 1
ATOM 5214 C CA . SER B 1 131 ? -55.812 24.469 16.875 1 35.34 131 SER B CA 1
ATOM 5215 C C . SER B 1 131 ? -54.906 24.438 15.641 1 35.34 131 SER B C 1
ATOM 5217 O O . SER B 1 131 ? -53.75 24.859 15.711 1 35.34 131 SER B O 1
ATOM 5219 N N . ASP B 1 132 ? -55.156 23.75 14.562 1 40.41 132 ASP B N 1
ATOM 5220 C CA . ASP B 1 132 ? -54.469 23.5 13.305 1 40.41 132 ASP B CA 1
ATOM 5221 C C . ASP B 1 132 ? -53.75 24.766 12.828 1 40.41 132 ASP B C 1
ATOM 5223 O O . ASP B 1 132 ? -52.625 24.703 12.32 1 40.41 132 ASP B O 1
ATOM 5227 N N . GLU B 1 133 ? -54.375 25.875 12.852 1 43.12 133 GLU B N 1
ATOM 5228 C CA . GLU B 1 133 ? -53.844 27.141 12.312 1 43.12 133 GLU B CA 1
ATOM 5229 C C . GLU B 1 133 ? -52.688 27.656 13.156 1 43.12 133 GLU B C 1
ATOM 5231 O O . GLU B 1 133 ? -51.719 28.203 12.617 1 43.12 133 GLU B O 1
ATOM 5236 N N . GLN B 1 134 ? -52.781 27.5 14.367 1 44.94 134 GLN B N 1
ATOM 5237 C CA . GLN B 1 134 ? -51.75 28 15.273 1 44.94 134 GLN B CA 1
ATOM 5238 C C . GLN B 1 134 ? -50.469 27.141 15.188 1 44.94 134 GLN B C 1
ATOM 5240 O O . GLN B 1 134 ? -49.375 27.656 15.352 1 44.94 134 GLN B O 1
ATOM 5245 N N . GLU B 1 135 ? -50.625 25.938 14.836 1 46.38 135 GLU B N 1
ATOM 5246 C CA . GLU B 1 135 ? -49.5 25.047 14.648 1 46.38 135 GLU B CA 1
ATOM 5247 C C . GLU B 1 135 ? -48.656 25.469 13.438 1 46.38 135 GLU B C 1
ATOM 5249 O O . GLU B 1 135 ? -47.438 25.453 13.492 1 46.38 135 GLU B O 1
ATOM 5254 N N . VAL B 1 136 ? -49.438 25.719 12.398 1 47.03 136 VAL B N 1
ATOM 5255 C CA . VAL B 1 136 ? -48.719 26.141 11.188 1 47.03 136 VAL B CA 1
ATOM 5256 C C . VAL B 1 136 ? -48.031 27.469 11.445 1 47.03 136 VAL B C 1
ATOM 5258 O O . VAL B 1 136 ? -46.906 27.688 11.008 1 47.03 136 VAL B O 1
ATOM 5261 N N . ALA B 1 137 ? -48.688 28.375 12.125 1 46.97 137 ALA B N 1
ATOM 5262 C CA . ALA B 1 137 ? -48.094 29.672 12.438 1 46.97 137 ALA B CA 1
ATOM 5263 C C . ALA B 1 137 ? -46.875 29.516 13.344 1 46.97 137 ALA B C 1
ATOM 5265 O O . ALA B 1 137 ? -45.875 30.188 13.156 1 46.97 137 ALA B O 1
ATOM 5266 N N . GLN B 1 138 ? -46.969 28.703 14.281 1 48.22 138 GLN B N 1
ATOM 5267 C CA . GLN B 1 138 ? -45.844 28.453 15.188 1 48.22 138 GLN B CA 1
ATOM 5268 C C . GLN B 1 138 ? -44.688 27.766 14.469 1 48.22 138 GLN B C 1
ATOM 5270 O O . GLN B 1 138 ? -43.531 28.078 14.711 1 48.22 138 GLN B O 1
ATOM 5275 N N . GLN B 1 139 ? -45.125 26.828 13.641 1 50.84 139 GLN B N 1
ATOM 5276 C CA . GLN B 1 139 ? -44.062 26.203 12.836 1 50.84 139 GLN B CA 1
ATOM 5277 C C . GLN B 1 139 ? -43.375 27.234 11.953 1 50.84 139 GLN B C 1
ATOM 5279 O O . GLN B 1 139 ? -42.156 27.188 11.773 1 50.84 139 GLN B O 1
ATOM 5284 N N . SER B 1 140 ? -44.25 28.047 11.391 1 52.34 140 SER B N 1
ATOM 5285 C CA . SER B 1 140 ? -43.688 29.109 10.555 1 52.34 140 SER B CA 1
ATOM 5286 C C . SER B 1 140 ? -42.812 30.062 11.383 1 52.34 140 SER B C 1
ATOM 5288 O O . SER B 1 140 ? -41.781 30.516 10.914 1 52.34 140 SER B O 1
ATOM 5290 N N . ASP B 1 141 ? -43.281 30.375 12.555 1 53.91 141 ASP B N 1
ATOM 5291 C CA . ASP B 1 141 ? -42.5 31.25 13.414 1 53.91 141 ASP B CA 1
ATOM 5292 C C . ASP B 1 141 ? -41.188 30.562 13.844 1 53.91 141 ASP B C 1
ATOM 5294 O O . ASP B 1 141 ? -40.156 31.203 13.914 1 53.91 141 ASP B O 1
ATOM 5298 N N . ASP B 1 142 ? -41.25 29.344 14.125 1 57.06 142 ASP B N 1
ATOM 5299 C CA . ASP B 1 142 ? -40.062 28.594 14.5 1 57.06 142 ASP B CA 1
ATOM 5300 C C . ASP B 1 142 ? -39.062 28.531 13.344 1 57.06 142 ASP B C 1
ATOM 5302 O O . ASP B 1 142 ? -37.875 28.625 13.555 1 57.06 142 ASP B O 1
ATOM 5306 N N . LEU B 1 143 ? -39.656 28.375 12.195 1 61.69 143 LEU B N 1
ATOM 5307 C CA . LEU B 1 143 ? -38.781 28.359 11.016 1 61.69 143 LEU B CA 1
ATOM 5308 C C . LEU B 1 143 ? -38.156 29.734 10.805 1 61.69 143 LEU B C 1
ATOM 5310 O O . LEU B 1 143 ? -37 29.812 10.391 1 61.69 143 LEU B O 1
ATOM 5314 N N . ARG B 1 144 ? -38.969 30.766 11.164 1 63.69 144 ARG B N 1
ATOM 5315 C CA . ARG B 1 144 ? -38.438 32.125 11.016 1 63.69 144 ARG B CA 1
ATOM 5316 C C . ARG B 1 144 ? -37.344 32.375 12.023 1 63.69 144 ARG B C 1
ATOM 5318 O O . ARG B 1 144 ? -36.312 33 11.688 1 63.69 144 ARG B O 1
ATOM 5325 N N . ILE B 1 145 ? -37.469 31.906 13.227 1 67.5 145 ILE B N 1
ATOM 5326 C CA . ILE B 1 145 ? -36.438 32.094 14.266 1 67.5 145 ILE B CA 1
ATOM 5327 C C . ILE B 1 145 ? -35.188 31.281 13.914 1 67.5 145 ILE B C 1
ATOM 5329 O O . ILE B 1 145 ? -34.062 31.75 14.094 1 67.5 145 ILE B O 1
ATOM 5333 N N . ALA B 1 146 ? -35.438 30.188 13.344 1 68.69 146 ALA B N 1
ATOM 5334 C CA . ALA B 1 146 ? -34.312 29.344 12.953 1 68.69 146 ALA B CA 1
ATOM 5335 C C . ALA B 1 146 ? -33.5 29.984 11.828 1 68.69 146 ALA B C 1
ATOM 5337 O O . ALA B 1 146 ? -32.25 29.938 11.828 1 68.69 146 ALA B O 1
ATOM 5338 N N . ARG B 1 147 ? -34.25 30.594 10.984 1 70.69 147 ARG B N 1
ATOM 5339 C CA . ARG B 1 147 ? -33.562 31.25 9.867 1 70.69 147 ARG B CA 1
ATOM 5340 C C . ARG B 1 147 ? -32.812 32.469 10.336 1 70.69 147 ARG B C 1
ATOM 5342 O O . ARG B 1 147 ? -31.734 32.781 9.812 1 70.69 147 ARG B O 1
ATOM 5349 N N . TRP B 1 148 ? -33.469 33.125 11.266 1 74.69 148 TRP B N 1
ATOM 5350 C CA . TRP B 1 148 ? -32.781 34.281 11.836 1 74.69 148 TRP B CA 1
ATOM 5351 C C . TRP B 1 148 ? -31.516 33.844 12.586 1 74.69 148 TRP B C 1
ATOM 5353 O O . TRP B 1 148 ? -30.469 34.469 12.461 1 74.69 148 TRP B O 1
ATOM 5363 N N . LEU B 1 149 ? -31.578 32.875 13.344 1 76.88 149 LEU B N 1
ATOM 5364 C CA . LEU B 1 149 ? -30.438 32.344 14.086 1 76.88 149 LEU B CA 1
ATOM 5365 C C . LEU B 1 149 ? -29.328 31.875 13.141 1 76.88 149 LEU B C 1
ATOM 5367 O O . LEU B 1 149 ? -28.141 32.062 13.422 1 76.88 149 LEU B O 1
ATOM 5371 N N . GLU B 1 150 ? -29.75 31.375 12.07 1 78.62 150 GLU B N 1
ATOM 5372 C CA . GLU B 1 150 ? -28.781 30.922 11.07 1 78.62 150 GLU B CA 1
ATOM 5373 C C . GLU B 1 150 ? -28.047 32.094 10.438 1 78.62 150 GLU B C 1
ATOM 5375 O O . GLU B 1 150 ? -26.844 32.062 10.211 1 78.62 150 GLU B O 1
ATOM 5380 N N . ASP B 1 151 ? -28.828 33.094 10.203 1 80.31 151 ASP B N 1
ATOM 5381 C CA . ASP B 1 151 ? -28.219 34.281 9.609 1 80.31 151 ASP B CA 1
ATOM 5382 C C . ASP B 1 151 ? -27.234 34.938 10.578 1 80.31 151 ASP B C 1
ATOM 5384 O O . ASP B 1 151 ? -26.156 35.375 10.172 1 80.31 151 ASP B O 1
ATOM 5388 N N . GLN B 1 152 ? -27.625 35 11.82 1 82.56 152 GLN B N 1
ATOM 5389 C CA . GLN B 1 152 ? -26.75 35.594 12.82 1 82.56 152 GLN B CA 1
ATOM 5390 C C . GLN B 1 152 ? -25.516 34.719 13.047 1 82.56 152 GLN B C 1
ATOM 5392 O O . GLN B 1 152 ? -24.422 35.219 13.32 1 82.56 152 GLN B O 1
ATOM 5397 N N . ALA B 1 153 ? -25.719 33.469 12.945 1 84.19 153 ALA B N 1
ATOM 5398 C CA . ALA B 1 153 ? -24.594 32.531 13.086 1 84.19 153 ALA B CA 1
ATOM 5399 C C . ALA B 1 153 ? -23.594 32.719 11.953 1 84.19 153 ALA B C 1
ATOM 5401 O O . ALA B 1 153 ? -22.375 32.688 12.18 1 84.19 153 ALA B O 1
ATOM 5402 N N . LEU B 1 154 ? -24.094 32.906 10.797 1 85.12 154 LEU B N 1
ATOM 5403 C CA . LEU B 1 154 ? -23.219 33.094 9.641 1 85.12 154 LEU B CA 1
ATOM 5404 C C . LEU B 1 154 ? -22.484 34.438 9.727 1 85.12 154 LEU B C 1
ATOM 5406 O O . LEU B 1 154 ? -21.328 34.531 9.312 1 85.12 154 LEU B O 1
ATOM 5410 N N . ARG B 1 155 ? -23.188 35.375 10.289 1 85.62 155 ARG B N 1
ATOM 5411 C CA . ARG B 1 155 ? -22.547 36.688 10.477 1 85.62 155 ARG B CA 1
ATOM 5412 C C . ARG B 1 155 ? -21.438 36.594 11.523 1 85.62 155 ARG B C 1
ATOM 5414 O O . ARG B 1 155 ? -20.375 37.219 11.352 1 85.62 155 ARG B O 1
ATOM 5421 N N . SER B 1 156 ? -21.703 35.938 12.547 1 87.12 156 SER B N 1
ATOM 5422 C CA . SER B 1 156 ? -20.688 35.781 13.586 1 87.12 156 SER B CA 1
ATOM 5423 C C . SER B 1 156 ? -19.484 35 13.07 1 87.12 156 SER B C 1
ATOM 5425 O O . SER B 1 156 ? -18.344 35.344 13.344 1 87.12 156 SER B O 1
ATOM 5427 N N . LEU B 1 157 ? -19.766 34 12.297 1 88.25 157 LEU B N 1
ATOM 5428 C CA . LEU B 1 157 ? -18.672 33.188 11.75 1 88.25 157 LEU B CA 1
ATOM 5429 C C . LEU B 1 157 ? -17.844 34 10.75 1 88.25 157 LEU B C 1
ATOM 5431 O O . LEU B 1 157 ? -16.641 33.781 10.633 1 88.25 157 LEU B O 1
ATOM 5435 N N . SER B 1 158 ? -18.5 34.906 9.992 1 88.5 158 SER B N 1
ATOM 5436 C CA . SER B 1 158 ? -17.812 35.719 8.992 1 88.5 158 SER B CA 1
ATOM 5437 C C . SER B 1 158 ? -16.828 36.688 9.641 1 88.5 158 SER B C 1
ATOM 5439 O O . SER B 1 158 ? -15.891 37.156 8.992 1 88.5 158 SER B O 1
ATOM 5441 N N . TRP B 1 159 ? -17 36.875 10.93 1 89.94 159 TRP B N 1
ATOM 5442 C CA . TRP B 1 159 ? -16.062 37.75 11.633 1 89.94 159 TRP B CA 1
ATOM 5443 C C . TRP B 1 159 ? -15.062 36.938 12.438 1 89.94 159 TRP B C 1
ATOM 5445 O O . TRP B 1 159 ? -13.906 37.344 12.594 1 89.94 159 TRP B O 1
ATOM 5455 N N . ILE B 1 160 ? -15.453 35.812 12.922 1 90.69 160 ILE B N 1
ATOM 5456 C CA . ILE B 1 160 ? -14.609 35 13.789 1 90.69 160 ILE B CA 1
ATOM 5457 C C . ILE B 1 160 ? -13.477 34.406 12.984 1 90.69 160 ILE B C 1
ATOM 5459 O O . ILE B 1 160 ? -12.32 34.406 13.422 1 90.69 160 ILE B O 1
ATOM 5463 N N . ILE B 1 161 ? -13.734 33.906 11.742 1 91.88 161 ILE B N 1
ATOM 5464 C CA . ILE B 1 161 ? -12.75 33.156 10.961 1 91.88 161 ILE B CA 1
ATOM 5465 C C . ILE B 1 161 ? -11.664 34.125 10.461 1 91.88 161 ILE B C 1
ATOM 5467 O O . ILE B 1 161 ? -10.469 33.844 10.609 1 91.88 161 ILE B O 1
ATOM 5471 N N . PRO B 1 162 ? -12.031 35.344 9.922 1 92.88 162 PRO B N 1
ATOM 5472 C CA . PRO B 1 162 ? -10.977 36.25 9.523 1 92.88 162 PRO B CA 1
ATOM 5473 C C . PRO B 1 162 ? -10.148 36.781 10.703 1 92.88 162 PRO B C 1
ATOM 5475 O O . PRO B 1 162 ? -8.945 36.969 10.578 1 92.88 162 PRO B O 1
ATOM 5478 N N . THR B 1 163 ? -10.805 37 11.828 1 93.88 163 THR B N 1
ATOM 5479 C CA . THR B 1 163 ? -10.07 37.406 13.023 1 93.88 163 THR B CA 1
ATOM 5480 C C . THR B 1 163 ? -9.117 36.312 13.469 1 93.88 163 THR B C 1
ATOM 5482 O O . THR B 1 163 ? -7.992 36.594 13.898 1 93.88 163 THR B O 1
ATOM 5485 N N . TYR B 1 164 ? -9.586 35.062 13.352 1 94.44 164 TYR B N 1
ATOM 5486 C CA . TYR B 1 164 ? -8.758 33.906 13.664 1 94.44 164 TYR B CA 1
ATOM 5487 C C . TYR B 1 164 ? -7.516 33.875 12.781 1 94.44 164 TYR B C 1
ATOM 5489 O O . TYR B 1 164 ? -6.406 33.656 13.273 1 94.44 164 TYR B O 1
ATOM 5497 N N . ILE B 1 165 ? -7.629 34.156 11.469 1 95.06 165 ILE B N 1
ATOM 5498 C CA . ILE B 1 165 ? -6.527 34.125 10.508 1 95.06 165 ILE B CA 1
ATOM 5499 C C . ILE B 1 165 ? -5.523 35.219 10.859 1 95.06 165 ILE B C 1
ATOM 5501 O O . ILE B 1 165 ? -4.32 34.969 10.938 1 95.06 165 ILE B O 1
ATOM 5505 N N . VAL B 1 166 ? -6.02 36.406 11.195 1 95.25 166 VAL B N 1
ATOM 5506 C CA . VAL B 1 166 ? -5.156 37.531 11.461 1 95.25 166 VAL B CA 1
ATOM 5507 C C . VAL B 1 166 ? -4.414 37.344 12.781 1 95.25 166 VAL B C 1
ATOM 5509 O O . VAL B 1 166 ? -3.223 37.625 12.883 1 95.25 166 VAL B O 1
ATOM 5512 N N . VAL B 1 167 ? -5.094 36.844 13.766 1 95.69 167 VAL B N 1
ATOM 5513 C CA . VAL B 1 167 ? -4.496 36.656 15.078 1 95.69 167 VAL B CA 1
ATOM 5514 C C . VAL B 1 167 ? -3.377 35.594 14.984 1 95.69 167 VAL B C 1
ATOM 5516 O O . VAL B 1 167 ? -2.289 35.812 15.531 1 95.69 167 VAL B O 1
ATOM 5519 N N . LEU B 1 168 ? -3.611 34.531 14.273 1 95.94 168 LEU B N 1
ATOM 5520 C CA . LEU B 1 168 ? -2.613 33.469 14.172 1 95.94 168 LEU B CA 1
ATOM 5521 C C . LEU B 1 168 ? -1.424 33.938 13.328 1 95.94 168 LEU B C 1
ATOM 5523 O O . LEU B 1 168 ? -0.273 33.656 13.672 1 95.94 168 LEU B O 1
ATOM 5527 N N . LEU B 1 169 ? -1.685 34.656 12.258 1 96.31 169 LEU B N 1
ATOM 5528 C CA . LEU B 1 169 ? -0.602 35.125 11.406 1 96.31 169 LEU B CA 1
ATOM 5529 C C . LEU B 1 169 ? 0.252 36.156 12.133 1 96.31 169 LEU B C 1
ATOM 5531 O O . LEU B 1 169 ? 1.478 36.156 12 1 96.31 169 LEU B O 1
ATOM 5535 N N . THR B 1 170 ? -0.443 37 12.914 1 96.5 170 THR B N 1
ATOM 5536 C CA . THR B 1 170 ? 0.292 38 13.688 1 96.5 170 THR B CA 1
ATOM 5537 C C . THR B 1 170 ? 1.111 37.312 14.789 1 96.5 170 THR B C 1
ATOM 5539 O O . THR B 1 170 ? 2.24 37.75 15.062 1 96.5 170 THR B O 1
ATOM 5542 N N . PHE B 1 171 ? 0.529 36.344 15.352 1 95.94 171 PHE B N 1
ATOM 5543 C CA . PHE B 1 171 ? 1.24 35.594 16.375 1 95.94 171 PHE B CA 1
ATOM 5544 C C . PHE B 1 171 ? 2.508 34.969 15.805 1 95.94 171 PHE B C 1
ATOM 5546 O O . PHE B 1 171 ? 3.578 35.062 16.406 1 95.94 171 PHE B O 1
ATOM 5553 N N . GLY B 1 172 ? 2.41 34.344 14.656 1 95.38 172 GLY B N 1
ATOM 5554 C CA . GLY B 1 172 ? 3.576 33.75 14.016 1 95.38 172 GLY B CA 1
ATOM 5555 C C . GLY B 1 172 ? 4.621 34.781 13.625 1 95.38 172 GLY B C 1
ATOM 5556 O O . GLY B 1 172 ? 5.816 34.562 13.836 1 95.38 172 GLY B O 1
ATOM 5557 N N . PHE B 1 173 ? 4.172 35.875 13.094 1 95.81 173 PHE B N 1
ATOM 5558 C CA . PHE B 1 173 ? 5.062 36.938 12.664 1 95.81 173 PHE B CA 1
ATOM 5559 C C . PHE B 1 173 ? 5.824 37.5 13.852 1 95.81 173 PHE B C 1
ATOM 5561 O O . PHE B 1 173 ? 7.051 37.656 13.797 1 95.81 173 PHE B O 1
ATOM 5568 N N . LEU B 1 174 ? 5.156 37.75 14.93 1 95.44 174 LEU B N 1
ATOM 5569 C CA . LEU B 1 174 ? 5.777 38.375 16.109 1 95.44 174 LEU B CA 1
ATOM 5570 C C . LEU B 1 174 ? 6.766 37.406 16.75 1 95.44 174 LEU B C 1
ATOM 5572 O O . LEU B 1 174 ? 7.816 37.812 17.234 1 95.44 174 LEU B O 1
ATOM 5576 N N . ALA B 1 175 ? 6.473 36.156 16.766 1 94.69 175 ALA B N 1
ATOM 5577 C CA . ALA B 1 175 ? 7.359 35.156 17.359 1 94.69 175 ALA B CA 1
ATOM 5578 C C . ALA B 1 175 ? 8.672 35.062 16.594 1 94.69 175 ALA B C 1
ATOM 5580 O O . ALA B 1 175 ? 9.75 35 17.188 1 94.69 175 ALA B O 1
ATOM 5581 N N . VAL B 1 176 ? 8.617 35.062 15.281 1 92.75 176 VAL B N 1
ATOM 5582 C CA . VAL B 1 176 ? 9.82 34.938 14.461 1 92.75 176 VAL B CA 1
ATOM 5583 C C . VAL B 1 176 ? 10.656 36.219 14.586 1 92.75 176 VAL B C 1
ATOM 5585 O O . VAL B 1 176 ? 11.883 36.156 14.742 1 92.75 176 VAL B O 1
ATOM 5588 N N . VAL B 1 177 ? 10.016 37.375 14.602 1 93.06 177 VAL B N 1
ATOM 5589 C CA . VAL B 1 177 ? 10.727 38.656 14.719 1 93.06 177 VAL B CA 1
ATOM 5590 C C . VAL B 1 177 ? 11.336 38.781 16.109 1 93.06 177 VAL B C 1
ATOM 5592 O O . VAL B 1 177 ? 12.461 39.281 16.266 1 93.06 177 VAL B O 1
ATOM 5595 N N . TRP B 1 178 ? 10.539 38.312 17.062 1 91.62 178 TRP B N 1
ATOM 5596 C CA . TRP B 1 178 ? 11.031 38.375 18.438 1 91.62 178 TRP B CA 1
ATOM 5597 C C . TRP B 1 178 ? 12.273 37.5 18.594 1 91.62 178 TRP B C 1
ATOM 5599 O O . TRP B 1 178 ? 13.234 37.875 19.266 1 91.62 178 TRP B O 1
ATOM 5609 N N . ASN B 1 179 ? 12.305 36.375 18.031 1 90.75 179 ASN B N 1
ATOM 5610 C CA . ASN B 1 179 ? 13.461 35.469 18.094 1 90.75 179 ASN B CA 1
ATOM 5611 C C . ASN B 1 179 ? 14.672 36.094 17.406 1 90.75 179 ASN B C 1
ATOM 5613 O O . ASN B 1 179 ? 15.797 35.969 17.891 1 90.75 179 ASN B O 1
ATOM 5617 N N . ASN B 1 180 ? 14.469 36.719 16.25 1 88.19 180 ASN B N 1
ATOM 5618 C CA . ASN B 1 180 ? 15.562 37.312 15.5 1 88.19 180 ASN B CA 1
ATOM 5619 C C . ASN B 1 180 ? 16.141 38.531 16.219 1 88.19 180 ASN B C 1
ATOM 5621 O O . ASN B 1 180 ? 17.281 38.906 15.977 1 88.19 180 ASN B O 1
ATOM 5625 N N . SER B 1 181 ? 15.383 39.094 17.109 1 86.88 181 SER B N 1
ATOM 5626 C CA . SER B 1 181 ? 15.812 40.281 17.797 1 86.88 181 SER B CA 1
ATOM 5627 C C . SER B 1 181 ? 16.641 39.938 19.031 1 86.88 181 SER B C 1
ATOM 5629 O O . SER B 1 181 ? 17.297 40.812 19.625 1 86.88 181 SER B O 1
ATOM 5631 N N . PHE B 1 182 ? 16.562 38.656 19.422 1 82.69 182 PHE B N 1
ATOM 5632 C CA . PHE B 1 182 ? 17.344 38.25 20.578 1 82.69 182 PHE B CA 1
ATOM 5633 C C . PHE B 1 182 ? 18.844 38.312 20.281 1 82.69 182 PHE B C 1
ATOM 5635 O O . PHE B 1 182 ? 19.25 38.188 19.125 1 82.69 182 PHE B O 1
ATOM 5642 N N . ASN B 1 183 ? 19.625 38.719 21.297 1 76.56 183 ASN B N 1
ATOM 5643 C CA . ASN B 1 183 ? 21.078 38.75 21.141 1 76.56 183 ASN B CA 1
ATOM 5644 C C . ASN B 1 183 ? 21.719 37.406 21.5 1 76.56 183 ASN B C 1
ATOM 5646 O O . ASN B 1 183 ? 22.562 37.344 22.406 1 76.56 183 ASN B O 1
ATOM 5650 N N . SER B 1 184 ? 21.172 36.312 21 1 81.75 184 SER B N 1
ATOM 5651 C CA . SER B 1 184 ? 21.766 35 21.219 1 81.75 184 SER B CA 1
ATOM 5652 C C . SER B 1 184 ? 22.609 34.562 20.031 1 81.75 184 SER B C 1
ATOM 5654 O O . SER B 1 184 ? 22.531 35.156 18.953 1 81.75 184 SER B O 1
ATOM 5656 N N . LYS B 1 185 ? 23.578 33.688 20.281 1 81.81 185 LYS B N 1
ATOM 5657 C CA . LYS B 1 185 ? 24.453 33.156 19.234 1 81.81 185 LYS B CA 1
ATOM 5658 C C . LYS B 1 185 ? 23.641 32.531 18.109 1 81.81 185 LYS B C 1
ATOM 5660 O O . LYS B 1 185 ? 24 32.688 16.938 1 81.81 185 LYS B O 1
ATOM 5665 N N . GLU B 1 186 ? 22.578 32 18.484 1 81.69 186 GLU B N 1
ATOM 5666 C CA . GLU B 1 186 ? 21.719 31.344 17.5 1 81.69 186 GLU B CA 1
ATOM 5667 C C . GLU B 1 186 ? 21.031 32.375 16.609 1 81.69 186 GLU B C 1
ATOM 5669 O O . GLU B 1 186 ? 20.953 32.188 15.391 1 81.69 186 GLU B O 1
ATOM 5674 N N . ALA B 1 187 ? 20.547 33.406 17.156 1 85.94 187 ALA B N 1
ATOM 5675 C CA . ALA B 1 187 ? 19.875 34.469 16.406 1 85.94 187 ALA B CA 1
ATOM 5676 C C . ALA B 1 187 ? 20.844 35.188 15.461 1 85.94 187 ALA B C 1
ATOM 5678 O O . ALA B 1 187 ? 20.469 35.562 14.344 1 85.94 187 ALA B O 1
ATOM 5679 N N . SER B 1 188 ? 22.047 35.312 15.891 1 87.12 188 SER B N 1
ATOM 5680 C CA . SER B 1 188 ? 23.047 35.969 15.055 1 87.12 188 SER B CA 1
ATOM 5681 C C . SER B 1 188 ? 23.391 35.094 13.836 1 87.12 188 SER B C 1
ATOM 5683 O O . SER B 1 188 ? 23.609 35.625 12.742 1 87.12 188 SER B O 1
ATOM 5685 N N . LYS B 1 189 ? 23.391 33.812 14.055 1 85.88 189 LYS B N 1
ATOM 5686 C CA . LYS B 1 189 ? 23.641 32.906 12.938 1 85.88 189 LYS B CA 1
ATOM 5687 C C . LYS B 1 189 ? 22.547 33 11.891 1 85.88 189 LYS B C 1
ATOM 5689 O O . LYS B 1 189 ? 22.812 33 10.688 1 85.88 189 LYS B O 1
ATOM 5694 N N . ILE B 1 190 ? 21.359 33.094 12.359 1 87.75 190 ILE B N 1
ATOM 5695 C CA . ILE B 1 190 ? 20.219 33.156 11.461 1 87.75 190 ILE B CA 1
ATOM 5696 C C . ILE B 1 190 ? 20.234 34.5 10.711 1 87.75 190 ILE B C 1
ATOM 5698 O O . ILE B 1 190 ? 19.984 34.531 9.508 1 87.75 190 ILE B O 1
ATOM 5702 N N . ARG B 1 191 ? 20.625 35.531 11.359 1 87.94 191 ARG B N 1
ATOM 5703 C CA . ARG B 1 191 ? 20.703 36.844 10.734 1 87.94 191 ARG B CA 1
ATOM 5704 C C . ARG B 1 191 ? 21.797 36.875 9.68 1 87.94 191 ARG B C 1
ATOM 5706 O O . ARG B 1 191 ? 21.625 37.469 8.609 1 87.94 191 ARG B O 1
ATOM 5713 N N . SER B 1 192 ? 22.812 36.25 10.039 1 88.56 192 SER B N 1
ATOM 5714 C CA . SER B 1 192 ? 23.922 36.188 9.094 1 88.56 192 SER B CA 1
ATOM 5715 C C . SER B 1 192 ? 23.547 35.406 7.848 1 88.56 192 SER B C 1
ATOM 5717 O O . SER B 1 192 ? 23.969 35.719 6.738 1 88.56 192 SER B O 1
ATOM 5719 N N . LEU B 1 193 ? 22.766 34.406 8.086 1 87.75 193 LEU B N 1
ATOM 5720 C CA . LEU B 1 193 ? 22.312 33.594 6.965 1 87.75 193 LEU B CA 1
ATOM 5721 C C . LEU B 1 193 ? 21.375 34.375 6.062 1 87.75 193 LEU B C 1
ATOM 5723 O O . LEU B 1 193 ? 21.453 34.281 4.836 1 87.75 193 LEU B O 1
ATOM 5727 N N . PHE B 1 194 ? 20.469 35.156 6.648 1 87.19 194 PHE B N 1
ATOM 5728 C CA . PHE B 1 194 ? 19.562 36 5.879 1 87.19 194 PHE B CA 1
ATOM 5729 C C . PHE B 1 194 ? 20.344 37.031 5.059 1 87.19 194 PHE B C 1
ATOM 5731 O O . PHE B 1 194 ? 20.031 37.25 3.887 1 87.19 194 PHE B O 1
ATOM 5738 N N . ASP B 1 195 ? 21.359 37.562 5.676 1 87 195 ASP B N 1
ATOM 5739 C CA . ASP B 1 195 ? 22.188 38.562 5 1 87 195 ASP B CA 1
ATOM 5740 C C . ASP B 1 195 ? 23 37.938 3.873 1 87 195 ASP B C 1
ATOM 5742 O O . ASP B 1 195 ? 23.125 38.5 2.791 1 87 195 ASP B O 1
ATOM 5746 N N . ALA B 1 196 ? 23.469 36.75 4.137 1 86.12 196 ALA B N 1
ATOM 5747 C CA . ALA B 1 196 ? 24.266 36.062 3.143 1 86.12 196 ALA B CA 1
ATOM 5748 C C . ALA B 1 196 ? 23.438 35.688 1.912 1 86.12 196 ALA B C 1
ATOM 5750 O O . ALA B 1 196 ? 23.953 35.688 0.79 1 86.12 196 ALA B O 1
ATOM 5751 N N . GLN B 1 197 ? 22.219 35.469 2.129 1 85.69 197 GLN B N 1
ATOM 5752 C CA . GLN B 1 197 ? 21.359 35.031 1.027 1 85.69 197 GLN B CA 1
ATOM 5753 C C . GLN B 1 197 ? 20.562 36.219 0.479 1 85.69 197 GLN B C 1
ATOM 5755 O O . GLN B 1 197 ? 19.812 36.094 -0.484 1 85.69 197 GLN B O 1
ATOM 5760 N N . GLY B 1 198 ? 20.672 37.406 1.028 1 82.44 198 GLY B N 1
ATOM 5761 C CA . GLY B 1 198 ? 20.062 38.625 0.544 1 82.44 198 GLY B CA 1
ATOM 5762 C C . GLY B 1 198 ? 18.562 38.688 0.791 1 82.44 198 GLY B C 1
ATOM 5763 O O . GLY B 1 198 ? 17.812 39.156 -0.053 1 82.44 198 GLY B O 1
ATOM 5764 N N . ILE B 1 199 ? 18.109 38.094 1.854 1 86.56 199 ILE B N 1
ATOM 5765 C CA . ILE B 1 199 ? 16.688 38.062 2.152 1 86.56 199 ILE B CA 1
ATOM 5766 C C . ILE B 1 199 ? 16.375 38.969 3.336 1 86.56 199 ILE B C 1
ATOM 5768 O O . ILE B 1 199 ? 17.109 38.969 4.324 1 86.56 199 ILE B O 1
ATOM 5772 N N . ASN B 1 200 ? 15.414 39.781 3.16 1 88.62 200 ASN B N 1
ATOM 5773 C CA . ASN B 1 200 ? 14.969 40.656 4.262 1 88.62 200 ASN B CA 1
ATOM 5774 C C . ASN B 1 200 ? 14.344 39.812 5.383 1 88.62 200 ASN B C 1
ATOM 5776 O O . ASN B 1 200 ? 13.398 39.062 5.148 1 88.62 200 ASN B O 1
ATOM 5780 N N . PRO B 1 201 ? 14.883 39.938 6.566 1 89.25 201 PRO B N 1
ATOM 5781 C CA . PRO B 1 201 ? 14.398 39.125 7.676 1 89.25 201 PRO B CA 1
ATOM 5782 C C . PRO B 1 201 ? 12.922 39.344 7.984 1 89.25 201 PRO B C 1
ATOM 5784 O O . PRO B 1 201 ? 12.219 38.438 8.375 1 89.25 201 PRO B O 1
ATOM 5787 N N . THR B 1 202 ? 12.438 40.562 7.855 1 90.69 202 THR B N 1
ATOM 5788 C CA . THR B 1 202 ? 11.031 40.844 8.133 1 90.69 202 THR B CA 1
ATOM 5789 C C . THR B 1 202 ? 10.125 40.188 7.098 1 90.69 202 THR B C 1
ATOM 5791 O O . THR B 1 202 ? 9.102 39.594 7.449 1 90.69 202 THR B O 1
ATOM 5794 N N . LEU B 1 203 ? 10.5 40.281 5.902 1 90 203 LEU B N 1
ATOM 5795 C CA . LEU B 1 203 ? 9.727 39.625 4.848 1 90 203 LEU B CA 1
ATOM 5796 C C . LEU B 1 203 ? 9.766 38.094 4.996 1 90 203 LEU B C 1
ATOM 5798 O O . LEU B 1 203 ? 8.766 37.438 4.734 1 90 203 LEU B O 1
ATOM 5802 N N . ALA B 1 204 ? 10.898 37.656 5.395 1 90.75 204 ALA B N 1
ATOM 5803 C CA . ALA B 1 204 ? 11.039 36.219 5.617 1 90.75 204 ALA B CA 1
ATOM 5804 C C . ALA B 1 204 ? 10.117 35.75 6.738 1 90.75 204 ALA B C 1
ATOM 5806 O O . ALA B 1 204 ? 9.547 34.656 6.664 1 90.75 204 ALA B O 1
ATOM 5807 N N . ALA B 1 205 ? 9.984 36.531 7.746 1 93.25 205 ALA B N 1
ATOM 5808 C CA . ALA B 1 205 ? 9.125 36.188 8.875 1 93.25 205 ALA B CA 1
ATOM 5809 C C . ALA B 1 205 ? 7.664 36.125 8.453 1 93.25 205 ALA B C 1
ATOM 5811 O O . ALA B 1 205 ? 6.934 35.219 8.859 1 93.25 205 ALA B O 1
ATOM 5812 N N . ILE B 1 206 ? 7.246 37.031 7.641 1 93.5 206 ILE B N 1
ATOM 5813 C CA . ILE B 1 206 ? 5.879 37.031 7.137 1 93.5 206 ILE B CA 1
ATOM 5814 C C . ILE B 1 206 ? 5.656 35.812 6.246 1 93.5 206 ILE B C 1
ATOM 5816 O O . ILE B 1 206 ? 4.641 35.125 6.375 1 93.5 206 ILE B O 1
ATOM 5820 N N . PHE B 1 207 ? 6.602 35.594 5.457 1 91.75 207 PHE B N 1
ATOM 5821 C CA . PHE B 1 207 ? 6.5 34.469 4.523 1 91.75 207 PHE B CA 1
ATOM 5822 C C . PHE B 1 207 ? 6.418 33.156 5.273 1 91.75 207 PHE B C 1
ATOM 5824 O O . PHE B 1 207 ? 5.59 32.312 4.949 1 91.75 207 PHE B O 1
ATOM 5831 N N . MET B 1 208 ? 7.23 33.031 6.227 1 92.06 208 MET B N 1
ATOM 5832 C CA . MET B 1 208 ? 7.266 31.766 6.992 1 92.06 208 MET B CA 1
ATOM 5833 C C . MET B 1 208 ? 5.953 31.562 7.738 1 92.06 208 MET B C 1
ATOM 5835 O O . MET B 1 208 ? 5.465 30.422 7.836 1 92.06 208 MET B O 1
ATOM 5839 N N . SER B 1 209 ? 5.426 32.562 8.266 1 94.38 209 SER B N 1
ATOM 5840 C CA . SER B 1 209 ? 4.168 32.469 9 1 94.38 209 SER B CA 1
ATOM 5841 C C . SER B 1 209 ? 3.021 32.094 8.07 1 94.38 209 SER B C 1
ATOM 5843 O O . SER B 1 209 ? 2.213 31.219 8.414 1 94.38 209 SER B O 1
ATOM 5845 N N . ILE B 1 210 ? 3 32.688 6.906 1 92.62 210 ILE B N 1
ATOM 5846 C CA . ILE B 1 210 ? 1.945 32.375 5.941 1 92.62 210 ILE B CA 1
ATOM 5847 C C . ILE B 1 210 ? 2.123 30.969 5.41 1 92.62 210 ILE B C 1
ATOM 5849 O O . ILE B 1 210 ? 1.146 30.234 5.23 1 92.62 210 ILE B O 1
ATOM 5853 N N . SER B 1 211 ? 3.338 30.562 5.199 1 91.44 211 SER B N 1
ATOM 5854 C CA . SER B 1 211 ? 3.631 29.219 4.703 1 91.44 211 SER B CA 1
ATOM 5855 C C . SER B 1 211 ? 3.221 28.156 5.719 1 91.44 211 SER B C 1
ATOM 5857 O O . SER B 1 211 ? 2.684 27.109 5.344 1 91.44 211 SER B O 1
ATOM 5859 N N . ALA B 1 212 ? 3.471 28.422 6.93 1 92.81 212 ALA B N 1
ATOM 5860 C CA . ALA B 1 212 ? 3.09 27.484 7.98 1 92.81 212 ALA B CA 1
ATOM 5861 C C . ALA B 1 212 ? 1.573 27.406 8.133 1 92.81 212 ALA B C 1
ATOM 5863 O O . ALA B 1 212 ? 1.001 26.328 8.211 1 92.81 212 ALA B O 1
ATOM 5864 N N . PHE B 1 213 ? 0.955 28.547 8.117 1 92.88 213 PHE B N 1
ATOM 5865 C CA . PHE B 1 213 ? -0.491 28.609 8.297 1 92.88 213 PHE B CA 1
ATOM 5866 C C . PHE B 1 213 ? -1.211 27.953 7.125 1 92.88 213 PHE B C 1
ATOM 5868 O O . PHE B 1 213 ? -2.234 27.297 7.309 1 92.88 213 PHE B O 1
ATOM 5875 N N . SER B 1 214 ? -0.691 28.156 5.961 1 90 214 SER B N 1
ATOM 5876 C CA . SER B 1 214 ? -1.319 27.609 4.762 1 90 214 SER B CA 1
ATOM 5877 C C . SER B 1 214 ? -0.889 26.172 4.512 1 90 214 SER B C 1
ATOM 5879 O O . SER B 1 214 ? -1.31 25.547 3.533 1 90 214 SER B O 1
ATOM 5881 N N . ASN B 1 215 ? -0.108 25.594 5.25 1 88.25 215 ASN B N 1
ATOM 5882 C CA . ASN B 1 215 ? 0.349 24.203 5.168 1 88.25 215 ASN B CA 1
ATOM 5883 C C . ASN B 1 215 ? 1.116 23.938 3.877 1 88.25 215 ASN B C 1
ATOM 5885 O O . ASN B 1 215 ? 1.003 22.859 3.291 1 88.25 215 ASN B O 1
ATOM 5889 N N . THR B 1 216 ? 1.803 24.859 3.373 1 85.62 216 THR B N 1
ATOM 5890 C CA . THR B 1 216 ? 2.623 24.672 2.182 1 85.62 216 THR B CA 1
ATOM 5891 C C . THR B 1 216 ? 4.051 24.297 2.561 1 85.62 216 THR B C 1
ATOM 5893 O O . THR B 1 216 ? 4.68 23.484 1.886 1 85.62 216 THR B O 1
ATOM 5896 N N . GLY B 1 217 ? 4.551 24.75 3.621 1 84.06 217 GLY B N 1
ATOM 5897 C CA . GLY B 1 217 ? 5.84 24.359 4.164 1 84.06 217 GLY B CA 1
ATOM 5898 C C . GLY B 1 217 ? 7.012 24.875 3.359 1 84.06 217 GLY B C 1
ATOM 5899 O O . GLY B 1 217 ? 8.109 24.328 3.424 1 84.06 217 GLY B O 1
ATOM 5900 N N . SER B 1 218 ? 6.895 25.906 2.625 1 83.25 218 SER B N 1
ATOM 5901 C CA . SER B 1 218 ? 7.988 26.5 1.854 1 83.25 218 SER B CA 1
ATOM 5902 C C . SER B 1 218 ? 8.773 27.5 2.684 1 83.25 218 SER B C 1
ATOM 5904 O O . SER B 1 218 ? 8.195 28.219 3.5 1 83.25 218 SER B O 1
ATOM 5906 N N . SER B 1 219 ? 10.07 27.391 2.586 1 84 219 SER B N 1
ATOM 5907 C CA . SER B 1 219 ? 10.953 28.328 3.275 1 84 219 SER B CA 1
ATOM 5908 C C . SER B 1 219 ? 11.766 29.156 2.283 1 84 219 SER B C 1
ATOM 5910 O O . SER B 1 219 ? 12.109 28.672 1.203 1 84 219 SER B O 1
ATOM 5912 N N . PRO B 1 220 ? 11.961 30.406 2.672 1 81.19 220 PRO B N 1
ATOM 5913 C CA . PRO B 1 220 ? 12.797 31.219 1.793 1 81.19 220 PRO B CA 1
ATOM 5914 C C . PRO B 1 220 ? 14.273 30.828 1.839 1 81.19 220 PRO B C 1
ATOM 5916 O O . PRO B 1 220 ? 15.039 31.172 0.936 1 81.19 220 PRO B O 1
ATOM 5919 N N . LEU B 1 221 ? 14.617 30.078 2.848 1 82.12 221 LEU B N 1
ATOM 5920 C CA . LEU B 1 221 ? 16 29.641 2.971 1 82.12 221 LEU B CA 1
ATOM 5921 C C . LEU B 1 221 ? 16.234 28.344 2.197 1 82.12 221 LEU B C 1
ATOM 5923 O O . LEU B 1 221 ? 15.32 27.516 2.074 1 82.12 221 LEU B O 1
ATOM 5927 N N . ASP B 1 222 ? 17.375 28.203 1.747 1 76.56 222 ASP B N 1
ATOM 5928 C CA . ASP B 1 222 ? 17.719 27.016 0.963 1 76.56 222 ASP B CA 1
ATOM 5929 C C . ASP B 1 222 ? 17.688 25.766 1.825 1 76.56 222 ASP B C 1
ATOM 5931 O O . ASP B 1 222 ? 17.312 24.688 1.352 1 76.56 222 ASP B O 1
ATOM 5935 N N . GLU B 1 223 ? 18.016 25.859 3.037 1 77.62 223 GLU B N 1
ATOM 5936 C CA . GLU B 1 223 ? 18.062 24.703 3.924 1 77.62 223 GLU B CA 1
ATOM 5937 C C . GLU B 1 223 ? 16.75 24.531 4.691 1 77.62 223 GLU B C 1
ATOM 5939 O O . GLU B 1 223 ? 16.719 23.844 5.715 1 77.62 223 GLU B O 1
ATOM 5944 N N . ASN B 1 224 ? 15.695 25.141 4.238 1 85.06 224 ASN B N 1
ATOM 5945 C CA . ASN B 1 224 ? 14.383 25.062 4.871 1 85.06 224 ASN B CA 1
ATOM 5946 C C . ASN B 1 224 ? 14.43 25.516 6.324 1 85.06 224 ASN B C 1
ATOM 5948 O O . ASN B 1 224 ? 14.867 26.641 6.617 1 85.06 224 ASN B O 1
ATOM 5952 N N . PHE B 1 225 ? 14.125 24.75 7.258 1 88.69 225 PHE B N 1
ATOM 5953 C CA . PHE B 1 225 ? 14.07 25.188 8.641 1 88.69 225 PHE B CA 1
ATOM 5954 C C . PHE B 1 225 ? 15.156 24.531 9.469 1 88.69 225 PHE B C 1
ATOM 5956 O O . PHE B 1 225 ? 15.109 24.547 10.703 1 88.69 225 PHE B O 1
ATOM 5963 N N . VAL B 1 226 ? 16.219 24.062 8.766 1 86.12 226 VAL B N 1
ATOM 5964 C CA . VAL B 1 226 ? 17.328 23.391 9.445 1 86.12 226 VAL B CA 1
ATOM 5965 C C . VAL B 1 226 ? 18.094 24.391 10.305 1 86.12 226 VAL B C 1
ATOM 5967 O O . VAL B 1 226 ? 18.469 24.078 11.438 1 86.12 226 VAL B O 1
ATOM 5970 N N . PRO B 1 227 ? 18.266 25.656 9.82 1 85.94 227 PRO B N 1
ATOM 5971 C CA . PRO B 1 227 ? 19 26.625 10.641 1 85.94 227 PRO B CA 1
ATOM 5972 C C . PRO B 1 227 ? 18.234 27.031 11.898 1 85.94 227 PRO B C 1
ATOM 5974 O O . PRO B 1 227 ? 18.812 27.547 12.852 1 85.94 227 PRO B O 1
ATOM 5977 N N . PHE B 1 228 ? 16.953 26.781 11.961 1 88.69 228 PHE B N 1
ATOM 5978 C CA . PHE B 1 228 ? 16.125 27.156 13.102 1 88.69 228 PHE B CA 1
ATOM 5979 C C . PHE B 1 228 ? 16.016 26 14.086 1 88.69 228 PHE B C 1
ATOM 5981 O O . PHE B 1 228 ? 15.188 26.016 15 1 88.69 228 PHE B O 1
ATOM 5988 N N . ALA B 1 229 ? 16.828 24.969 13.922 1 87.69 229 ALA B N 1
ATOM 5989 C CA . ALA B 1 229 ? 16.766 23.781 14.75 1 87.69 229 ALA B CA 1
ATOM 5990 C C . ALA B 1 229 ? 17.016 24.109 16.219 1 87.69 229 ALA B C 1
ATOM 5992 O O . ALA B 1 229 ? 16.484 23.453 17.109 1 87.69 229 ALA B O 1
ATOM 5993 N N . THR B 1 230 ? 17.766 25.125 16.5 1 86.62 230 THR B N 1
ATOM 5994 C CA . THR B 1 230 ? 18.109 25.453 17.875 1 86.62 230 THR B CA 1
ATOM 5995 C C . THR B 1 230 ? 17.156 26.5 18.453 1 86.62 230 THR B C 1
ATOM 5997 O O . THR B 1 230 ? 17.188 26.797 19.641 1 86.62 230 THR B O 1
ATOM 6000 N N . SER B 1 231 ? 16.312 27.125 17.688 1 89.25 231 SER B N 1
ATOM 6001 C CA . SER B 1 231 ? 15.359 28.141 18.141 1 89.25 231 SER B CA 1
ATOM 6002 C C . SER B 1 231 ? 14 27.531 18.453 1 89.25 231 SER B C 1
ATOM 6004 O O . SER B 1 231 ? 13.133 27.438 17.594 1 89.25 231 SER B O 1
ATOM 6006 N N . SER B 1 232 ? 13.805 27.172 19.688 1 89.44 232 SER B N 1
ATOM 6007 C CA . SER B 1 232 ? 12.586 26.484 20.109 1 89.44 232 SER B CA 1
ATOM 6008 C C . SER B 1 232 ? 11.375 27.406 19.984 1 89.44 232 SER B C 1
ATOM 6010 O O . SER B 1 232 ? 10.266 26.938 19.719 1 89.44 232 SER B O 1
ATOM 6012 N N . LEU B 1 233 ? 11.555 28.703 20.125 1 91.31 233 LEU B N 1
ATOM 6013 C CA . LEU B 1 233 ? 10.445 29.641 20.047 1 91.31 233 LEU B CA 1
ATOM 6014 C C . LEU B 1 233 ? 9.836 29.672 18.656 1 91.31 233 LEU B C 1
ATOM 6016 O O . LEU B 1 233 ? 8.609 29.641 18.516 1 91.31 233 LEU B O 1
ATOM 6020 N N . VAL B 1 234 ? 10.688 29.688 17.703 1 93 234 VAL B N 1
ATOM 6021 C CA . VAL B 1 234 ? 10.219 29.734 16.312 1 93 234 VAL B CA 1
ATOM 6022 C C . VAL B 1 234 ? 9.523 28.422 15.977 1 93 234 VAL B C 1
ATOM 6024 O O . VAL B 1 234 ? 8.453 28.406 15.359 1 93 234 VAL B O 1
ATOM 6027 N N . LEU B 1 235 ? 10.078 27.297 16.391 1 94.12 235 LEU B N 1
ATOM 6028 C CA . LEU B 1 235 ? 9.523 25.984 16.078 1 94.12 235 LEU B CA 1
ATOM 6029 C C . LEU B 1 235 ? 8.156 25.797 16.719 1 94.12 235 LEU B C 1
ATOM 6031 O O . LEU B 1 235 ? 7.234 25.281 16.078 1 94.12 235 LEU B O 1
ATOM 6035 N N . VAL B 1 236 ? 7.996 26.203 17.922 1 94.5 236 VAL B N 1
ATOM 6036 C CA . VAL B 1 236 ? 6.723 26.062 18.625 1 94.5 236 VAL B CA 1
ATOM 6037 C C . VAL B 1 236 ? 5.664 26.938 17.984 1 94.5 236 VAL B C 1
ATOM 6039 O O . VAL B 1 236 ? 4.516 26.531 17.812 1 94.5 236 VAL B O 1
ATOM 6042 N N . SER B 1 237 ? 6.051 28.156 17.656 1 95.5 237 SER B N 1
ATOM 6043 C CA . SER B 1 237 ? 5.105 29.062 17.031 1 95.5 237 SER B CA 1
ATOM 6044 C C . SER B 1 237 ? 4.637 28.547 15.68 1 95.5 237 SER B C 1
ATOM 6046 O O . SER B 1 237 ? 3.449 28.609 15.359 1 95.5 237 SER B O 1
ATOM 6048 N N . LEU B 1 238 ? 5.586 28.031 14.922 1 94.88 238 LEU B N 1
ATOM 6049 C CA . LEU B 1 238 ? 5.223 27.5 13.617 1 94.88 238 LEU B CA 1
ATOM 6050 C C . LEU B 1 238 ? 4.324 26.266 13.766 1 94.88 238 LEU B C 1
ATOM 6052 O O . LEU B 1 238 ? 3.424 26.047 12.953 1 94.88 238 LEU B O 1
ATOM 6056 N N . THR B 1 239 ? 4.559 25.469 14.789 1 95.06 239 THR B N 1
ATOM 6057 C CA . THR B 1 239 ? 3.74 24.281 15.062 1 95.06 239 THR B CA 1
ATOM 6058 C C . THR B 1 239 ? 2.293 24.688 15.328 1 95.06 239 THR B C 1
ATOM 6060 O O . THR B 1 239 ? 1.364 24.047 14.82 1 95.06 239 THR B O 1
ATOM 6063 N N . VAL B 1 240 ? 2.123 25.703 16.078 1 94.56 240 VAL B N 1
ATOM 6064 C CA . VAL B 1 240 ? 0.781 26.188 16.391 1 94.56 240 VAL B CA 1
ATOM 6065 C C . VAL B 1 240 ? 0.098 26.672 15.117 1 94.56 240 VAL B C 1
ATOM 6067 O O . VAL B 1 240 ? -1.099 26.453 14.914 1 94.56 240 VAL B O 1
ATOM 6070 N N . LEU B 1 241 ? 0.876 27.25 14.289 1 95.12 241 LEU B N 1
ATOM 6071 C CA . LEU B 1 241 ? 0.323 27.812 13.062 1 95.12 241 LEU B CA 1
ATOM 6072 C C . LEU B 1 241 ? -0.119 26.719 12.102 1 95.12 241 LEU B C 1
ATOM 6074 O O . LEU B 1 241 ? -1.225 26.781 11.562 1 95.12 241 LEU B O 1
ATOM 6078 N N . PHE B 1 242 ? 0.723 25.703 11.859 1 93.12 242 PHE B N 1
ATOM 6079 C CA . PHE B 1 242 ? 0.32 24.734 10.859 1 93.12 242 PHE B CA 1
ATOM 6080 C C . PHE B 1 242 ? -0.741 23.781 11.414 1 93.12 242 PHE B C 1
ATOM 6082 O O . PHE B 1 242 ? -1.581 23.281 10.672 1 93.12 242 PHE B O 1
ATOM 6089 N N . LEU B 1 243 ? -0.747 23.5 12.703 1 92.94 243 LEU B N 1
ATOM 6090 C CA . LEU B 1 243 ? -1.817 22.703 13.289 1 92.94 243 LEU B CA 1
ATOM 6091 C C . LEU B 1 243 ? -3.133 23.469 13.297 1 92.94 243 LEU B C 1
ATOM 6093 O O . LEU B 1 243 ? -4.188 22.906 13 1 92.94 243 LEU B O 1
ATOM 6097 N N . GLY B 1 244 ? -3.031 24.734 13.633 1 92.38 244 GLY B N 1
ATOM 6098 C CA . GLY B 1 244 ? -4.211 25.578 13.688 1 92.38 244 GLY B CA 1
ATOM 6099 C C . GLY B 1 244 ? -4.766 25.938 12.32 1 92.38 244 GLY B C 1
ATOM 6100 O O . GLY B 1 244 ? -5.953 26.234 12.18 1 92.38 244 GLY B O 1
ATOM 6101 N N . GLY B 1 245 ? -3.959 25.906 11.367 1 90.38 245 GLY B N 1
ATOM 6102 C CA . GLY B 1 245 ? -4.395 26.281 10.031 1 90.38 245 GLY B CA 1
ATOM 6103 C C . GLY B 1 245 ? -4.918 25.094 9.227 1 90.38 245 GLY B C 1
ATOM 6104 O O . GLY B 1 245 ? -5.527 25.281 8.172 1 90.38 245 GLY B O 1
ATOM 6105 N N . ASN B 1 246 ? -4.77 23.938 9.719 1 87.5 246 ASN B N 1
ATOM 6106 C CA . ASN B 1 246 ? -5.16 22.781 8.914 1 87.5 246 ASN B CA 1
ATOM 6107 C C . ASN B 1 246 ? -5.988 21.781 9.727 1 87.5 246 ASN B C 1
ATOM 6109 O O . ASN B 1 246 ? -7.188 21.984 9.914 1 87.5 246 ASN B O 1
ATOM 6113 N N . THR B 1 247 ? -5.43 20.828 10.383 1 86.44 247 THR B N 1
ATOM 6114 C CA . THR B 1 247 ? -6.133 19.703 10.984 1 86.44 247 THR B CA 1
ATOM 6115 C C . THR B 1 247 ? -6.859 20.141 12.258 1 86.44 247 THR B C 1
ATOM 6117 O O . THR B 1 247 ? -7.953 19.641 12.547 1 86.44 247 THR B O 1
ATOM 6120 N N . LEU B 1 248 ? -6.297 21 12.992 1 90.62 248 LEU B N 1
ATOM 6121 C CA . LEU B 1 248 ? -6.895 21.344 14.273 1 90.62 248 LEU B CA 1
ATOM 6122 C C . LEU B 1 248 ? -7.75 22.609 14.156 1 90.62 248 LEU B C 1
ATOM 6124 O O . LEU B 1 248 ? -8.227 23.141 15.164 1 90.62 248 LEU B O 1
ATOM 6128 N N . PHE B 1 249 ? -8.031 23.062 12.945 1 90.69 249 PHE B N 1
ATOM 6129 C CA . PHE B 1 249 ? -8.844 24.25 12.742 1 90.69 249 PHE B CA 1
ATOM 6130 C C . PHE B 1 249 ? -10.266 24.031 13.258 1 90.69 249 PHE B C 1
ATOM 6132 O O . PHE B 1 249 ? -10.781 24.844 14.031 1 90.69 249 PHE B O 1
ATOM 6139 N N . PRO B 1 250 ? -10.812 22.906 12.969 1 89.06 250 PRO B N 1
ATOM 6140 C CA . PRO B 1 250 ? -12.195 22.703 13.414 1 89.06 250 PRO B CA 1
ATOM 6141 C C . PRO B 1 250 ? -12.32 22.609 14.93 1 89.06 250 PRO B C 1
ATOM 6143 O O . PRO B 1 250 ? -13.156 23.297 15.523 1 89.06 250 PRO B O 1
ATOM 6146 N N . PRO B 1 251 ? -11.477 21.859 15.578 1 90.56 251 PRO B N 1
ATOM 6147 C CA . PRO B 1 251 ? -11.578 21.828 17.031 1 90.56 251 PRO B CA 1
ATOM 6148 C C . PRO B 1 251 ? -11.227 23.172 17.688 1 90.56 251 PRO B C 1
ATOM 6150 O O . PRO B 1 251 ? -11.805 23.531 18.719 1 90.56 251 PRO B O 1
ATOM 6153 N N . ILE B 1 252 ? -10.297 23.922 17.188 1 92.56 252 ILE B N 1
ATOM 6154 C CA . ILE B 1 252 ? -9.922 25.219 17.75 1 92.56 252 ILE B CA 1
ATOM 6155 C C . ILE B 1 252 ? -11.062 26.203 17.547 1 92.56 252 ILE B C 1
ATOM 6157 O O . ILE B 1 252 ? -11.367 27 18.438 1 92.56 252 ILE B O 1
ATOM 6161 N N . LEU B 1 253 ? -11.641 26.141 16.391 1 90.44 253 LEU B N 1
ATOM 6162 C CA . LEU B 1 253 ? -12.781 27 16.125 1 90.44 253 LEU B CA 1
ATOM 6163 C C . LEU B 1 253 ? -13.914 26.734 17.109 1 90.44 253 LEU B C 1
ATOM 6165 O O . LEU B 1 253 ? -14.539 27.656 17.625 1 90.44 253 LEU B O 1
ATOM 6169 N N . ARG B 1 254 ? -14.156 25.516 17.391 1 90.31 254 ARG B N 1
ATOM 6170 C CA . ARG B 1 254 ? -15.195 25.172 18.359 1 90.31 254 ARG B CA 1
ATOM 6171 C C . ARG B 1 254 ? -14.844 25.688 19.75 1 90.31 254 ARG B C 1
ATOM 6173 O O . ARG B 1 254 ? -15.711 26.172 20.469 1 90.31 254 ARG B O 1
ATOM 6180 N N . PHE B 1 255 ? -13.625 25.562 20.047 1 90.56 255 PHE B N 1
ATOM 6181 C CA . PHE B 1 255 ? -13.172 26.016 21.359 1 90.56 255 PHE B CA 1
ATOM 6182 C C . PHE B 1 255 ? -13.328 27.531 21.484 1 90.56 255 PHE B C 1
ATOM 6184 O O . PHE B 1 255 ? -13.719 28.031 22.531 1 90.56 255 PHE B O 1
ATOM 6191 N N . ILE B 1 256 ? -13.039 28.219 20.469 1 90.62 256 ILE B N 1
ATOM 6192 C CA . ILE B 1 256 ? -13.164 29.672 20.453 1 90.62 256 ILE B CA 1
ATOM 6193 C C . ILE B 1 256 ? -14.633 30.062 20.594 1 90.62 256 ILE B C 1
ATOM 6195 O O . ILE B 1 256 ? -14.961 30.969 21.375 1 90.62 256 ILE B O 1
ATOM 6199 N N . ILE B 1 257 ? -15.523 29.344 19.859 1 88.88 257 ILE B N 1
ATOM 6200 C CA . ILE B 1 257 ? -16.953 29.641 19.922 1 88.88 257 ILE B CA 1
ATOM 6201 C C . ILE B 1 257 ? -17.484 29.297 21.312 1 88.88 257 ILE B C 1
ATOM 6203 O O . ILE B 1 257 ? -18.297 30.031 21.875 1 88.88 257 ILE B O 1
ATOM 6207 N N . TRP B 1 258 ? -16.984 28.281 21.875 1 87.25 258 TRP B N 1
ATOM 6208 C CA . TRP B 1 258 ? -17.375 27.906 23.234 1 87.25 258 TRP B CA 1
ATOM 6209 C C . TRP B 1 258 ? -16.891 28.953 24.234 1 87.25 258 TRP B C 1
ATOM 6211 O O . TRP B 1 258 ? -17.625 29.312 25.156 1 87.25 258 TRP B O 1
ATOM 6221 N N . GLY B 1 259 ? -15.664 29.406 24.062 1 88.12 259 GLY B N 1
ATOM 6222 C CA . GLY B 1 259 ? -15.133 30.453 24.922 1 88.12 259 GLY B CA 1
ATOM 6223 C C . GLY B 1 259 ? -15.891 31.75 24.828 1 88.12 259 GLY B C 1
ATOM 6224 O O . GLY B 1 259 ? -16.156 32.406 25.844 1 88.12 259 GLY B O 1
ATOM 6225 N N . LEU B 1 260 ? -16.297 32.125 23.625 1 87.81 260 LEU B N 1
ATOM 6226 C CA . LEU B 1 260 ? -17.062 33.344 23.422 1 87.81 260 LEU B CA 1
ATOM 6227 C C . LEU B 1 260 ? -18.453 33.25 24.047 1 87.81 260 LEU B C 1
ATOM 6229 O O . LEU B 1 260 ? -18.984 34.219 24.562 1 87.81 260 LEU B O 1
ATOM 6233 N N . ARG B 1 261 ? -18.969 32.031 24.016 1 84.31 261 ARG B N 1
ATOM 6234 C CA . ARG B 1 261 ? -20.266 31.766 24.625 1 84.31 261 ARG B CA 1
ATOM 6235 C C . ARG B 1 261 ? -20.203 31.938 26.141 1 84.31 261 ARG B C 1
ATOM 6237 O O . ARG B 1 261 ? -21.109 32.531 26.75 1 84.31 261 ARG B O 1
ATOM 6244 N N . THR B 1 262 ? -19.109 31.531 26.672 1 85.44 262 THR B N 1
ATOM 6245 C CA . THR B 1 262 ? -18.969 31.547 28.125 1 85.44 262 THR B CA 1
ATOM 6246 C C . THR B 1 262 ? -18.656 32.969 28.609 1 85.44 262 THR B C 1
ATOM 6248 O O . THR B 1 262 ? -18.969 33.312 29.75 1 85.44 262 THR B O 1
ATOM 6251 N N . LEU B 1 263 ? -18 33.688 27.781 1 84.75 263 LEU B N 1
ATOM 6252 C CA . LEU B 1 263 ? -17.594 35.031 28.172 1 84.75 263 LEU B CA 1
ATOM 6253 C C . LEU B 1 263 ? -18.766 36 28.094 1 84.75 263 LEU B C 1
ATOM 6255 O O . LEU B 1 263 ? -18.781 37.031 28.766 1 84.75 263 LEU B O 1
ATOM 6259 N N . LYS B 1 264 ? -19.734 35.719 27.281 1 77.19 264 LYS B N 1
ATOM 6260 C CA . LYS B 1 264 ? -20.875 36.625 27.125 1 77.19 264 LYS B CA 1
ATOM 6261 C C . LYS B 1 264 ? -21.891 36.406 28.25 1 77.19 264 LYS B C 1
ATOM 6263 O O . LYS B 1 264 ? -22 35.344 28.812 1 77.19 264 LYS B O 1
ATOM 6268 N N . ARG B 1 265 ? -22.438 37.562 28.703 1 68.88 265 ARG B N 1
ATOM 6269 C CA . ARG B 1 265 ? -23.406 37.562 29.781 1 68.88 265 ARG B CA 1
ATOM 6270 C C . ARG B 1 265 ? -24.656 36.781 29.406 1 68.88 265 ARG B C 1
ATOM 6272 O O . ARG B 1 265 ? -24.953 36.625 28.219 1 68.88 265 ARG B O 1
ATOM 6279 N N . THR B 1 266 ? -25.281 36.031 30.281 1 66.31 266 THR B N 1
ATOM 6280 C CA . THR B 1 266 ? -26.453 35.156 30.156 1 66.31 266 THR B CA 1
ATOM 6281 C C . THR B 1 266 ? -27.578 35.875 29.406 1 66.31 266 THR B C 1
ATOM 6283 O O . THR B 1 266 ? -28.391 35.25 28.719 1 66.31 266 THR B O 1
ATOM 6286 N N . ASP B 1 267 ? -27.562 37.219 29.391 1 65.75 267 ASP B N 1
ATOM 6287 C CA . ASP B 1 267 ? -28.703 37.938 28.844 1 65.75 267 ASP B CA 1
ATOM 6288 C C . ASP B 1 267 ? -28.422 38.406 27.406 1 65.75 267 ASP B C 1
ATOM 6290 O O . ASP B 1 267 ? -29.281 39 26.766 1 65.75 267 ASP B O 1
ATOM 6294 N N . ASP B 1 268 ? -27.375 38 26.844 1 71.06 268 ASP B N 1
ATOM 6295 C CA . ASP B 1 268 ? -27.016 38.5 25.516 1 71.06 268 ASP B CA 1
ATOM 6296 C C . ASP B 1 268 ? -27.547 37.562 24.422 1 71.06 268 ASP B C 1
ATOM 6298 O O . ASP B 1 268 ? -27.422 36.344 24.516 1 71.06 268 ASP B O 1
ATOM 6302 N N . PRO B 1 269 ? -28.344 38.125 23.5 1 75.38 269 PRO B N 1
ATOM 6303 C CA . PRO B 1 269 ? -28.906 37.344 22.406 1 75.38 269 PRO B CA 1
ATOM 6304 C C . PRO B 1 269 ? -27.844 36.625 21.594 1 75.38 269 PRO B C 1
ATOM 6306 O O . PRO B 1 269 ? -28.141 35.594 20.953 1 75.38 269 PRO B O 1
ATOM 6309 N N . GLN B 1 270 ? -26.641 37.062 21.781 1 78.94 270 GLN B N 1
ATOM 6310 C CA . GLN B 1 270 ? -25.578 36.438 21 1 78.94 270 GLN B CA 1
ATOM 6311 C C . GLN B 1 270 ? -25.219 35.062 21.578 1 78.94 270 GLN B C 1
ATOM 6313 O O . GLN B 1 270 ? -24.656 34.219 20.875 1 78.94 270 GLN B O 1
ATOM 6318 N N . LYS B 1 271 ? -25.531 34.844 22.781 1 80 271 LYS B N 1
ATOM 6319 C CA . LYS B 1 271 ? -25.281 33.531 23.406 1 80 271 LYS B CA 1
ATOM 6320 C C . LYS B 1 271 ? -26.109 32.438 22.734 1 80 271 LYS B C 1
ATOM 6322 O O . LYS B 1 271 ? -25.641 31.312 22.594 1 80 271 LYS B O 1
ATOM 6327 N N . ASP B 1 272 ? -27.203 32.844 22.281 1 78.44 272 ASP B N 1
ATOM 6328 C CA . ASP B 1 272 ? -28.078 31.891 21.609 1 78.44 272 ASP B CA 1
ATOM 6329 C C . ASP B 1 272 ? -27.547 31.516 20.234 1 78.44 272 ASP B C 1
ATOM 6331 O O . ASP B 1 272 ? -27.688 30.375 19.797 1 78.44 272 ASP B O 1
ATOM 6335 N N . VAL B 1 273 ? -26.906 32.531 19.703 1 80.25 273 VAL B N 1
ATOM 6336 C CA . VAL B 1 273 ? -26.328 32.281 18.375 1 80.25 273 VAL B CA 1
ATOM 6337 C C . VAL B 1 273 ? -25.188 31.281 18.484 1 80.25 273 VAL B C 1
ATOM 6339 O O . VAL B 1 273 ? -25.078 30.344 17.688 1 80.25 273 VAL B O 1
ATOM 6342 N N . TYR B 1 274 ? -24.438 31.484 19.531 1 83.88 274 TYR B N 1
ATOM 6343 C CA . TYR B 1 274 ? -23.297 30.609 19.734 1 83.88 274 TYR B CA 1
ATOM 6344 C C . TYR B 1 274 ? -23.766 29.203 20.141 1 83.88 274 TYR B C 1
ATOM 6346 O O . TYR B 1 274 ? -23.156 28.203 19.75 1 83.88 274 TYR B O 1
ATOM 6354 N N . ASN B 1 275 ? -24.781 29.094 20.891 1 79.44 275 ASN B N 1
ATOM 6355 C CA . ASN B 1 275 ? -25.344 27.797 21.234 1 79.44 275 ASN B CA 1
ATOM 6356 C C . ASN B 1 275 ? -25.906 27.078 20.016 1 79.44 275 ASN B C 1
ATOM 6358 O O . ASN B 1 275 ? -25.797 25.859 19.906 1 79.44 275 ASN B O 1
ATOM 6362 N N . PHE B 1 276 ? -26.406 27.938 19.172 1 76.75 276 PHE B N 1
ATOM 6363 C CA . PHE B 1 276 ? -26.922 27.359 17.938 1 76.75 276 PHE B CA 1
ATOM 6364 C C . PHE B 1 276 ? -25.797 26.797 17.078 1 76.75 276 PHE B C 1
ATOM 6366 O O . PHE B 1 276 ? -25.922 25.719 16.5 1 76.75 276 PHE B O 1
ATOM 6373 N N . LEU B 1 277 ? -24.734 27.469 17.094 1 78.69 277 LEU B N 1
ATOM 6374 C CA . LEU B 1 277 ? -23.594 27.047 16.297 1 78.69 277 LEU B CA 1
ATOM 6375 C C . LEU B 1 277 ? -22.984 25.766 16.844 1 78.69 277 LEU B C 1
ATOM 6377 O O . LEU B 1 277 ? -22.531 24.922 16.078 1 78.69 277 LEU B O 1
ATOM 6381 N N . LEU B 1 278 ? -23.016 25.688 18.172 1 78.94 278 LEU B N 1
ATOM 6382 C CA . LEU B 1 278 ? -22.406 24.516 18.812 1 78.94 278 LEU B CA 1
ATOM 6383 C C . LEU B 1 278 ? -23.312 23.297 18.703 1 78.94 278 LEU B C 1
ATOM 6385 O O . LEU B 1 278 ? -22.844 22.172 18.656 1 78.94 278 LEU B O 1
ATOM 6389 N N . ARG B 1 279 ? -24.578 23.594 18.562 1 71.69 279 ARG B N 1
ATOM 6390 C CA . ARG B 1 279 ? -25.547 22.5 18.5 1 71.69 279 ARG B CA 1
ATOM 6391 C C . ARG B 1 279 ? -25.719 21.984 17.078 1 71.69 279 ARG B C 1
ATOM 6393 O O . ARG B 1 279 ? -25.859 20.781 16.844 1 71.69 279 ARG B O 1
ATOM 6400 N N . TYR B 1 280 ? -25.672 23 16.188 1 69.5 280 TYR B N 1
ATOM 6401 C CA . TYR B 1 280 ? -25.859 22.625 14.789 1 69.5 280 TYR B CA 1
ATOM 6402 C C . TYR B 1 280 ? -24.672 23.078 13.938 1 69.5 280 TYR B C 1
ATOM 6404 O O . TYR B 1 280 ? -24.828 23.906 13.039 1 69.5 280 TYR B O 1
ATOM 6412 N N . PRO B 1 281 ? -23.641 22.484 14.164 1 71.06 281 PRO B N 1
ATOM 6413 C CA . PRO B 1 281 ? -22.422 22.969 13.5 1 71.06 281 PRO B CA 1
ATOM 6414 C C . PRO B 1 281 ? -22.406 22.688 12 1 71.06 281 PRO B C 1
ATOM 6416 O O . PRO B 1 281 ? -21.922 23.516 11.219 1 71.06 281 PRO B O 1
ATOM 6419 N N . ARG B 1 282 ? -23 21.625 11.562 1 66.56 282 ARG B N 1
ATOM 6420 C CA . ARG B 1 282 ? -22.906 21.219 10.164 1 66.56 282 ARG B CA 1
ATOM 6421 C C . ARG B 1 282 ? -23.812 22.078 9.281 1 66.56 282 ARG B C 1
ATOM 6423 O O . ARG B 1 282 ? -23.562 22.219 8.086 1 66.56 282 ARG B O 1
ATOM 6430 N N . ARG B 1 283 ? -24.781 22.703 9.945 1 64.06 283 ARG B N 1
ATOM 6431 C CA . ARG B 1 283 ? -25.703 23.531 9.172 1 64.06 283 ARG B CA 1
ATOM 6432 C C . ARG B 1 283 ? -25.047 24.859 8.797 1 64.06 283 ARG B C 1
ATOM 6434 O O . ARG B 1 283 ? -25.391 25.453 7.773 1 64.06 283 ARG B O 1
ATOM 6441 N N . CYS B 1 284 ? -24.016 25.094 9.562 1 66.94 284 CYS B N 1
ATOM 6442 C CA . CYS B 1 284 ? -23.469 26.438 9.359 1 66.94 284 CYS B CA 1
ATOM 6443 C C . CYS B 1 284 ? -22.125 26.375 8.664 1 66.94 284 CYS B C 1
ATOM 6445 O O . CYS B 1 284 ? -21.812 27.219 7.82 1 66.94 284 CYS B O 1
ATOM 6447 N N . SER B 1 285 ? -21.344 25.5 9.133 1 74.25 285 SER B N 1
ATOM 6448 C CA . SER B 1 285 ? -20.016 25.453 8.531 1 74.25 285 SER B CA 1
ATOM 6449 C C . SER B 1 285 ? -19.578 24.016 8.289 1 74.25 285 SER B C 1
ATOM 6451 O O . SER B 1 285 ? -19.969 23.109 9.023 1 74.25 285 SER B O 1
ATOM 6453 N N . THR B 1 286 ? -18.922 23.844 7.168 1 69.81 286 THR B N 1
ATOM 6454 C CA . THR B 1 286 ? -18.438 22.516 6.773 1 69.81 286 THR B CA 1
ATOM 6455 C C . THR B 1 286 ? -17.297 22.062 7.672 1 69.81 286 THR B C 1
ATOM 6457 O O . THR B 1 286 ? -17.016 20.875 7.781 1 69.81 286 THR B O 1
ATOM 6460 N N . HIS B 1 287 ? -16.703 23.016 8.336 1 75.94 287 HIS B N 1
ATOM 6461 C CA . HIS B 1 287 ? -15.531 22.641 9.109 1 75.94 287 HIS B CA 1
ATOM 6462 C C . HIS B 1 287 ? -15.812 22.688 10.609 1 75.94 287 HIS B C 1
ATOM 6464 O O . HIS B 1 287 ? -14.891 22.688 11.422 1 75.94 287 HIS B O 1
ATOM 6470 N N . LEU B 1 288 ? -17.047 22.859 10.977 1 77.31 288 LEU B N 1
ATOM 6471 C CA . LEU B 1 288 ? -17.422 22.797 12.383 1 77.31 288 LEU B CA 1
ATOM 6472 C C . LEU B 1 288 ? -18.016 21.438 12.727 1 77.31 288 LEU B C 1
ATOM 6474 O O . LEU B 1 288 ? -19.062 21.062 12.203 1 77.31 288 LEU B O 1
ATOM 6478 N N . PHE B 1 289 ? -17.266 20.75 13.5 1 79.31 289 PHE B N 1
ATOM 6479 C CA . PHE B 1 289 ? -17.672 19.391 13.844 1 79.31 289 PHE B CA 1
ATOM 6480 C C . PHE B 1 289 ? -18.281 19.344 15.242 1 79.31 289 PHE B C 1
ATOM 6482 O O . PHE B 1 289 ? -18 20.203 16.078 1 79.31 289 PHE B O 1
ATOM 6489 N N . PRO B 1 290 ? -19.094 18.359 15.352 1 79.69 290 PRO B N 1
ATOM 6490 C CA . PRO B 1 290 ? -19.656 18.172 16.688 1 79.69 290 PRO B CA 1
ATOM 6491 C C . PRO B 1 290 ? -18.609 17.781 17.734 1 79.69 290 PRO B C 1
ATOM 6493 O O . PRO B 1 290 ? -17.453 17.531 17.375 1 79.69 290 PRO B O 1
ATOM 6496 N N . HIS B 1 291 ? -18.969 17.797 18.906 1 83.25 291 HIS B N 1
ATOM 6497 C CA . HIS B 1 291 ? -18.047 17.625 20.031 1 83.25 291 HIS B CA 1
ATOM 6498 C C . HIS B 1 291 ? -17.312 16.297 19.938 1 83.25 291 HIS B C 1
ATOM 6500 O O . HIS B 1 291 ? -16.078 16.25 20.094 1 83.25 291 HIS B O 1
ATOM 6506 N N . MET B 1 292 ? -17.984 15.242 19.609 1 80.56 292 MET B N 1
ATOM 6507 C CA . MET B 1 292 ? -17.375 13.922 19.594 1 80.56 292 MET B CA 1
ATOM 6508 C C . MET B 1 292 ? -16.375 13.805 18.453 1 80.56 292 MET B C 1
ATOM 6510 O O . MET B 1 292 ? -15.289 13.234 18.625 1 80.56 292 MET B O 1
ATOM 6514 N N . GLN B 1 293 ? -16.734 14.391 17.406 1 83 293 GLN B N 1
ATOM 6515 C CA . GLN B 1 293 ? -15.828 14.32 16.25 1 83 293 GLN B CA 1
ATOM 6516 C C . GLN B 1 293 ? -14.617 15.219 16.438 1 83 293 GLN B C 1
ATOM 6518 O O . GLN B 1 293 ? -13.516 14.891 16 1 83 293 GLN B O 1
ATOM 6523 N N . SER B 1 294 ? -14.812 16.328 17.109 1 88.06 294 SER B N 1
ATOM 6524 C CA . SER B 1 294 ? -13.695 17.219 17.406 1 88.06 294 SER B CA 1
ATOM 6525 C C . SER B 1 294 ? -12.703 16.562 18.359 1 88.06 294 SER B C 1
ATOM 6527 O O . SER B 1 294 ? -11.484 16.672 18.172 1 88.06 294 SER B O 1
ATOM 6529 N N . LEU B 1 295 ? -13.25 15.836 19.297 1 88.56 295 LEU B N 1
ATOM 6530 C CA . LEU B 1 295 ? -12.383 15.148 20.25 1 88.56 295 LEU B CA 1
ATOM 6531 C C . LEU B 1 295 ? -11.648 13.992 19.578 1 88.56 295 LEU B C 1
ATOM 6533 O O . LEU B 1 295 ? -10.508 13.688 19.922 1 88.56 295 LEU B O 1
ATOM 6537 N N . TRP B 1 296 ? -12.32 13.422 18.609 1 86.88 296 TRP B N 1
ATOM 6538 C CA . TRP B 1 296 ? -11.703 12.328 17.859 1 86.88 296 TRP B CA 1
ATOM 6539 C C . TRP B 1 296 ? -10.523 12.82 17.047 1 86.88 296 TRP B C 1
ATOM 6541 O O . TRP B 1 296 ? -9.477 12.172 17 1 86.88 296 TRP B O 1
ATOM 6551 N N . ILE B 1 297 ? -10.68 13.961 16.453 1 89.75 297 ILE B N 1
ATOM 6552 C CA . ILE B 1 297 ? -9.617 14.516 15.633 1 89.75 297 ILE B CA 1
ATOM 6553 C C . ILE B 1 297 ? -8.414 14.867 16.516 1 89.75 297 ILE B C 1
ATOM 6555 O O . ILE B 1 297 ? -7.273 14.57 16.156 1 89.75 297 ILE B O 1
ATOM 6559 N N . ILE B 1 298 ? -8.703 15.414 17.656 1 92.31 298 ILE B N 1
ATOM 6560 C CA . ILE B 1 298 ? -7.633 15.773 18.594 1 92.31 298 ILE B CA 1
ATOM 6561 C C . ILE B 1 298 ? -6.922 14.508 19.078 1 92.31 298 ILE B C 1
ATOM 6563 O O . ILE B 1 298 ? -5.691 14.469 19.141 1 92.31 298 ILE B O 1
ATOM 6567 N N . ALA B 1 299 ? -7.664 13.531 19.344 1 91.62 299 ALA B N 1
ATOM 6568 C CA . ALA B 1 299 ? -7.102 12.273 19.828 1 91.62 299 ALA B CA 1
ATOM 6569 C C . ALA B 1 299 ? -6.23 11.609 18.766 1 91.62 299 ALA B C 1
ATOM 6571 O O . ALA B 1 299 ? -5.176 11.055 19.078 1 91.62 299 ALA B O 1
ATOM 6572 N N . THR B 1 300 ? -6.676 11.656 17.562 1 89.75 300 THR B N 1
ATOM 6573 C CA . THR B 1 300 ? -5.922 11.023 16.484 1 89.75 300 THR B CA 1
ATOM 6574 C C . THR B 1 300 ? -4.621 11.781 16.219 1 89.75 300 THR B C 1
ATOM 6576 O O . THR B 1 300 ? -3.578 11.172 15.984 1 89.75 300 THR B O 1
ATOM 6579 N N . VAL B 1 301 ? -4.688 13.133 16.266 1 90.94 301 VAL B N 1
ATOM 6580 C CA . VAL B 1 301 ? -3.486 13.93 16.047 1 90.94 301 VAL B CA 1
ATOM 6581 C C . VAL B 1 301 ? -2.473 13.648 17.156 1 90.94 301 VAL B C 1
ATOM 6583 O O . VAL B 1 301 ? -1.292 13.422 16.875 1 90.94 301 VAL B O 1
ATOM 6586 N N . LEU B 1 302 ? -2.961 13.57 18.312 1 92.06 302 LEU B N 1
ATOM 6587 C CA . LEU B 1 302 ? -2.076 13.312 19.453 1 92.06 302 LEU B CA 1
ATOM 6588 C C . LEU B 1 302 ? -1.569 11.875 19.422 1 92.06 302 LEU B C 1
ATOM 6590 O O . LEU B 1 302 ? -0.393 11.625 19.703 1 92.06 302 LEU B O 1
ATOM 6594 N N . GLY B 1 303 ? -2.408 10.984 19.125 1 92.75 303 GLY B N 1
ATOM 6595 C CA . GLY B 1 303 ? -2.033 9.586 19.109 1 92.75 303 GLY B CA 1
ATOM 6596 C C . GLY B 1 303 ? -0.986 9.258 18.062 1 92.75 303 GLY B C 1
ATOM 6597 O O . GLY B 1 303 ? 0.056 8.68 18.375 1 92.75 303 GLY B O 1
ATOM 6598 N N . PHE B 1 304 ? -1.171 9.609 16.844 1 92.06 304 PHE B N 1
ATOM 6599 C CA . PHE B 1 304 ? -0.251 9.305 15.758 1 92.06 304 PHE B CA 1
ATOM 6600 C C . PHE B 1 304 ? 1.068 10.047 15.938 1 92.06 304 PHE B C 1
ATOM 6602 O O . PHE B 1 304 ? 2.139 9.492 15.672 1 92.06 304 PHE B O 1
ATOM 6609 N N . ASN B 1 305 ? 0.983 11.32 16.391 1 93.38 305 ASN B N 1
ATOM 6610 C CA . ASN B 1 305 ? 2.209 12.086 16.578 1 93.38 305 ASN B CA 1
ATOM 6611 C C . ASN B 1 305 ? 3.033 11.547 17.75 1 93.38 305 ASN B C 1
ATOM 6613 O O . ASN B 1 305 ? 4.266 11.617 17.734 1 93.38 305 ASN B O 1
ATOM 6617 N N . THR B 1 306 ? 2.357 11 18.703 1 94.25 306 THR B N 1
ATOM 6618 C CA . THR B 1 306 ? 3.086 10.406 19.828 1 94.25 306 THR B CA 1
ATOM 6619 C C . THR B 1 306 ? 3.83 9.148 19.359 1 94.25 306 THR B C 1
ATOM 6621 O O . THR B 1 306 ? 4.969 8.914 19.781 1 94.25 306 THR B O 1
ATOM 6624 N N . VAL B 1 307 ? 3.256 8.414 18.547 1 92.19 307 VAL B N 1
ATOM 6625 C CA . VAL B 1 307 ? 3.902 7.227 18 1 92.19 307 VAL B CA 1
ATOM 6626 C C . VAL B 1 307 ? 5.129 7.625 17.188 1 92.19 307 VAL B C 1
ATOM 6628 O O . VAL B 1 307 ? 6.188 7.008 17.297 1 92.19 307 VAL B O 1
ATOM 6631 N N . ASP B 1 308 ? 4.969 8.625 16.422 1 94.12 308 ASP B N 1
ATOM 6632 C CA . ASP B 1 308 ? 6.07 9.125 15.609 1 94.12 308 ASP B CA 1
ATOM 6633 C C . ASP B 1 308 ? 7.215 9.625 16.484 1 94.12 308 ASP B C 1
ATOM 6635 O O . ASP B 1 308 ? 8.383 9.367 16.203 1 94.12 308 ASP B O 1
ATOM 6639 N N . LEU B 1 309 ? 6.836 10.312 17.531 1 94.81 309 LEU B N 1
ATOM 6640 C CA . LEU B 1 309 ? 7.844 10.867 18.438 1 94.81 309 LEU B CA 1
ATOM 6641 C C . LEU B 1 309 ? 8.602 9.75 19.156 1 94.81 309 LEU B C 1
ATOM 6643 O O . LEU B 1 309 ? 9.828 9.812 19.281 1 94.81 309 LEU B O 1
ATOM 6647 N N . ILE B 1 310 ? 7.906 8.781 19.562 1 94.19 310 ILE B N 1
ATOM 6648 C CA . ILE B 1 310 ? 8.531 7.656 20.25 1 94.19 310 ILE B CA 1
ATOM 6649 C C . ILE B 1 310 ? 9.484 6.934 19.297 1 94.19 310 ILE B C 1
ATOM 6651 O O . ILE B 1 310 ? 10.594 6.566 19.672 1 94.19 310 ILE B O 1
ATOM 6655 N N . ALA B 1 311 ? 9.031 6.719 18.125 1 92.62 311 ALA B N 1
ATOM 6656 C CA . ALA B 1 311 ? 9.875 6.062 17.125 1 92.62 311 ALA B CA 1
ATOM 6657 C C . ALA B 1 311 ? 11.117 6.898 16.828 1 92.62 311 ALA B C 1
ATOM 6659 O O . ALA B 1 311 ? 12.219 6.359 16.688 1 92.62 311 ALA B O 1
ATOM 6660 N N . PHE B 1 312 ? 10.945 8.188 16.734 1 92.62 312 PHE B N 1
ATOM 6661 C CA . PHE B 1 312 ? 12.062 9.086 16.5 1 92.62 312 PHE B CA 1
ATOM 6662 C C . PHE B 1 312 ? 13.078 8.992 17.641 1 92.62 312 PHE B C 1
ATOM 6664 O O . PHE B 1 312 ? 14.281 8.875 17.391 1 92.62 312 PHE B O 1
ATOM 6671 N N . CYS B 1 313 ? 12.578 9.031 18.828 1 91.62 313 CYS B N 1
ATOM 6672 C CA . CYS B 1 313 ? 13.461 8.992 19.984 1 91.62 313 CYS B CA 1
ATOM 6673 C C . CYS B 1 313 ? 14.148 7.637 20.109 1 91.62 313 CYS B C 1
ATOM 6675 O O . CYS B 1 313 ? 15.32 7.559 20.469 1 91.62 313 CYS B O 1
ATOM 6677 N N . ALA B 1 314 ? 13.523 6.613 19.797 1 88.75 314 ALA B N 1
ATOM 6678 C CA . ALA B 1 314 ? 14.07 5.266 19.922 1 88.75 314 ALA B CA 1
ATOM 6679 C C . ALA B 1 314 ? 15.109 4.988 18.844 1 88.75 314 ALA B C 1
ATOM 6681 O O . ALA B 1 314 ? 16.125 4.34 19.109 1 88.75 314 ALA B O 1
ATOM 6682 N N . LEU B 1 315 ? 14.922 5.539 17.703 1 87.56 315 LEU B N 1
ATOM 6683 C CA . LEU B 1 315 ? 15.766 5.152 16.562 1 87.56 315 LEU B CA 1
ATOM 6684 C C . LEU B 1 315 ? 16.859 6.184 16.328 1 87.56 315 LEU B C 1
ATOM 6686 O O . LEU B 1 315 ? 17.938 5.844 15.828 1 87.56 315 LEU B O 1
ATOM 6690 N N . GLU B 1 316 ? 16.547 7.438 16.578 1 86.56 316 GLU B N 1
ATOM 6691 C CA . GLU B 1 316 ? 17.469 8.484 16.125 1 86.56 316 GLU B CA 1
ATOM 6692 C C . GLU B 1 316 ? 18.172 9.141 17.312 1 86.56 316 GLU B C 1
ATOM 6694 O O . GLU B 1 316 ? 19.047 9.984 17.141 1 86.56 316 GLU B O 1
ATOM 6699 N N . TRP B 1 317 ? 17.922 8.789 18.469 1 82.12 317 TRP B N 1
ATOM 6700 C CA . TRP B 1 317 ? 18.453 9.508 19.625 1 82.12 317 TRP B CA 1
ATOM 6701 C C . TRP B 1 317 ? 19.984 9.484 19.609 1 82.12 317 TRP B C 1
ATOM 6703 O O . TRP B 1 317 ? 20.625 10.469 19.969 1 82.12 317 TRP B O 1
ATOM 6713 N N . LYS B 1 318 ? 20.578 8.406 19.078 1 76.94 318 LYS B N 1
ATOM 6714 C CA . LYS B 1 318 ? 22.031 8.297 19.078 1 76.94 318 LYS B CA 1
ATOM 6715 C C . LYS B 1 318 ? 22.578 8.359 17.672 1 76.94 318 LYS B C 1
ATOM 6717 O O . LYS B 1 318 ? 23.766 8.07 17.438 1 76.94 318 LYS B O 1
ATOM 6722 N N . SER B 1 319 ? 21.844 8.852 16.844 1 75.31 319 SER B N 1
ATOM 6723 C CA . SER B 1 319 ? 22.25 8.805 15.445 1 75.31 319 SER B CA 1
ATOM 6724 C C . SER B 1 319 ? 23.094 10.031 15.078 1 75.31 319 SER B C 1
ATOM 6726 O O . SER B 1 319 ? 23.125 11.016 15.828 1 75.31 319 SER B O 1
ATOM 6728 N N . ALA B 1 320 ? 23.781 9.859 13.977 1 66 320 ALA B N 1
ATOM 6729 C CA . ALA B 1 320 ? 24.656 10.898 13.453 1 66 320 ALA B CA 1
ATOM 6730 C C . ALA B 1 320 ? 23.859 12.117 13 1 66 320 ALA B C 1
ATOM 6732 O O . ALA B 1 320 ? 24.359 13.242 13.016 1 66 320 ALA B O 1
ATOM 6733 N N . ALA B 1 321 ? 22.656 11.953 12.727 1 65.88 321 ALA B N 1
ATOM 6734 C CA . ALA B 1 321 ? 21.844 13.055 12.242 1 65.88 321 ALA B CA 1
ATOM 6735 C C . ALA B 1 321 ? 21.625 14.102 13.336 1 65.88 321 ALA B C 1
ATOM 6737 O O . ALA B 1 321 ? 21.625 15.305 13.055 1 65.88 321 ALA B O 1
ATOM 6738 N N . LEU B 1 322 ? 21.5 13.602 14.562 1 72.31 322 LEU B N 1
ATOM 6739 C CA . LEU B 1 322 ? 21.281 14.516 15.68 1 72.31 322 LEU B CA 1
ATOM 6740 C C . LEU B 1 322 ? 22.609 14.977 16.266 1 72.31 322 LEU B C 1
ATOM 6742 O O . LEU B 1 322 ? 22.672 16.016 16.938 1 72.31 322 LEU B O 1
ATOM 6746 N N . ALA B 1 323 ? 23.578 14.164 15.906 1 64.81 323 ALA B N 1
ATOM 6747 C CA . ALA B 1 323 ? 24.906 14.523 16.422 1 64.81 323 ALA B CA 1
ATOM 6748 C C . ALA B 1 323 ? 25.438 15.773 15.734 1 64.81 323 ALA B C 1
ATOM 6750 O O . ALA B 1 323 ? 26.266 16.484 16.297 1 64.81 323 ALA B O 1
ATOM 6751 N N . ALA B 1 324 ? 24.922 16.016 14.578 1 60.75 324 ALA B N 1
ATOM 6752 C CA . ALA B 1 324 ? 25.391 17.172 13.82 1 60.75 324 ALA B CA 1
ATOM 6753 C C . ALA B 1 324 ? 24.875 18.469 14.422 1 60.75 324 ALA B C 1
ATOM 6755 O O . ALA B 1 324 ? 25.328 19.562 14.078 1 60.75 324 ALA B O 1
ATOM 6756 N N . LEU B 1 325 ? 24 18.391 15.406 1 62.53 325 LEU B N 1
ATOM 6757 C CA . LEU B 1 325 ? 23.438 19.609 16 1 62.53 325 LEU B CA 1
ATOM 6758 C C . LEU B 1 325 ? 24.359 20.156 17.078 1 62.53 325 LEU B C 1
ATOM 6760 O O . LEU B 1 325 ? 24.875 19.391 17.906 1 62.53 325 LEU B O 1
ATOM 6764 N N . PRO B 1 326 ? 24.922 21.312 16.828 1 58.44 326 PRO B N 1
ATOM 6765 C CA . PRO B 1 326 ? 25.922 21.875 17.75 1 58.44 326 PRO B CA 1
ATOM 6766 C C . PRO B 1 326 ? 25.562 21.656 19.219 1 58.44 326 PRO B C 1
ATOM 6768 O O . PRO B 1 326 ? 26.438 21.359 20.031 1 58.44 326 PRO B O 1
ATOM 6771 N N . ASP B 1 327 ? 24.328 22.188 19.625 1 61.75 327 ASP B N 1
ATOM 6772 C CA . ASP B 1 327 ? 23.984 22.125 21.047 1 61.75 327 ASP B CA 1
ATOM 6773 C C . ASP B 1 327 ? 23.141 20.875 21.359 1 61.75 327 ASP B C 1
ATOM 6775 O O . ASP B 1 327 ? 22.047 20.734 20.828 1 61.75 327 ASP B O 1
ATOM 6779 N N . ARG B 1 328 ? 23.859 19.766 21.797 1 64.12 328 ARG B N 1
ATOM 6780 C CA . ARG B 1 328 ? 23.422 18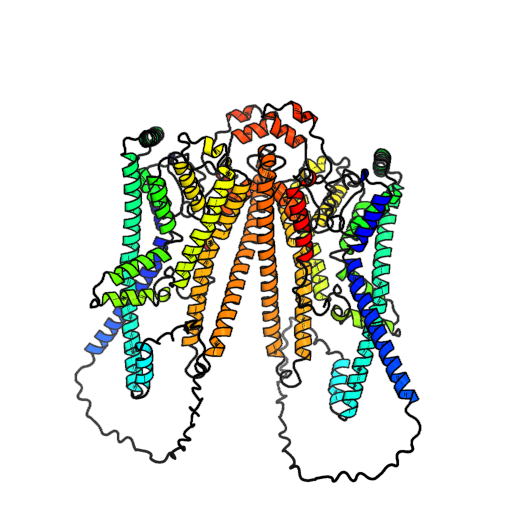.391 22.016 1 64.12 328 ARG B CA 1
ATOM 6781 C C . ARG B 1 328 ? 22.516 18.297 23.234 1 64.12 328 ARG B C 1
ATOM 6783 O O . ARG B 1 328 ? 22.578 17.328 24 1 64.12 328 ARG B O 1
ATOM 6790 N N . SER B 1 329 ? 21.672 19.484 23.547 1 81.5 329 SER B N 1
ATOM 6791 C CA . SER B 1 329 ? 20.812 19.297 24.719 1 81.5 329 SER B CA 1
ATOM 6792 C C . SER B 1 329 ? 19.609 18.406 24.375 1 81.5 329 SER B C 1
ATOM 6794 O O . SER B 1 329 ? 19.172 18.359 23.234 1 81.5 329 SER B O 1
ATOM 6796 N N . ALA B 1 330 ? 19.234 17.578 25.266 1 86.06 330 ALA B N 1
ATOM 6797 C CA . ALA B 1 330 ? 18.125 16.641 25.141 1 86.06 330 ALA B CA 1
ATOM 6798 C C . ALA B 1 330 ? 16.828 17.375 24.797 1 86.06 330 ALA B C 1
ATOM 6800 O O . ALA B 1 330 ? 16 16.859 24.031 1 86.06 330 ALA B O 1
ATOM 6801 N N . TRP B 1 331 ? 16.75 18.641 25.297 1 87.12 331 TRP B N 1
ATOM 6802 C CA . TRP B 1 331 ? 15.539 19.438 25.047 1 87.12 331 TRP B CA 1
ATOM 6803 C C . TRP B 1 331 ? 15.438 19.828 23.578 1 87.12 331 TRP B C 1
ATOM 6805 O O . TRP B 1 331 ? 14.367 19.734 22.984 1 87.12 331 TRP B O 1
ATOM 6815 N N . ILE B 1 332 ? 16.5 20.234 23.047 1 88.06 332 ILE B N 1
ATOM 6816 C CA . ILE B 1 332 ? 16.516 20.672 21.641 1 88.06 332 ILE B CA 1
ATOM 6817 C C . ILE B 1 332 ? 16.25 19.469 20.734 1 88.06 332 ILE B C 1
ATOM 6819 O O . ILE B 1 332 ? 15.508 19.578 19.75 1 88.06 332 ILE B O 1
ATOM 6823 N N . LYS B 1 333 ? 16.797 18.344 21.125 1 89.19 333 LYS B N 1
ATOM 6824 C CA . LYS B 1 333 ? 16.562 17.125 20.344 1 89.19 333 LYS B CA 1
ATOM 6825 C C . LYS B 1 333 ? 15.102 16.719 20.359 1 89.19 333 LYS B C 1
ATOM 6827 O O . LYS B 1 333 ? 14.547 16.328 19.328 1 89.19 333 LYS B O 1
ATOM 6832 N N . LEU B 1 334 ? 14.562 16.844 21.484 1 90.38 334 LEU B N 1
ATOM 6833 C CA . LEU B 1 334 ? 13.156 16.469 21.625 1 90.38 334 LEU B CA 1
ATOM 6834 C C . LEU B 1 334 ? 12.258 17.422 20.844 1 90.38 334 LEU B C 1
ATOM 6836 O O . LEU B 1 334 ? 11.281 17 20.234 1 90.38 334 LEU B O 1
ATOM 6840 N N . MET B 1 335 ? 12.594 18.719 20.906 1 91.25 335 MET B N 1
ATOM 6841 C CA . MET B 1 335 ? 11.797 19.703 20.203 1 91.25 335 MET B CA 1
ATOM 6842 C C . MET B 1 335 ? 11.906 19.516 18.688 1 91.25 335 MET B C 1
ATOM 6844 O O . MET B 1 335 ? 10.906 19.641 17.969 1 91.25 335 MET B O 1
ATOM 6848 N N . ASP B 1 336 ? 13.039 19.156 18.25 1 91.44 336 ASP B N 1
ATOM 6849 C CA . ASP B 1 336 ? 13.234 18.906 16.828 1 91.44 336 ASP B CA 1
ATOM 6850 C C . ASP B 1 336 ? 12.477 17.656 16.391 1 91.44 336 ASP B C 1
ATOM 6852 O O . ASP B 1 336 ? 11.906 17.625 15.297 1 91.44 336 ASP B O 1
ATOM 6856 N N . GLY B 1 337 ? 12.562 16.656 17.281 1 91.31 337 GLY B N 1
ATOM 6857 C CA . GLY B 1 337 ? 11.812 15.453 16.984 1 91.31 337 GLY B CA 1
ATOM 6858 C C . GLY B 1 337 ? 10.312 15.672 16.953 1 91.31 337 GLY B C 1
ATOM 6859 O O . GLY B 1 337 ? 9.617 15.125 16.094 1 91.31 337 GLY B O 1
ATOM 6860 N N . LEU B 1 338 ? 9.867 16.484 17.859 1 93.5 338 LEU B N 1
ATOM 6861 C CA . LEU B 1 338 ? 8.445 16.797 17.906 1 93.5 338 LEU B CA 1
ATOM 6862 C C . LEU B 1 338 ? 8.023 17.609 16.672 1 93.5 338 LEU B C 1
ATOM 6864 O O . LEU B 1 338 ? 6.992 17.312 16.062 1 93.5 338 LEU B O 1
ATOM 6868 N N . PHE B 1 339 ? 8.828 18.594 16.328 1 94.06 339 PHE B N 1
ATOM 6869 C CA . PHE B 1 339 ? 8.539 19.422 15.164 1 94.06 339 PHE B CA 1
ATOM 6870 C C . PHE B 1 339 ? 8.516 18.594 13.891 1 94.06 339 PHE B C 1
ATOM 6872 O O . PHE B 1 339 ? 7.609 18.719 13.07 1 94.06 339 PHE B O 1
ATOM 6879 N N . GLN B 1 340 ? 9.414 17.703 13.805 1 92.38 340 GLN B N 1
ATOM 6880 C CA . GLN B 1 340 ? 9.508 16.875 12.609 1 92.38 340 GLN B CA 1
ATOM 6881 C C . GLN B 1 340 ? 8.359 15.867 12.547 1 92.38 340 GLN B C 1
ATOM 6883 O O . GLN B 1 340 ? 7.809 15.617 11.477 1 92.38 340 GLN B O 1
ATOM 6888 N N . SER B 1 341 ? 8.039 15.273 13.633 1 93 341 SER B N 1
ATOM 6889 C CA . SER B 1 341 ? 6.953 14.297 13.688 1 93 341 SER B CA 1
ATOM 6890 C C . SER B 1 341 ? 5.617 14.945 13.328 1 93 341 SER B C 1
ATOM 6892 O O . SER B 1 341 ? 4.805 14.352 12.617 1 93 341 SER B O 1
ATOM 6894 N N . LEU B 1 342 ? 5.398 16.141 13.758 1 92.75 342 LEU B N 1
ATOM 6895 C CA . LEU B 1 342 ? 4.148 16.844 13.484 1 92.75 342 LEU B CA 1
ATOM 6896 C C . LEU B 1 342 ? 4.07 17.266 12.016 1 92.75 342 LEU B C 1
ATOM 6898 O O . LEU B 1 342 ? 2.982 17.312 11.438 1 92.75 342 LEU B O 1
ATOM 6902 N N . ASN B 1 343 ? 5.168 17.484 11.438 1 92.38 343 ASN B N 1
ATOM 6903 C CA . ASN B 1 343 ? 5.199 17.969 10.062 1 92.38 343 ASN B CA 1
ATOM 6904 C C . ASN B 1 343 ? 5.004 16.812 9.062 1 92.38 343 ASN B C 1
ATOM 6906 O O . ASN B 1 343 ? 4.723 17.062 7.891 1 92.38 343 ASN B O 1
ATOM 6910 N N . THR B 1 344 ? 5.113 15.562 9.484 1 90.75 344 THR B N 1
ATOM 6911 C CA . THR B 1 344 ? 4.93 14.422 8.594 1 90.75 344 THR B CA 1
ATOM 6912 C C . THR B 1 344 ? 3.477 14.328 8.133 1 90.75 344 THR B C 1
ATOM 6914 O O . THR B 1 344 ? 3.191 13.758 7.082 1 90.75 344 THR B O 1
ATOM 6917 N N . ARG B 1 345 ? 2.607 14.906 8.812 1 88.62 345 ARG B N 1
ATOM 6918 C CA . ARG B 1 345 ? 1.196 14.828 8.445 1 88.62 345 ARG B CA 1
ATOM 6919 C C . ARG B 1 345 ? 0.636 16.203 8.125 1 88.62 345 ARG B C 1
ATOM 6921 O O . ARG B 1 345 ? -0.576 16.375 7.969 1 88.62 345 ARG B O 1
ATOM 6928 N N . SER B 1 346 ? 1.472 17.172 8.109 1 86.06 346 SER B N 1
ATOM 6929 C CA . SER B 1 346 ? 0.984 18.531 7.914 1 86.06 346 SER B CA 1
ATOM 6930 C C . SER B 1 346 ? 1.762 19.25 6.812 1 86.06 346 SER B C 1
ATOM 6932 O O . SER B 1 346 ? 1.727 18.828 5.652 1 86.06 346 SER B O 1
ATOM 6934 N N . SER B 1 347 ? 2.518 20.391 7.105 1 83.19 347 SER B N 1
ATOM 6935 C CA . SER B 1 347 ? 3.09 21.312 6.133 1 83.19 347 SER B CA 1
ATOM 6936 C C . SER B 1 347 ? 4.375 20.75 5.531 1 83.19 347 SER B C 1
ATOM 6938 O O . SER B 1 347 ? 4.824 21.219 4.477 1 83.19 347 SER B O 1
ATOM 6940 N N . GLY B 1 348 ? 5.008 19.781 6.09 1 86.25 348 GLY B N 1
ATOM 6941 C CA . GLY B 1 348 ? 6.199 19.172 5.516 1 86.25 348 GLY B CA 1
ATOM 6942 C C . GLY B 1 348 ? 7.445 20.031 5.699 1 86.25 348 GLY B C 1
ATOM 6943 O O . GLY B 1 348 ? 8.305 20.062 4.82 1 86.25 348 GLY B O 1
ATOM 6944 N N . MET B 1 349 ? 7.543 20.828 6.668 1 89.56 349 MET B N 1
ATOM 6945 C CA . MET B 1 349 ? 8.75 21.578 7.008 1 89.56 349 MET B CA 1
ATOM 6946 C C . MET B 1 349 ? 9.789 20.656 7.648 1 89.56 349 MET B C 1
ATOM 6948 O O . MET B 1 349 ? 9.445 19.797 8.461 1 89.56 349 MET B O 1
ATOM 6952 N N . ASN B 1 350 ? 10.969 20.766 7.137 1 88.56 350 ASN B N 1
ATOM 6953 C CA . ASN B 1 350 ? 12 19.891 7.684 1 88.56 350 ASN B CA 1
ATOM 6954 C C . ASN B 1 350 ? 13.016 20.672 8.516 1 88.56 350 ASN B C 1
ATOM 6956 O O . ASN B 1 350 ? 13.531 21.703 8.07 1 88.56 350 ASN B O 1
ATOM 6960 N N . VAL B 1 351 ? 13.18 20.25 9.672 1 89.19 351 VAL B N 1
ATOM 6961 C CA . VAL B 1 351 ? 14.18 20.844 10.562 1 89.19 351 VAL B CA 1
ATOM 6962 C C . VAL B 1 351 ? 15.453 20 10.531 1 89.19 351 VAL B C 1
ATOM 6964 O O . VAL B 1 351 ? 16.531 20.5 10.852 1 89.19 351 VAL B O 1
ATOM 6967 N N . LEU B 1 352 ? 15.273 18.766 10.117 1 86.44 352 LEU B N 1
ATOM 6968 C CA . LEU B 1 352 ? 16.391 17.844 9.953 1 86.44 352 LEU B CA 1
ATOM 6969 C C . LEU B 1 352 ? 16.516 17.391 8.5 1 86.44 352 LEU B C 1
ATOM 6971 O O . LEU B 1 352 ? 15.539 17.438 7.75 1 86.44 352 LEU B O 1
ATOM 6975 N N . THR B 1 353 ? 17.734 17.125 8.188 1 83.25 353 THR B N 1
ATOM 6976 C CA . THR B 1 353 ? 17.906 16.531 6.867 1 83.25 353 THR B CA 1
ATOM 6977 C C . THR B 1 353 ? 17.375 15.109 6.836 1 83.25 353 THR B C 1
ATOM 6979 O O . THR B 1 353 ? 17.969 14.211 7.445 1 83.25 353 THR B O 1
ATOM 6982 N N . LEU B 1 354 ? 16.344 14.93 6.105 1 86.19 354 LEU B N 1
ATOM 6983 C CA . LEU B 1 354 ? 15.609 13.672 6.129 1 86.19 354 LEU B CA 1
ATOM 6984 C C . LEU B 1 354 ? 16.453 12.531 5.559 1 86.19 354 LEU B C 1
ATOM 6986 O O . LEU B 1 354 ? 16.281 11.375 5.941 1 86.19 354 LEU B O 1
ATOM 6990 N N . SER B 1 355 ? 17.359 12.836 4.641 1 79.75 355 SER B N 1
ATOM 6991 C CA . SER B 1 355 ? 18.172 11.812 3.986 1 79.75 355 SER B CA 1
ATOM 6992 C C . SER B 1 355 ? 19.109 11.141 4.977 1 79.75 355 SER B C 1
ATOM 6994 O O . SER B 1 355 ? 19.594 10.039 4.727 1 79.75 355 SER B O 1
ATOM 6996 N N . THR B 1 356 ? 19.312 11.797 6.086 1 78.94 356 THR B N 1
ATOM 6997 C CA . THR B 1 356 ? 20.266 11.266 7.059 1 78.94 356 THR B CA 1
ATOM 6998 C C . THR B 1 356 ? 19.547 10.445 8.125 1 78.94 356 THR B C 1
ATOM 7000 O O . THR B 1 356 ? 20.188 9.812 8.969 1 78.94 356 THR B O 1
ATOM 7003 N N . LEU B 1 357 ? 18.312 10.43 8.039 1 85.75 357 LEU B N 1
ATOM 7004 C CA . LEU B 1 357 ? 17.547 9.68 9.023 1 85.75 357 LEU B CA 1
ATOM 7005 C C . LEU B 1 357 ? 17.547 8.188 8.703 1 85.75 357 LEU B C 1
ATOM 7007 O O . LEU B 1 357 ? 17.891 7.789 7.586 1 85.75 357 LEU B O 1
ATOM 7011 N N . SER B 1 358 ? 17.297 7.438 9.695 1 86.88 358 SER B N 1
ATOM 7012 C CA . SER B 1 358 ? 17.25 5.988 9.531 1 86.88 358 SER B CA 1
ATOM 7013 C C . SER B 1 358 ? 16.156 5.574 8.555 1 86.88 358 SER B C 1
ATOM 7015 O O . SER B 1 358 ? 15.078 6.191 8.523 1 86.88 358 SER B O 1
ATOM 7017 N N . PRO B 1 359 ? 16.453 4.551 7.762 1 86.25 359 PRO B N 1
ATOM 7018 C CA . PRO B 1 359 ? 15.461 4.094 6.789 1 86.25 359 PRO B CA 1
ATOM 7019 C C . PRO B 1 359 ? 14.164 3.627 7.445 1 86.25 359 PRO B C 1
ATOM 7021 O O . PRO B 1 359 ? 13.078 3.799 6.879 1 86.25 359 PRO B O 1
ATOM 7024 N N . SER B 1 360 ? 14.305 3.01 8.602 1 88.81 360 SER B N 1
ATOM 7025 C CA . SER B 1 360 ? 13.102 2.561 9.305 1 88.81 360 SER B CA 1
ATOM 7026 C C . SER B 1 360 ? 12.188 3.73 9.633 1 88.81 360 SER B C 1
ATOM 7028 O O . SER B 1 360 ? 10.961 3.619 9.523 1 88.81 360 SER B O 1
ATOM 7030 N N . LEU B 1 361 ? 12.727 4.82 10.023 1 91.12 361 LEU B N 1
ATOM 7031 C CA . LEU B 1 361 ? 11.938 6.004 10.344 1 91.12 361 LEU B CA 1
ATOM 7032 C C . LEU B 1 361 ? 11.32 6.598 9.086 1 91.12 361 LEU B C 1
ATOM 7034 O O . LEU B 1 361 ? 10.18 7.074 9.109 1 91.12 361 LEU B O 1
ATOM 7038 N N . LEU B 1 362 ? 12.039 6.578 8.016 1 91 362 LEU B N 1
ATOM 7039 C CA . LEU B 1 362 ? 11.531 7.105 6.754 1 91 362 LEU B CA 1
ATOM 7040 C C . LEU B 1 362 ? 10.336 6.293 6.266 1 91 362 LEU B C 1
ATOM 7042 O O . LEU B 1 362 ? 9.414 6.84 5.656 1 91 362 LEU B O 1
ATOM 7046 N N . VAL B 1 363 ? 10.414 4.992 6.512 1 91.81 363 VAL B N 1
ATOM 7047 C CA . VAL B 1 363 ? 9.281 4.145 6.16 1 91.81 363 VAL B CA 1
ATOM 7048 C C . VAL B 1 363 ? 8.062 4.539 6.996 1 91.81 363 VAL B C 1
ATOM 7050 O O . VAL B 1 363 ? 6.953 4.656 6.469 1 91.81 363 VAL B O 1
ATOM 7053 N N . LEU B 1 364 ? 8.289 4.75 8.234 1 93.38 364 LEU B N 1
ATOM 7054 C CA . LEU B 1 364 ? 7.199 5.172 9.109 1 93.38 364 LEU B CA 1
ATOM 7055 C C . LEU B 1 364 ? 6.641 6.523 8.672 1 93.38 364 LEU B C 1
ATOM 7057 O O . LEU B 1 364 ? 5.426 6.711 8.625 1 93.38 364 LEU B O 1
ATOM 7061 N N . TYR B 1 365 ? 7.531 7.453 8.367 1 93.12 365 TYR B N 1
ATOM 7062 C CA . TYR B 1 365 ? 7.109 8.773 7.914 1 93.12 365 TYR B CA 1
ATOM 7063 C C . TYR B 1 365 ? 6.289 8.672 6.633 1 93.12 365 TYR B C 1
ATOM 7065 O O . TYR B 1 365 ? 5.32 9.414 6.445 1 93.12 365 TYR B O 1
ATOM 7073 N N . SER B 1 366 ? 6.711 7.754 5.742 1 93.19 366 SER B N 1
ATOM 7074 C CA . SER B 1 366 ? 5.957 7.57 4.508 1 93.19 366 SER B CA 1
ATOM 7075 C C . SER B 1 366 ? 4.543 7.07 4.789 1 93.19 366 SER B C 1
ATOM 7077 O O . SER B 1 366 ? 3.586 7.516 4.156 1 93.19 366 SER B O 1
ATOM 7079 N N . ALA B 1 367 ? 4.41 6.176 5.707 1 90.94 367 ALA B N 1
ATOM 7080 C CA . ALA B 1 367 ? 3.094 5.656 6.074 1 90.94 367 ALA B CA 1
ATOM 7081 C C . ALA B 1 367 ? 2.238 6.742 6.727 1 90.94 367 ALA B C 1
ATOM 7083 O O . ALA B 1 367 ? 1.037 6.836 6.457 1 90.94 367 ALA B O 1
ATOM 7084 N N . MET B 1 368 ? 2.85 7.523 7.582 1 91.88 368 MET B N 1
ATOM 7085 C CA . MET B 1 368 ? 2.125 8.602 8.25 1 91.88 368 MET B CA 1
ATOM 7086 C C . MET B 1 368 ? 1.627 9.633 7.246 1 91.88 368 MET B C 1
ATOM 7088 O O . MET B 1 368 ? 0.529 10.172 7.395 1 91.88 368 MET B O 1
ATOM 7092 N N . MET B 1 369 ? 2.441 9.875 6.242 1 91.56 369 MET B N 1
ATOM 7093 C CA . MET B 1 369 ? 2.031 10.812 5.203 1 91.56 369 MET B CA 1
ATOM 7094 C C . MET B 1 369 ? 0.836 10.273 4.422 1 91.56 369 MET B C 1
ATOM 7096 O O . MET B 1 369 ? -0.047 11.039 4.023 1 91.56 369 MET B O 1
ATOM 7100 N N . CYS B 1 370 ? 0.783 8.953 4.27 1 87.56 370 CYS B N 1
ATOM 7101 C CA . CYS B 1 370 ? -0.291 8.32 3.508 1 87.56 370 CYS B CA 1
ATOM 7102 C C . CYS B 1 370 ? -1.606 8.375 4.273 1 87.56 370 CYS B C 1
ATOM 7104 O O . CYS B 1 370 ? -2.676 8.5 3.674 1 87.56 370 CYS B O 1
ATOM 7106 N N . ILE B 1 371 ? -1.593 8.328 5.547 1 85.5 371 ILE B N 1
ATOM 7107 C CA . ILE B 1 371 ? -2.814 8.195 6.336 1 85.5 371 ILE B CA 1
ATOM 7108 C C . ILE B 1 371 ? -3.24 9.57 6.855 1 85.5 371 ILE B C 1
ATOM 7110 O O . ILE B 1 371 ? -4.238 9.688 7.566 1 85.5 371 ILE B O 1
ATOM 7114 N N . ALA B 1 372 ? -2.605 10.586 6.539 1 83.88 372 ALA B N 1
ATOM 7115 C CA . ALA B 1 372 ? -2.818 11.914 7.105 1 83.88 372 ALA B CA 1
ATOM 7116 C C . ALA B 1 372 ? -4.246 12.391 6.867 1 83.88 372 ALA B C 1
ATOM 7118 O O . ALA B 1 372 ? -4.855 13.016 7.738 1 83.88 372 ALA B O 1
ATOM 7119 N N . VAL B 1 373 ? -4.898 12.055 5.824 1 78.69 373 VAL B N 1
ATOM 7120 C CA . VAL B 1 373 ? -6.18 12.641 5.445 1 78.69 373 VAL B CA 1
ATOM 7121 C C . VAL B 1 373 ? -7.32 11.797 6.008 1 78.69 373 VAL B C 1
ATOM 7123 O O . VAL B 1 373 ? -8.453 12.273 6.125 1 78.69 373 VAL B O 1
ATOM 7126 N N . TYR B 1 374 ? -7.051 10.648 6.543 1 80.88 374 TYR B N 1
ATOM 7127 C CA . TYR B 1 374 ? -8.102 9.68 6.836 1 80.88 374 TYR B CA 1
ATOM 7128 C C . TYR B 1 374 ? -8.922 10.109 8.047 1 80.88 374 TYR B C 1
ATOM 7130 O O . TYR B 1 374 ? -10.156 10.023 8.031 1 80.88 374 TYR B O 1
ATOM 7138 N N . PRO B 1 375 ? -8.258 10.656 9.07 1 80.69 375 PRO B N 1
ATOM 7139 C CA . PRO B 1 375 ? -9.078 11.039 10.227 1 80.69 375 PRO B CA 1
ATOM 7140 C C . PRO B 1 375 ? -10.047 12.172 9.914 1 80.69 375 PRO B C 1
ATOM 7142 O O . PRO B 1 375 ? -11.195 12.156 10.375 1 80.69 375 PRO B O 1
ATOM 7145 N N . VAL B 1 376 ? -9.648 13.125 9.219 1 78.5 376 VAL B N 1
ATOM 7146 C CA . VAL B 1 376 ? -10.523 14.234 8.859 1 78.5 376 VAL B CA 1
ATOM 7147 C C . VAL B 1 376 ? -11.617 13.75 7.906 1 78.5 376 VAL B C 1
ATOM 7149 O O . VAL B 1 376 ? -12.781 14.141 8.031 1 78.5 376 VAL B O 1
ATOM 7152 N N . TYR B 1 377 ? -11.258 12.922 7.055 1 80.12 377 TYR B N 1
ATOM 7153 C CA . TYR B 1 377 ? -12.219 12.352 6.117 1 80.12 377 TYR B CA 1
ATOM 7154 C C . TYR B 1 377 ? -13.281 11.547 6.852 1 80.12 377 TYR B C 1
ATOM 7156 O O . TYR B 1 377 ? -14.477 11.664 6.555 1 80.12 377 TYR B O 1
ATOM 7164 N N . LEU B 1 378 ? -12.844 10.758 7.734 1 78.88 378 LEU B N 1
ATOM 7165 C CA . LEU B 1 378 ? -13.773 9.914 8.477 1 78.88 378 LEU B CA 1
ATOM 7166 C C . LEU B 1 378 ? -14.711 10.766 9.336 1 78.88 378 LEU B C 1
ATOM 7168 O O . LEU B 1 378 ? -15.891 10.438 9.477 1 78.88 378 LEU B O 1
ATOM 7172 N N . SER B 1 379 ? -14.172 11.82 9.914 1 79.06 379 SER B N 1
ATOM 7173 C CA . SER B 1 379 ? -15 12.703 10.734 1 79.06 379 SER B CA 1
ATOM 7174 C C . SER B 1 379 ? -16.031 13.445 9.883 1 79.06 379 SER B C 1
ATOM 7176 O O . SER B 1 379 ? -17.172 13.609 10.297 1 79.06 379 SER B O 1
ATOM 7178 N N . ARG B 1 380 ? -15.68 13.844 8.766 1 77.06 380 ARG B N 1
ATOM 7179 C CA . ARG B 1 380 ? -16.594 14.547 7.867 1 77.06 380 ARG B CA 1
ATOM 7180 C C . ARG B 1 380 ? -17.703 13.617 7.379 1 77.06 380 ARG B C 1
ATOM 7182 O O . ARG B 1 380 ? -18.859 14.016 7.277 1 77.06 380 ARG B O 1
ATOM 7189 N N . GLN B 1 381 ? -17.312 12.391 7.121 1 74.81 381 GLN B N 1
ATOM 7190 C CA . GLN B 1 381 ? -18.297 11.43 6.633 1 74.81 381 GLN B CA 1
ATOM 7191 C C . GLN B 1 381 ? -19.266 11.008 7.742 1 74.81 381 GLN B C 1
ATOM 7193 O O . GLN B 1 381 ? -20.453 10.805 7.496 1 74.81 381 GLN B O 1
ATOM 7198 N N . HIS B 1 382 ? -18.688 10.867 8.875 1 74.94 382 HIS B N 1
ATOM 7199 C CA . HIS B 1 382 ? -19.531 10.492 10 1 74.94 382 HIS B CA 1
ATOM 7200 C C . HIS B 1 382 ? -20.578 11.57 10.281 1 74.94 382 HIS B C 1
ATOM 7202 O O . HIS B 1 382 ? -21.734 11.25 10.57 1 74.94 382 HIS B O 1
ATOM 7208 N N . THR B 1 383 ? -20.188 12.766 10.258 1 72.75 383 THR B N 1
ATOM 7209 C CA . THR B 1 383 ? -21.109 13.867 10.539 1 72.75 383 THR B CA 1
ATOM 7210 C C . THR B 1 383 ? -22.156 13.992 9.438 1 72.75 383 THR B C 1
ATOM 7212 O O . THR B 1 383 ? -23.297 14.383 9.703 1 72.75 383 THR B O 1
ATOM 7215 N N . ARG B 1 384 ? -21.781 13.617 8.297 1 69.06 384 ARG B N 1
ATOM 7216 C CA . ARG B 1 384 ? -22.719 13.672 7.168 1 69.06 384 ARG B CA 1
ATOM 7217 C C . ARG B 1 384 ? -23.812 12.617 7.312 1 69.06 384 ARG B C 1
ATOM 7219 O O . ARG B 1 384 ? -24.984 12.898 7.043 1 69.06 384 ARG B O 1
ATOM 7226 N N . LEU B 1 385 ? -23.375 11.445 7.613 1 62.78 385 LEU B N 1
ATOM 7227 C CA . LEU B 1 385 ? -24.328 10.352 7.742 1 62.78 385 LEU B CA 1
ATOM 7228 C C . LEU B 1 385 ? -25.328 10.625 8.859 1 62.78 385 LEU B C 1
ATOM 7230 O O . LEU B 1 385 ? -26.516 10.305 8.734 1 62.78 385 LEU B O 1
ATOM 7234 N N . THR B 1 386 ? -24.797 11.234 9.859 1 57.44 386 THR B N 1
ATOM 7235 C CA . THR B 1 386 ? -25.688 11.531 10.977 1 57.44 386 THR B CA 1
ATOM 7236 C C . THR B 1 386 ? -26.672 12.633 10.594 1 57.44 386 THR B C 1
ATOM 7238 O O . THR B 1 386 ? -27.828 12.602 11.023 1 57.44 386 THR B O 1
ATOM 7241 N N . HIS B 1 387 ? -26.156 13.469 9.734 1 59.09 387 HIS B N 1
ATOM 7242 C CA . HIS B 1 387 ? -27.047 14.555 9.305 1 59.09 387 HIS B CA 1
ATOM 7243 C C . HIS B 1 387 ? -28.078 14.055 8.305 1 59.09 387 HIS B C 1
ATOM 7245 O O . HIS B 1 387 ? -29.234 14.516 8.32 1 59.09 387 HIS B O 1
ATOM 7251 N N . THR B 1 388 ? -27.641 13.164 7.398 1 51.66 388 THR B N 1
ATOM 7252 C CA . THR B 1 388 ? -28.594 12.633 6.43 1 51.66 388 THR B CA 1
ATOM 7253 C C . THR B 1 388 ? -29.656 11.781 7.125 1 51.66 388 THR B C 1
ATOM 7255 O O . THR B 1 388 ? -30.812 11.789 6.727 1 51.66 388 THR B O 1
ATOM 7258 N N . ASP B 1 389 ? -29.234 11.008 8.031 1 47.81 389 ASP B N 1
ATOM 7259 C CA . ASP B 1 389 ? -30.203 10.219 8.781 1 47.81 389 ASP B CA 1
ATOM 7260 C C . ASP B 1 389 ? -31.188 11.125 9.523 1 47.81 389 ASP B C 1
ATOM 7262 O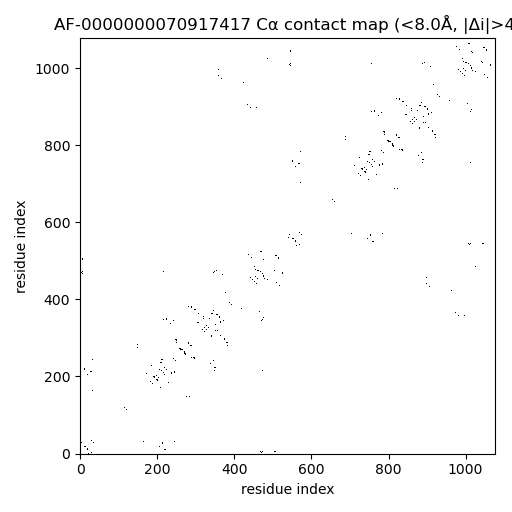 O . ASP B 1 389 ? -32.375 10.828 9.602 1 47.81 389 ASP B O 1
ATOM 7266 N N . PHE B 1 390 ? -30.609 12.211 10.008 1 45.81 390 PHE B N 1
ATOM 7267 C CA . PHE B 1 390 ? -31.469 13.156 10.695 1 45.81 390 PHE B CA 1
ATOM 7268 C C . PHE B 1 390 ? -32.438 13.82 9.719 1 45.81 390 PHE B C 1
ATOM 7270 O O . PHE B 1 390 ? -33.594 14.047 10.039 1 45.81 390 PHE B O 1
ATOM 7277 N N . ASN B 1 391 ? -31.859 14.195 8.555 1 43.22 391 ASN B N 1
ATOM 7278 C CA . ASN B 1 391 ? -32.75 14.789 7.57 1 43.22 391 ASN B CA 1
ATOM 7279 C C . ASN B 1 391 ? -33.781 13.773 7.047 1 43.22 391 ASN B C 1
ATOM 7281 O O . ASN B 1 391 ? -34.906 14.125 6.75 1 43.22 391 ASN B O 1
ATOM 7285 N N . GLN B 1 392 ? -33.219 12.578 6.797 1 41.19 392 GLN B N 1
ATOM 7286 C CA . GLN B 1 392 ? -34.188 11.562 6.422 1 41.19 392 GLN B CA 1
ATOM 7287 C C . GLN B 1 392 ? -35.188 11.305 7.555 1 41.19 392 GLN B C 1
ATOM 7289 O O . GLN B 1 392 ? -36.344 10.984 7.312 1 41.19 392 GLN B O 1
ATOM 7294 N N . LEU B 1 393 ? -34.656 11.328 8.695 1 36.09 393 LEU B N 1
ATOM 7295 C CA . LEU B 1 393 ? -35.625 11.242 9.789 1 36.09 393 LEU B CA 1
ATOM 7296 C C . LEU B 1 393 ? -36.625 12.391 9.734 1 36.09 393 LEU B C 1
ATOM 7298 O O . LEU B 1 393 ? -37.781 12.211 10.062 1 36.09 393 LEU B O 1
ATOM 7302 N N . HIS B 1 394 ? -36.094 13.586 9.367 1 35.16 394 HIS B N 1
ATOM 7303 C CA . HIS B 1 394 ? -37.062 14.664 9.266 1 35.16 394 HIS B CA 1
ATOM 7304 C C . HIS B 1 394 ? -38.031 14.445 8.094 1 35.16 394 HIS B C 1
ATOM 7306 O O . HIS B 1 394 ? -39.125 15.008 8.062 1 35.16 394 HIS B O 1
ATOM 7312 N N . LEU B 1 395 ? -37.531 13.914 6.992 1 32.56 395 LEU B N 1
ATOM 7313 C CA . LEU B 1 395 ? -38.5 13.602 5.969 1 32.56 395 LEU B CA 1
ATOM 7314 C C . LEU B 1 395 ? -39.344 12.391 6.363 1 32.56 395 LEU B C 1
ATOM 7316 O O . LEU B 1 395 ? -40.312 12.062 5.688 1 32.56 395 LEU B O 1
ATOM 7320 N N . PHE B 1 396 ? -38.812 11.352 6.957 1 32.12 396 PHE B N 1
ATOM 7321 C CA . PHE B 1 396 ? -39.75 10.344 7.449 1 32.12 396 PHE B CA 1
ATOM 7322 C C . PHE B 1 396 ? -40.75 10.961 8.422 1 32.12 396 PHE B C 1
ATOM 7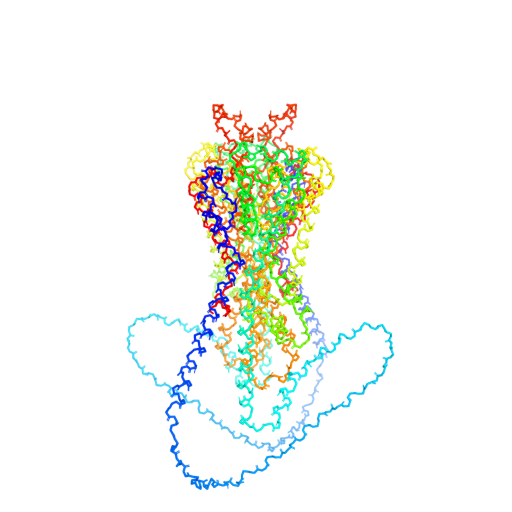324 O O . PHE B 1 396 ? -40.375 11.664 9.352 1 32.12 396 PHE B O 1
ATOM 7331 N N . SER B 1 397 ? -42.062 11.219 7.973 1 30.09 397 SER B N 1
ATOM 7332 C CA . SER B 1 397 ? -43.344 11.555 8.594 1 30.09 397 SER B CA 1
ATOM 7333 C C . SER B 1 397 ? -43.438 10.961 9.992 1 30.09 397 SER B C 1
ATOM 7335 O O . SER B 1 397 ? -42.688 10.047 10.344 1 30.09 397 SER B O 1
ATOM 7337 N N . THR B 1 398 ? -44.75 11.156 10.82 1 30.48 398 THR B N 1
ATOM 7338 C CA . THR B 1 398 ? -45.469 10.852 12.047 1 30.48 398 THR B CA 1
ATOM 7339 C C . THR B 1 398 ? -45.406 9.367 12.367 1 30.48 398 THR B C 1
ATOM 7341 O O . THR B 1 398 ? -45.531 8.969 13.523 1 30.48 398 THR B O 1
ATOM 7344 N N . SER B 1 399 ? -45.625 8.445 11.43 1 30.39 399 SER B N 1
ATOM 7345 C CA . SER B 1 399 ? -46.062 7.105 11.828 1 30.39 399 SER B CA 1
ATOM 7346 C C . SER B 1 399 ? -44.875 6.301 12.383 1 30.39 399 SER B C 1
ATOM 7348 O O . SER B 1 399 ? -45.062 5.527 13.336 1 30.39 399 SER B O 1
ATOM 7350 N N . ASP B 1 400 ? -43.781 6.105 11.727 1 31.86 400 ASP B N 1
ATOM 7351 C CA . ASP B 1 400 ? -42.875 5.074 12.18 1 31.86 400 ASP B CA 1
ATOM 7352 C C . ASP B 1 400 ? -41.906 5.621 13.234 1 31.86 400 ASP B C 1
ATOM 7354 O O . ASP B 1 400 ? -40.906 4.984 13.555 1 31.86 400 ASP B O 1
ATOM 7358 N N . LEU B 1 401 ? -41.906 6.852 13.734 1 32.06 401 LEU B N 1
ATOM 7359 C CA . LEU B 1 401 ? -41.375 7.449 14.945 1 32.06 401 LEU B CA 1
ATOM 7360 C C . LEU B 1 401 ? -41.656 6.586 16.172 1 32.06 401 LEU B C 1
ATOM 7362 O O . LEU B 1 401 ? -41.281 6.926 17.281 1 32.06 401 LEU B O 1
ATOM 7366 N N . CYS B 1 402 ? -42.656 5.668 16.094 1 31.09 402 CYS B N 1
ATOM 7367 C CA . CYS B 1 402 ? -43.094 4.977 17.297 1 31.09 402 CYS B CA 1
ATOM 7368 C C . CYS B 1 402 ? -42.031 4.039 17.828 1 31.09 402 CYS B C 1
ATOM 7370 O O . CYS B 1 402 ? -42.125 3.582 18.969 1 31.09 402 CYS B O 1
ATOM 7372 N N . ASP B 1 403 ? -41.281 3.133 16.969 1 28.8 403 ASP B N 1
ATOM 7373 C CA . ASP B 1 403 ? -40.438 2.197 17.688 1 28.8 403 ASP B CA 1
ATOM 7374 C C . ASP B 1 403 ? -38.969 2.635 17.641 1 28.8 403 ASP B C 1
ATOM 7376 O O . ASP B 1 403 ? -38.25 2.316 16.688 1 28.8 403 ASP B O 1
ATOM 7380 N N . PRO B 1 404 ? -38.562 3.658 18.422 1 35.34 404 PRO B N 1
ATOM 7381 C CA . PRO B 1 404 ? -37.25 4.312 18.531 1 35.34 404 PRO B CA 1
ATOM 7382 C C . PRO B 1 404 ? -36.125 3.316 18.688 1 35.34 404 PRO B C 1
ATOM 7384 O O . PRO B 1 404 ? -34.969 3.629 18.344 1 35.34 404 PRO B O 1
ATOM 7387 N N . GLU B 1 405 ? -36.312 2.256 19.344 1 33.75 405 GLU B N 1
ATOM 7388 C CA . GLU B 1 405 ? -35.25 1.337 19.75 1 33.75 405 GLU B CA 1
ATOM 7389 C C . GLU B 1 405 ? -34.656 0.621 18.547 1 33.75 405 GLU B C 1
ATOM 7391 O O . GLU B 1 405 ? -33.469 0.231 18.562 1 33.75 405 GLU B O 1
ATOM 7396 N N . LYS B 1 406 ? -35.625 0.236 17.781 1 38.09 406 LYS B N 1
ATOM 7397 C CA . LYS B 1 406 ? -35.156 -0.606 16.688 1 38.09 406 LYS B CA 1
ATOM 7398 C C . LYS B 1 406 ? -34.25 0.181 15.734 1 38.09 406 LYS B C 1
ATOM 7400 O O . LYS B 1 406 ? -33.406 -0.397 15.047 1 38.09 406 LYS B O 1
ATOM 7405 N N . HIS B 1 407 ? -34.562 1.473 15.617 1 37.03 407 HIS B N 1
ATOM 7406 C CA . HIS B 1 407 ? -33.844 2.24 14.617 1 37.03 407 HIS B CA 1
ATOM 7407 C C . HIS B 1 407 ? -32.438 2.598 15.117 1 37.03 407 HIS B C 1
ATOM 7409 O O . HIS B 1 407 ? -31.594 3.076 14.352 1 37.03 407 HIS B O 1
ATOM 7415 N N . LYS B 1 408 ? -32.344 2.748 16.406 1 41.66 408 LYS B N 1
ATOM 7416 C CA . LYS B 1 408 ? -31.047 3.182 16.953 1 41.66 408 LYS B CA 1
ATOM 7417 C C . LYS B 1 408 ? -29.953 2.166 16.641 1 41.66 408 LYS B C 1
ATOM 7419 O O . LYS B 1 408 ? -28.828 2.543 16.344 1 41.66 408 LYS B O 1
ATOM 7424 N N . SER B 1 409 ? -30.234 0.983 17.141 1 40.25 409 SER B N 1
ATOM 7425 C CA . SER B 1 409 ? -29.234 -0.071 17.109 1 40.25 409 SER B CA 1
ATOM 7426 C C . SER B 1 409 ? -28.828 -0.426 15.688 1 40.25 409 SER B C 1
ATOM 7428 O O . SER B 1 409 ? -27.656 -0.694 15.414 1 40.25 409 SER B O 1
ATOM 7430 N N . THR B 1 410 ? -29.797 -0.484 14.789 1 40.06 410 THR B N 1
ATOM 7431 C CA . THR B 1 410 ? -29.547 -0.945 13.422 1 40.06 410 THR B CA 1
ATOM 7432 C C . THR B 1 410 ? -28.906 0.159 12.586 1 40.06 410 THR B C 1
ATOM 7434 O O . THR B 1 410 ? -28.156 -0.121 11.648 1 40.06 410 THR B O 1
ATOM 7437 N N . ALA B 1 411 ? -29.266 1.467 12.93 1 40.97 411 ALA B N 1
ATOM 7438 C CA . ALA B 1 411 ? -28.734 2.625 12.211 1 40.97 411 ALA B CA 1
ATOM 7439 C C . ALA B 1 411 ? -27.25 2.832 12.508 1 40.97 411 ALA B C 1
ATOM 7441 O O . ALA B 1 411 ? -26.469 3.109 11.602 1 40.97 411 ALA B O 1
ATOM 7442 N N . ASP B 1 412 ? -26.969 2.766 13.875 1 46.19 412 ASP B N 1
ATOM 7443 C CA . ASP B 1 412 ? -25.578 2.971 14.297 1 46.19 412 ASP B CA 1
ATOM 7444 C C . ASP B 1 412 ? -24.672 1.886 13.727 1 46.19 412 ASP B C 1
ATOM 7446 O O . ASP B 1 412 ? -23.547 2.174 13.297 1 46.19 412 ASP B O 1
ATOM 7450 N N . GLY B 1 413 ? -25.203 0.6 13.828 1 46.03 413 GLY B N 1
ATOM 7451 C CA . GLY B 1 413 ? -24.438 -0.495 13.258 1 46.03 413 GLY B CA 1
ATOM 7452 C C . GLY B 1 413 ? -24.281 -0.394 11.75 1 46.03 413 GLY B C 1
ATOM 7453 O O . GLY B 1 413 ? -23.219 -0.7 11.203 1 46.03 413 GLY B O 1
ATOM 7454 N N . ALA B 1 414 ? -25.359 0.148 11.234 1 50.53 414 ALA B N 1
ATOM 7455 C CA . ALA B 1 414 ? -25.359 0.288 9.781 1 50.53 414 ALA B CA 1
ATOM 7456 C C . ALA B 1 414 ? -24.438 1.412 9.336 1 50.53 414 ALA B C 1
ATOM 7458 O O . ALA B 1 414 ? -23.75 1.294 8.32 1 50.53 414 ALA B O 1
ATOM 7459 N N . ASP B 1 415 ? -24.453 2.49 10.242 1 52.81 415 ASP B N 1
ATOM 7460 C CA . ASP B 1 415 ? -23.609 3.631 9.922 1 52.81 415 ASP B CA 1
ATOM 7461 C C . ASP B 1 415 ? -22.125 3.258 10.039 1 52.81 415 ASP B C 1
ATOM 7463 O O . ASP B 1 415 ? -21.312 3.672 9.211 1 52.81 415 ASP B O 1
ATOM 7467 N N . ASP B 1 416 ? -21.875 2.42 11.039 1 57.62 416 ASP B N 1
ATOM 7468 C CA . ASP B 1 416 ? -20.484 1.996 11.203 1 57.62 416 ASP B CA 1
ATOM 7469 C C . ASP B 1 416 ? -20.047 1.113 10.039 1 57.62 416 ASP B C 1
ATOM 7471 O O . ASP B 1 416 ? -18.906 1.198 9.586 1 57.62 416 ASP B O 1
ATOM 7475 N N . ASN B 1 417 ? -21.031 0.39 9.625 1 62.78 417 ASN B N 1
ATOM 7476 C CA . ASN B 1 417 ? -20.703 -0.462 8.492 1 62.78 417 ASN B CA 1
ATOM 7477 C C . ASN B 1 417 ? -20.5 0.355 7.215 1 62.78 417 ASN B C 1
ATOM 7479 O O . ASN B 1 417 ? -19.625 0.045 6.402 1 62.78 417 ASN B O 1
ATOM 7483 N N . ARG B 1 418 ? -21.25 1.496 7.18 1 66.5 418 ARG B N 1
ATOM 7484 C CA . ARG B 1 418 ? -21.094 2.348 6.008 1 66.5 418 ARG B CA 1
ATOM 7485 C C . ARG B 1 418 ? -19.781 3.121 6.059 1 66.5 418 ARG B C 1
ATOM 7487 O O . ARG B 1 418 ? -19.109 3.293 5.039 1 66.5 418 ARG B O 1
ATOM 7494 N N . LEU B 1 419 ? -19.438 3.506 7.301 1 72.56 419 LEU B N 1
ATOM 7495 C CA . LEU B 1 419 ? -18.188 4.23 7.473 1 72.56 419 LEU B CA 1
ATOM 7496 C C . LEU B 1 419 ? -17 3.328 7.18 1 72.56 419 LEU B C 1
ATOM 7498 O O . LEU B 1 419 ? -16.016 3.764 6.566 1 72.56 419 LEU B O 1
ATOM 7502 N N . SER B 1 420 ? -17.203 2.113 7.566 1 73.81 420 SER B N 1
ATOM 7503 C CA . SER B 1 420 ? -16.125 1.155 7.332 1 73.81 420 SER B CA 1
ATOM 7504 C C . SER B 1 420 ? -15.969 0.861 5.844 1 73.81 420 SER B C 1
ATOM 7506 O O . SER B 1 420 ? -14.844 0.732 5.348 1 73.81 420 SER B O 1
ATOM 7508 N N . THR B 1 421 ? -17.016 0.911 5.188 1 75 421 THR B N 1
ATOM 7509 C CA . THR B 1 421 ? -16.953 0.65 3.754 1 75 421 THR B CA 1
ATOM 7510 C C . THR B 1 421 ? -16.344 1.836 3.014 1 75 421 THR B C 1
ATOM 7512 O O . THR B 1 421 ? -15.586 1.654 2.059 1 75 421 THR B O 1
ATOM 7515 N N . GLN B 1 422 ? -16.625 2.982 3.586 1 75.56 422 GLN B N 1
ATOM 7516 C CA . GLN B 1 422 ? -16.125 4.176 2.906 1 75.56 422 GLN B CA 1
ATOM 7517 C C . GLN B 1 422 ? -14.625 4.336 3.086 1 75.56 422 GLN B C 1
ATOM 7519 O O . GLN B 1 422 ? -13.922 4.719 2.15 1 75.56 422 GLN B O 1
ATOM 7524 N N . TYR B 1 423 ? -14.203 4.059 4.238 1 78.5 423 TYR B N 1
ATOM 7525 C CA . TYR B 1 423 ? -12.766 4.176 4.453 1 78.5 423 TYR B CA 1
ATOM 7526 C C . TYR B 1 423 ? -12.008 3.123 3.654 1 78.5 423 TYR B C 1
ATOM 7528 O O . TYR B 1 423 ? -10.93 3.396 3.121 1 78.5 423 TYR B O 1
ATOM 7536 N N . LYS B 1 424 ? -12.602 1.975 3.533 1 79 424 LYS B N 1
ATOM 7537 C CA . LYS B 1 424 ? -11.953 0.909 2.771 1 79 424 LYS B CA 1
ATOM 7538 C C . LYS B 1 424 ? -11.922 1.243 1.282 1 79 424 LYS B C 1
ATOM 7540 O O . LYS B 1 424 ? -10.953 0.92 0.591 1 79 424 LYS B O 1
ATOM 7545 N N . GLN B 1 425 ? -12.875 1.933 0.884 1 80.12 425 GLN B N 1
ATOM 7546 C CA . GLN B 1 425 ? -12.922 2.363 -0.509 1 80.12 425 GLN B CA 1
ATOM 7547 C C . GLN B 1 425 ? -11.859 3.42 -0.795 1 80.12 425 GLN B C 1
ATOM 7549 O O . GLN B 1 425 ? -11.195 3.375 -1.834 1 80.12 425 GLN B O 1
ATOM 7554 N N . LEU B 1 426 ? -11.711 4.262 0.134 1 81.38 426 LEU B N 1
ATOM 7555 C CA . LEU B 1 426 ? -10.711 5.316 -0.031 1 81.38 426 LEU B CA 1
ATOM 7556 C C . LEU B 1 426 ? -9.305 4.734 -0.025 1 81.38 426 LEU B C 1
ATOM 7558 O O . LEU B 1 426 ? -8.461 5.129 -0.838 1 81.38 426 LEU B O 1
ATOM 7562 N N . LEU B 1 427 ? -9.172 3.828 0.814 1 83.06 427 LEU B N 1
ATOM 7563 C CA . LEU B 1 427 ? -7.848 3.219 0.918 1 83.06 427 LEU B CA 1
ATOM 7564 C C . LEU B 1 427 ? -7.504 2.449 -0.353 1 83.06 427 LEU B C 1
ATOM 7566 O O . LEU B 1 427 ? -6.355 2.475 -0.806 1 83.06 427 LEU B O 1
ATOM 7570 N N . THR B 1 428 ? -8.453 1.774 -0.902 1 83.25 428 THR B N 1
ATOM 7571 C CA . THR B 1 428 ? -8.219 1.007 -2.121 1 83.25 428 THR B CA 1
ATOM 7572 C C . THR B 1 428 ? -7.922 1.935 -3.297 1 83.25 428 THR B C 1
ATOM 7574 O O . THR B 1 428 ? -7.012 1.676 -4.086 1 83.25 428 THR B O 1
ATOM 7577 N N . ARG B 1 429 ? -8.625 2.977 -3.332 1 84.56 429 ARG B N 1
ATOM 7578 C CA . ARG B 1 429 ? -8.414 3.943 -4.406 1 84.56 429 ARG B CA 1
ATOM 7579 C C . ARG B 1 429 ? -7.047 4.617 -4.273 1 84.56 429 ARG B C 1
ATOM 7581 O O . ARG B 1 429 ? -6.336 4.785 -5.266 1 84.56 429 ARG B O 1
ATOM 7588 N N . ASP B 1 430 ? -6.688 4.969 -3.082 1 88.31 430 ASP B N 1
ATOM 7589 C CA . ASP B 1 430 ? -5.41 5.629 -2.838 1 88.31 430 ASP B CA 1
ATOM 7590 C C . ASP B 1 430 ? -4.242 4.699 -3.152 1 88.31 430 ASP B C 1
ATOM 7592 O O . ASP B 1 430 ? -3.26 5.117 -3.77 1 88.31 430 ASP B O 1
ATOM 7596 N N . SER B 1 431 ? -4.383 3.486 -2.758 1 87.81 431 SER B N 1
ATOM 7597 C CA . SER B 1 431 ? -3.299 2.539 -2.994 1 87.81 431 SER B CA 1
ATOM 7598 C C . SER B 1 431 ? -3.127 2.254 -4.484 1 87.81 431 SER B C 1
ATOM 7600 O O . SER B 1 431 ? -2.002 2.146 -4.977 1 87.81 431 SER B O 1
ATOM 7602 N N . ALA B 1 432 ? -4.172 2.123 -5.18 1 87.44 432 ALA B N 1
ATOM 7603 C CA . ALA B 1 432 ? -4.109 1.869 -6.617 1 87.44 432 ALA B CA 1
ATOM 7604 C C . ALA B 1 432 ? -3.521 3.064 -7.359 1 87.44 432 ALA B C 1
ATOM 7606 O O . ALA B 1 432 ? -2.674 2.902 -8.242 1 87.44 432 ALA B O 1
ATOM 7607 N N . SER B 1 433 ? -3.961 4.242 -6.984 1 90.25 433 SER B N 1
ATOM 7608 C CA . SER B 1 433 ? -3.455 5.445 -7.641 1 90.25 433 SER B CA 1
ATOM 7609 C C . SER B 1 433 ? -1.967 5.637 -7.367 1 90.25 433 SER B C 1
ATOM 7611 O O . SER B 1 433 ? -1.207 5.996 -8.266 1 90.25 433 SER B O 1
ATOM 7613 N N . LEU B 1 434 ? -1.624 5.406 -6.145 1 91.44 434 LEU B N 1
ATOM 7614 C CA . LEU B 1 434 ? -0.221 5.559 -5.773 1 91.44 434 LEU B CA 1
ATOM 7615 C C . LEU B 1 434 ? 0.65 4.562 -6.531 1 91.44 434 LEU B C 1
ATOM 7617 O O . LEU B 1 434 ? 1.741 4.906 -6.988 1 91.44 434 LEU B O 1
ATOM 7621 N N . PHE B 1 435 ? 0.206 3.369 -6.758 1 90.75 435 PHE B N 1
ATOM 7622 C CA . PHE B 1 435 ? 0.963 2.352 -7.48 1 90.75 435 PHE B CA 1
ATOM 7623 C C . PHE B 1 435 ? 1.148 2.748 -8.938 1 90.75 435 PHE B C 1
ATOM 7625 O O . PHE B 1 435 ? 2.256 2.668 -9.477 1 90.75 435 PHE B O 1
ATOM 7632 N N . VAL B 1 436 ? 0.081 3.145 -9.5 1 90 436 VAL B N 1
ATOM 7633 C CA . VAL B 1 436 ? 0.137 3.508 -10.914 1 90 436 VAL B CA 1
ATOM 7634 C C . VAL B 1 436 ? 1.081 4.691 -11.109 1 90 436 VAL B C 1
ATOM 7636 O O . VAL B 1 436 ? 1.885 4.707 -12.039 1 90 436 VAL B O 1
ATOM 7639 N N . LEU B 1 437 ? 1.024 5.625 -10.219 1 92.44 437 LEU B N 1
ATOM 7640 C CA . LEU B 1 437 ? 1.865 6.812 -10.328 1 92.44 437 LEU B CA 1
ATOM 7641 C C . LEU B 1 437 ? 3.334 6.461 -10.125 1 92.44 437 LEU B C 1
ATOM 7643 O O . LEU B 1 437 ? 4.203 6.941 -10.852 1 92.44 437 LEU B O 1
ATOM 7647 N N . VAL B 1 438 ? 3.596 5.66 -9.125 1 92.44 438 VAL B N 1
ATOM 7648 C CA . VAL B 1 438 ? 4.969 5.242 -8.867 1 92.44 438 VAL B CA 1
ATOM 7649 C C . VAL B 1 438 ? 5.512 4.469 -10.062 1 92.44 438 VAL B C 1
ATOM 7651 O O . VAL B 1 438 ? 6.652 4.676 -10.477 1 92.44 438 VAL B O 1
ATOM 7654 N N . PHE B 1 439 ? 4.707 3.57 -10.664 1 92.06 439 PHE B N 1
ATOM 7655 C CA . PHE B 1 439 ? 5.117 2.773 -11.82 1 92.06 439 PHE B CA 1
ATOM 7656 C C . PHE B 1 439 ? 5.438 3.668 -13.008 1 92.06 439 PHE B C 1
ATOM 7658 O O . PHE B 1 439 ? 6.469 3.494 -13.664 1 92.06 439 PHE B O 1
ATOM 7665 N N . LEU B 1 440 ? 4.617 4.633 -13.227 1 91.25 440 LEU B N 1
ATOM 7666 C CA . LEU B 1 440 ? 4.801 5.527 -14.359 1 91.25 440 LEU B CA 1
ATOM 7667 C C . LEU B 1 440 ? 6.047 6.387 -14.18 1 91.25 440 LEU B C 1
ATOM 7669 O O . LEU B 1 440 ? 6.812 6.59 -15.125 1 91.25 440 LEU B O 1
ATOM 7673 N N . VAL B 1 441 ? 6.273 6.902 -12.977 1 91.69 441 VAL B N 1
ATOM 7674 C CA . VAL B 1 441 ? 7.441 7.734 -12.711 1 91.69 441 VAL B CA 1
ATOM 7675 C C . VAL B 1 441 ? 8.711 6.898 -12.844 1 91.69 441 VAL B C 1
ATOM 7677 O O . VAL B 1 441 ? 9.711 7.355 -13.414 1 91.69 441 VAL B O 1
ATOM 7680 N N . CYS B 1 442 ? 8.664 5.668 -12.32 1 89.88 442 CYS B N 1
ATOM 7681 C CA . CYS B 1 442 ? 9.828 4.793 -12.422 1 89.88 442 CYS B CA 1
ATOM 7682 C C . CYS B 1 442 ? 10.141 4.465 -13.875 1 89.88 442 CYS B C 1
ATOM 7684 O O . CYS B 1 442 ? 11.312 4.344 -14.25 1 89.88 442 CYS B O 1
ATOM 7686 N N . THR B 1 443 ? 9.133 4.305 -14.734 1 88.94 443 THR B N 1
ATOM 7687 C CA . THR B 1 443 ? 9.328 3.986 -16.141 1 88.94 443 THR B CA 1
ATOM 7688 C C . THR B 1 443 ? 9.906 5.184 -16.891 1 88.94 443 THR B C 1
ATOM 7690 O O . THR B 1 443 ? 10.773 5.02 -17.75 1 88.94 443 THR B O 1
ATOM 7693 N N . LEU B 1 444 ? 9.484 6.383 -16.5 1 88.38 444 LEU B N 1
ATOM 7694 C CA . LEU B 1 444 ? 9.969 7.578 -17.172 1 88.38 444 LEU B CA 1
ATOM 7695 C C . LEU B 1 444 ? 11.391 7.91 -16.734 1 88.38 444 LEU B C 1
ATOM 7697 O O . LEU B 1 444 ? 12.18 8.453 -17.516 1 88.38 444 LEU B O 1
ATOM 7701 N N . GLU B 1 445 ? 11.711 7.605 -15.5 1 86.69 445 GLU B N 1
ATOM 7702 C CA . GLU B 1 445 ? 13.031 7.93 -14.961 1 86.69 445 GLU B CA 1
ATOM 7703 C C . GLU B 1 445 ? 13.969 6.727 -15.055 1 86.69 445 GLU B C 1
ATOM 7705 O O . GLU B 1 445 ? 14.938 6.633 -14.297 1 86.69 445 GLU B O 1
ATOM 7710 N N . MET B 1 446 ? 13.766 5.836 -15.883 1 82.75 446 MET B N 1
ATOM 7711 C CA . MET B 1 446 ? 14.547 4.609 -16 1 82.75 446 MET B CA 1
ATOM 7712 C C . MET B 1 446 ? 16 4.926 -16.344 1 82.75 446 MET B C 1
ATOM 7714 O O . MET B 1 446 ? 16.922 4.309 -15.797 1 82.75 446 MET B O 1
ATOM 7718 N N . ARG B 1 447 ? 16.203 5.855 -17.125 1 76.25 447 ARG B N 1
ATOM 7719 C CA . ARG B 1 447 ? 17.562 6.211 -17.531 1 76.25 447 ARG B CA 1
ATOM 7720 C C . ARG B 1 447 ? 18.359 6.777 -16.344 1 76.25 447 ARG B C 1
ATOM 7722 O O . ARG B 1 447 ? 19.516 6.434 -16.156 1 76.25 447 ARG B O 1
ATOM 7729 N N . ASN B 1 448 ? 17.641 7.598 -15.578 1 77.62 448 ASN B N 1
ATOM 7730 C CA . ASN B 1 448 ? 18.297 8.211 -14.43 1 77.62 448 ASN B CA 1
ATOM 7731 C C . ASN B 1 448 ? 18.531 7.199 -13.312 1 77.62 448 ASN B C 1
ATOM 7733 O O . ASN B 1 448 ? 19.547 7.273 -12.602 1 77.62 448 ASN B O 1
ATOM 7737 N N . THR B 1 449 ? 17.656 6.285 -13.188 1 74 449 THR B N 1
ATOM 7738 C CA . THR B 1 449 ? 17.781 5.27 -12.148 1 74 449 THR B CA 1
ATOM 7739 C C . THR B 1 449 ? 18.969 4.348 -12.445 1 74 449 THR B C 1
ATOM 7741 O O . THR B 1 449 ? 19.656 3.902 -11.531 1 74 449 THR B O 1
ATOM 7744 N N . ASN B 1 450 ? 19.203 4.094 -13.68 1 70.69 450 ASN B N 1
ATOM 7745 C CA . ASN B 1 450 ? 20.312 3.234 -14.07 1 70.69 450 ASN B CA 1
ATOM 7746 C C . ASN B 1 450 ? 21.656 3.951 -13.914 1 70.69 450 ASN B C 1
ATOM 7748 O O . ASN B 1 450 ? 22.656 3.328 -13.57 1 70.69 450 ASN B O 1
ATOM 7752 N N . SER B 1 451 ? 21.594 5.297 -14.023 1 68.69 451 SER B N 1
ATOM 7753 C CA . SER B 1 451 ? 22.828 6.074 -13.938 1 68.69 451 SER B CA 1
ATOM 7754 C C . SER B 1 451 ? 23.172 6.398 -12.484 1 68.69 451 SER B C 1
ATOM 7756 O O . SER B 1 451 ? 24.344 6.371 -12.102 1 68.69 451 SER B O 1
ATOM 7758 N N . ASP B 1 452 ? 22.172 6.691 -11.703 1 70.94 452 ASP B N 1
ATOM 7759 C CA . ASP B 1 452 ? 22.359 7.035 -10.305 1 70.94 452 ASP B CA 1
ATOM 7760 C C . ASP B 1 452 ? 21.422 6.227 -9.406 1 70.94 452 ASP B C 1
ATOM 7762 O O . ASP B 1 452 ? 20.422 6.742 -8.922 1 70.94 452 ASP B O 1
ATOM 7766 N N . PRO B 1 453 ? 21.844 5 -9.094 1 66.75 453 PRO B N 1
ATOM 7767 C CA . PRO B 1 453 ? 20.922 4.117 -8.375 1 66.75 453 PRO B CA 1
ATOM 7768 C C . PRO B 1 453 ? 20.734 4.512 -6.91 1 66.75 453 PRO B C 1
ATOM 7770 O O . PRO B 1 453 ? 19.719 4.168 -6.297 1 66.75 453 PRO B O 1
ATOM 7773 N N . LEU B 1 454 ? 21.672 5.238 -6.359 1 65.69 454 LEU B N 1
ATOM 7774 C CA . LEU B 1 454 ? 21.562 5.551 -4.941 1 65.69 454 LEU B CA 1
ATOM 7775 C C . LEU B 1 454 ? 20.562 6.676 -4.703 1 65.69 454 LEU B C 1
ATOM 7777 O O . LEU B 1 454 ? 19.75 6.605 -3.777 1 65.69 454 LEU B O 1
ATOM 7781 N N . ASN B 1 455 ? 20.641 7.742 -5.609 1 68.44 455 ASN B N 1
ATOM 7782 C CA . ASN B 1 455 ? 19.703 8.844 -5.453 1 68.44 455 ASN B CA 1
ATOM 7783 C C . ASN B 1 455 ? 18.328 8.5 -6.023 1 68.44 455 ASN B C 1
ATOM 7785 O O . ASN B 1 455 ? 17.312 8.852 -5.438 1 68.44 455 ASN B O 1
ATOM 7789 N N . TYR B 1 456 ? 18.422 7.809 -7.117 1 72.81 456 TYR B N 1
ATOM 7790 C CA . TYR B 1 456 ? 17.172 7.449 -7.777 1 72.81 456 TYR B CA 1
ATOM 7791 C C . TYR B 1 456 ? 16.719 6.047 -7.383 1 72.81 456 TYR B C 1
ATOM 7793 O O . TYR B 1 456 ? 16.438 5.211 -8.242 1 72.81 456 TYR B O 1
ATOM 7801 N N . SER B 1 457 ? 16.734 5.859 -6.066 1 80.62 457 SER B N 1
ATOM 7802 C CA . SER B 1 457 ? 16.219 4.598 -5.551 1 80.62 457 SER B CA 1
ATOM 7803 C C . SER B 1 457 ? 14.695 4.559 -5.625 1 80.62 457 SER B C 1
ATOM 7805 O O . SER B 1 457 ? 14.039 5.605 -5.633 1 80.62 457 SER B O 1
ATOM 7807 N N . VAL B 1 458 ? 14.195 3.414 -5.812 1 84.38 458 VAL B N 1
ATOM 7808 C CA . VAL B 1 458 ? 12.75 3.24 -5.891 1 84.38 458 VAL B CA 1
ATOM 7809 C C . VAL B 1 458 ? 12.094 3.799 -4.633 1 84.38 458 VAL B C 1
ATOM 7811 O O . VAL B 1 458 ? 11.016 4.398 -4.699 1 84.38 458 VAL B O 1
ATOM 7814 N N . PHE B 1 459 ? 12.781 3.713 -3.57 1 86.88 459 PHE B N 1
ATOM 7815 C CA . PHE B 1 459 ? 12.203 4.199 -2.32 1 86.88 459 PHE B CA 1
ATOM 7816 C C . PHE B 1 459 ? 12.125 5.719 -2.318 1 86.88 459 PHE B C 1
ATOM 7818 O O . PHE B 1 459 ? 11.148 6.293 -1.832 1 86.88 459 PHE B O 1
ATOM 7825 N N . ASN B 1 460 ? 13.141 6.348 -2.834 1 87.62 460 ASN B N 1
ATOM 7826 C CA . ASN B 1 460 ? 13.117 7.805 -2.904 1 87.62 460 ASN B CA 1
ATOM 7827 C C . ASN B 1 460 ? 11.977 8.297 -3.791 1 87.62 460 ASN B C 1
ATOM 7829 O O . ASN B 1 460 ? 11.359 9.32 -3.5 1 87.62 460 ASN B O 1
ATOM 7833 N N . ILE B 1 461 ? 11.727 7.547 -4.809 1 88.94 461 ILE B N 1
ATOM 7834 C CA . ILE B 1 461 ? 10.633 7.906 -5.707 1 88.94 461 ILE B CA 1
ATOM 7835 C C . ILE B 1 461 ? 9.297 7.695 -5 1 88.94 461 ILE B C 1
ATOM 7837 O O . ILE B 1 461 ? 8.406 8.547 -5.082 1 88.94 461 ILE B O 1
ATOM 7841 N N . VAL B 1 462 ? 9.234 6.57 -4.324 1 91 462 VAL B N 1
ATOM 7842 C CA . VAL B 1 462 ? 8.008 6.27 -3.594 1 91 462 VAL B CA 1
ATOM 7843 C C . VAL B 1 462 ? 7.766 7.34 -2.529 1 91 462 VAL B C 1
ATOM 7845 O O . VAL B 1 462 ? 6.637 7.805 -2.354 1 91 462 VAL B O 1
ATOM 7848 N N . PHE B 1 463 ? 8.773 7.727 -1.799 1 91.19 463 PHE B N 1
ATOM 7849 C CA . PHE B 1 463 ? 8.664 8.734 -0.749 1 91.19 463 PHE B CA 1
ATOM 7850 C C . PHE B 1 463 ? 8.188 10.062 -1.319 1 91.19 463 PHE B C 1
ATOM 7852 O O . PHE B 1 463 ? 7.293 10.695 -0.754 1 91.19 463 PHE B O 1
ATOM 7859 N N . GLU B 1 464 ? 8.719 10.461 -2.453 1 90.38 464 GLU B N 1
ATOM 7860 C CA . GLU B 1 464 ? 8.367 11.719 -3.094 1 90.38 464 GLU B CA 1
ATOM 7861 C C . GLU B 1 464 ? 6.926 11.695 -3.598 1 90.38 464 GLU B C 1
ATOM 7863 O O . GLU B 1 464 ? 6.191 12.68 -3.453 1 90.38 464 GLU B O 1
ATOM 7868 N N . VAL B 1 465 ? 6.531 10.609 -4.184 1 91.69 465 VAL B N 1
ATOM 7869 C CA . VAL B 1 465 ? 5.188 10.492 -4.738 1 91.69 465 VAL B CA 1
ATOM 7870 C C . VAL B 1 465 ? 4.16 10.484 -3.604 1 91.69 465 VAL B C 1
ATOM 7872 O O . VAL B 1 465 ? 3.107 11.117 -3.711 1 91.69 465 VAL B O 1
ATOM 7875 N N . ILE B 1 466 ? 4.473 9.781 -2.559 1 91.81 466 ILE B N 1
ATOM 7876 C CA . ILE B 1 466 ? 3.57 9.734 -1.414 1 91.81 466 ILE B CA 1
ATOM 7877 C C . ILE B 1 466 ? 3.465 11.125 -0.79 1 91.81 466 ILE B C 1
ATOM 7879 O O . ILE B 1 466 ? 2.383 11.547 -0.37 1 91.81 466 ILE B O 1
ATOM 7883 N N . SER B 1 467 ? 4.605 11.789 -0.688 1 90.81 467 SER B N 1
ATOM 7884 C CA . SER B 1 467 ? 4.609 13.141 -0.146 1 90.81 467 SER B CA 1
ATOM 7885 C C . SER B 1 467 ? 3.764 14.078 -0.998 1 90.81 467 SER B C 1
ATOM 7887 O O . SER B 1 467 ? 3.027 14.914 -0.467 1 90.81 467 SER B O 1
ATOM 7889 N N . ALA B 1 468 ? 3.842 13.914 -2.293 1 89.5 468 ALA B N 1
ATOM 7890 C CA . ALA B 1 468 ? 3.059 14.742 -3.205 1 89.5 468 ALA B CA 1
ATOM 7891 C C . ALA B 1 468 ? 1.577 14.383 -3.135 1 89.5 468 ALA B C 1
ATOM 7893 O O . ALA B 1 468 ? 0.718 15.266 -3.146 1 89.5 468 ALA B O 1
ATOM 7894 N N . TYR B 1 469 ? 1.312 13.102 -3.049 1 88.75 469 TYR B N 1
ATOM 7895 C CA . TYR B 1 469 ? -0.075 12.656 -2.992 1 88.75 469 TYR B CA 1
ATOM 7896 C C . TYR B 1 469 ? -0.732 13.07 -1.684 1 88.75 469 TYR B C 1
ATOM 7898 O O . TYR B 1 469 ? -1.932 13.359 -1.646 1 88.75 469 TYR B O 1
ATOM 7906 N N . GLY B 1 470 ? -0.055 13.039 -0.64 1 85.69 470 GLY B N 1
ATOM 7907 C CA . GLY B 1 470 ? -0.562 13.469 0.652 1 85.69 470 GLY B CA 1
ATOM 7908 C C . GLY B 1 470 ? -0.521 14.977 0.835 1 85.69 470 GLY B C 1
ATOM 7909 O O . GLY B 1 470 ? -1.049 15.5 1.817 1 85.69 470 GLY B O 1
ATOM 7910 N N . ASN B 1 471 ? 0.014 15.695 0.001 1 86.19 471 ASN B N 1
ATOM 7911 C CA . ASN B 1 471 ? 0.175 17.141 0.066 1 86.19 471 ASN B CA 1
ATOM 7912 C C . ASN B 1 471 ? 0.944 17.578 1.313 1 86.19 471 ASN B C 1
ATOM 7914 O O . ASN B 1 471 ? 0.542 18.5 2.01 1 86.19 471 ASN B O 1
ATOM 7918 N N . VAL B 1 472 ? 1.936 16.828 1.702 1 86.69 472 VAL B N 1
ATOM 7919 C CA . VAL B 1 472 ? 2.781 17.141 2.85 1 86.69 472 VAL B CA 1
ATOM 7920 C C . VAL B 1 472 ? 3.998 17.953 2.391 1 86.69 472 VAL B C 1
ATOM 7922 O O . VAL B 1 472 ? 4.34 18.969 2.99 1 86.69 472 VAL B O 1
ATOM 7925 N N . GLY B 1 473 ? 4.711 17.531 1.353 1 85.94 473 GLY B N 1
ATOM 7926 C CA . GLY B 1 473 ? 5.793 18.312 0.777 1 85.94 473 GLY B CA 1
ATOM 7927 C C . GLY B 1 473 ? 7.16 17.938 1.32 1 85.94 473 GLY B C 1
ATOM 7928 O O . GLY B 1 473 ? 8.133 18.672 1.147 1 85.94 473 GLY B O 1
ATOM 7929 N N . LEU B 1 474 ? 7.293 16.859 1.995 1 87.06 474 LEU B N 1
ATOM 7930 C CA . LEU B 1 474 ? 8.594 16.406 2.461 1 87.06 474 LEU B CA 1
ATOM 7931 C C . LEU B 1 474 ? 9.359 15.711 1.335 1 87.06 474 LEU B C 1
ATOM 7933 O O . LEU B 1 474 ? 8.766 15.031 0.501 1 87.06 474 LEU B O 1
ATOM 7937 N N . SER B 1 475 ? 10.633 15.945 1.256 1 85.56 475 SER B N 1
ATOM 7938 C CA . SER B 1 475 ? 11.484 15.344 0.235 1 85.56 475 SER B CA 1
ATOM 7939 C C . SER B 1 475 ? 12.82 14.891 0.824 1 85.56 475 SER B C 1
ATOM 7941 O O . SER B 1 475 ? 13.297 15.453 1.809 1 85.56 475 SER B O 1
ATOM 7943 N N . LEU B 1 476 ? 13.398 13.844 0.325 1 82.94 476 LEU B N 1
ATOM 7944 C CA . LEU B 1 476 ? 14.695 13.344 0.765 1 82.94 476 LEU B CA 1
ATOM 7945 C C . LEU B 1 476 ? 15.828 14.094 0.079 1 82.94 476 LEU B C 1
ATOM 7947 O O . LEU B 1 476 ? 16.969 14.039 0.526 1 82.94 476 LEU B O 1
ATOM 7951 N N . GLY B 1 477 ? 15.516 14.938 -0.742 1 74.56 477 GLY B N 1
ATOM 7952 C CA . GLY B 1 477 ? 16.516 15.766 -1.391 1 74.56 477 GLY B CA 1
ATOM 7953 C C . GLY B 1 477 ? 17.484 14.969 -2.24 1 74.56 477 GLY B C 1
ATOM 7954 O O . GLY B 1 477 ? 17.391 13.742 -2.324 1 74.56 477 GLY B O 1
ATOM 7955 N N . TYR B 1 478 ? 18.375 15.594 -3.018 1 69.38 478 TYR B N 1
ATOM 7956 C CA . TYR B 1 478 ? 19.406 14.992 -3.857 1 69.38 478 TYR B CA 1
ATOM 7957 C C . TYR B 1 478 ? 20.781 15.219 -3.264 1 69.38 478 TYR B C 1
ATOM 7959 O O . TYR B 1 478 ? 21.141 16.344 -2.893 1 69.38 478 TYR B O 1
ATOM 7967 N N . SER B 1 479 ? 21.359 14.125 -2.816 1 63.59 479 SER B N 1
ATOM 7968 C CA . SER B 1 479 ? 22.703 14.266 -2.246 1 63.59 479 SER B CA 1
ATOM 7969 C C . SER B 1 479 ? 23.781 13.945 -3.275 1 63.59 479 SER B C 1
ATOM 7971 O O . SER B 1 479 ? 23.766 12.867 -3.875 1 63.59 479 SER B O 1
ATOM 7973 N N . CYS B 1 480 ? 24.453 14.922 -3.588 1 60.84 480 CYS B N 1
ATOM 7974 C CA . CYS B 1 480 ? 25.578 14.727 -4.504 1 60.84 480 CYS B CA 1
ATOM 7975 C C . CYS B 1 480 ? 26.594 13.758 -3.916 1 60.84 480 CYS B C 1
ATOM 7977 O O . CYS B 1 480 ? 27.281 13.055 -4.652 1 60.84 480 CYS B O 1
ATOM 7979 N N . GLU B 1 481 ? 26.609 13.789 -2.631 1 55.03 481 GLU B N 1
ATOM 7980 C CA . GLU B 1 481 ? 27.547 12.875 -1.999 1 55.03 481 GLU B CA 1
ATOM 7981 C C . GLU B 1 481 ? 27.203 11.422 -2.309 1 55.03 481 GLU B C 1
ATOM 7983 O O . GLU B 1 481 ? 28.094 10.602 -2.564 1 55.03 481 GLU B O 1
ATOM 7988 N N . GLN B 1 482 ? 26.016 11.195 -2.377 1 55 482 GLN B N 1
ATOM 7989 C CA . GLN B 1 482 ? 25.578 9.836 -2.66 1 55 482 GLN B CA 1
ATOM 7990 C C . GLN B 1 482 ? 25.844 9.461 -4.117 1 55 482 GLN B C 1
ATOM 7992 O O . GLN B 1 482 ? 26.188 8.32 -4.422 1 55 482 GLN B O 1
ATOM 7997 N N . TRP B 1 483 ? 25.672 10.461 -4.965 1 52.94 483 TRP B N 1
ATOM 7998 C CA . TRP B 1 483 ? 25.984 10.266 -6.379 1 52.94 483 TRP B CA 1
ATOM 7999 C C . TRP B 1 483 ? 27.453 9.922 -6.578 1 52.94 483 TRP B C 1
ATOM 8001 O O . TRP B 1 483 ? 27.781 9.039 -7.375 1 52.94 483 TRP B O 1
ATOM 8011 N N . GLN B 1 484 ? 28.297 10.703 -5.879 1 51.47 484 GLN B N 1
ATOM 8012 C CA . GLN B 1 484 ? 29.719 10.445 -6.008 1 51.47 484 GLN B CA 1
ATOM 8013 C C . GLN B 1 484 ? 30.078 9.023 -5.574 1 51.47 484 GLN B C 1
ATOM 8015 O O . GLN B 1 484 ? 30.938 8.375 -6.172 1 51.47 484 GLN B O 1
ATOM 8020 N N . ARG B 1 485 ? 29.328 8.555 -4.695 1 48.84 485 ARG B N 1
ATOM 8021 C CA . ARG B 1 485 ? 29.578 7.203 -4.211 1 48.84 485 ARG B CA 1
ATOM 8022 C C . ARG B 1 485 ? 29.172 6.164 -5.246 1 48.84 485 ARG B C 1
ATOM 8024 O O . ARG B 1 485 ? 29.828 5.133 -5.395 1 48.84 485 ARG B O 1
ATOM 8031 N N . ALA B 1 486 ? 28.172 6.445 -5.84 1 51.25 486 ALA B N 1
ATOM 8032 C CA . ALA B 1 486 ? 27.688 5.52 -6.863 1 51.25 486 ALA B CA 1
ATOM 8033 C C . ALA B 1 486 ? 28.578 5.57 -8.102 1 51.25 486 ALA B C 1
ATOM 8035 O O . ALA B 1 486 ? 28.812 4.547 -8.75 1 51.25 486 ALA B O 1
ATOM 8036 N N . SER B 1 487 ? 28.859 6.809 -8.625 1 47.09 487 SER B N 1
ATOM 8037 C CA . SER B 1 487 ? 29.672 7.02 -9.82 1 47.09 487 SER B CA 1
ATOM 8038 C C . SER B 1 487 ? 31.125 6.605 -9.594 1 47.09 487 SER B C 1
ATOM 8040 O O . SER B 1 487 ? 31.906 6.488 -10.539 1 47.09 487 SER B O 1
ATOM 8042 N N . SER B 1 488 ? 31.609 6.723 -8.484 1 43.28 488 SER B N 1
ATOM 8043 C CA . SER B 1 488 ? 33.031 6.375 -8.438 1 43.28 488 SER B CA 1
ATOM 8044 C C . SER B 1 488 ? 33.312 5.062 -9.164 1 43.28 488 SER B C 1
ATOM 8046 O O . SER B 1 488 ? 34.438 4.781 -9.531 1 43.28 488 SER B O 1
ATOM 8048 N N . ASN B 1 489 ? 32.5 4.141 -9.195 1 37.59 489 ASN B N 1
ATOM 8049 C CA . ASN B 1 489 ? 32.906 2.971 -9.953 1 37.59 489 ASN B CA 1
ATOM 8050 C C . ASN B 1 489 ? 32.781 3.209 -11.461 1 37.59 489 ASN B C 1
ATOM 8052 O O . ASN B 1 489 ? 33.125 2.334 -12.258 1 37.59 489 ASN B O 1
ATOM 8056 N N . SER B 1 490 ? 31.703 3.752 -12.016 1 35.47 490 SER B N 1
ATOM 8057 C CA . SER B 1 490 ? 31.812 3.959 -13.453 1 35.47 490 SER B CA 1
ATOM 8058 C C . SER B 1 490 ? 32.812 5.074 -13.773 1 35.47 490 SER B C 1
ATOM 8060 O O . SER B 1 490 ? 33.062 5.949 -12.945 1 35.47 490 SER B O 1
ATOM 8062 N N . SER B 1 491 ? 33.781 4.891 -14.719 1 34.72 491 SER B N 1
ATOM 8063 C CA . SER B 1 491 ? 34.812 5.727 -15.32 1 34.72 491 SER B CA 1
ATOM 8064 C C . SER B 1 491 ? 34.344 7.172 -15.445 1 34.72 491 SER B C 1
ATOM 8066 O O . SER B 1 491 ? 35.094 8.023 -15.961 1 34.72 491 SER B O 1
ATOM 8068 N N . THR B 1 492 ? 33.125 7.523 -15.438 1 35.16 492 THR B N 1
ATOM 8069 C CA . THR B 1 492 ? 32.906 8.906 -15.836 1 35.16 492 THR B CA 1
ATOM 8070 C C . THR B 1 492 ? 33.25 9.859 -14.695 1 35.16 492 THR B C 1
ATOM 8072 O O . THR B 1 492 ? 32.406 10.102 -13.82 1 35.16 492 THR B O 1
ATOM 8075 N N . SER B 1 493 ? 34.344 9.93 -14.102 1 36.03 493 SER B N 1
ATOM 8076 C CA . SER B 1 493 ? 35.125 10.828 -13.258 1 36.03 493 SER B CA 1
ATOM 8077 C C . SER B 1 493 ? 34.688 12.266 -13.406 1 36.03 493 SER B C 1
ATOM 8079 O O . SER B 1 493 ? 34.75 13.055 -12.461 1 36.03 493 SER B O 1
ATOM 8081 N N . GLN B 1 494 ? 34.594 12.789 -14.609 1 35.09 494 GLN B N 1
ATOM 8082 C CA . GLN B 1 494 ? 34.438 14.195 -14.969 1 35.09 494 GLN B CA 1
ATOM 8083 C C . GLN B 1 494 ? 33.125 14.758 -14.484 1 35.09 494 GLN B C 1
ATOM 8085 O O . GLN B 1 494 ? 32.938 15.977 -14.375 1 35.09 494 GLN B O 1
ATOM 8090 N N . LEU B 1 495 ? 32.062 13.914 -14.32 1 36.81 495 LEU B N 1
ATOM 8091 C CA . LEU B 1 495 ? 30.781 14.57 -14.039 1 36.81 495 LEU B CA 1
ATOM 8092 C C . LEU B 1 495 ? 30.594 14.758 -12.539 1 36.81 495 LEU B C 1
ATOM 8094 O O . LEU B 1 495 ? 29.516 15.18 -12.094 1 36.81 495 LEU B O 1
ATOM 8098 N N . ALA B 1 496 ? 31.422 14.375 -11.703 1 40.56 496 ALA B N 1
ATOM 8099 C CA . ALA B 1 496 ? 31.531 14.609 -10.266 1 40.56 496 ALA B CA 1
ATOM 8100 C C . ALA B 1 496 ? 31.422 16.094 -9.945 1 40.56 496 ALA B C 1
ATOM 8102 O O . ALA B 1 496 ? 30.828 16.484 -8.93 1 40.56 496 ALA B O 1
ATOM 8103 N N . ASP B 1 497 ? 32.25 16.75 -10.594 1 43.06 497 ASP B N 1
ATOM 8104 C CA . ASP B 1 497 ? 32.344 18.188 -10.375 1 43.06 497 ASP B CA 1
ATOM 8105 C C . ASP B 1 497 ? 30.969 18.859 -10.547 1 43.06 497 ASP B C 1
ATOM 8107 O O . ASP B 1 497 ? 30.75 19.953 -10.039 1 43.06 497 ASP B O 1
ATOM 8111 N N . GLU B 1 498 ? 30.109 18.234 -11.391 1 45.78 498 GLU B N 1
ATOM 8112 C CA . GLU B 1 498 ? 28.922 19 -11.719 1 45.78 498 GLU B CA 1
ATOM 8113 C C . GLU B 1 498 ? 27.766 18.641 -10.797 1 45.78 498 GLU B C 1
ATOM 8115 O O . GLU B 1 498 ? 26.641 19.141 -10.953 1 45.78 498 GLU B O 1
ATOM 8120 N N . CYS B 1 499 ? 28.031 17.734 -9.969 1 52.78 499 CYS B N 1
ATOM 8121 C CA . CYS B 1 499 ? 26.859 17.438 -9.156 1 52.78 499 CYS B CA 1
ATOM 8122 C C . CYS B 1 499 ? 26.672 18.484 -8.07 1 52.78 499 CYS B C 1
ATOM 8124 O O . CYS B 1 499 ? 27.547 18.703 -7.238 1 52.78 499 CYS B O 1
ATOM 8126 N N . LYS B 1 500 ? 26 19.562 -8.266 1 52.81 500 LYS B N 1
ATOM 8127 C CA . LYS B 1 500 ? 25.656 20.609 -7.309 1 52.81 500 LYS B CA 1
ATOM 8128 C C . LYS B 1 500 ? 24.547 20.141 -6.359 1 52.81 500 LYS B C 1
ATOM 8130 O O . LYS B 1 500 ? 23.547 19.594 -6.793 1 52.81 500 LYS B O 1
ATOM 8135 N N . ASN B 1 501 ? 24.953 19.891 -5.125 1 57.38 501 ASN B N 1
ATOM 8136 C CA . ASN B 1 501 ? 23.922 19.703 -4.109 1 57.38 501 ASN B CA 1
ATOM 8137 C C . ASN B 1 501 ? 22.812 20.75 -4.227 1 57.38 501 ASN B C 1
ATOM 8139 O O . ASN B 1 501 ? 23.078 21.938 -4.152 1 57.38 501 ASN B O 1
ATOM 8143 N N . VAL B 1 502 ? 21.906 20.484 -5.066 1 58.72 502 VAL B N 1
ATOM 8144 C CA . VAL B 1 502 ? 20.812 21.453 -5.184 1 58.72 502 VAL B CA 1
ATOM 8145 C C . VAL B 1 502 ? 19.812 21.25 -4.047 1 58.72 502 VAL B C 1
ATOM 8147 O O . VAL B 1 502 ? 19.516 20.109 -3.68 1 58.72 502 VAL B O 1
ATOM 8150 N N . SER B 1 503 ? 19.562 22.281 -3.256 1 61.53 503 SER B N 1
ATOM 8151 C CA . SER B 1 503 ? 18.734 22.297 -2.059 1 61.53 503 SER B CA 1
ATOM 8152 C C . SER B 1 503 ? 17.25 22.234 -2.418 1 61.53 503 SER B C 1
ATOM 8154 O O . SER B 1 503 ? 16.391 22.641 -1.627 1 61.53 503 SER B O 1
ATOM 8156 N N . TYR B 1 504 ? 16.984 21.766 -3.682 1 65.06 504 TYR B N 1
ATOM 8157 C CA . TYR B 1 504 ? 15.547 21.641 -3.939 1 65.06 504 TYR B CA 1
ATOM 8158 C C . TYR B 1 504 ? 15.094 20.188 -3.771 1 65.06 504 TYR B C 1
ATOM 8160 O O . TYR B 1 504 ? 15.891 19.328 -3.4 1 65.06 504 TYR B O 1
ATOM 8168 N N . SER B 1 505 ? 13.828 20.047 -3.922 1 75.94 505 SER B N 1
ATOM 8169 C CA . SER B 1 505 ? 13.227 18.734 -3.73 1 75.94 505 SER B CA 1
ATOM 8170 C C . SER B 1 505 ? 13.742 17.734 -4.762 1 75.94 505 SER B C 1
ATOM 8172 O O . SER B 1 505 ? 14.25 18.125 -5.812 1 75.94 505 SER B O 1
ATOM 8174 N N . PHE B 1 506 ? 13.875 16.516 -4.426 1 76.56 506 PHE B N 1
ATOM 8175 C CA . PHE B 1 506 ? 14.312 15.43 -5.293 1 76.56 506 PHE B CA 1
ATOM 8176 C C . PHE B 1 506 ? 13.594 15.484 -6.637 1 76.56 506 PHE B C 1
ATOM 8178 O O . PHE B 1 506 ? 14.188 15.188 -7.676 1 76.56 506 PHE B O 1
ATOM 8185 N N . SER B 1 507 ? 12.398 16.016 -6.688 1 76.44 507 SER B N 1
ATOM 8186 C CA . SER B 1 507 ? 11.586 16.078 -7.898 1 76.44 507 SER B CA 1
ATOM 8187 C C . SER B 1 507 ? 12.117 17.125 -8.867 1 76.44 507 SER B C 1
ATOM 8189 O O . SER B 1 507 ? 11.789 17.109 -10.055 1 76.44 507 SER B O 1
ATOM 8191 N N . GLY B 1 508 ? 12.945 18.031 -8.305 1 75.25 508 GLY B N 1
ATOM 8192 C CA . GLY B 1 508 ? 13.516 19.047 -9.164 1 75.25 508 GLY B CA 1
ATOM 8193 C C . GLY B 1 508 ? 14.477 18.484 -10.203 1 75.25 508 GLY B C 1
ATOM 8194 O O . GLY B 1 508 ? 14.68 19.094 -11.258 1 75.25 508 GLY B O 1
ATOM 8195 N N . LYS B 1 509 ? 15 17.312 -9.93 1 75.75 509 LYS B N 1
ATOM 8196 C CA . LYS B 1 509 ? 15.977 16.703 -10.828 1 75.75 509 LYS B CA 1
ATOM 8197 C C . LYS B 1 509 ? 15.32 15.703 -11.766 1 75.75 509 LYS B C 1
ATOM 8199 O O . LYS B 1 509 ? 15.984 15.102 -12.609 1 75.75 509 LYS B O 1
ATOM 8204 N N . TRP B 1 510 ? 14.047 15.672 -11.68 1 82.25 510 TRP B N 1
ATOM 8205 C CA . TRP B 1 510 ? 13.328 14.711 -12.508 1 82.25 510 TRP B CA 1
ATOM 8206 C C . TRP B 1 510 ? 13.141 15.25 -13.93 1 82.25 510 TRP B C 1
ATOM 8208 O O . TRP B 1 510 ? 13.383 16.422 -14.188 1 82.25 510 TRP B O 1
ATOM 8218 N N . SER B 1 511 ? 12.852 14.352 -14.82 1 85.81 511 SER B N 1
ATOM 8219 C CA . SER B 1 511 ? 12.523 14.734 -16.188 1 85.81 511 SER B CA 1
ATOM 8220 C C . SER B 1 511 ? 11.211 15.508 -16.25 1 85.81 511 SER B C 1
ATOM 8222 O O . SER B 1 511 ? 10.453 15.531 -15.273 1 85.81 511 SER B O 1
ATOM 8224 N N . SER B 1 512 ? 10.977 16.188 -17.281 1 86.38 512 SER B N 1
ATOM 8225 C CA . SER B 1 512 ? 9.781 17.016 -17.422 1 86.38 512 SER B CA 1
ATOM 8226 C C . SER B 1 512 ? 8.508 16.188 -17.375 1 86.38 512 SER B C 1
ATOM 8228 O O . SER B 1 512 ? 7.5 16.609 -16.812 1 86.38 512 SER B O 1
ATOM 8230 N N . GLY B 1 513 ? 8.562 15.023 -17.938 1 87.62 513 GLY B N 1
ATOM 8231 C CA . GLY B 1 513 ? 7.406 14.148 -17.859 1 87.62 513 GLY B CA 1
ATOM 8232 C C . GLY B 1 513 ? 7.062 13.727 -16.453 1 87.62 513 GLY B C 1
ATOM 8233 O O . GLY B 1 513 ? 5.891 13.711 -16.062 1 87.62 513 GLY B O 1
ATOM 8234 N N . SER B 1 514 ? 8.055 13.477 -15.742 1 89.5 514 SER B N 1
ATOM 8235 C CA . SER B 1 514 ? 7.84 13.055 -14.359 1 89.5 514 SER B CA 1
ATOM 8236 C C . SER B 1 514 ? 7.367 14.219 -13.492 1 89.5 514 SER B C 1
ATOM 8238 O O . SER B 1 514 ? 6.605 14.023 -12.547 1 89.5 514 SER B O 1
ATOM 8240 N N . LYS B 1 515 ? 7.797 15.453 -13.805 1 89.06 515 LYS B N 1
ATOM 8241 C CA . LYS B 1 515 ? 7.332 16.625 -13.07 1 89.06 515 LYS B CA 1
ATOM 8242 C C . LYS B 1 515 ? 5.848 16.875 -13.305 1 89.06 515 LYS B C 1
ATOM 8244 O O . LYS B 1 515 ? 5.113 17.234 -12.383 1 89.06 515 LYS B O 1
ATOM 8249 N N . LEU B 1 516 ? 5.418 16.609 -14.492 1 89.5 516 LEU B N 1
ATOM 8250 C CA . LEU B 1 516 ? 4.004 16.766 -14.812 1 89.5 516 LEU B CA 1
ATOM 8251 C C . LEU B 1 516 ? 3.16 15.727 -14.094 1 89.5 516 LEU B C 1
ATOM 8253 O O . LEU B 1 516 ? 2.059 16.031 -13.625 1 89.5 516 LEU B O 1
ATOM 8257 N N . LEU B 1 517 ? 3.705 14.547 -14.062 1 90.56 517 LEU B N 1
ATOM 8258 C CA . LEU B 1 517 ? 2.996 13.484 -13.352 1 90.56 517 LEU B CA 1
ATOM 8259 C C . LEU B 1 517 ? 2.883 13.805 -11.867 1 90.56 517 LEU B C 1
ATOM 8261 O O . LEU B 1 517 ? 1.868 13.5 -11.234 1 90.56 517 LEU B O 1
ATOM 8265 N N . LEU B 1 518 ? 3.924 14.438 -11.375 1 89.69 518 LEU B N 1
ATOM 8266 C CA . LEU B 1 518 ? 3.91 14.797 -9.961 1 89.69 518 LEU B CA 1
ATOM 8267 C C . LEU B 1 518 ? 2.879 15.883 -9.68 1 89.69 518 LEU B C 1
ATOM 8269 O O . LEU B 1 518 ? 2.229 15.875 -8.633 1 89.69 518 LEU B O 1
ATOM 8273 N N . ILE B 1 519 ? 2.705 16.781 -10.609 1 87.62 519 ILE B N 1
ATOM 8274 C CA . ILE B 1 519 ? 1.701 17.828 -10.469 1 87.62 519 ILE B CA 1
ATOM 8275 C C . ILE B 1 519 ? 0.305 17.203 -10.477 1 87.62 519 ILE B C 1
ATOM 8277 O O . ILE B 1 519 ? -0.555 17.578 -9.68 1 87.62 519 ILE B O 1
ATOM 8281 N N . CYS B 1 520 ? 0.157 16.203 -11.336 1 87.38 520 CYS B N 1
ATOM 8282 C CA . CYS B 1 520 ? -1.119 15.5 -11.383 1 87.38 520 CYS B CA 1
ATOM 8283 C C . CYS B 1 520 ? -1.378 14.758 -10.078 1 87.38 520 CYS B C 1
ATOM 8285 O O . CYS B 1 520 ? -2.514 14.711 -9.602 1 87.38 520 CYS B O 1
ATOM 8287 N N . CYS B 1 521 ? -0.298 14.242 -9.555 1 89 521 CYS B N 1
ATOM 8288 C CA . CYS B 1 521 ? -0.401 13.531 -8.281 1 89 521 CYS B CA 1
ATOM 8289 C C . CYS B 1 521 ? -0.829 14.469 -7.164 1 89 521 CYS B C 1
ATOM 8291 O O . CYS B 1 521 ? -1.668 14.117 -6.336 1 89 521 CYS B O 1
ATOM 8293 N N . MET B 1 522 ? -0.337 15.648 -7.172 1 88.69 522 MET B N 1
ATOM 8294 C CA . MET B 1 522 ? -0.669 16.625 -6.141 1 88.69 522 MET B CA 1
ATOM 8295 C C . MET B 1 522 ? -2.131 17.047 -6.242 1 88.69 522 MET B C 1
ATOM 8297 O O . MET B 1 522 ? -2.809 17.203 -5.227 1 88.69 522 MET B O 1
ATOM 8301 N N . ILE B 1 523 ? -2.639 17.141 -7.418 1 85.38 523 ILE B N 1
ATOM 8302 C CA . ILE B 1 523 ? -4.023 17.547 -7.641 1 85.38 523 ILE B CA 1
ATOM 8303 C C . ILE B 1 523 ? -4.965 16.422 -7.211 1 85.38 523 ILE B C 1
ATOM 8305 O O . ILE B 1 523 ? -6 16.672 -6.594 1 85.38 523 ILE B O 1
ATOM 8309 N N . LEU B 1 524 ? -4.562 15.234 -7.512 1 85.38 524 LEU B N 1
ATOM 8310 C CA . LEU B 1 524 ? -5.375 14.094 -7.117 1 85.38 524 LEU B CA 1
ATOM 8311 C C . LEU B 1 524 ? -5.426 13.961 -5.598 1 85.38 524 LEU B C 1
ATOM 8313 O O . LEU B 1 524 ? -6.465 13.594 -5.039 1 85.38 524 LEU B O 1
ATOM 8317 N N . GLY B 1 525 ? -4.336 14.164 -5.031 1 83.62 525 GLY B N 1
ATOM 8318 C CA . GLY B 1 525 ? -4.281 14.086 -3.58 1 83.62 525 GLY B CA 1
ATOM 8319 C C . GLY B 1 525 ? -5.145 15.125 -2.889 1 83.62 525 GLY B C 1
ATOM 8320 O O . GLY B 1 525 ? -5.777 14.836 -1.871 1 83.62 525 GLY B O 1
ATOM 8321 N N . LYS B 1 526 ? -5.176 16.281 -3.48 1 79.88 526 LYS B N 1
ATOM 8322 C CA . LYS B 1 526 ? -5.961 17.375 -2.895 1 79.88 526 LYS B CA 1
ATOM 8323 C C . LYS B 1 526 ? -7.457 17.094 -3.029 1 79.88 526 LYS B C 1
ATOM 8325 O O . LYS B 1 526 ? -8.25 17.484 -2.168 1 79.88 526 LYS B O 1
ATOM 8330 N N . HIS B 1 527 ? -7.883 16.359 -3.973 1 76.44 527 HIS B N 1
ATOM 8331 C CA . HIS B 1 527 ? -9.297 16.141 -4.238 1 76.44 527 HIS B CA 1
ATOM 8332 C C . HIS B 1 527 ? -9.766 14.797 -3.668 1 76.44 527 HIS B C 1
ATOM 8334 O O . HIS B 1 527 ? -10.938 14.445 -3.791 1 76.44 527 HIS B O 1
ATOM 8340 N N . ARG B 1 528 ? -8.891 14.117 -3.137 1 76.25 528 ARG B N 1
ATOM 8341 C CA . ARG B 1 528 ? -9.281 12.805 -2.621 1 76.25 528 ARG B CA 1
ATOM 8342 C C . ARG B 1 528 ? -10.242 12.945 -1.451 1 76.25 528 ARG B C 1
ATOM 8344 O O . ARG B 1 528 ? -11.039 12.039 -1.187 1 76.25 528 ARG B O 1
ATOM 8351 N N . SER B 1 529 ? -10.195 14.055 -0.726 1 65.06 529 SER B N 1
ATOM 8352 C CA . SER B 1 529 ? -11.031 14.234 0.456 1 65.06 529 SER B CA 1
ATOM 8353 C C . SER B 1 529 ? -12.398 14.789 0.083 1 65.06 529 SER B C 1
ATOM 8355 O O . SER B 1 529 ? -13.266 14.961 0.946 1 65.06 529 SER B O 1
ATOM 8357 N N . LEU B 1 530 ? -12.594 15.055 -1.191 1 59.66 530 LEU B N 1
ATOM 8358 C CA . LEU B 1 530 ? -13.875 15.648 -1.557 1 59.66 530 LEU B CA 1
ATOM 8359 C C . LEU B 1 530 ? -14.977 14.602 -1.576 1 59.66 530 LEU B C 1
ATOM 8361 O O . LEU B 1 530 ? -14.766 13.477 -2.035 1 59.66 530 LEU B O 1
ATOM 8365 N N . PRO B 1 531 ? -15.953 14.984 -0.603 1 53.97 531 PRO B N 1
ATOM 8366 C CA . PRO B 1 531 ? -17.078 14.047 -0.505 1 53.97 531 PRO B CA 1
ATOM 8367 C C . PRO B 1 531 ? -17.719 13.75 -1.858 1 53.97 531 PRO B C 1
ATOM 8369 O O . PRO B 1 531 ? -17.625 14.57 -2.779 1 53.97 531 PRO B O 1
ATOM 8372 N N . ASN B 1 532 ? -17.906 12.5 -2.076 1 50.81 532 ASN B N 1
ATOM 8373 C CA . ASN B 1 532 ? -18.734 12.188 -3.242 1 50.81 532 ASN B CA 1
ATOM 8374 C C . ASN B 1 532 ? -19.953 13.109 -3.33 1 50.81 532 ASN B C 1
ATOM 8376 O O . ASN B 1 532 ? -20.359 13.695 -2.328 1 50.81 532 ASN B O 1
ATOM 8380 N N . ASP B 1 533 ? -20.266 13.734 -4.438 1 45.66 533 ASP B N 1
ATOM 8381 C CA . ASP B 1 533 ? -21.297 14.688 -4.828 1 45.66 533 ASP B CA 1
ATOM 8382 C C . ASP B 1 533 ? -22.406 14.758 -3.787 1 45.66 533 ASP B C 1
ATOM 8384 O O . ASP B 1 533 ? -23.281 15.625 -3.855 1 45.66 533 ASP B O 1
ATOM 8388 N N . ASP B 1 534 ? -22.531 14.008 -2.846 1 44.34 534 ASP B N 1
ATOM 8389 C CA . ASP B 1 534 ? -23.859 14.078 -2.242 1 44.34 534 ASP B CA 1
ATOM 8390 C C . ASP B 1 534 ? -23.844 14.961 -0.996 1 44.34 534 ASP B C 1
ATOM 8392 O O . ASP B 1 534 ? -24.781 14.906 -0.185 1 44.34 534 ASP B O 1
ATOM 8396 N N . ASP B 1 535 ? -22.891 15.781 -0.761 1 47.56 535 ASP B N 1
ATOM 8397 C CA . ASP B 1 535 ? -22.938 16.578 0.462 1 47.56 535 ASP B CA 1
ATOM 8398 C C . ASP B 1 535 ? -23.703 17.875 0.24 1 47.56 535 ASP B C 1
ATOM 8400 O O . ASP B 1 535 ? -23.312 18.703 -0.583 1 47.56 535 ASP B O 1
ATOM 8404 N N . SER B 1 536 ? -24.766 17.969 0.745 1 45.5 536 SER B N 1
ATOM 8405 C CA . SER B 1 536 ? -25.703 19.078 0.574 1 45.5 536 SER B CA 1
ATOM 8406 C C . SER B 1 536 ? -25.109 20.391 1.033 1 45.5 536 SER B C 1
ATOM 8408 O O . SER B 1 536 ? -25.547 21.469 0.613 1 45.5 536 SER B O 1
ATOM 8410 N N . THR B 1 537 ? -24.141 20.359 1.9 1 44.03 537 THR B N 1
ATOM 8411 C CA . THR B 1 537 ? -23.641 21.625 2.434 1 44.03 537 THR B CA 1
ATOM 8412 C C . THR B 1 537 ? -22.734 22.328 1.426 1 44.03 537 THR B C 1
ATOM 8414 O O . THR B 1 537 ? -22.531 23.531 1.491 1 44.03 537 THR B O 1
ATOM 8417 N N . ILE B 1 538 ? -22.125 21.469 0.575 1 46.66 538 ILE B N 1
ATOM 8418 C CA . ILE B 1 538 ? -21.234 22.047 -0.435 1 46.66 538 ILE B CA 1
ATOM 8419 C C . ILE B 1 538 ? -22.031 22.344 -1.708 1 46.66 538 ILE B C 1
ATOM 8421 O O . ILE B 1 538 ? -21.734 23.297 -2.43 1 46.66 538 ILE B O 1
ATOM 8425 N N . SER B 1 539 ? -23.047 21.516 -2.041 1 40.88 539 SER B N 1
ATOM 8426 C CA . SER B 1 539 ? -23.828 21.75 -3.25 1 40.88 539 SER B CA 1
ATOM 8427 C C . SER B 1 539 ? -24.781 22.922 -3.064 1 40.88 539 SER B C 1
ATOM 8429 O O . SER B 1 539 ? -25.359 23.094 -1.987 1 40.88 539 SER B O 1
#

Foldseek 3Di:
DLQFAQFDLDALLPDDPVRLVVSLVSNLCSFPLNVQLVLLVVVLVVLVVVVVVVVVVVVVVVVPPDPPPPDPPDPPPPPPPDDDDPDPPPPPPVPCPDPPCPDDDDCPDDPPPPPPPCVVVVLVVVVPPDDPVVNVVVVVVVVVVVSVLLSVLSVVCSPLSVVLVVVLLVLQLCLQVVLCPDPDPLSVVVVVQCVVSVHDSSSQSSSLLSLLLSLHQHHNHLQFQQSCLQPLSNLVSSLCRFCCRPQLVQVVSLVVLVVVLVPDDPPDPVNVSSVCCQVPVVLRTLSHAHPVLSVQSVCVLVVQLVVLLVVCCVFPLPFPQLVPPPPNDPVSSSSQSSSCSNLLLTSQGHNTQPLRGDPVSLVSSLVNLLCSCVSVLLRSLLRQLVVVVVVVVVVPDDPPVPPVVVCVVCSVVVSVVVSVVVSVVLVVVSVVVLVVLLVVQCVQCVVVCVLQVQLPPSVQSSSLLSCLLSSSHHHNAGDLVSRCVVCVVPPPVVCSVVPPRRSGHSCSPGDPVSVVSSVVSNVNSVCSSPPDPPRPSVD/DLQFAQFDLDALLPDDPVRLVVSLVSNLCSFPLNVQLVLLVVVLVVLVVVVVVVVVVVVVVVVPPDPPPPDPDDPPPPPPPDDDDPDPPPPPPPPCPDPPCPDDDDCPDDPPPPPPPCVVVVLVVVVPPDDPVVNVVVVVVVVVVVVVLLSLLSVVCSPLSVVVVVVLLVLQLCLQVVLCPDPDPLSVVVVVQCVVSVHDSSSQSSSLLSLLLSLHQHHNHLQFQQSCLQPLSNLVSSLCRFCCRPLLVQVVSLVVLVVVLVPDDPPDPVNVSSVVCQVPVVLRTLSHAHPVLSVQSVCVLVVQLVVLLVVCCVFPLPFPQLVPDPPNDPVSSSSQSSSCSNLLLTSQGHNTQPLRGDPVSLVSSLVNLQCSCVSVLLRSLLRQLVVVVVVVVVVPDDDPVPPVVVCVVCSVVVSVVVSVVVSVVLVVVSVVVLVVLLVVQCVQCVVVCVLQVQLPPSVQSSSLLSCLLSSSHHANADDLVSRCVVCVVPPPVVCSVVPPRRSGHSCSPGDPVSVVSSVVSNVNSVCSSPPDPPRPSVD

pLDDT: mean 70.02, std 23.85, range [18.3, 96.56]

Solvent-accessible surface area (backbone atoms only — not comparable to full-atom values): 58675 Å² total; per-residue (Å²): 101,78,39,47,24,29,56,35,64,62,67,57,66,77,46,50,76,66,52,51,50,53,49,51,52,44,21,50,60,50,10,63,60,51,50,58,47,50,62,43,53,52,50,51,50,50,50,51,50,48,51,49,49,48,50,52,49,49,54,52,52,55,66,69,63,66,86,75,82,77,77,80,77,78,78,75,74,80,75,83,74,74,81,75,81,76,80,79,78,74,77,76,74,82,71,75,76,81,79,79,70,85,74,86,73,85,67,74,70,69,75,72,73,76,71,71,60,58,67,63,49,51,54,55,57,50,53,68,78,50,56,76,67,54,50,53,49,47,50,50,47,50,51,50,52,49,51,49,42,48,52,51,34,45,52,51,49,66,50,50,54,58,50,49,52,51,52,50,43,49,50,28,27,50,40,40,50,52,50,56,67,41,93,43,76,66,26,50,52,51,50,49,49,29,59,73,68,70,46,58,65,68,59,49,26,47,47,42,24,49,21,23,29,26,24,14,27,50,45,72,45,66,66,47,40,36,85,47,46,80,40,63,63,45,53,52,42,44,49,52,30,27,39,46,29,52,80,41,29,32,45,50,52,49,49,52,47,51,50,54,37,66,71,45,60,93,83,40,73,63,41,55,28,41,50,45,43,66,71,43,20,62,83,68,32,95,59,37,59,47,71,69,48,31,51,48,48,51,48,49,54,51,50,58,34,48,53,42,32,52,50,43,53,72,68,40,68,84,31,69,64,53,61,69,42,87,75,77,46,69,63,44,52,49,51,45,41,47,52,39,35,54,15,39,56,35,18,18,46,42,45,59,70,59,65,60,48,57,67,34,56,51,51,50,44,45,52,44,20,65,52,44,61,50,62,60,43,51,44,56,49,51,55,46,52,55,46,49,50,48,49,47,49,65,65,51,66,85,72,76,72,68,62,63,68,66,53,50,59,55,45,53,54,45,47,50,50,50,50,52,43,48,54,26,50,51,51,50,51,50,52,52,52,51,48,53,50,47,43,51,40,36,56,71,40,42,69,54,27,74,70,33,51,70,64,46,24,71,50,52,51,46,43,39,51,42,17,32,29,48,35,12,17,45,54,61,42,47,53,37,67,48,40,49,50,58,36,66,73,49,85,68,65,78,62,56,79,67,52,65,64,48,71,33,28,46,64,42,76,47,54,71,68,45,45,52,52,46,49,51,36,33,52,52,34,68,52,63,69,55,71,68,88,76,48,67,81,80,98,101,78,38,47,24,28,57,36,64,62,68,58,64,77,46,49,76,65,52,52,49,52,51,50,52,45,20,49,61,48,10,66,62,52,50,58,46,50,62,45,54,51,50,51,50,50,50,50,50,49,51,50,49,49,51,52,49,50,54,52,54,58,65,70,65,64,84,75,82,78,77,83,77,74,82,74,75,77,77,83,73,77,78,76,81,79,79,80,80,76,80,76,75,85,70,79,75,80,81,76,71,84,73,85,69,87,67,75,69,70,75,72,74,76,71,74,61,60,66,62,49,49,54,55,58,50,53,68,78,49,57,75,68,55,49,53,50,47,50,50,48,49,50,48,51,50,51,49,43,48,52,51,33,46,54,50,48,65,49,49,54,58,50,50,53,51,53,50,42,48,50,29,27,50,42,39,51,53,50,56,67,40,96,43,76,67,26,50,52,51,48,48,50,30,59,73,66,72,45,58,65,69,60,48,26,49,46,42,27,50,21,24,29,27,25,14,26,50,45,70,46,66,65,47,40,36,85,47,46,80,40,63,64,45,52,53,40,43,49,52,28,28,39,47,29,51,82,40,30,33,45,49,51,49,49,52,48,50,50,53,37,67,70,46,60,93,83,42,75,61,39,56,30,40,51,46,42,66,72,42,20,62,83,67,32,94,60,35,58,48,72,69,49,31,51,47,49,52,48,49,54,52,49,56,35,49,52,42,33,50,52,44,52,73,68,40,67,84,30,70,61,55,62,70,41,87,73,78,47,69,65,44,51,50,52,47,40,46,52,39,35,53,16,38,56,36,18,18,48,41,45,60,70,59,65,60,48,58,69,34,55,51,52,51,42,45,51,44,21,65,51,45,60,50,60,61,44,51,43,54,50,51,54,45,51,55,46,49,52,48,48,46,48,65,66,49,67,84,73,76,71,72,60,62,68,64,53,50,60,54,45,53,54,46,47,50,50,48,51,51,45,50,52,26,48,50,50,50,52,51,52,52,52,51,48,54,51,48,41,51,40,35,57,72,40,41,67,53,28,72,70,33,49,70,64,46,26,71,51,52,51,46,44,40,50,41,18,31,29,48,35,14,17,46,54,60,40,48,54,37,68,48,40,48,50,58,36,66,73,50,84,68,66,78,60,58,81,66,51,65,65,49,72,34,28,46,65,43,78,47,54,71,68,46,45,52,50,45,50,52,36,33,54,50,35,68,51,64,70,55,70,66,88,76,46,67,84,82,99

Nearest PDB structures (foldseek):
  8w9v-assembly1_B  TM=8.778E-01  e=2.233E-20  Triticum aestivum
  8w9o-assembly1_A  TM=8.868E-01  e=9.656E-20  Arabidopsis thaliana
  8k69-assembly1_B  TM=8.695E-01  e=9.656E-20  Oryza sativa Indica Group
  8k66-assembly1_B  TM=8.805E-01  e=8.684E-19  Oryza sativa Japonica Group
  8y6m-assembly1_B  TM=8.828E-01  e=2.393E-17  Oryza sativa Indica Group x Oryza nivara

InterPro domains:
  IPR003445 Cation transporter [PF02386] (149-479)
  IPR051143 TrkH Potassium Transport [PTHR31064] (2-538)

Radius of gyration: 38.07 Å; Cα contacts (8 Å, |Δi|>4): 1142; chains: 2; bounding box: 114×112×84 Å

Organism: Physcomitrium patens (NCBI:txid3218)

Secondary structure (DSSP, 8-state):
-TTT----SS-GGGS-HHHHHHHHHHHHHHSHHHHTHHHHHHHHHHHHHHHHHHHHHHHHHHHH-----------------------------------------------------HHHHHHHHHHHHS-HHHHHHHHHHHHHHHHHHHHHHHHHHHHHHHHHHHHHHHHHHHHHHHHHHS-SHHHHHHHHHHHHHT--HHHHHHHHHHHHHTT----SSTTTTGGGTT-HHHHHHHHHHHHHHTTTHHHHHHHHHHHHHHHS-TT-HHHHHHHHHHH-HHHH-TT---HHHHHHHHHHHHHHHHHHHHHHHHHHTTSHHHHTSSS--HHHHHHHHHHHHHHTTTT---SS-GGGS-HHHHHHHHHHHHHTTHHHHHHHHHHHHHHHHHHHHHHS-SSGGG-HHHHHHHHHHHHHHHHHHHHHHHHHHHHHHHHHHHHHHHHHTHHHHHH-TTTT-HHHHHHHHHHHHTT--------HHHHHHHHTTSS--GGGGG-----S-GGGGS-HHHHHHHHHHHHHHHHTTS--TT-TTT-/-TTT----SS-GGGS-HHHHHHHHHHHHHHSHHHHTHHHHHHHHHHHHHHHHHHHHHHHHHHHH-----------------------------------------------------HHHHHHHHHHHHS-HHHHHHHHHHHHHHHHHHHHHHHHHHHHHHHHHHHHHHHHHHHHHHHHHHS-SHHHHHHHHHHHHHT--HHHHHHHHHHHHHTT----SSTTTTGGGTT-HHHHHHHHHHHHHHTTTHHHHHHHHHHHHHHHS-TT-HHHHHHHHHHH-HHHH-TT---HHHHHHHHHHHHHHHHHHHHHHHHHHTTSHHHHTSSS--HHHHHHHHHHHHHHTTTT---SS-GGGS-HHHHHHHHHHHHHTTHHHHHHHHHHHHHHHHHHHHHHS-SSGGG-HHHHHHHHHHHHHHHHHHHHHHHHHHHHHHHHHHHHHHHHHTHHHHHH-TTTT-HHHHHHHHHHHHTT--------HHHHHHHHTTSS--GGGGG-----S-GGGGS-HHHHHHHHHHHHHHHHTTS--TT-TTT-